Protein AF-A0A9D4WJQ4-F1 (afdb_monomer)

Mean predicted aligned error: 15.62 Å

Radius of gyration: 34.25 Å; Cα contacts (8 Å, |Δi|>4): 740; chains: 1; bounding box: 101×87×103 Å

Nearest PDB structures (foldseek):
  7z8v-assembly1_D  TM=1.790E-01  e=1.200E-03  Homo sapiens
  7z8t-assembly1_D  TM=1.491E-01  e=2.250E-03  Homo sapiens
  7vdv-assembly1_Q  TM=1.472E-01  e=3.636E+00  Homo sapiens

Structure (mmCIF, N/CA/C/O backbone):
data_AF-A0A9D4WJQ4-F1
#
_entry.id   AF-A0A9D4WJQ4-F1
#
loop_
_atom_site.group_PDB
_atom_site.id
_atom_site.type_symbol
_atom_site.label_atom_id
_atom_site.label_alt_id
_atom_site.label_comp_id
_atom_site.label_asym_id
_atom_site.label_entity_id
_atom_site.label_seq_id
_atom_site.pdbx_PDB_ins_code
_atom_site.Cartn_x
_atom_site.Cartn_y
_atom_site.Cartn_z
_atom_site.occupancy
_atom_site.B_iso_or_equiv
_atom_site.auth_seq_id
_atom_site.auth_comp_id
_atom_site.auth_asym_id
_atom_site.auth_atom_id
_atom_site.pdbx_PDB_model_num
ATOM 1 N N . MET A 1 1 ? 5.730 17.703 -19.792 1.00 19.45 1 MET A N 1
ATOM 2 C CA . MET A 1 1 ? 4.533 17.655 -20.658 1.00 19.45 1 MET A CA 1
ATOM 3 C C . MET A 1 1 ? 3.748 16.421 -20.262 1.00 19.45 1 MET A C 1
ATOM 5 O O . MET A 1 1 ? 4.314 15.340 -20.246 1.00 19.45 1 MET A O 1
ATOM 9 N N . VAL A 1 2 ? 2.518 16.637 -19.810 1.00 22.91 2 VAL A N 1
ATOM 10 C CA . VAL A 1 2 ? 1.606 15.671 -19.182 1.00 22.91 2 VAL A CA 1
ATOM 11 C C . VAL A 1 2 ? 0.534 15.335 -20.207 1.00 22.91 2 VAL A C 1
ATOM 13 O O . VAL A 1 2 ? -0.175 16.270 -20.529 1.00 22.91 2 VAL A O 1
ATOM 16 N N . PHE A 1 3 ? 0.415 14.088 -20.679 1.00 21.50 3 PHE A N 1
ATOM 17 C CA . PHE A 1 3 ? -0.779 13.506 -21.338 1.00 21.50 3 PHE A CA 1
ATOM 18 C C . PHE A 1 3 ? -0.607 11.967 -21.310 1.00 21.50 3 PHE A C 1
ATOM 20 O O . PHE A 1 3 ? 0.415 11.479 -21.780 1.00 21.50 3 PHE A O 1
ATOM 27 N N . CYS A 1 4 ? -1.334 11.206 -20.481 1.00 22.08 4 CYS A N 1
ATOM 28 C CA . CYS A 1 4 ? -2.736 10.736 -20.548 1.00 22.08 4 CYS A CA 1
ATOM 29 C C . CYS A 1 4 ? -2.915 9.459 -21.401 1.00 22.08 4 CYS A C 1
ATOM 31 O O . CYS A 1 4 ? -2.492 9.394 -22.549 1.00 22.08 4 CYS A O 1
ATOM 33 N N . TYR A 1 5 ? -3.501 8.454 -20.743 1.00 26.98 5 TYR A N 1
ATOM 34 C CA . TYR A 1 5 ? -3.666 7.035 -21.079 1.00 26.98 5 TYR A CA 1
ATOM 35 C C . TYR A 1 5 ? -5.126 6.716 -21.437 1.00 26.98 5 TYR A C 1
ATOM 37 O O . TYR A 1 5 ? -6.013 7.424 -20.971 1.00 26.98 5 TYR A O 1
ATOM 45 N N . GLU A 1 6 ? -5.347 5.570 -22.091 1.00 23.45 6 GLU A N 1
ATOM 46 C CA . GLU A 1 6 ? -6.577 4.764 -21.991 1.00 23.45 6 GLU A CA 1
ATOM 47 C C . GLU A 1 6 ? -6.239 3.264 -21.845 1.00 23.45 6 GLU A C 1
ATOM 49 O O . GLU A 1 6 ? -5.201 2.792 -22.322 1.00 23.45 6 GLU A O 1
ATOM 54 N N . HIS A 1 7 ? -7.109 2.549 -21.122 1.00 23.52 7 HIS A N 1
ATOM 55 C CA . HIS A 1 7 ? -7.042 1.135 -20.727 1.00 23.52 7 HIS A CA 1
ATOM 56 C C . HIS A 1 7 ? -7.601 0.188 -21.807 1.00 23.52 7 HIS A C 1
ATOM 58 O O . HIS A 1 7 ? -8.565 0.540 -22.470 1.00 23.52 7 HIS A O 1
ATOM 64 N N . ASP A 1 8 ? -7.004 -1.006 -21.959 1.00 23.53 8 ASP A N 1
ATOM 65 C CA . ASP A 1 8 ? -7.655 -2.288 -21.602 1.00 23.53 8 ASP A CA 1
ATOM 66 C C . ASP A 1 8 ? -6.707 -3.495 -21.774 1.00 23.53 8 ASP A C 1
ATOM 68 O O . ASP A 1 8 ? -5.753 -3.449 -22.552 1.00 23.53 8 ASP A O 1
ATOM 72 N N . ASP A 1 9 ? -6.980 -4.561 -21.031 1.00 26.33 9 ASP A N 1
ATOM 73 C CA . ASP A 1 9 ? -6.444 -5.928 -21.123 1.00 26.33 9 ASP A CA 1
ATOM 74 C C . ASP A 1 9 ? -4.977 -6.206 -20.742 1.00 26.33 9 ASP A C 1
ATOM 76 O O . ASP A 1 9 ? -4.039 -6.228 -21.546 1.00 26.33 9 ASP A O 1
ATOM 80 N N . SER A 1 10 ? -4.817 -6.622 -19.480 1.00 31.81 10 SER A N 1
ATOM 81 C CA . SER A 1 10 ? -4.032 -7.821 -19.189 1.00 31.81 10 SER A CA 1
ATOM 82 C C . SER A 1 10 ? -4.730 -9.012 -19.856 1.00 31.81 10 SER A C 1
ATOM 84 O O . SER A 1 10 ? -5.851 -9.333 -19.474 1.00 31.81 10 SER A O 1
ATOM 86 N N . PHE A 1 11 ? -4.038 -9.664 -20.791 1.00 34.00 11 PHE A N 1
ATOM 87 C CA . PHE A 1 11 ? -4.456 -10.848 -21.558 1.00 34.00 11 PHE A CA 1
ATOM 88 C C . PHE A 1 11 ? -5.319 -10.589 -22.808 1.00 34.00 11 PHE A C 1
ATOM 90 O O . PHE A 1 11 ? -6.511 -10.876 -22.807 1.00 34.00 11 PHE A O 1
ATOM 97 N N . ARG A 1 12 ? -4.680 -10.199 -23.927 1.00 23.91 12 ARG A N 1
ATOM 98 C CA . ARG A 1 12 ? -5.061 -10.670 -25.275 1.00 23.91 12 ARG A CA 1
ATOM 99 C C . ARG A 1 12 ? -3.970 -10.452 -26.335 1.00 23.91 12 ARG A C 1
ATOM 101 O O . ARG A 1 12 ? -3.046 -9.676 -26.121 1.00 23.91 12 ARG A O 1
ATOM 108 N N . GLU A 1 13 ? -4.100 -11.231 -27.409 1.00 27.17 13 GLU A N 1
ATOM 109 C CA . GLU A 1 13 ? -3.127 -11.646 -28.433 1.00 27.17 13 GLU A CA 1
ATOM 110 C C . GLU A 1 13 ? -2.456 -10.538 -29.263 1.00 27.17 13 GLU A C 1
ATOM 112 O O . GLU A 1 13 ? -3.012 -9.465 -29.504 1.00 27.17 13 GLU A O 1
ATOM 117 N N . ASP A 1 14 ? -1.252 -10.870 -29.742 1.00 32.06 14 ASP A N 1
ATOM 118 C CA . ASP A 1 14 ? -0.441 -10.104 -30.683 1.00 32.06 14 ASP A CA 1
ATOM 119 C C . ASP A 1 14 ? -1.164 -9.872 -32.024 1.00 32.06 14 ASP A C 1
ATOM 121 O O . ASP A 1 14 ? -1.517 -10.809 -32.743 1.00 32.06 14 ASP A O 1
ATOM 125 N N . PHE A 1 15 ? -1.318 -8.602 -32.405 1.00 23.36 15 PHE A N 1
ATOM 126 C CA . PHE A 1 15 ? -1.687 -8.189 -33.763 1.00 23.36 15 PHE A CA 1
ATOM 127 C C . PHE A 1 15 ? -0.431 -7.880 -34.602 1.00 23.36 15 PHE A C 1
ATOM 129 O O . PHE A 1 15 ? 0.611 -7.524 -34.045 1.00 23.36 15 PHE A O 1
ATOM 136 N N . PRO A 1 16 ? -0.494 -8.026 -35.945 1.00 28.17 16 PRO A N 1
ATOM 137 C CA . PRO A 1 16 ? 0.688 -8.040 -36.799 1.00 28.17 16 PRO A CA 1
ATOM 138 C C . PRO A 1 16 ? 1.427 -6.698 -36.820 1.00 28.17 16 PRO A C 1
ATOM 140 O O . PRO A 1 16 ? 0.831 -5.625 -36.746 1.00 28.17 16 PRO A O 1
ATOM 143 N N . VAL A 1 17 ? 2.748 -6.815 -36.969 1.00 36.75 17 VAL A N 1
ATOM 144 C CA . VAL A 1 17 ? 3.766 -5.759 -37.011 1.00 36.75 17 VAL A CA 1
ATOM 145 C C . VAL A 1 17 ? 3.400 -4.665 -38.022 1.00 36.75 17 VAL A C 1
ATOM 147 O O . VAL A 1 17 ? 3.695 -4.752 -39.209 1.00 36.75 17 VAL A O 1
ATOM 150 N N . SER A 1 18 ? 2.764 -3.613 -37.523 1.00 32.91 18 SER A N 1
ATOM 151 C CA . SER A 1 18 ? 2.614 -2.307 -38.160 1.00 32.91 18 SER A CA 1
ATOM 152 C C . SER A 1 18 ? 3.323 -1.315 -37.244 1.00 32.91 18 SER A C 1
ATOM 154 O O . SER A 1 18 ? 3.163 -1.388 -36.026 1.00 32.91 18 SER A O 1
ATOM 156 N N . THR A 1 19 ? 4.187 -0.457 -37.795 1.00 40.47 19 THR A N 1
ATOM 157 C CA . THR A 1 19 ? 5.081 0.427 -37.026 1.00 40.47 19 THR A CA 1
ATOM 158 C C . THR A 1 19 ? 4.353 1.102 -35.859 1.00 40.47 19 THR A C 1
ATOM 160 O O . THR A 1 19 ? 3.404 1.859 -36.052 1.00 40.47 19 THR A O 1
ATOM 163 N N . PHE A 1 20 ? 4.831 0.799 -34.649 1.00 45.91 20 PHE A N 1
ATOM 164 C CA . PHE A 1 20 ? 4.120 0.820 -33.363 1.00 45.91 20 PHE A CA 1
ATOM 165 C C . PHE A 1 20 ? 3.679 2.190 -32.823 1.00 45.91 20 PHE A C 1
ATOM 167 O O . PHE A 1 20 ? 3.172 2.280 -31.709 1.00 45.91 20 PHE A O 1
ATOM 174 N N . ARG A 1 21 ? 3.829 3.279 -33.577 1.00 53.50 21 ARG A N 1
ATOM 175 C CA . ARG A 1 21 ? 3.321 4.598 -33.182 1.00 53.50 21 ARG A CA 1
ATOM 176 C C . ARG A 1 21 ? 2.727 5.287 -34.402 1.00 53.50 21 ARG A C 1
ATOM 178 O O . ARG A 1 21 ? 3.386 5.298 -35.443 1.00 53.50 21 ARG A O 1
ATOM 185 N N . PRO A 1 22 ? 1.530 5.903 -34.307 1.00 42.94 22 PRO A N 1
ATOM 186 C CA . PRO A 1 22 ? 1.094 6.819 -35.347 1.00 42.94 22 PRO A CA 1
ATOM 187 C C . PRO A 1 22 ? 2.171 7.897 -35.448 1.00 42.94 22 PRO A C 1
ATOM 189 O O . PRO A 1 22 ? 2.398 8.648 -34.498 1.00 42.94 22 PRO A O 1
ATOM 192 N N . ARG A 1 23 ? 2.904 7.918 -36.567 1.00 48.78 23 ARG A N 1
ATOM 193 C CA . ARG A 1 23 ? 3.898 8.958 -36.825 1.00 48.78 23 ARG A CA 1
ATOM 194 C C . ARG A 1 23 ? 3.140 10.278 -36.775 1.00 48.78 23 ARG A C 1
ATOM 196 O O . ARG A 1 23 ? 2.316 10.550 -37.648 1.00 48.78 23 ARG A O 1
ATOM 203 N N . ALA A 1 24 ? 3.361 11.063 -35.721 1.00 43.28 24 ALA A N 1
ATOM 204 C CA . ALA A 1 24 ? 2.753 12.377 -35.606 1.00 43.28 24 ALA A CA 1
ATOM 205 C C . ALA A 1 24 ? 3.088 13.144 -36.889 1.00 43.28 24 ALA A C 1
ATOM 207 O O . ALA A 1 24 ? 4.258 13.203 -37.277 1.00 43.28 24 ALA A O 1
ATOM 208 N N . ARG A 1 25 ? 2.072 13.684 -37.579 1.00 43.50 25 ARG A N 1
ATOM 209 C CA . ARG A 1 25 ? 2.306 14.557 -38.734 1.00 43.50 25 ARG A CA 1
ATOM 210 C C . ARG A 1 25 ? 3.182 15.706 -38.253 1.00 43.50 25 ARG A C 1
ATOM 212 O O . ARG A 1 25 ? 2.733 16.561 -37.494 1.00 43.50 25 ARG A O 1
ATOM 219 N N . GLN A 1 26 ? 4.448 15.684 -38.649 1.00 48.62 26 GLN A N 1
ATOM 220 C CA . GLN A 1 26 ? 5.387 16.731 -38.288 1.00 48.62 26 GLN A CA 1
ATOM 221 C C . GLN A 1 26 ? 4.922 18.027 -38.958 1.00 48.62 26 GLN A C 1
ATOM 223 O O . GLN A 1 26 ? 4.599 18.034 -40.145 1.00 48.62 26 GLN A O 1
ATOM 228 N N . LEU A 1 27 ? 4.885 19.126 -38.196 1.00 42.66 27 LEU A N 1
ATOM 229 C CA . LEU A 1 27 ? 4.572 20.469 -38.713 1.00 42.66 27 LEU A CA 1
ATOM 230 C C . LEU A 1 27 ? 5.532 20.893 -39.842 1.00 42.66 27 LEU A C 1
ATOM 232 O O . LEU A 1 27 ? 5.173 21.715 -40.680 1.00 42.66 27 LEU A O 1
ATOM 236 N N . PHE A 1 28 ? 6.729 20.298 -39.878 1.00 50.28 28 PHE A N 1
ATOM 237 C CA . PHE A 1 28 ? 7.752 20.486 -40.900 1.00 50.28 28 PHE A CA 1
ATOM 238 C C . PHE A 1 28 ? 8.216 19.123 -41.430 1.00 50.28 28 PHE A C 1
ATOM 240 O O . PHE A 1 28 ? 8.442 18.203 -40.649 1.00 50.28 28 PHE A O 1
ATOM 247 N N . GLN A 1 29 ? 8.374 18.989 -42.748 1.00 55.31 29 GLN A N 1
ATOM 248 C CA . GLN A 1 29 ? 8.907 17.774 -43.373 1.00 55.31 29 GLN A CA 1
ATOM 249 C C . GLN A 1 29 ? 10.436 17.756 -43.255 1.00 55.31 29 GLN A C 1
ATOM 251 O O . GLN A 1 29 ? 11.133 18.431 -44.014 1.00 55.31 29 GLN A O 1
ATOM 256 N N . TYR A 1 30 ? 10.964 16.989 -42.303 1.00 63.19 30 TYR A N 1
ATOM 257 C CA . TYR A 1 30 ? 12.395 16.698 -42.239 1.00 63.19 30 TYR A CA 1
ATOM 258 C C . TYR A 1 30 ? 12.755 15.605 -43.258 1.00 63.19 30 TYR A C 1
ATOM 260 O O . TYR A 1 30 ? 12.005 14.646 -43.432 1.00 63.19 30 TYR A O 1
ATOM 268 N N . ARG A 1 31 ? 13.909 15.737 -43.933 1.00 69.19 31 ARG A N 1
ATOM 269 C CA . ARG A 1 31 ? 14.446 14.654 -44.779 1.00 69.19 31 ARG A CA 1
ATOM 270 C C . ARG A 1 31 ? 14.813 13.461 -43.909 1.00 69.19 31 ARG A C 1
ATOM 272 O O . ARG A 1 31 ? 15.454 13.654 -42.874 1.00 69.19 31 ARG A O 1
ATOM 279 N N . CYS A 1 32 ? 14.474 12.257 -44.355 1.00 76.56 32 CYS A N 1
ATOM 280 C CA . CYS A 1 32 ? 14.810 11.036 -43.626 1.00 76.56 32 CYS A CA 1
ATOM 281 C C . CYS A 1 32 ? 16.324 10.795 -43.639 1.00 76.56 32 CYS A C 1
ATOM 283 O O . CYS A 1 32 ? 17.010 11.217 -44.571 1.00 76.56 32 CYS A O 1
ATOM 285 N N . TYR A 1 33 ? 16.863 10.123 -42.620 1.00 80.69 33 TYR A N 1
ATOM 286 C CA . TYR A 1 33 ? 18.301 9.843 -42.536 1.00 80.69 33 TYR A CA 1
ATOM 287 C C . TYR A 1 33 ? 18.796 9.011 -43.724 1.00 80.69 33 TYR A C 1
ATOM 289 O O . TYR A 1 33 ? 19.898 9.271 -44.204 1.00 80.69 33 TYR A O 1
ATOM 297 N N . SER A 1 34 ? 17.961 8.113 -44.261 1.00 73.62 34 SER A N 1
ATOM 298 C CA . SER A 1 34 ? 18.224 7.360 -45.496 1.00 73.62 34 SER A CA 1
ATOM 299 C C . SER A 1 34 ? 18.475 8.239 -46.732 1.00 73.62 34 SER A C 1
ATOM 301 O O . SER A 1 34 ? 19.105 7.798 -47.689 1.00 73.62 34 SER A O 1
ATOM 303 N N . GLU A 1 35 ? 17.992 9.484 -46.730 1.00 77.38 35 GLU A N 1
ATOM 304 C CA . GLU A 1 35 ? 18.101 10.440 -47.843 1.00 77.38 35 GLU A CA 1
ATOM 305 C C . GLU A 1 35 ? 19.195 11.500 -47.613 1.00 77.38 35 GLU A C 1
ATOM 307 O O . GLU A 1 35 ? 19.434 12.365 -48.464 1.00 77.38 35 GLU A O 1
ATOM 312 N N . GLN A 1 36 ? 19.843 11.482 -46.448 1.00 82.50 36 GLN A N 1
ATOM 313 C CA . GLN A 1 36 ? 20.874 12.443 -46.068 1.00 82.50 36 GLN A CA 1
ATOM 314 C C . GLN A 1 36 ? 22.271 11.898 -46.380 1.00 82.50 36 GLN A C 1
ATOM 316 O O . GLN A 1 36 ? 22.536 10.707 -46.247 1.00 82.50 36 GLN A O 1
ATOM 321 N N . GLN A 1 37 ? 23.207 12.781 -46.739 1.00 81.06 37 GLN A N 1
ATOM 322 C CA . GLN A 1 37 ? 24.612 12.381 -46.850 1.00 81.06 37 GLN A CA 1
ATOM 323 C C . GLN A 1 37 ? 25.220 12.137 -45.455 1.00 81.06 37 GLN A C 1
ATOM 325 O O . GLN A 1 37 ? 24.910 12.905 -44.536 1.00 81.06 37 GLN A O 1
ATOM 330 N N . PRO A 1 38 ? 26.092 11.120 -45.293 1.00 83.69 38 PRO A N 1
ATOM 331 C CA . PRO A 1 38 ? 26.802 10.892 -44.041 1.00 83.69 38 PRO A CA 1
ATOM 332 C C . PRO A 1 38 ? 27.684 12.081 -43.665 1.00 83.69 38 PRO A C 1
ATOM 334 O O . PRO A 1 38 ? 28.412 12.618 -44.510 1.00 83.69 38 PRO A O 1
ATOM 337 N N . LEU A 1 39 ? 27.652 12.474 -42.396 1.00 86.69 39 LEU A N 1
ATOM 338 C CA . LEU A 1 39 ? 28.497 13.541 -41.881 1.00 86.69 39 LEU A CA 1
ATOM 339 C C . LEU A 1 39 ? 29.961 13.070 -41.836 1.00 86.69 39 LEU A C 1
ATOM 341 O O . LEU A 1 39 ? 30.264 11.983 -41.349 1.00 86.69 39 LEU A O 1
ATOM 345 N N . ARG A 1 40 ? 30.891 13.892 -42.333 1.00 82.06 40 ARG A N 1
ATOM 346 C CA . ARG A 1 40 ? 32.333 13.613 -42.281 1.00 82.06 40 ARG A CA 1
ATOM 347 C C . ARG A 1 40 ? 33.040 14.724 -41.525 1.00 82.06 40 ARG A C 1
ATOM 349 O O . ARG A 1 40 ? 33.176 15.822 -42.053 1.00 82.06 40 ARG A O 1
ATOM 356 N N . LEU A 1 41 ? 33.484 14.413 -40.313 1.00 82.88 41 LEU A N 1
ATOM 357 C CA . LEU A 1 41 ? 34.318 15.291 -39.496 1.00 82.88 41 LEU A CA 1
ATOM 358 C C . LEU A 1 41 ? 35.740 14.744 -39.431 1.00 82.88 41 LEU A C 1
ATOM 360 O O . LEU A 1 41 ? 35.953 13.529 -39.483 1.00 82.88 41 LEU A O 1
ATOM 364 N N . ASN A 1 42 ? 36.718 15.636 -39.307 1.00 86.25 42 ASN A N 1
ATOM 365 C CA . ASN A 1 42 ? 38.079 15.226 -38.983 1.00 86.25 42 ASN A CA 1
ATOM 366 C C . ASN A 1 42 ? 38.199 14.874 -37.476 1.00 86.25 42 ASN A C 1
ATOM 368 O O . ASN A 1 42 ? 37.337 15.255 -36.681 1.00 86.25 42 ASN A O 1
ATOM 372 N N . PRO A 1 43 ? 39.257 14.160 -37.043 1.00 83.69 43 PRO A N 1
ATOM 373 C CA . PRO A 1 43 ? 39.392 13.755 -35.641 1.00 83.69 43 PRO A CA 1
ATOM 374 C C . PRO A 1 43 ? 39.408 14.919 -34.638 1.00 83.69 43 PRO A C 1
ATOM 376 O O . PRO A 1 43 ? 38.924 14.762 -33.523 1.00 83.69 43 PRO A O 1
ATOM 379 N N . ALA A 1 44 ? 39.933 16.089 -35.018 1.00 81.94 44 ALA A N 1
ATOM 380 C CA . ALA A 1 44 ? 39.962 17.257 -34.138 1.00 81.94 44 ALA A CA 1
ATOM 381 C C . ALA A 1 44 ? 38.557 17.849 -33.938 1.00 81.94 44 ALA A C 1
ATOM 383 O O . ALA A 1 44 ? 38.167 18.126 -32.807 1.00 81.94 44 ALA A O 1
ATOM 384 N N . GLU A 1 45 ? 37.774 17.963 -35.012 1.00 84.31 45 GLU A N 1
ATOM 385 C CA . GLU A 1 45 ? 36.374 18.403 -34.980 1.00 84.31 45 GLU A CA 1
ATOM 386 C C . GLU A 1 45 ? 35.499 17.435 -34.176 1.00 84.31 45 GLU A C 1
ATOM 388 O O . GLU A 1 45 ? 34.659 17.869 -33.391 1.00 84.31 45 GLU A O 1
ATOM 393 N N . LEU A 1 46 ? 35.721 16.123 -34.314 1.00 82.94 46 LEU A N 1
ATOM 394 C CA . LEU A 1 46 ? 35.017 15.115 -33.521 1.00 82.94 46 LEU A CA 1
ATOM 395 C C . LEU A 1 46 ? 35.315 15.270 -32.021 1.00 82.94 46 LEU A C 1
ATOM 397 O O . LEU A 1 46 ? 34.390 15.272 -31.209 1.00 82.94 46 LEU A O 1
ATOM 401 N N . CYS A 1 47 ? 36.587 15.457 -31.655 1.00 82.50 47 CYS A N 1
ATOM 402 C CA . CYS A 1 47 ? 36.979 15.729 -30.272 1.00 82.50 47 CYS A CA 1
ATOM 403 C C . CYS A 1 47 ? 36.348 17.023 -29.736 1.00 82.50 47 CYS A C 1
ATOM 405 O O . CYS A 1 47 ? 35.933 17.062 -28.580 1.00 82.50 47 CYS A O 1
ATOM 407 N N . GLU A 1 48 ? 36.235 18.073 -30.556 1.00 84.25 48 GLU A N 1
ATOM 408 C CA . GLU A 1 48 ? 35.559 19.317 -30.170 1.00 84.25 48 GLU A CA 1
ATOM 409 C C . GLU A 1 48 ? 34.054 19.122 -29.949 1.00 84.25 48 GLU A C 1
ATOM 411 O O . GLU A 1 48 ? 33.514 19.662 -28.981 1.00 84.25 48 GLU A O 1
ATOM 416 N N . VAL A 1 49 ? 33.383 18.324 -30.789 1.00 84.94 49 VAL A N 1
ATOM 417 C CA . VAL A 1 49 ? 31.962 17.974 -30.620 1.00 84.94 49 VAL A CA 1
ATOM 418 C C . VAL A 1 49 ? 31.751 17.194 -29.324 1.00 84.94 49 VAL A C 1
ATOM 420 O O . VAL A 1 49 ? 30.903 17.585 -28.523 1.00 84.94 49 VAL A O 1
ATOM 423 N N . ILE A 1 50 ? 32.542 16.147 -29.072 1.00 84.19 50 ILE A N 1
ATOM 424 C CA . ILE A 1 50 ? 32.441 15.343 -27.842 1.00 84.19 50 ILE A CA 1
ATOM 425 C C . ILE A 1 50 ? 32.716 16.217 -26.611 1.00 84.19 50 ILE A C 1
ATOM 427 O O . ILE A 1 50 ? 31.922 16.235 -25.670 1.00 84.19 50 ILE A O 1
ATOM 431 N N . ALA A 1 51 ? 33.778 17.027 -26.636 1.00 85.00 51 ALA A N 1
ATOM 432 C CA . ALA A 1 51 ? 34.100 17.934 -25.537 1.00 85.00 51 ALA A CA 1
ATOM 433 C C . ALA A 1 51 ? 32.989 18.967 -25.282 1.00 85.00 51 ALA A C 1
ATOM 435 O O . ALA A 1 51 ? 32.702 19.287 -24.127 1.00 85.00 51 ALA A O 1
ATOM 436 N N . ALA A 1 52 ? 32.344 19.481 -26.335 1.00 85.12 52 ALA A N 1
ATOM 437 C CA . ALA A 1 52 ? 31.215 20.399 -26.215 1.00 85.12 52 ALA A CA 1
ATOM 438 C C . ALA A 1 52 ? 29.979 19.709 -25.613 1.00 85.12 52 ALA A C 1
ATOM 440 O O . ALA A 1 52 ? 29.354 20.275 -24.710 1.00 85.12 52 ALA A O 1
ATOM 441 N N . VAL A 1 53 ? 29.667 18.477 -26.036 1.00 83.38 53 VAL A N 1
ATOM 442 C CA . VAL A 1 53 ? 28.572 17.664 -25.475 1.00 83.38 53 VAL A CA 1
ATOM 443 C C . VAL A 1 53 ? 28.820 17.315 -24.009 1.00 83.38 53 VAL A C 1
ATOM 445 O O . VAL A 1 53 ? 27.873 17.306 -23.231 1.00 83.38 53 VAL A O 1
ATOM 448 N N . CYS A 1 54 ? 30.066 17.119 -23.586 1.00 82.00 54 CYS A N 1
ATOM 449 C CA . CYS A 1 54 ? 30.410 16.857 -22.186 1.00 82.00 54 CYS A CA 1
ATOM 450 C C . CYS A 1 54 ? 30.565 18.139 -21.330 1.00 82.00 54 CYS A C 1
ATOM 452 O O . CYS A 1 54 ? 30.901 18.062 -20.145 1.00 82.00 54 CYS A O 1
ATOM 454 N N . SER A 1 55 ? 30.334 19.333 -21.899 1.00 78.81 55 SER A N 1
ATOM 455 C CA . SER A 1 55 ? 30.506 20.630 -21.219 1.00 78.81 55 SER A CA 1
ATOM 456 C C . SER A 1 55 ? 29.207 21.207 -20.619 1.00 78.81 55 SER A C 1
ATOM 458 O O . SER A 1 55 ? 28.095 20.850 -21.009 1.00 78.81 55 SER A O 1
ATOM 460 N N . GLU A 1 56 ? 29.339 22.126 -19.654 1.00 60.25 56 GLU A N 1
ATOM 461 C CA . GLU A 1 56 ? 28.240 22.678 -18.830 1.00 60.25 56 GLU A CA 1
ATOM 462 C C . GLU A 1 56 ? 27.663 24.024 -19.310 1.00 60.25 56 GLU A C 1
ATOM 464 O O . GLU A 1 56 ? 26.917 24.655 -18.567 1.00 60.25 56 GLU A O 1
ATOM 469 N N . ILE A 1 57 ? 27.972 24.518 -20.514 1.00 49.84 57 ILE A N 1
ATOM 470 C CA . ILE A 1 57 ? 27.500 25.857 -20.909 1.00 49.84 57 ILE A CA 1
ATOM 471 C C . ILE A 1 57 ? 26.022 25.809 -21.331 1.00 49.84 57 ILE A C 1
ATOM 473 O O . ILE A 1 57 ? 25.694 25.783 -22.514 1.00 49.84 57 ILE A O 1
ATOM 477 N N . SER A 1 58 ? 25.117 25.864 -20.355 1.00 38.97 58 SER A N 1
ATOM 478 C CA . SER A 1 58 ? 23.768 26.384 -20.558 1.00 38.97 58 SER A CA 1
ATOM 479 C C . SER A 1 58 ? 23.856 27.911 -20.611 1.00 38.97 58 SER A C 1
ATOM 481 O O . SER A 1 58 ? 23.979 28.561 -19.573 1.00 38.97 58 SER A O 1
ATOM 483 N N . THR A 1 59 ? 23.819 28.522 -21.793 1.00 34.03 59 THR A N 1
ATOM 484 C CA . THR A 1 59 ? 23.493 29.954 -21.874 1.00 34.03 59 THR A CA 1
ATOM 485 C C . THR A 1 59 ? 21.979 30.108 -21.726 1.00 34.03 59 THR A C 1
ATOM 487 O O . THR A 1 59 ? 21.260 29.648 -22.614 1.00 34.03 59 THR A O 1
ATOM 490 N N . PRO A 1 60 ? 21.452 30.749 -20.666 1.00 36.19 60 PRO A N 1
ATOM 491 C CA . PRO A 1 60 ? 20.061 31.171 -20.677 1.00 36.19 60 PRO A CA 1
ATOM 492 C C . PRO A 1 60 ? 19.919 32.277 -21.727 1.00 36.19 60 PRO A C 1
ATOM 494 O O . PRO A 1 60 ? 20.657 33.263 -21.719 1.00 36.19 60 PRO A O 1
ATOM 497 N N . ASN A 1 61 ? 19.006 32.090 -22.675 1.00 35.03 61 ASN A N 1
ATOM 498 C CA . ASN A 1 61 ? 18.785 33.055 -23.740 1.00 35.03 61 ASN A CA 1
ATOM 499 C C . ASN A 1 61 ? 18.000 34.283 -23.239 1.00 35.03 61 ASN A C 1
ATOM 501 O O . ASN A 1 61 ? 17.062 34.169 -22.455 1.00 35.03 61 ASN A O 1
ATOM 505 N N . THR A 1 62 ? 18.350 35.432 -23.825 1.00 32.25 62 THR A N 1
ATOM 506 C CA . THR A 1 62 ? 17.584 36.688 -23.966 1.00 32.25 62 THR A CA 1
ATOM 507 C C . THR A 1 62 ? 17.446 37.638 -22.769 1.00 32.25 62 THR A C 1
ATOM 509 O O . THR A 1 62 ? 16.448 37.638 -22.065 1.00 32.25 62 THR A O 1
ATOM 512 N N . ASN A 1 63 ? 18.361 38.613 -22.693 1.00 27.05 63 ASN A N 1
ATOM 513 C CA . ASN A 1 63 ? 17.962 40.014 -22.533 1.00 27.05 63 ASN A CA 1
ATOM 514 C C . ASN A 1 63 ? 18.455 40.797 -23.758 1.00 27.05 63 ASN A C 1
ATOM 516 O O . ASN A 1 63 ? 19.652 40.868 -24.031 1.00 27.05 63 ASN A O 1
ATOM 520 N N . PHE A 1 64 ? 17.508 41.331 -24.530 1.00 38.22 64 PHE A N 1
ATOM 521 C CA . PHE A 1 64 ? 17.762 42.287 -25.605 1.00 38.22 64 PHE A CA 1
ATOM 522 C C . PHE A 1 64 ? 18.321 43.601 -25.028 1.00 38.22 64 PHE A C 1
ATOM 524 O O . PHE A 1 64 ? 17.951 44.000 -23.928 1.00 38.22 64 PHE A O 1
ATOM 531 N N . SER A 1 65 ? 19.128 44.301 -25.835 1.00 29.00 65 SER A N 1
ATOM 532 C CA . SER A 1 65 ? 19.896 45.535 -25.553 1.00 29.00 65 SER A CA 1
ATOM 533 C C . SER A 1 65 ? 21.186 45.282 -24.753 1.00 29.00 65 SER A C 1
ATOM 535 O O . SER A 1 65 ? 21.171 44.849 -23.613 1.00 29.00 65 SER A O 1
ATOM 537 N N . THR A 1 66 ? 22.386 45.482 -25.299 1.00 26.81 66 THR A N 1
ATOM 538 C CA . THR A 1 66 ? 22.898 46.759 -25.813 1.00 26.81 66 THR A CA 1
ATOM 539 C C . THR A 1 66 ? 24.084 46.498 -26.757 1.00 26.81 66 THR A C 1
ATOM 541 O O . THR A 1 66 ? 24.890 45.603 -26.512 1.00 26.81 66 THR A O 1
ATOM 544 N N . MET A 1 67 ? 24.209 47.279 -27.835 1.00 33.03 67 MET A N 1
ATOM 545 C CA . MET A 1 67 ? 25.397 47.298 -28.701 1.00 33.03 67 MET A CA 1
ATOM 546 C C . MET A 1 67 ? 26.673 47.651 -27.920 1.00 33.03 67 MET A C 1
ATOM 548 O O . MET A 1 67 ? 26.655 48.621 -27.168 1.00 33.03 67 MET A O 1
ATOM 552 N N . SER A 1 68 ? 27.796 46.972 -28.200 1.00 26.48 68 SER A N 1
ATOM 553 C CA . SER A 1 68 ? 29.041 47.602 -28.695 1.00 26.48 68 SER A CA 1
ATOM 554 C C . SER A 1 68 ? 30.271 46.676 -28.601 1.00 26.48 68 SER A C 1
ATOM 556 O O . SER A 1 68 ? 30.655 46.235 -27.527 1.00 26.48 68 SER A O 1
ATOM 558 N N . THR A 1 69 ? 30.904 46.489 -29.764 1.00 29.73 69 THR A N 1
ATOM 559 C CA . THR A 1 69 ? 32.347 46.332 -30.049 1.00 29.73 69 THR A CA 1
ATOM 560 C C . THR A 1 69 ? 33.206 45.324 -29.259 1.00 29.73 69 THR A C 1
ATOM 562 O O . THR A 1 69 ? 33.651 45.581 -28.149 1.00 29.73 69 THR A O 1
ATOM 565 N N . ARG A 1 70 ? 33.663 44.267 -29.947 1.00 29.67 70 ARG A N 1
ATOM 566 C CA . ARG A 1 70 ? 35.047 44.131 -30.465 1.00 29.67 70 ARG A CA 1
ATOM 567 C C . ARG A 1 70 ? 35.246 42.747 -31.092 1.00 29.67 70 ARG A C 1
ATOM 569 O O . ARG A 1 70 ? 34.920 41.726 -30.504 1.00 29.67 70 ARG A O 1
ATOM 576 N N . LEU A 1 71 ? 35.805 42.755 -32.300 1.00 34.75 71 LEU A N 1
ATOM 577 C CA . LEU A 1 71 ? 36.346 41.592 -32.995 1.00 34.75 71 LEU A CA 1
ATOM 578 C C . LEU A 1 71 ? 37.465 40.962 -32.153 1.00 34.75 71 LEU A C 1
ATOM 580 O O . LEU A 1 71 ? 38.563 41.511 -32.070 1.00 34.75 71 LEU A O 1
ATOM 584 N N . THR A 1 72 ? 37.196 39.804 -31.563 1.00 27.38 72 THR A N 1
ATOM 585 C CA . THR A 1 72 ? 38.221 38.842 -31.148 1.00 27.38 72 THR A CA 1
ATOM 586 C C . THR A 1 72 ? 37.877 37.504 -31.784 1.00 27.38 72 THR A C 1
ATOM 588 O O . THR A 1 72 ? 36.752 37.028 -31.648 1.00 27.38 72 THR A O 1
ATOM 591 N N . ASN A 1 73 ? 38.839 36.936 -32.512 1.00 30.00 73 ASN A N 1
ATOM 592 C CA . ASN A 1 73 ? 38.767 35.623 -33.145 1.00 30.00 73 ASN A CA 1
ATOM 593 C C . ASN A 1 73 ? 38.495 34.535 -32.095 1.00 30.00 73 ASN A C 1
ATOM 595 O O . ASN A 1 73 ? 39.428 33.957 -31.546 1.00 30.00 73 ASN A O 1
ATOM 599 N N . ASN A 1 74 ? 37.224 34.245 -31.832 1.00 33.62 74 ASN A N 1
ATOM 600 C CA . ASN A 1 74 ? 36.828 32.986 -31.223 1.00 33.62 74 ASN A CA 1
ATOM 601 C C . ASN A 1 74 ? 36.669 31.992 -32.373 1.00 33.62 74 ASN A C 1
ATOM 603 O O . ASN A 1 74 ? 35.726 32.095 -33.156 1.00 33.62 74 ASN A O 1
ATOM 607 N N . SER A 1 75 ? 37.613 31.060 -32.500 1.00 41.19 75 SER A N 1
ATOM 608 C CA . SER A 1 75 ? 37.389 29.831 -33.255 1.00 41.19 75 SER A CA 1
ATOM 609 C C . SER A 1 75 ? 36.074 29.212 -32.772 1.00 41.19 75 SER A C 1
ATOM 611 O O . SER A 1 75 ? 35.843 29.065 -31.568 1.00 41.19 75 SER A O 1
ATOM 613 N N . GLY A 1 76 ? 35.164 28.988 -33.719 1.00 47.31 76 GLY A N 1
ATOM 614 C CA . GLY A 1 76 ? 33.758 28.695 -33.472 1.00 47.31 76 GLY A CA 1
ATOM 615 C C . GLY A 1 76 ? 33.546 27.354 -32.786 1.00 47.31 76 GLY A C 1
ATOM 616 O O . GLY A 1 76 ? 33.351 26.349 -33.456 1.00 47.31 76 GLY A O 1
ATOM 617 N N . LYS A 1 77 ? 33.527 27.347 -31.451 1.00 54.19 77 LYS A N 1
ATOM 618 C CA . LYS A 1 77 ? 33.001 26.210 -30.695 1.00 54.19 77 LYS A CA 1
ATOM 619 C C . LYS A 1 77 ? 31.489 26.124 -30.941 1.00 54.19 77 LYS A C 1
ATOM 621 O O . LYS A 1 77 ? 30.808 27.134 -30.736 1.00 54.19 77 LYS A O 1
ATOM 626 N N . PRO A 1 78 ? 30.955 24.972 -31.384 1.00 58.84 78 PRO A N 1
ATOM 627 C CA . PRO A 1 78 ? 29.517 24.807 -31.554 1.00 58.84 78 PRO A CA 1
ATOM 628 C C . PRO A 1 78 ? 28.812 25.006 -30.209 1.00 58.84 78 PRO A C 1
ATOM 630 O O . PRO A 1 78 ? 29.344 24.638 -29.158 1.00 58.84 78 PRO A O 1
ATOM 633 N N . SER A 1 79 ? 27.612 25.595 -30.228 1.00 74.56 79 SER A N 1
ATOM 634 C CA . SER A 1 79 ? 26.766 25.581 -29.034 1.00 74.56 79 SER A CA 1
ATOM 635 C C . SER A 1 79 ? 26.448 24.132 -28.662 1.00 74.56 79 SER A C 1
ATOM 637 O O . SER A 1 79 ? 26.395 23.252 -29.523 1.00 74.56 79 SER A O 1
ATOM 639 N N . MET A 1 80 ? 26.243 23.881 -27.373 1.00 77.38 80 MET A N 1
ATOM 640 C CA . MET A 1 80 ? 25.977 22.547 -26.832 1.00 77.38 80 MET A CA 1
ATOM 641 C C . MET A 1 80 ? 24.849 21.820 -27.587 1.00 77.38 80 MET A C 1
ATOM 643 O O . MET A 1 80 ? 25.022 20.669 -27.977 1.00 77.38 80 MET A O 1
ATOM 647 N N . ASP A 1 81 ? 23.744 22.510 -27.882 1.00 77.06 81 ASP A N 1
ATOM 648 C CA . ASP A 1 81 ? 22.589 21.937 -28.593 1.00 77.06 81 ASP A CA 1
ATOM 649 C C . ASP A 1 81 ? 22.926 21.520 -30.036 1.00 77.06 81 ASP A C 1
ATOM 651 O O . ASP A 1 81 ? 22.462 20.491 -30.539 1.00 77.06 81 ASP A O 1
ATOM 655 N N . VAL A 1 82 ? 23.784 22.299 -30.704 1.00 82.81 82 VAL A N 1
ATOM 656 C CA . VAL A 1 82 ? 24.287 21.972 -32.044 1.00 82.81 82 VAL A CA 1
ATOM 657 C C . VAL A 1 82 ? 25.221 20.768 -31.967 1.00 82.81 82 VAL A C 1
ATOM 659 O O . VAL A 1 82 ? 25.098 19.857 -32.781 1.00 82.81 82 VAL A O 1
ATOM 662 N N . ALA A 1 83 ? 26.109 20.721 -30.971 1.00 85.81 83 ALA A N 1
ATOM 663 C CA . ALA A 1 83 ? 27.027 19.604 -30.775 1.00 85.81 83 ALA A CA 1
ATOM 664 C C . ALA A 1 83 ? 26.282 18.283 -30.504 1.00 85.81 83 ALA A C 1
ATOM 666 O O . ALA A 1 83 ? 26.626 17.263 -31.095 1.00 85.81 83 ALA A O 1
ATOM 667 N N . VAL A 1 84 ? 25.214 18.306 -29.695 1.00 85.19 84 VAL A N 1
ATOM 668 C CA . VAL A 1 84 ? 24.355 17.131 -29.451 1.00 85.19 84 VAL A CA 1
ATOM 669 C C . VAL A 1 84 ? 23.674 16.668 -30.741 1.00 85.19 84 VAL A C 1
ATOM 671 O O . VAL A 1 84 ? 23.703 15.481 -31.058 1.00 85.19 84 VAL A O 1
ATOM 674 N N . SER A 1 85 ? 23.119 17.592 -31.530 1.00 86.62 85 SER A N 1
ATOM 675 C CA . SER A 1 85 ? 22.467 17.263 -32.808 1.00 86.62 85 SER A CA 1
ATOM 676 C C . SER A 1 85 ? 23.444 16.645 -33.820 1.00 86.62 85 SER A C 1
ATOM 678 O O . SER A 1 85 ? 23.113 15.680 -34.512 1.00 86.62 85 SER A O 1
ATOM 680 N N . VAL A 1 86 ? 24.670 17.178 -33.882 1.00 88.75 86 VAL A N 1
ATOM 681 C CA . VAL A 1 86 ? 25.764 16.645 -34.707 1.00 88.75 86 VAL A CA 1
ATOM 682 C C . VAL A 1 86 ? 26.169 15.247 -34.237 1.00 88.75 86 VAL A C 1
ATOM 684 O O . VAL A 1 86 ? 26.320 14.348 -35.063 1.00 88.75 86 VAL A O 1
ATOM 687 N N . LEU A 1 87 ? 26.290 15.038 -32.925 1.00 90.31 87 LEU A N 1
ATOM 688 C C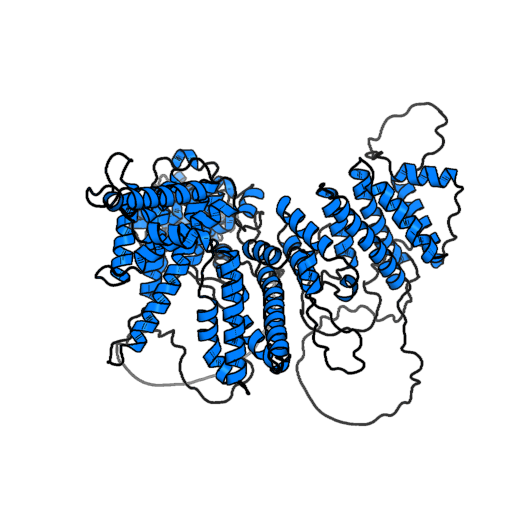A . LEU A 1 87 ? 26.633 13.743 -32.343 1.00 90.31 87 LEU A CA 1
ATOM 689 C C . LEU A 1 87 ? 25.566 12.675 -32.629 1.00 90.31 87 LEU A C 1
ATOM 691 O O . LEU A 1 87 ? 25.914 11.569 -33.035 1.00 90.31 87 LEU A O 1
ATOM 695 N N . ILE A 1 88 ? 24.278 13.011 -32.499 1.00 90.38 88 ILE A N 1
ATOM 696 C CA . ILE A 1 88 ? 23.163 12.118 -32.863 1.00 90.38 88 ILE A CA 1
ATOM 697 C C . ILE A 1 88 ? 23.284 11.680 -34.325 1.00 90.38 88 ILE A C 1
ATOM 699 O O . ILE A 1 88 ? 23.194 10.490 -34.627 1.00 90.38 88 ILE A O 1
ATOM 703 N N . LYS A 1 89 ? 23.529 12.630 -35.240 1.00 90.19 89 LYS A N 1
ATOM 704 C CA . LYS A 1 89 ? 23.706 12.331 -36.668 1.00 90.19 89 LYS A CA 1
ATOM 705 C C . LYS A 1 89 ? 24.885 11.386 -36.905 1.00 90.19 89 LYS A C 1
ATOM 707 O O . LYS A 1 89 ? 24.720 10.417 -37.636 1.00 90.19 89 LYS A O 1
ATOM 712 N N . LEU A 1 90 ? 26.029 11.630 -36.266 1.00 90.75 90 LEU A N 1
ATOM 713 C CA . LEU A 1 90 ? 27.212 10.773 -36.385 1.00 90.75 90 LEU A CA 1
ATOM 714 C C . LEU A 1 90 ? 26.952 9.342 -35.907 1.00 90.75 90 LEU A C 1
ATOM 716 O O . LEU A 1 90 ? 27.365 8.399 -36.575 1.00 90.75 90 LEU A O 1
ATOM 720 N N . ILE A 1 91 ? 26.252 9.175 -34.781 1.00 92.06 91 ILE A N 1
ATOM 721 C CA . ILE A 1 91 ? 25.910 7.849 -34.248 1.00 92.06 91 ILE A CA 1
ATOM 722 C C . ILE A 1 91 ? 24.971 7.109 -35.209 1.00 92.06 91 ILE A C 1
ATOM 724 O O . ILE A 1 91 ? 25.203 5.937 -35.497 1.00 92.06 91 ILE A O 1
ATOM 728 N N . ILE A 1 92 ? 23.954 7.786 -35.754 1.00 89.94 92 ILE A N 1
ATOM 729 C CA . ILE A 1 92 ? 23.031 7.181 -36.729 1.00 89.94 92 ILE A CA 1
ATOM 730 C C . ILE A 1 92 ? 23.764 6.813 -38.025 1.00 89.94 92 ILE A C 1
ATOM 732 O O . ILE A 1 92 ? 23.582 5.709 -38.528 1.00 89.94 92 ILE A O 1
ATOM 736 N N . ASP A 1 93 ? 24.619 7.692 -38.551 1.00 89.88 93 ASP A N 1
ATOM 737 C CA . ASP A 1 93 ? 25.403 7.406 -39.759 1.00 89.88 93 ASP A CA 1
ATOM 738 C C . ASP A 1 93 ? 26.346 6.214 -39.548 1.00 89.88 93 ASP A C 1
ATOM 740 O O . ASP A 1 93 ? 26.492 5.374 -40.434 1.00 89.88 93 ASP A O 1
ATOM 744 N N . MET A 1 94 ? 26.953 6.116 -38.362 1.00 90.12 94 MET A N 1
ATOM 745 C CA . MET A 1 94 ? 27.803 4.993 -37.979 1.00 90.12 94 MET A CA 1
ATOM 746 C C . MET A 1 94 ? 27.002 3.690 -37.878 1.00 90.12 94 MET A C 1
ATOM 748 O O . MET A 1 94 ? 27.455 2.677 -38.398 1.00 90.12 94 MET A O 1
ATOM 752 N N . TYR A 1 95 ? 25.803 3.718 -37.286 1.00 90.88 95 TYR A N 1
ATOM 753 C CA . TYR A 1 95 ? 24.904 2.560 -37.233 1.00 90.88 95 TYR A CA 1
ATOM 754 C C . TYR A 1 95 ? 24.478 2.085 -38.628 1.00 90.88 95 TYR A C 1
ATOM 756 O O . TYR A 1 95 ? 24.527 0.889 -38.909 1.00 90.88 95 TYR A O 1
ATOM 764 N N . VAL A 1 96 ? 24.076 3.016 -39.503 1.00 87.94 96 VAL A N 1
ATOM 765 C CA . VAL A 1 96 ? 23.647 2.709 -40.879 1.00 87.94 96 VAL A CA 1
ATOM 766 C C . VAL A 1 96 ? 24.804 2.147 -41.707 1.00 87.94 96 VAL A C 1
ATOM 768 O O . VAL A 1 96 ? 24.580 1.301 -42.570 1.00 87.94 96 VAL A O 1
ATOM 771 N N . LEU A 1 97 ? 26.034 2.605 -41.453 1.00 87.94 97 LEU A N 1
ATOM 772 C CA . LEU A 1 97 ? 27.232 2.079 -42.102 1.00 87.94 97 LEU A CA 1
ATOM 773 C C . LEU A 1 97 ? 27.580 0.671 -41.599 1.00 87.94 97 LEU A C 1
ATOM 775 O O . LEU A 1 97 ? 27.774 -0.230 -42.412 1.00 87.94 97 LEU A O 1
ATOM 779 N N . ASP A 1 98 ? 27.706 0.506 -40.280 1.00 88.00 98 ASP A N 1
ATOM 780 C CA . ASP A 1 98 ? 28.045 -0.757 -39.623 1.00 88.00 98 ASP A CA 1
ATOM 781 C C . ASP A 1 98 ? 27.641 -0.730 -38.135 1.00 88.00 98 ASP A C 1
ATOM 783 O O . ASP A 1 98 ? 28.313 -0.139 -37.280 1.00 88.00 98 ASP A O 1
ATOM 787 N N . SER A 1 99 ? 26.556 -1.428 -37.804 1.00 88.00 99 SER A N 1
ATOM 788 C CA . SER A 1 99 ? 26.047 -1.522 -36.435 1.00 88.00 99 SER A CA 1
ATOM 789 C C . SER A 1 99 ? 26.987 -2.273 -35.479 1.00 88.00 99 SER A C 1
ATOM 791 O O . SER A 1 99 ? 26.992 -1.984 -34.277 1.00 88.00 99 SER A O 1
ATOM 793 N N . GLN A 1 100 ? 27.825 -3.192 -35.977 1.00 88.75 100 GLN A N 1
ATOM 794 C CA . GLN A 1 100 ? 28.777 -3.941 -35.150 1.00 88.75 100 GLN A CA 1
ATOM 795 C C . GLN A 1 100 ? 29.914 -3.044 -34.660 1.00 88.75 100 GLN A C 1
ATOM 797 O O . GLN A 1 100 ? 30.337 -3.170 -33.513 1.00 88.75 100 GLN A O 1
ATOM 802 N N . ILE A 1 101 ? 30.372 -2.108 -35.496 1.00 89.44 101 ILE A N 1
ATOM 803 C CA . ILE A 1 101 ? 31.376 -1.104 -35.114 1.00 89.44 101 ILE A CA 1
ATOM 804 C C . ILE A 1 101 ? 30.740 0.015 -34.282 1.00 89.44 101 ILE A C 1
ATOM 806 O O . ILE A 1 101 ? 31.356 0.505 -33.334 1.00 89.44 101 ILE A O 1
ATOM 810 N N . ALA A 1 102 ? 29.500 0.399 -34.599 1.00 92.00 102 ALA A N 1
ATOM 811 C CA . ALA A 1 102 ? 28.802 1.465 -33.890 1.00 92.00 102 ALA A CA 1
ATOM 812 C C . ALA A 1 102 ? 28.623 1.163 -32.395 1.00 92.00 102 ALA A C 1
ATOM 814 O O . ALA A 1 102 ? 28.838 2.034 -31.555 1.00 92.00 102 ALA A O 1
ATOM 815 N N . THR A 1 103 ? 28.271 -0.083 -32.067 1.00 92.88 103 THR A N 1
ATOM 816 C CA . THR A 1 103 ? 27.940 -0.520 -30.700 1.00 92.88 103 THR A CA 1
ATOM 817 C C . THR A 1 103 ? 29.053 -0.236 -29.676 1.00 92.88 103 THR A C 1
ATOM 819 O O . THR A 1 103 ? 28.798 0.522 -28.737 1.00 92.88 103 THR A O 1
ATOM 822 N N . PRO A 1 104 ? 30.285 -0.775 -29.817 1.00 93.75 104 PRO A N 1
ATOM 823 C CA . PRO A 1 104 ? 31.345 -0.562 -28.830 1.00 93.75 104 PRO A CA 1
ATOM 824 C C . PRO A 1 104 ? 31.776 0.907 -28.727 1.00 93.75 104 PRO A C 1
ATOM 826 O O . PRO A 1 104 ? 32.126 1.364 -27.642 1.00 93.75 104 PRO A O 1
ATOM 829 N N . LEU A 1 105 ? 31.720 1.669 -29.825 1.00 91.62 105 LEU A N 1
ATOM 830 C CA . LEU A 1 105 ? 32.084 3.088 -29.821 1.00 91.62 105 LEU A CA 1
ATOM 831 C C . LEU A 1 105 ? 31.033 3.947 -29.110 1.00 91.62 105 LEU A C 1
ATOM 833 O O . LEU A 1 105 ? 31.387 4.833 -28.334 1.00 91.62 105 LEU A O 1
ATOM 837 N N . THR A 1 106 ? 29.744 3.674 -29.333 1.00 94.25 106 THR A N 1
ATOM 838 C CA . THR A 1 106 ? 28.662 4.353 -28.609 1.00 94.25 106 THR A CA 1
ATOM 839 C C . THR A 1 106 ? 28.677 3.997 -27.123 1.00 94.25 106 THR A C 1
ATOM 841 O O . THR A 1 106 ? 28.541 4.896 -26.297 1.00 94.25 106 THR A O 1
ATOM 844 N N . LEU A 1 107 ? 28.908 2.729 -26.763 1.00 94.38 107 LEU A N 1
ATOM 845 C CA . LEU A 1 107 ? 29.048 2.320 -25.361 1.00 94.38 107 LEU A CA 1
ATOM 846 C C . LEU A 1 107 ? 30.231 3.010 -24.676 1.00 94.38 107 LEU A C 1
ATOM 848 O O . LEU A 1 107 ? 30.044 3.583 -23.609 1.00 94.38 107 LEU A O 1
ATOM 852 N N . SER A 1 108 ? 31.409 3.039 -25.310 1.00 93.50 108 SER A N 1
ATOM 853 C CA . SER A 1 108 ? 32.596 3.704 -24.753 1.00 93.50 108 SER A CA 1
ATOM 854 C C . SER A 1 108 ? 32.372 5.201 -24.518 1.00 93.50 108 SER A C 1
ATOM 856 O O . SER A 1 108 ? 32.801 5.728 -23.494 1.00 93.50 108 SER A O 1
ATOM 858 N N . LEU A 1 109 ? 31.674 5.884 -25.432 1.00 93.94 109 LEU A N 1
ATOM 859 C CA . LEU A 1 109 ? 31.310 7.292 -25.266 1.00 93.94 109 LEU A CA 1
ATOM 860 C C . LEU A 1 109 ? 30.380 7.498 -24.061 1.00 93.94 109 LEU A C 1
ATOM 862 O O . LEU A 1 109 ? 30.596 8.398 -23.250 1.00 93.94 109 LEU A O 1
ATOM 866 N N . LEU A 1 110 ? 29.338 6.674 -23.942 1.00 95.19 110 LEU A N 1
ATOM 867 C CA . LEU A 1 110 ? 28.368 6.768 -22.849 1.00 95.19 110 LEU A CA 1
ATOM 868 C C . LEU A 1 110 ? 29.006 6.409 -21.496 1.00 95.19 110 LEU A C 1
ATOM 870 O O . LEU A 1 110 ? 28.732 7.076 -20.501 1.00 95.19 110 LEU A O 1
ATOM 874 N N . GLU A 1 111 ? 29.897 5.417 -21.461 1.00 94.12 111 GLU A N 1
ATOM 875 C CA . GLU A 1 111 ? 30.685 5.049 -20.280 1.00 94.12 111 GLU A CA 1
ATOM 876 C C . GLU A 1 111 ? 31.588 6.204 -19.817 1.00 94.12 111 GLU A C 1
ATOM 878 O O . GLU A 1 111 ? 31.640 6.507 -18.622 1.00 94.12 111 GLU A O 1
ATOM 883 N N . GLU A 1 112 ? 32.247 6.908 -20.743 1.00 91.62 112 GLU A N 1
ATOM 884 C CA . GLU A 1 112 ? 33.056 8.089 -20.420 1.00 91.62 112 GLU A CA 1
ATOM 885 C C . GLU A 1 112 ? 32.189 9.219 -19.839 1.00 91.62 112 GLU A C 1
ATOM 887 O O . GLU A 1 112 ? 32.545 9.829 -18.824 1.00 91.62 112 GLU A O 1
ATOM 892 N N . MET A 1 113 ? 31.010 9.460 -20.425 1.00 93.25 113 MET A N 1
ATOM 893 C CA . MET A 1 113 ? 30.051 10.440 -19.904 1.00 93.25 113 MET A CA 1
ATOM 894 C C . MET A 1 113 ? 29.581 10.081 -18.490 1.00 93.25 113 MET A C 1
ATOM 896 O O . MET A 1 113 ? 29.520 10.964 -17.630 1.00 93.25 113 MET A O 1
ATOM 900 N N . LEU A 1 114 ? 29.295 8.801 -18.226 1.00 92.81 114 LEU A N 1
ATOM 901 C CA . LEU A 1 114 ? 28.887 8.299 -16.911 1.00 92.81 114 LEU A CA 1
ATOM 902 C C . LEU A 1 114 ? 30.027 8.255 -15.888 1.00 92.81 114 LEU A C 1
ATOM 904 O O . LEU A 1 114 ? 29.776 8.377 -14.695 1.00 92.81 114 LEU A O 1
ATOM 908 N N . SER A 1 115 ? 31.278 8.156 -16.329 1.00 90.38 115 SER A N 1
ATOM 909 C CA . SER A 1 115 ? 32.454 8.230 -15.451 1.00 90.38 115 SER A CA 1
ATOM 910 C C . SER A 1 115 ? 32.789 9.664 -15.021 1.00 90.38 115 SER A C 1
ATOM 912 O O . SER A 1 115 ? 33.657 9.892 -14.174 1.00 90.38 115 SER A O 1
ATOM 914 N N . SER A 1 116 ? 32.106 10.661 -15.591 1.00 89.88 116 SER A N 1
ATOM 915 C CA . SER A 1 116 ? 32.298 12.066 -15.244 1.00 89.88 116 SER A CA 1
ATOM 916 C C . SER A 1 116 ? 31.898 12.352 -13.795 1.00 89.88 116 SER A C 1
ATOM 918 O O . SER A 1 116 ? 30.828 11.956 -13.335 1.00 89.88 116 SER A O 1
ATOM 920 N N . SER A 1 117 ? 32.685 13.167 -13.086 1.00 87.50 117 SER A N 1
ATOM 921 C CA . SER A 1 117 ? 32.299 13.688 -11.765 1.00 87.50 117 SER A CA 1
ATOM 922 C C . SER A 1 117 ? 31.064 14.599 -11.816 1.00 87.50 117 SER A C 1
ATOM 924 O O . SER A 1 117 ? 30.420 14.822 -10.791 1.00 87.50 117 SER A O 1
ATOM 926 N N . LYS A 1 118 ? 30.694 15.092 -13.004 1.00 88.62 118 LYS A N 1
ATOM 927 C CA . LYS A 1 118 ? 29.606 16.050 -13.212 1.00 88.62 118 LYS A CA 1
ATOM 928 C C . LYS A 1 118 ? 28.267 15.359 -13.464 1.00 88.62 118 LYS A C 1
ATOM 930 O O . LYS A 1 118 ? 28.066 14.758 -14.518 1.00 88.62 118 LYS A O 1
ATOM 935 N N . THR A 1 119 ? 27.306 15.552 -12.562 1.00 90.19 119 THR A N 1
ATOM 936 C CA . THR A 1 119 ? 25.954 14.968 -12.654 1.00 90.19 119 THR A CA 1
ATOM 937 C C . THR A 1 119 ? 25.222 15.342 -13.948 1.00 90.19 119 THR A C 1
ATOM 939 O O . THR A 1 119 ? 24.576 14.491 -14.550 1.00 90.19 119 THR A O 1
ATOM 942 N N . ALA A 1 120 ? 25.365 16.582 -14.432 1.00 87.94 120 ALA A N 1
ATOM 943 C CA . ALA A 1 120 ? 24.730 17.027 -15.676 1.00 87.94 120 ALA A CA 1
ATOM 944 C C . ALA A 1 120 ? 25.254 16.286 -16.920 1.00 87.94 120 ALA A C 1
ATOM 946 O O . ALA A 1 120 ? 24.487 16.025 -17.842 1.00 87.94 120 ALA A O 1
ATOM 947 N N . CYS A 1 121 ? 26.544 15.928 -16.941 1.00 89.69 121 CYS A N 1
ATOM 948 C CA . CYS A 1 121 ? 27.126 15.125 -18.018 1.00 89.69 121 CYS A CA 1
ATOM 949 C C . CYS A 1 121 ? 26.582 13.689 -17.974 1.00 89.69 121 CYS A C 1
ATOM 951 O O . CYS A 1 121 ? 26.129 13.173 -18.994 1.00 89.69 121 CYS A O 1
ATOM 953 N N . ARG A 1 122 ? 26.531 13.088 -16.774 1.00 93.25 122 ARG A N 1
ATOM 954 C CA . ARG A 1 122 ? 25.985 11.736 -16.575 1.00 93.25 122 ARG A CA 1
ATOM 955 C C . ARG A 1 122 ? 24.507 11.642 -16.975 1.00 93.25 122 ARG A C 1
ATOM 957 O O . ARG A 1 122 ? 24.126 10.721 -17.686 1.00 93.25 122 ARG A O 1
ATOM 964 N N . ALA A 1 123 ? 23.681 12.617 -16.587 1.00 90.94 123 ALA A N 1
ATOM 965 C CA . ALA A 1 123 ? 22.270 12.670 -16.982 1.00 90.94 123 ALA A CA 1
ATOM 966 C C . ALA A 1 123 ? 22.096 12.811 -18.507 1.00 90.94 123 ALA A C 1
ATOM 968 O O . ALA A 1 123 ? 21.266 12.129 -19.104 1.00 90.94 123 ALA A O 1
ATOM 969 N N . ARG A 1 124 ? 22.943 13.618 -19.159 1.00 90.88 124 ARG A N 1
ATOM 970 C CA . ARG A 1 124 ? 22.903 13.848 -20.612 1.00 90.88 124 ARG A CA 1
ATOM 971 C C . ARG A 1 124 ? 23.198 12.601 -21.444 1.00 90.88 124 ARG A C 1
ATOM 973 O O . ARG A 1 124 ? 22.754 12.526 -22.587 1.00 90.88 124 ARG A O 1
ATOM 980 N N . ALA A 1 125 ? 23.911 11.618 -20.891 1.00 94.44 125 ALA A N 1
ATOM 981 C CA . ALA A 1 125 ? 24.087 10.323 -21.547 1.00 94.44 125 ALA A CA 1
ATOM 982 C C . ALA A 1 125 ? 22.720 9.680 -21.863 1.00 94.44 125 ALA A C 1
ATOM 984 O O . ALA A 1 125 ? 22.508 9.163 -22.958 1.00 94.44 125 ALA A O 1
ATOM 985 N N . PHE A 1 126 ? 21.757 9.803 -20.946 1.00 95.31 126 PHE A N 1
ATOM 986 C CA . PHE A 1 126 ? 20.390 9.316 -21.134 1.00 95.31 126 PHE A CA 1
ATOM 987 C C . PHE A 1 126 ? 19.583 10.196 -22.092 1.00 95.31 126 PHE A C 1
ATOM 989 O O . PHE A 1 126 ? 18.877 9.663 -22.946 1.00 95.31 126 PHE A O 1
ATOM 996 N N . ASP A 1 127 ? 19.746 11.520 -22.043 1.00 90.88 127 ASP A N 1
ATOM 997 C CA . ASP A 1 127 ? 19.127 12.413 -23.034 1.00 90.88 127 ASP A CA 1
ATOM 998 C C . ASP A 1 127 ? 19.571 12.062 -24.463 1.00 90.88 127 ASP A C 1
ATOM 1000 O O . ASP A 1 127 ? 18.763 12.075 -25.392 1.00 90.88 127 ASP A O 1
ATOM 1004 N N . LEU A 1 128 ? 20.848 11.713 -24.654 1.00 93.50 128 LEU A N 1
ATOM 1005 C CA . LEU A 1 128 ? 21.376 11.273 -25.944 1.00 93.50 128 LEU A CA 1
ATOM 1006 C C . LEU A 1 128 ? 20.699 9.976 -26.413 1.00 93.50 128 LEU A C 1
ATOM 1008 O O . LEU A 1 128 ? 20.245 9.914 -27.554 1.00 93.50 128 LEU A O 1
ATOM 1012 N N . ILE A 1 129 ? 20.574 8.974 -25.536 1.00 94.62 129 ILE A N 1
ATOM 1013 C CA . ILE A 1 129 ? 19.884 7.705 -25.832 1.00 94.62 129 ILE A CA 1
ATOM 1014 C C . ILE A 1 129 ? 18.414 7.947 -26.201 1.00 94.62 129 ILE A C 1
ATOM 1016 O O . ILE A 1 129 ? 17.921 7.414 -27.197 1.00 94.62 129 ILE A O 1
ATOM 1020 N N . LEU A 1 130 ? 17.707 8.773 -25.426 1.00 91.50 130 LEU A N 1
ATOM 1021 C CA . LEU A 1 130 ? 16.305 9.092 -25.683 1.00 91.50 130 LEU A CA 1
ATOM 1022 C C . LEU A 1 130 ? 16.132 9.799 -27.030 1.00 91.50 130 LEU A C 1
ATOM 1024 O O . LEU A 1 130 ? 15.247 9.446 -27.810 1.00 91.50 130 LEU A O 1
ATOM 1028 N N . ASN A 1 131 ? 17.003 10.765 -27.328 1.00 90.50 131 ASN A N 1
ATOM 1029 C CA . ASN A 1 131 ? 16.993 11.459 -28.608 1.00 90.50 131 ASN A CA 1
ATOM 1030 C C . ASN A 1 131 ? 17.286 10.502 -29.770 1.00 90.50 131 ASN A C 1
ATOM 1032 O O . ASN A 1 131 ? 16.600 10.578 -30.784 1.00 90.50 131 ASN A O 1
ATOM 1036 N N . LEU A 1 132 ? 18.218 9.552 -29.632 1.00 91.81 132 LEU A N 1
ATOM 1037 C CA . LEU A 1 132 ? 18.428 8.514 -30.651 1.00 91.81 132 LEU A CA 1
ATOM 1038 C C . LEU A 1 132 ? 17.137 7.729 -30.929 1.00 91.81 132 LEU A C 1
ATOM 1040 O O . LEU A 1 132 ? 16.811 7.503 -32.091 1.00 91.81 132 LEU A O 1
ATOM 1044 N N . GLY A 1 133 ? 16.363 7.393 -29.891 1.00 88.12 133 GLY A N 1
ATOM 1045 C CA . GLY A 1 133 ? 15.054 6.747 -30.039 1.00 88.12 133 GLY A CA 1
ATOM 1046 C C . GLY A 1 133 ? 14.046 7.602 -30.810 1.00 88.12 133 GLY A C 1
ATOM 1047 O O . GLY A 1 133 ? 13.410 7.127 -31.746 1.00 88.12 133 GLY A O 1
ATOM 1048 N N . VAL A 1 134 ? 13.949 8.895 -30.489 1.00 86.00 134 VAL A N 1
ATOM 1049 C CA . VAL A 1 134 ? 13.070 9.831 -31.217 1.00 86.00 134 VAL A CA 1
ATOM 1050 C C . VAL A 1 134 ? 13.494 9.968 -32.683 1.00 86.00 134 VAL A C 1
ATOM 1052 O O . VAL A 1 134 ? 12.651 9.952 -33.582 1.00 86.00 134 VAL A O 1
ATOM 1055 N N . HIS A 1 135 ? 14.799 10.072 -32.934 1.00 85.94 135 HIS A N 1
ATOM 1056 C CA . HIS A 1 135 ? 15.367 10.195 -34.273 1.00 85.94 135 HIS A CA 1
ATOM 1057 C C . HIS A 1 135 ? 15.313 8.885 -35.074 1.00 85.94 135 HIS A C 1
ATOM 1059 O O . HIS A 1 135 ? 15.334 8.942 -36.303 1.00 85.94 135 HIS A O 1
ATOM 1065 N N . ALA A 1 136 ? 15.149 7.724 -34.431 1.00 84.50 136 ALA A N 1
ATOM 1066 C CA . ALA A 1 136 ? 14.936 6.456 -35.126 1.00 84.50 136 ALA A CA 1
ATOM 1067 C C . ALA A 1 136 ? 13.686 6.495 -36.021 1.00 84.50 136 ALA A C 1
ATOM 1069 O O . ALA A 1 136 ? 13.683 5.938 -37.117 1.00 84.50 136 ALA A O 1
ATOM 1070 N N . HIS A 1 137 ? 12.648 7.244 -35.635 1.00 81.56 137 HIS A N 1
ATOM 1071 C CA . HIS A 1 137 ? 11.448 7.429 -36.458 1.00 81.56 137 HIS A CA 1
ATOM 1072 C C . HIS A 1 137 ? 11.670 8.275 -37.726 1.00 81.56 137 HIS A C 1
ATOM 1074 O O . HIS A 1 137 ? 10.790 8.327 -38.587 1.00 81.56 137 HIS A O 1
ATOM 1080 N N . LEU A 1 138 ? 12.826 8.931 -37.850 1.00 83.25 138 LEU A N 1
ATOM 1081 C CA . LEU A 1 138 ? 13.253 9.671 -39.038 1.00 83.25 138 LEU A CA 1
ATOM 1082 C C . LEU A 1 138 ? 14.155 8.829 -39.956 1.00 83.25 138 LEU A C 1
ATOM 1084 O O . LEU A 1 138 ? 14.700 9.368 -40.918 1.00 83.25 138 LEU A O 1
ATOM 1088 N N . LEU A 1 139 ? 14.367 7.540 -39.658 1.00 81.06 139 LEU A N 1
ATOM 1089 C CA . LEU A 1 139 ? 15.293 6.697 -40.416 1.00 81.06 139 LEU A CA 1
ATOM 1090 C C . LEU A 1 139 ? 14.840 6.503 -41.870 1.00 81.06 139 LEU A C 1
ATOM 1092 O O . LEU A 1 139 ? 15.642 6.697 -42.781 1.00 81.06 139 LEU A O 1
ATOM 1096 N N . GLU A 1 140 ? 13.554 6.200 -42.075 1.00 76.25 140 GLU A N 1
ATOM 1097 C CA . GLU A 1 140 ? 12.954 5.895 -43.381 1.00 76.25 140 GLU A CA 1
ATOM 1098 C C . GLU A 1 140 ? 11.665 6.703 -43.641 1.00 76.25 140 GLU A C 1
ATOM 1100 O O . GLU A 1 140 ? 10.910 6.999 -42.698 1.00 76.25 140 GLU A O 1
ATOM 1105 N N . PRO A 1 141 ? 11.356 7.025 -44.915 1.00 64.56 141 PRO A N 1
ATOM 1106 C CA . PRO A 1 141 ? 10.140 7.747 -45.286 1.00 64.56 141 PRO A CA 1
ATOM 1107 C C . PRO A 1 141 ? 8.869 6.996 -44.873 1.00 64.56 141 PRO A C 1
ATOM 1109 O O . PRO A 1 141 ? 8.866 5.782 -44.665 1.00 64.56 141 PRO A O 1
ATOM 1112 N N . LEU A 1 142 ? 7.768 7.734 -44.704 1.00 60.09 142 LEU A N 1
ATOM 1113 C CA . LEU A 1 142 ? 6.453 7.123 -44.511 1.00 60.09 142 LEU A CA 1
ATOM 1114 C C . LEU A 1 142 ? 6.084 6.400 -45.801 1.00 60.09 142 LEU A C 1
ATOM 1116 O O . LEU A 1 142 ? 5.827 7.055 -46.810 1.00 60.09 142 LEU A O 1
ATOM 1120 N N . ILE A 1 143 ? 6.040 5.069 -45.767 1.00 54.25 143 ILE A N 1
ATOM 1121 C CA . ILE A 1 143 ? 5.348 4.314 -46.807 1.00 54.25 143 ILE A CA 1
ATOM 1122 C C . ILE A 1 143 ? 3.869 4.666 -46.640 1.00 54.25 143 ILE A C 1
ATOM 1124 O O . ILE A 1 143 ? 3.248 4.328 -45.633 1.00 54.25 143 ILE A O 1
ATOM 1128 N N . ALA A 1 144 ? 3.346 5.455 -47.574 1.00 40.91 144 ALA A N 1
ATOM 1129 C CA . ALA A 1 144 ? 1.930 5.763 -47.661 1.00 40.91 144 ALA A CA 1
ATOM 1130 C C . ALA A 1 144 ? 1.205 4.533 -48.219 1.00 40.91 144 ALA A C 1
ATOM 1132 O O . ALA A 1 144 ? 0.855 4.517 -49.395 1.00 40.91 144 ALA A O 1
ATOM 1133 N N . ASP A 1 145 ? 1.026 3.505 -47.392 1.00 33.88 145 ASP A N 1
ATOM 1134 C CA . ASP A 1 145 ? 0.072 2.444 -47.699 1.00 33.88 145 ASP A CA 1
ATOM 1135 C C . ASP A 1 145 ? -1.308 2.872 -47.190 1.00 33.88 145 ASP A C 1
ATOM 1137 O O . ASP A 1 145 ? -1.508 3.158 -46.011 1.00 33.88 145 ASP A O 1
ATOM 1141 N N . ASP A 1 146 ? -2.206 2.981 -48.166 1.00 31.06 146 ASP A N 1
ATOM 1142 C CA . ASP A 1 146 ? -3.632 3.273 -48.127 1.00 31.06 146 ASP A CA 1
ATOM 1143 C C . ASP A 1 146 ? -4.083 4.550 -47.403 1.00 31.06 146 ASP A C 1
ATOM 1145 O O . ASP A 1 146 ? -4.234 4.660 -46.188 1.00 31.06 146 ASP A O 1
ATOM 1149 N N . THR A 1 147 ? -4.448 5.527 -48.233 1.00 32.91 147 THR A N 1
ATOM 1150 C CA . THR A 1 147 ? -5.463 6.533 -47.935 1.00 32.91 147 THR A CA 1
ATOM 1151 C C . THR A 1 147 ? -6.792 5.857 -47.564 1.00 32.91 147 THR A C 1
ATOM 1153 O O . THR A 1 147 ? -7.715 5.828 -48.375 1.00 32.91 147 THR A O 1
ATOM 1156 N N . SER A 1 148 ? -6.932 5.336 -46.347 1.00 29.38 148 SER A N 1
ATOM 1157 C CA . SER A 1 148 ? -8.235 5.320 -45.690 1.00 29.38 148 SER A CA 1
ATOM 1158 C C . SER A 1 148 ? -8.404 6.686 -45.039 1.00 29.38 148 SER A C 1
ATOM 1160 O O . SER A 1 148 ? -7.682 7.052 -44.109 1.00 29.38 148 SER A O 1
ATOM 1162 N N . THR A 1 149 ? -9.312 7.477 -45.599 1.00 27.36 149 THR A N 1
ATOM 1163 C CA . THR A 1 149 ? -9.936 8.626 -44.946 1.00 27.36 149 THR A CA 1
ATOM 1164 C C . THR A 1 149 ? -10.123 8.343 -43.459 1.00 27.36 149 THR A C 1
ATOM 1166 O O . THR A 1 149 ? -10.822 7.406 -43.088 1.00 27.36 149 THR A O 1
ATOM 1169 N N . ILE A 1 150 ? -9.476 9.148 -42.616 1.00 36.09 150 ILE A N 1
ATOM 1170 C CA . ILE A 1 150 ? -9.835 9.272 -41.206 1.00 36.09 150 ILE A CA 1
ATOM 1171 C C . ILE A 1 150 ? -11.193 9.977 -41.208 1.00 36.09 150 ILE A C 1
ATOM 1173 O O . ILE A 1 150 ? -11.263 11.203 -41.186 1.00 36.09 150 ILE A O 1
ATOM 1177 N N . GLU A 1 151 ? -12.260 9.200 -41.349 1.00 27.36 151 GLU A N 1
ATOM 1178 C CA . GLU A 1 151 ? -13.517 9.537 -40.702 1.00 27.36 151 GLU A CA 1
ATOM 1179 C C . GLU A 1 151 ? -13.419 8.983 -39.280 1.00 27.36 151 GLU A C 1
ATOM 1181 O O . GLU A 1 151 ? -13.039 7.832 -39.062 1.00 27.36 151 GLU A O 1
ATOM 1186 N N . GLU A 1 152 ? -13.667 9.852 -38.305 1.00 33.12 152 GLU A N 1
ATOM 1187 C CA . GLU A 1 152 ? -13.849 9.495 -36.903 1.00 33.12 152 GLU A CA 1
ATOM 1188 C C . GLU A 1 152 ? -15.107 8.621 -36.777 1.00 33.12 152 GLU A C 1
ATOM 1190 O O . GLU A 1 152 ? -16.180 9.099 -36.415 1.00 33.12 152 GLU A O 1
ATOM 1195 N N . GLU A 1 153 ? -15.009 7.332 -37.098 1.00 23.33 153 GLU A N 1
ATOM 1196 C CA . GLU A 1 153 ? -16.054 6.375 -36.747 1.00 23.33 153 GLU A CA 1
ATOM 1197 C C . GLU A 1 153 ? -15.881 5.967 -35.283 1.00 23.33 153 GLU A C 1
ATOM 1199 O O . GLU A 1 153 ? -15.099 5.085 -34.917 1.00 23.33 153 GLU A O 1
ATOM 1204 N N . TYR A 1 154 ? -16.654 6.644 -34.430 1.00 24.02 154 TYR A N 1
ATOM 1205 C CA . TYR A 1 154 ? -17.125 6.094 -33.166 1.00 24.02 154 TYR A CA 1
ATOM 1206 C C . TYR A 1 154 ? -17.567 4.646 -33.400 1.00 24.02 154 TYR A C 1
ATOM 1208 O O . TYR A 1 154 ? -18.555 4.393 -34.087 1.00 24.02 154 TYR A O 1
ATOM 1216 N N . SER A 1 155 ? -16.843 3.693 -32.819 1.00 24.09 155 SER A N 1
ATOM 1217 C CA . SER A 1 155 ? -17.271 2.299 -32.796 1.00 24.09 155 SER A CA 1
ATOM 1218 C C . SER A 1 155 ? -18.491 2.187 -31.882 1.00 24.09 155 SER A C 1
ATOM 1220 O O . SER A 1 155 ? -18.372 2.070 -30.665 1.00 24.09 155 SER A O 1
ATOM 1222 N N . GLN A 1 156 ? -19.678 2.291 -32.476 1.00 25.08 156 GLN A N 1
ATOM 1223 C CA . GLN A 1 156 ? -20.923 1.864 -31.858 1.00 25.08 156 GLN A CA 1
ATOM 1224 C C . GLN A 1 156 ? -20.910 0.338 -31.757 1.00 25.08 156 GLN A C 1
ATOM 1226 O O . GLN A 1 156 ? -20.805 -0.370 -32.759 1.00 25.08 156 GLN A O 1
ATOM 1231 N N . GLU A 1 157 ? -21.028 -0.157 -30.528 1.00 23.77 157 GLU A N 1
ATOM 1232 C CA . GLU A 1 157 ? -21.356 -1.546 -30.239 1.00 23.77 157 GLU A CA 1
ATOM 1233 C C . GLU A 1 157 ? -22.602 -1.973 -31.029 1.00 23.77 157 GLU A C 1
ATOM 1235 O O . GLU A 1 157 ? -23.666 -1.359 -30.930 1.00 23.77 157 GLU A O 1
ATOM 1240 N N . SER A 1 158 ? -22.497 -3.072 -31.772 1.00 22.91 158 SER A N 1
ATOM 1241 C CA . SER A 1 158 ? -23.664 -3.886 -32.101 1.00 22.91 158 SER A CA 1
ATOM 1242 C C . SER A 1 158 ? -23.317 -5.365 -31.960 1.00 22.91 158 SER A C 1
ATOM 1244 O O . SER A 1 158 ? -22.325 -5.868 -32.483 1.00 22.91 158 SER A O 1
ATOM 1246 N N . LEU A 1 159 ? -24.133 -6.023 -31.146 1.00 23.31 159 LEU A N 1
ATOM 1247 C CA . LEU A 1 159 ? -24.059 -7.409 -30.716 1.00 23.31 159 LEU A CA 1
ATOM 1248 C C . LEU A 1 159 ? -25.076 -8.232 -31.534 1.00 23.31 159 LEU A C 1
ATOM 1250 O O . LEU A 1 159 ? -26.205 -7.775 -31.712 1.00 23.31 159 LEU A O 1
ATOM 1254 N N . PHE A 1 160 ? -24.674 -9.455 -31.915 1.00 24.59 160 PHE A N 1
ATOM 1255 C CA . PHE A 1 160 ? -25.427 -10.544 -32.585 1.00 24.59 160 PHE A CA 1
ATOM 1256 C C . PHE A 1 160 ? -25.693 -10.353 -34.101 1.00 24.59 160 PHE A C 1
ATOM 1258 O O . PHE A 1 160 ? -25.983 -9.257 -34.553 1.00 24.59 160 PHE A O 1
ATOM 1265 N N . ASP A 1 161 ? -25.542 -11.343 -34.993 1.00 23.75 161 ASP A N 1
ATOM 1266 C CA . ASP A 1 161 ? -25.942 -12.753 -34.910 1.00 23.75 161 ASP A CA 1
ATOM 1267 C C . ASP A 1 161 ? -25.120 -13.696 -35.828 1.00 23.75 161 ASP A C 1
ATOM 1269 O O . ASP A 1 161 ? -24.487 -13.296 -36.806 1.00 23.75 161 ASP A O 1
ATOM 1273 N N . ILE A 1 162 ? -25.196 -14.990 -35.508 1.00 27.50 162 ILE A N 1
ATOM 1274 C CA . ILE A 1 162 ? -24.733 -16.157 -36.280 1.00 27.50 162 ILE A CA 1
ATOM 1275 C C . ILE A 1 162 ? -25.564 -16.312 -37.576 1.00 27.50 162 ILE A C 1
ATOM 1277 O O . ILE A 1 162 ? -26.766 -16.084 -37.528 1.00 27.50 162 ILE A O 1
ATOM 1281 N N . GLN A 1 163 ? -24.960 -16.757 -38.701 1.00 25.73 163 GLN A N 1
ATOM 1282 C CA . GLN A 1 163 ? -25.341 -17.972 -39.475 1.00 25.73 163 GLN A CA 1
ATOM 1283 C C . GLN A 1 163 ? -24.823 -17.989 -40.949 1.00 25.73 163 GLN A C 1
ATOM 1285 O O . GLN A 1 163 ? -25.241 -17.203 -41.785 1.00 25.73 163 GLN A O 1
ATOM 1290 N N . LEU A 1 164 ? -24.001 -19.010 -41.251 1.00 24.53 164 LEU A N 1
ATOM 1291 C CA . LEU A 1 164 ? -23.926 -19.864 -42.463 1.00 24.53 164 LEU A CA 1
ATOM 1292 C C . LEU A 1 164 ? -23.703 -19.327 -43.910 1.00 24.53 164 LEU A C 1
ATOM 1294 O O . LEU A 1 164 ? -24.531 -18.650 -44.501 1.00 24.53 164 LEU A O 1
ATOM 1298 N N . MET A 1 165 ? -22.711 -19.998 -44.530 1.00 24.27 165 MET A N 1
ATOM 1299 C CA . MET A 1 165 ? -22.640 -20.561 -45.900 1.00 24.27 165 MET A CA 1
ATOM 1300 C C . MET A 1 165 ? -21.989 -19.767 -47.054 1.00 24.27 165 MET A C 1
ATOM 1302 O O . MET A 1 165 ? -22.474 -18.740 -47.504 1.00 24.27 165 MET A O 1
ATOM 1306 N N . ALA A 1 166 ? -21.000 -20.464 -47.641 1.00 24.02 166 ALA A N 1
ATOM 1307 C CA . ALA A 1 166 ? -20.749 -20.690 -49.075 1.00 24.02 166 ALA A CA 1
ATOM 1308 C C . ALA A 1 166 ? -19.495 -20.049 -49.712 1.00 24.02 166 ALA A C 1
ATOM 1310 O O . ALA A 1 166 ? -19.445 -18.874 -50.040 1.00 24.02 166 ALA A O 1
ATOM 1311 N N . GLN A 1 167 ? -18.517 -20.937 -49.940 1.00 24.67 167 GLN A N 1
ATOM 1312 C CA . GLN A 1 167 ? -17.623 -21.081 -51.100 1.00 24.67 167 GLN A CA 1
ATOM 1313 C C . GLN A 1 167 ? -17.227 -19.846 -51.930 1.00 24.67 167 GLN A C 1
ATOM 1315 O O . GLN A 1 167 ? -18.035 -19.233 -52.618 1.00 24.67 167 GLN A O 1
ATOM 1320 N N . GLY A 1 168 ? -15.911 -19.665 -52.071 1.00 24.12 168 GLY A N 1
ATOM 1321 C CA . GLY A 1 168 ? -15.328 -18.866 -53.146 1.00 24.12 168 GLY A CA 1
ATOM 1322 C C . GLY A 1 168 ? -13.809 -18.968 -53.192 1.00 24.12 168 GLY A C 1
ATOM 1323 O O . GLY A 1 168 ? -13.104 -18.132 -52.645 1.00 24.12 168 GLY A O 1
ATOM 1324 N N . SER A 1 169 ? -13.295 -20.004 -53.853 1.00 28.55 169 SER A N 1
ATOM 1325 C CA . SER A 1 169 ? -11.871 -20.204 -54.120 1.00 28.55 169 SER A CA 1
ATOM 1326 C C . SER A 1 169 ? -11.250 -19.022 -54.877 1.00 28.55 169 SER A C 1
ATOM 1328 O O . SER A 1 169 ? -11.581 -18.809 -56.045 1.00 28.55 169 SER A O 1
ATOM 1330 N N . LYS A 1 170 ? -10.266 -18.336 -54.289 1.00 26.84 170 LYS A N 1
ATOM 1331 C CA . LYS A 1 170 ? -9.242 -17.609 -55.053 1.00 26.84 170 LYS A CA 1
ATOM 1332 C C . LYS A 1 170 ? -7.859 -17.857 -54.465 1.00 26.84 170 LYS A C 1
ATOM 1334 O O . LYS A 1 170 ? -7.469 -17.333 -53.432 1.00 26.84 170 LYS A O 1
ATOM 1339 N N . LYS A 1 171 ? -7.143 -18.710 -55.191 1.00 30.78 171 LYS A N 1
ATOM 1340 C CA . LYS A 1 171 ? -5.711 -18.979 -55.114 1.00 30.78 171 LYS A CA 1
ATOM 1341 C C . LYS A 1 171 ? -4.971 -17.650 -55.331 1.00 30.78 171 LYS A C 1
ATOM 1343 O O . LYS A 1 171 ? -4.999 -17.117 -56.436 1.00 30.78 171 LYS A O 1
ATOM 1348 N N . GLY A 1 172 ? -4.358 -17.117 -54.281 1.00 25.12 172 GLY A N 1
ATOM 1349 C CA . GLY A 1 172 ? -3.478 -15.953 -54.326 1.00 25.12 172 GLY A CA 1
ATOM 1350 C C . GLY A 1 172 ? -2.208 -16.279 -53.551 1.00 25.12 172 GLY A C 1
ATOM 1351 O O . GLY A 1 172 ? -2.252 -16.434 -52.340 1.00 25.12 172 GLY A O 1
ATOM 1352 N N . ASN A 1 173 ? -1.128 -16.494 -54.296 1.00 22.38 173 ASN A N 1
ATOM 1353 C CA . ASN A 1 173 ? 0.245 -16.794 -53.891 1.00 22.38 173 ASN A CA 1
ATOM 1354 C C . ASN A 1 173 ? 0.620 -16.438 -52.436 1.00 22.38 173 ASN A C 1
ATOM 1356 O O . ASN A 1 173 ? 0.932 -15.293 -52.124 1.00 22.38 173 ASN A O 1
ATOM 1360 N N . PHE A 1 174 ? 0.696 -17.462 -51.581 1.00 25.53 174 PHE A N 1
ATOM 1361 C CA . PHE A 1 174 ? 1.473 -17.422 -50.344 1.00 25.53 174 PHE A CA 1
ATOM 1362 C C . PHE A 1 174 ? 2.957 -17.490 -50.713 1.00 25.53 174 PHE A C 1
ATOM 1364 O O . PHE A 1 174 ? 3.510 -18.563 -50.937 1.00 25.53 174 PHE A O 1
ATOM 1371 N N . SER A 1 175 ? 3.585 -16.327 -50.827 1.00 23.94 175 SER A N 1
ATOM 1372 C CA . SER A 1 175 ? 5.029 -16.176 -50.966 1.00 23.94 175 SER A CA 1
ATOM 1373 C C . SER A 1 175 ? 5.475 -15.138 -49.940 1.00 23.94 175 SER A C 1
ATOM 1375 O O . SER A 1 175 ? 5.014 -14.005 -49.993 1.00 23.94 175 SER A O 1
ATOM 1377 N N . SER A 1 176 ? 6.336 -15.579 -49.015 1.00 26.91 176 SER A N 1
ATOM 1378 C CA . SER A 1 176 ? 7.092 -14.817 -48.004 1.00 26.91 176 SER A CA 1
ATOM 1379 C C . SER A 1 176 ? 6.299 -13.998 -46.968 1.00 26.91 176 SER A C 1
ATOM 1381 O O . SER A 1 176 ? 6.224 -12.777 -47.050 1.00 26.91 176 SER A O 1
ATOM 1383 N N . LYS A 1 177 ? 5.794 -14.669 -45.923 1.00 26.61 177 LYS A N 1
ATOM 1384 C CA . LYS A 1 177 ? 5.562 -14.074 -44.589 1.00 26.61 177 LYS A CA 1
ATOM 1385 C C . LYS A 1 177 ? 6.636 -14.582 -43.616 1.00 26.61 177 LYS A C 1
ATOM 1387 O O . LYS A 1 177 ? 6.325 -15.294 -42.668 1.00 26.61 177 LYS A O 1
ATOM 1392 N N . LEU A 1 178 ? 7.899 -14.292 -43.909 1.00 29.02 178 LEU A N 1
ATOM 1393 C CA . LEU A 1 178 ? 9.008 -14.525 -42.987 1.00 29.02 178 LEU A CA 1
ATOM 1394 C C . LEU A 1 178 ? 9.800 -13.215 -42.907 1.00 29.02 178 LEU A C 1
ATOM 1396 O O . LEU A 1 178 ? 10.236 -12.716 -43.939 1.00 29.02 178 LEU A O 1
ATOM 1400 N N . ASP A 1 179 ? 9.877 -12.665 -41.697 1.00 35.25 179 ASP A N 1
ATOM 1401 C CA . ASP A 1 179 ? 10.786 -11.607 -41.239 1.00 35.25 179 ASP A CA 1
ATOM 1402 C C . ASP A 1 179 ? 10.841 -10.293 -42.031 1.00 35.25 179 ASP A C 1
ATOM 1404 O O . ASP A 1 179 ? 11.798 -10.022 -42.748 1.00 35.25 179 ASP A O 1
ATOM 1408 N N . ASN A 1 180 ? 9.879 -9.397 -41.791 1.00 32.75 180 ASN A N 1
ATOM 1409 C CA . ASN A 1 180 ? 10.062 -7.966 -42.061 1.00 32.75 180 ASN A CA 1
ATOM 1410 C C . ASN A 1 180 ? 9.942 -7.176 -40.749 1.00 32.75 180 ASN A C 1
ATOM 1412 O O . ASN A 1 180 ? 8.912 -6.564 -40.466 1.00 32.75 180 ASN A O 1
ATOM 1416 N N . PHE A 1 181 ? 11.001 -7.181 -39.936 1.00 49.66 181 PHE A N 1
ATOM 1417 C CA . PHE A 1 181 ? 11.185 -6.130 -38.933 1.00 49.66 181 PHE A CA 1
ATOM 1418 C C . PHE A 1 181 ? 11.480 -4.823 -39.675 1.00 49.66 181 PHE A C 1
ATOM 1420 O O . PHE A 1 181 ? 12.398 -4.767 -40.494 1.00 49.66 181 PHE A O 1
ATOM 1427 N N . SER A 1 182 ? 10.694 -3.772 -39.427 1.00 72.69 182 SER A N 1
ATOM 1428 C CA . SER A 1 182 ? 10.983 -2.453 -40.007 1.00 72.69 182 SER A CA 1
ATOM 1429 C C . SER A 1 182 ? 12.371 -1.975 -39.559 1.00 72.69 182 SER A C 1
ATOM 1431 O O . SER A 1 182 ? 12.763 -2.236 -38.422 1.00 72.69 182 SER A O 1
ATOM 1433 N N . ALA A 1 183 ? 13.110 -1.246 -40.404 1.00 78.50 183 ALA A N 1
ATOM 1434 C CA . ALA A 1 183 ? 14.441 -0.736 -40.050 1.00 78.50 183 ALA A CA 1
ATOM 1435 C C . ALA A 1 183 ? 14.440 0.096 -38.752 1.00 78.50 183 ALA A C 1
ATOM 1437 O O . ALA A 1 183 ? 15.422 0.115 -38.012 1.00 78.50 183 ALA A O 1
ATOM 1438 N N . ILE A 1 184 ? 13.304 0.728 -38.444 1.00 82.75 184 ILE A N 1
ATOM 1439 C CA . ILE A 1 184 ? 13.050 1.443 -37.190 1.00 82.75 184 ILE A CA 1
ATOM 1440 C C . ILE A 1 184 ? 13.097 0.492 -35.986 1.00 82.75 184 ILE A C 1
ATOM 1442 O O . ILE A 1 184 ? 13.755 0.808 -35.003 1.00 82.75 184 ILE A O 1
ATOM 1446 N N . ASP A 1 185 ? 12.450 -0.674 -36.056 1.00 83.12 185 ASP A N 1
ATOM 1447 C CA . ASP A 1 185 ? 12.428 -1.644 -34.948 1.00 83.12 185 ASP A CA 1
ATOM 1448 C C . ASP A 1 185 ? 13.815 -2.265 -34.717 1.00 83.12 185 ASP A C 1
ATOM 1450 O O . ASP A 1 185 ? 14.217 -2.489 -33.576 1.00 83.12 185 ASP A O 1
ATOM 1454 N N . ASN A 1 186 ? 14.599 -2.449 -35.786 1.00 87.69 186 ASN A N 1
ATOM 1455 C CA . ASN A 1 186 ? 15.996 -2.879 -35.686 1.00 87.69 186 ASN A CA 1
ATOM 1456 C C . ASN A 1 186 ? 16.875 -1.825 -34.996 1.00 87.69 186 ASN A C 1
ATOM 1458 O O . ASN A 1 186 ? 17.701 -2.172 -34.149 1.00 87.69 186 ASN A O 1
ATOM 1462 N N . LEU A 1 187 ? 16.697 -0.541 -35.330 1.00 89.44 187 LEU A N 1
ATOM 1463 C CA . LEU A 1 187 ? 17.429 0.550 -34.689 1.00 89.44 187 LEU A CA 1
ATOM 1464 C C . LEU A 1 187 ? 16.990 0.739 -33.231 1.00 89.44 187 LEU A C 1
ATOM 1466 O O . LEU A 1 187 ? 17.839 0.856 -32.353 1.00 89.44 187 LEU A O 1
ATOM 1470 N N . GLU A 1 188 ? 15.690 0.709 -32.938 1.00 90.44 188 GLU A N 1
ATOM 1471 C CA . GLU A 1 188 ? 15.186 0.775 -31.562 1.00 90.44 188 GLU A CA 1
ATOM 1472 C C . GLU A 1 188 ? 15.687 -0.398 -30.713 1.00 90.44 188 GLU A C 1
ATOM 1474 O O . GLU A 1 188 ? 16.105 -0.184 -29.577 1.00 90.44 188 GLU A O 1
ATOM 1479 N N . SER A 1 189 ? 15.705 -1.618 -31.260 1.00 90.94 189 SER A N 1
ATOM 1480 C CA . SER A 1 189 ? 16.245 -2.799 -30.572 1.00 90.94 189 SER A CA 1
ATOM 1481 C C . SER A 1 189 ? 17.748 -2.666 -30.311 1.00 90.94 189 SER A C 1
ATOM 1483 O O . SER A 1 189 ? 18.231 -3.034 -29.241 1.00 90.94 189 SER A O 1
ATOM 1485 N N . TRP A 1 190 ? 18.492 -2.083 -31.255 1.00 94.06 190 TRP A N 1
ATOM 1486 C CA . TRP A 1 190 ? 19.910 -1.775 -31.078 1.00 94.06 190 TRP A CA 1
ATOM 1487 C C . TRP A 1 190 ? 20.151 -0.737 -29.970 1.00 94.06 190 TRP A C 1
ATOM 1489 O O . TRP A 1 190 ? 20.970 -0.973 -29.081 1.00 94.06 190 TRP A O 1
ATOM 1499 N N . ILE A 1 191 ? 19.395 0.369 -29.964 1.00 95.00 191 ILE A N 1
ATOM 1500 C CA . ILE A 1 191 ? 19.470 1.398 -28.912 1.00 95.00 191 ILE A CA 1
ATOM 1501 C C . ILE A 1 191 ? 19.093 0.804 -27.550 1.00 95.00 191 ILE A C 1
ATOM 1503 O O . ILE A 1 191 ? 19.724 1.110 -26.540 1.00 95.00 191 ILE A O 1
ATOM 1507 N N . LEU A 1 192 ? 18.079 -0.060 -27.513 1.00 94.62 192 LEU A N 1
ATOM 1508 C CA . LEU A 1 192 ? 17.613 -0.693 -26.286 1.00 94.62 192 LEU A CA 1
ATOM 1509 C C . LEU A 1 192 ? 18.672 -1.617 -25.668 1.00 94.62 192 LEU A C 1
ATOM 1511 O O . LEU A 1 192 ? 18.871 -1.576 -24.456 1.00 94.62 192 LEU A O 1
ATOM 1515 N N . ASN A 1 193 ? 19.401 -2.382 -26.484 1.00 94.81 193 ASN A N 1
ATOM 1516 C CA . ASN A 1 193 ? 20.520 -3.194 -26.001 1.00 94.81 193 ASN A CA 1
ATOM 1517 C C . ASN A 1 193 ? 21.641 -2.323 -25.413 1.00 94.81 193 ASN A C 1
ATOM 1519 O O . ASN A 1 193 ? 22.160 -2.638 -24.345 1.00 94.81 193 ASN A O 1
ATOM 1523 N N . ILE A 1 194 ? 21.964 -1.189 -26.049 1.00 95.69 194 ILE A N 1
ATOM 1524 C CA . ILE A 1 194 ? 22.905 -0.206 -25.484 1.00 95.69 194 ILE A CA 1
ATOM 1525 C C . ILE A 1 194 ? 22.393 0.310 -24.137 1.00 95.69 194 ILE A C 1
ATOM 1527 O O . ILE A 1 194 ? 23.143 0.352 -23.165 1.00 95.69 194 ILE A O 1
ATOM 1531 N N . LEU A 1 195 ? 21.110 0.670 -24.053 1.00 96.94 195 LEU A N 1
ATOM 1532 C CA . LEU A 1 195 ? 20.506 1.134 -22.809 1.00 96.94 195 LEU A CA 1
ATOM 1533 C C . LEU A 1 195 ? 20.622 0.083 -21.694 1.00 96.94 195 LEU A C 1
ATOM 1535 O O . LEU A 1 195 ? 20.895 0.455 -20.559 1.00 96.94 195 LEU A O 1
ATOM 1539 N N . TYR A 1 196 ? 20.456 -1.209 -21.984 1.00 97.31 196 TYR A N 1
ATOM 1540 C CA . TYR A 1 196 ? 20.585 -2.274 -20.982 1.00 97.31 196 TYR A CA 1
ATOM 1541 C C . TYR A 1 196 ? 21.984 -2.388 -20.390 1.00 97.31 196 TYR A C 1
ATOM 1543 O O . TYR A 1 196 ? 22.106 -2.442 -19.165 1.00 97.31 196 TYR A O 1
ATOM 1551 N N . GLU A 1 197 ? 23.023 -2.325 -21.219 1.00 96.50 197 GLU A N 1
ATOM 1552 C CA . GLU A 1 197 ? 24.411 -2.314 -20.743 1.00 96.50 197 GLU A CA 1
ATOM 1553 C C . GLU A 1 197 ? 24.696 -1.084 -19.871 1.00 96.50 197 GLU A C 1
ATOM 1555 O O . GLU A 1 197 ? 25.254 -1.190 -18.779 1.00 96.50 197 GLU A O 1
ATOM 1560 N N . ILE A 1 198 ? 24.228 0.091 -20.299 1.00 97.25 198 ILE A N 1
ATOM 1561 C CA . ILE A 1 198 ? 24.409 1.350 -19.567 1.00 97.25 198 ILE A CA 1
ATOM 1562 C C . ILE A 1 198 ? 23.645 1.360 -18.233 1.00 97.25 198 ILE A C 1
ATOM 1564 O O . ILE A 1 198 ? 24.158 1.837 -17.220 1.00 97.25 198 ILE A O 1
ATOM 1568 N N . LEU A 1 199 ? 22.433 0.806 -18.194 1.00 97.81 199 LEU A N 1
ATOM 1569 C CA . LEU A 1 199 ? 21.665 0.654 -16.958 1.00 97.81 199 LEU A CA 1
ATOM 1570 C C . LEU A 1 199 ? 22.329 -0.332 -15.992 1.00 97.81 199 LEU A C 1
ATOM 1572 O O . LEU A 1 199 ? 22.348 -0.089 -14.784 1.00 97.81 199 LEU A O 1
ATOM 1576 N N . LEU A 1 200 ? 22.878 -1.433 -16.507 1.00 96.94 200 LEU A N 1
ATOM 1577 C CA . LEU A 1 200 ? 23.618 -2.394 -15.698 1.00 96.94 200 LEU A CA 1
ATOM 1578 C C . LEU A 1 200 ? 24.899 -1.768 -15.132 1.00 96.94 200 LEU A C 1
ATOM 1580 O O . LEU A 1 200 ? 25.207 -1.981 -13.958 1.00 96.94 200 LEU A O 1
ATOM 1584 N N . LEU A 1 201 ? 25.595 -0.938 -15.913 1.00 96.88 201 LEU A N 1
ATOM 1585 C CA . LEU A 1 201 ? 26.748 -0.175 -15.441 1.00 96.88 201 LEU A CA 1
ATOM 1586 C C . LEU A 1 201 ? 26.383 0.718 -14.246 1.00 96.88 201 LEU A C 1
ATOM 1588 O O . LEU A 1 201 ? 27.116 0.711 -13.260 1.00 96.88 201 LEU A O 1
ATOM 1592 N N . LEU A 1 202 ? 25.231 1.410 -14.264 1.00 97.44 202 LEU A N 1
ATOM 1593 C CA . LEU A 1 202 ? 24.772 2.209 -13.112 1.00 97.44 202 LEU A CA 1
ATOM 1594 C C . LEU A 1 202 ? 24.653 1.381 -11.824 1.00 97.44 202 LEU A C 1
ATOM 1596 O O . LEU A 1 202 ? 24.989 1.864 -10.740 1.00 97.44 202 LEU A O 1
ATOM 1600 N N . VAL A 1 203 ? 24.175 0.137 -11.937 1.00 96.69 203 VAL A N 1
ATOM 1601 C CA . VAL A 1 203 ? 24.096 -0.794 -10.802 1.00 96.69 203 VAL A CA 1
ATOM 1602 C C . VAL A 1 203 ? 25.498 -1.168 -10.319 1.00 96.69 203 VAL A C 1
ATOM 1604 O O . VAL A 1 203 ? 25.739 -1.189 -9.115 1.00 96.69 203 VAL A O 1
ATOM 1607 N N . GLN A 1 204 ? 26.424 -1.447 -11.239 1.00 95.50 204 GLN A N 1
ATOM 1608 C CA . GLN A 1 204 ? 27.792 -1.874 -10.925 1.00 95.50 204 GLN A CA 1
ATOM 1609 C C . GLN A 1 204 ? 28.636 -0.769 -10.274 1.00 95.50 204 GLN A C 1
ATOM 1611 O O . GLN A 1 204 ? 29.419 -1.065 -9.374 1.00 95.50 204 GLN A O 1
ATOM 1616 N N . ILE A 1 205 ? 28.466 0.489 -10.693 1.00 94.81 205 ILE A N 1
ATOM 1617 C CA . ILE A 1 205 ? 29.160 1.647 -10.098 1.00 94.81 205 ILE A CA 1
ATOM 1618 C C . ILE A 1 205 ? 28.466 2.183 -8.835 1.00 94.81 205 ILE A C 1
ATOM 1620 O O . ILE A 1 205 ? 28.918 3.176 -8.267 1.00 94.81 205 ILE A O 1
ATOM 1624 N N . GLU A 1 206 ? 27.373 1.546 -8.404 1.00 94.56 206 GLU A N 1
ATOM 1625 C CA . GLU A 1 206 ? 26.550 1.956 -7.262 1.00 94.56 206 GLU A CA 1
ATOM 1626 C C . GLU A 1 206 ? 26.102 3.429 -7.334 1.00 94.56 206 GLU A C 1
ATOM 1628 O O . GLU A 1 206 ? 26.212 4.172 -6.354 1.00 94.56 206 GLU A O 1
ATOM 1633 N N . GLU A 1 207 ? 25.600 3.867 -8.497 1.00 95.38 207 GLU A N 1
ATOM 1634 C CA . GLU A 1 207 ? 25.190 5.260 -8.718 1.00 95.38 207 GLU A CA 1
ATOM 1635 C C . GLU A 1 207 ? 24.158 5.719 -7.669 1.00 95.38 207 GLU A C 1
ATOM 1637 O O . GLU A 1 207 ? 23.165 5.036 -7.393 1.00 95.38 207 GLU A O 1
ATOM 1642 N N . LYS A 1 208 ? 24.386 6.899 -7.078 1.00 92.50 208 LYS A N 1
ATOM 1643 C CA . LYS A 1 208 ? 23.625 7.400 -5.917 1.00 92.50 208 LYS A CA 1
ATOM 1644 C C . LYS A 1 208 ? 22.714 8.571 -6.250 1.00 92.50 208 LYS A C 1
ATOM 1646 O O . LYS A 1 208 ? 21.787 8.829 -5.479 1.00 92.50 208 LYS A O 1
ATOM 1651 N N . GLU A 1 209 ? 22.979 9.278 -7.345 1.00 93.81 209 GLU A N 1
ATOM 1652 C CA . GLU A 1 209 ? 22.232 10.478 -7.715 1.00 93.81 209 GLU A CA 1
ATOM 1653 C C . GLU A 1 209 ? 20.838 10.137 -8.254 1.00 93.81 209 GLU A C 1
ATOM 1655 O O . GLU A 1 209 ? 20.677 9.391 -9.222 1.00 93.81 209 GLU A O 1
ATOM 1660 N N . GLU A 1 210 ? 19.808 10.737 -7.655 1.00 93.19 210 GLU A N 1
ATOM 1661 C CA . GLU A 1 210 ? 18.409 10.525 -8.041 1.00 93.19 210 GLU A CA 1
ATOM 1662 C C . GLU A 1 210 ? 18.127 10.957 -9.484 1.00 93.19 210 GLU A C 1
ATOM 1664 O O . GLU A 1 210 ? 17.442 10.250 -10.221 1.00 93.19 210 GLU A O 1
ATOM 1669 N N . SER A 1 211 ? 18.660 12.110 -9.894 1.00 91.44 211 SER A N 1
ATOM 1670 C CA . SER A 1 211 ? 18.413 12.697 -11.217 1.00 91.44 211 SER A CA 1
ATOM 1671 C C . SER A 1 211 ? 18.885 11.794 -12.359 1.00 91.44 211 SER A C 1
ATOM 1673 O O . SER A 1 211 ? 18.253 11.744 -13.417 1.00 91.44 211 SER A O 1
ATOM 1675 N N . ILE A 1 212 ? 19.953 11.028 -12.130 1.00 95.25 212 ILE A N 1
ATOM 1676 C CA . ILE A 1 212 ? 20.490 10.067 -13.093 1.00 95.25 212 ILE A CA 1
ATOM 1677 C C . ILE A 1 212 ? 19.544 8.876 -13.209 1.00 95.25 212 ILE A C 1
ATOM 1679 O O . ILE A 1 212 ? 19.117 8.547 -14.313 1.00 95.25 212 ILE A O 1
ATOM 1683 N N . TRP A 1 213 ? 19.126 8.293 -12.082 1.00 96.50 213 TRP A N 1
ATOM 1684 C CA . TRP A 1 213 ? 18.140 7.210 -12.072 1.00 96.50 213 TRP A CA 1
ATOM 1685 C C . TRP A 1 213 ? 16.784 7.627 -12.657 1.00 96.50 213 TRP A C 1
ATOM 1687 O O . TRP A 1 213 ? 16.138 6.824 -13.326 1.00 96.50 213 TRP A O 1
ATOM 1697 N N . ALA A 1 214 ? 16.353 8.873 -12.455 1.00 92.69 214 ALA A N 1
ATOM 1698 C CA . ALA A 1 214 ? 15.129 9.405 -13.055 1.00 92.69 214 ALA A CA 1
ATOM 1699 C C . ALA A 1 214 ? 15.243 9.533 -14.588 1.00 92.69 214 ALA A C 1
ATOM 1701 O O . ALA A 1 214 ? 14.310 9.184 -15.319 1.00 92.69 214 ALA A O 1
ATOM 1702 N N . SER A 1 215 ? 16.401 9.978 -15.086 1.00 92.38 215 SER A N 1
ATOM 1703 C CA . SER A 1 215 ? 16.692 10.069 -16.527 1.00 92.38 215 SER A CA 1
ATOM 1704 C C . SER A 1 215 ? 16.778 8.676 -17.165 1.00 92.38 215 SER A C 1
ATOM 1706 O O . SER A 1 215 ? 16.166 8.411 -18.203 1.00 92.38 215 SER A O 1
ATOM 1708 N N . ALA A 1 216 ? 17.452 7.752 -16.480 1.00 95.94 216 ALA A N 1
ATOM 1709 C CA . ALA A 1 216 ? 17.556 6.343 -16.833 1.00 95.94 216 ALA A CA 1
ATOM 1710 C C . ALA A 1 216 ? 16.183 5.656 -16.908 1.00 95.94 216 ALA A C 1
ATOM 1712 O O . ALA A 1 216 ? 15.869 4.993 -17.898 1.00 95.94 216 ALA A O 1
ATOM 1713 N N . LEU A 1 217 ? 15.328 5.870 -15.901 1.00 95.31 217 LEU A N 1
ATOM 1714 C CA . LEU A 1 217 ? 13.960 5.359 -15.889 1.00 95.31 217 LEU A CA 1
ATOM 1715 C C . LEU A 1 217 ? 13.142 5.905 -17.062 1.00 95.31 217 LEU A C 1
ATOM 1717 O O . LEU A 1 217 ? 12.401 5.155 -17.691 1.00 95.31 217 LEU A O 1
ATOM 1721 N N . SER A 1 218 ? 13.270 7.198 -17.362 1.00 90.88 218 SER A N 1
ATOM 1722 C CA . SER A 1 218 ? 12.536 7.831 -18.462 1.00 90.88 218 SER A CA 1
ATOM 1723 C C . SER A 1 218 ? 12.882 7.188 -19.807 1.00 90.88 218 SER A C 1
ATOM 1725 O O . SER A 1 218 ? 11.981 6.865 -20.583 1.00 90.88 218 SER A O 1
ATOM 1727 N N . CYS A 1 219 ? 14.170 6.916 -20.045 1.00 93.81 219 CYS A N 1
ATOM 1728 C CA . CYS A 1 219 ? 14.624 6.171 -21.220 1.00 93.81 219 CYS A CA 1
ATOM 1729 C C . CYS A 1 219 ? 14.063 4.752 -21.236 1.00 93.81 219 CYS A C 1
ATOM 1731 O O . CYS A 1 219 ? 13.495 4.323 -22.237 1.00 93.81 219 CYS A O 1
ATOM 1733 N N . LEU A 1 220 ? 14.175 4.033 -20.116 1.00 95.06 220 LEU A N 1
ATOM 1734 C CA . LEU A 1 220 ? 13.684 2.663 -20.022 1.00 95.06 220 LEU A CA 1
ATOM 1735 C C . LEU A 1 220 ? 12.192 2.592 -20.360 1.00 95.06 220 LEU A C 1
ATOM 1737 O O . LEU A 1 220 ? 11.804 1.832 -21.244 1.00 95.06 220 LEU A O 1
ATOM 1741 N N . LEU A 1 221 ? 11.365 3.421 -19.716 1.00 91.50 221 LEU A N 1
ATOM 1742 C CA . LEU A 1 221 ? 9.923 3.449 -19.954 1.00 91.50 221 LEU A CA 1
ATOM 1743 C C . LEU A 1 221 ? 9.583 3.836 -21.395 1.00 91.50 221 LEU A C 1
ATOM 1745 O O . LEU A 1 221 ? 8.640 3.274 -21.946 1.00 91.50 221 LEU A O 1
ATOM 1749 N N . TYR A 1 222 ? 10.348 4.734 -22.020 1.00 89.62 222 TYR A N 1
ATOM 1750 C CA . TYR A 1 222 ? 10.145 5.109 -23.420 1.00 89.62 222 TYR A CA 1
ATOM 1751 C C . TYR A 1 222 ? 10.271 3.916 -24.378 1.00 89.62 222 TYR A C 1
ATOM 1753 O O . TYR A 1 222 ? 9.475 3.813 -25.315 1.00 89.62 222 TYR A O 1
ATOM 1761 N N . PHE A 1 223 ? 11.248 3.031 -24.150 1.00 90.56 223 PHE A N 1
ATOM 1762 C CA . PHE A 1 223 ? 11.505 1.892 -25.033 1.00 90.56 223 PHE A CA 1
ATOM 1763 C C . PHE A 1 223 ? 10.699 0.643 -24.681 1.00 90.56 223 PHE A C 1
ATOM 1765 O O . PHE A 1 223 ? 10.345 -0.108 -25.590 1.00 90.56 223 PHE A O 1
ATOM 1772 N N . VAL A 1 224 ? 10.414 0.398 -23.397 1.00 92.19 224 VAL A N 1
ATOM 1773 C CA . VAL A 1 224 ? 9.741 -0.838 -22.948 1.00 92.19 224 VAL A CA 1
ATOM 1774 C C . VAL A 1 224 ? 8.236 -0.681 -22.751 1.00 92.19 224 VAL A C 1
ATOM 1776 O O . VAL A 1 224 ? 7.557 -1.678 -22.509 1.00 92.19 224 VAL A O 1
ATOM 1779 N N . CYS A 1 225 ? 7.699 0.539 -22.841 1.00 88.06 225 CYS A N 1
ATOM 1780 C CA . CYS A 1 225 ? 6.261 0.781 -22.786 1.00 88.06 225 CYS A CA 1
ATOM 1781 C C . CYS A 1 225 ? 5.723 1.393 -24.086 1.00 88.06 225 CYS A C 1
ATOM 1783 O O . CYS A 1 225 ? 6.346 2.264 -24.690 1.00 88.06 225 CYS A O 1
ATOM 1785 N N . ASP A 1 226 ? 4.509 0.999 -24.472 1.00 81.44 226 ASP A N 1
ATOM 1786 C CA . ASP A 1 226 ? 3.752 1.641 -25.550 1.00 81.44 226 ASP A CA 1
ATOM 1787 C C . ASP A 1 226 ? 2.316 1.921 -25.130 1.00 81.44 226 ASP A C 1
ATOM 1789 O O . ASP A 1 226 ? 1.659 1.065 -24.543 1.00 81.44 226 ASP A O 1
ATOM 1793 N N . ARG A 1 227 ? 1.870 3.166 -25.345 1.00 76.44 227 ARG A N 1
ATOM 1794 C CA . ARG A 1 227 ? 0.645 3.730 -24.738 1.00 76.44 227 ARG A CA 1
ATOM 1795 C C . ARG A 1 227 ? 0.556 3.400 -23.240 1.00 76.44 227 ARG A C 1
ATOM 1797 O O . ARG A 1 227 ? -0.503 3.152 -22.677 1.00 76.44 227 ARG A O 1
ATOM 1804 N N . GLY A 1 228 ? 1.743 3.320 -22.636 1.00 71.38 228 GLY A N 1
ATOM 1805 C CA . GLY A 1 228 ? 2.005 2.893 -21.278 1.00 71.38 228 GLY A CA 1
ATOM 1806 C C . GLY A 1 228 ? 1.615 1.458 -20.903 1.00 71.38 228 GLY A C 1
ATOM 1807 O O . GLY A 1 228 ? 1.609 1.141 -19.718 1.00 71.38 228 GLY A O 1
ATOM 1808 N N . LYS A 1 229 ? 1.376 0.550 -21.850 1.00 80.81 229 LYS A N 1
ATOM 1809 C CA . LYS A 1 229 ? 1.409 -0.907 -21.631 1.00 80.81 229 LYS A CA 1
ATOM 1810 C C . LYS A 1 229 ? 2.851 -1.417 -21.688 1.00 80.81 229 LYS A C 1
ATOM 1812 O O . LYS A 1 229 ? 3.640 -0.921 -22.483 1.00 80.81 229 LYS A O 1
ATOM 1817 N N . ILE A 1 230 ? 3.206 -2.388 -20.843 1.00 88.81 230 ILE A N 1
ATOM 1818 C CA . ILE A 1 230 ? 4.560 -2.974 -20.808 1.00 88.81 230 ILE A CA 1
ATOM 1819 C C . ILE A 1 230 ? 4.705 -3.976 -21.956 1.00 88.81 230 ILE A C 1
ATOM 1821 O O . ILE A 1 230 ? 3.920 -4.917 -22.057 1.00 88.81 230 ILE A O 1
ATOM 1825 N N . GLN A 1 231 ? 5.741 -3.823 -22.775 1.00 87.94 231 GLN A N 1
ATOM 1826 C CA . GLN A 1 231 ? 6.078 -4.767 -23.836 1.00 87.94 231 GLN A CA 1
ATOM 1827 C C . GLN A 1 231 ? 7.026 -5.853 -23.313 1.00 87.94 231 GLN A C 1
ATOM 1829 O O . GLN A 1 231 ? 8.240 -5.659 -23.260 1.00 87.94 231 GLN A O 1
ATOM 1834 N N . ARG A 1 232 ? 6.485 -7.028 -22.963 1.00 86.06 232 ARG A N 1
ATOM 1835 C CA . ARG A 1 232 ? 7.267 -8.149 -22.398 1.00 86.06 232 ARG A CA 1
ATOM 1836 C C . ARG A 1 232 ? 8.454 -8.560 -23.265 1.00 86.06 232 ARG A C 1
ATOM 1838 O O . ARG A 1 232 ? 9.543 -8.749 -22.738 1.00 86.06 232 ARG A O 1
ATOM 1845 N N . LYS A 1 233 ? 8.261 -8.629 -24.588 1.00 85.94 233 LYS A N 1
ATOM 1846 C CA . LYS A 1 233 ? 9.314 -8.995 -25.550 1.00 85.94 233 LYS A CA 1
ATOM 1847 C C . LYS A 1 233 ? 10.568 -8.128 -25.425 1.00 85.94 233 LYS A C 1
ATOM 1849 O O . LYS A 1 233 ? 11.673 -8.628 -25.588 1.00 85.94 233 LYS A O 1
ATOM 1854 N N . ARG A 1 234 ? 10.397 -6.846 -25.085 1.00 89.38 234 ARG A N 1
ATOM 1855 C CA . ARG A 1 234 ? 11.508 -5.905 -24.949 1.00 89.38 234 ARG A CA 1
ATOM 1856 C C . ARG A 1 234 ? 12.297 -6.153 -23.664 1.00 89.38 234 ARG A C 1
ATOM 1858 O O . ARG A 1 234 ? 13.498 -5.983 -23.684 1.00 89.38 234 ARG A O 1
ATOM 1865 N N . LEU A 1 235 ? 11.685 -6.687 -22.604 1.00 91.62 235 LEU A N 1
ATOM 1866 C CA . LEU A 1 235 ? 12.348 -6.936 -21.315 1.00 91.62 235 LEU A CA 1
ATOM 1867 C C . LEU A 1 235 ? 13.326 -8.127 -21.294 1.00 91.62 235 LEU A C 1
ATOM 1869 O O . LEU A 1 235 ? 14.058 -8.257 -20.318 1.00 91.62 235 LEU A O 1
ATOM 1873 N N . LYS A 1 236 ? 13.351 -8.991 -22.321 1.00 86.00 236 LYS A N 1
ATOM 1874 C CA . LYS A 1 236 ? 14.061 -10.291 -22.297 1.00 86.00 236 LYS A CA 1
ATOM 1875 C C . LYS A 1 236 ? 15.557 -10.197 -21.950 1.00 86.00 236 LYS A C 1
ATOM 1877 O O . LYS A 1 236 ? 16.081 -11.107 -21.319 1.00 86.00 236 LYS A O 1
ATOM 1882 N N . VAL A 1 237 ? 16.231 -9.119 -22.357 1.00 89.88 237 VAL A N 1
ATOM 1883 C CA . VAL A 1 237 ? 17.687 -8.929 -22.173 1.00 89.88 237 VAL A CA 1
ATOM 1884 C C . VAL A 1 237 ? 18.020 -8.098 -20.924 1.00 89.88 237 VAL A C 1
ATOM 1886 O O . VAL A 1 237 ? 19.155 -8.108 -20.456 1.00 89.88 237 VAL A O 1
ATOM 1889 N N . LEU A 1 238 ? 17.045 -7.389 -20.351 1.00 94.75 238 LEU A N 1
ATOM 1890 C CA . LEU A 1 238 ? 17.280 -6.510 -19.209 1.00 94.75 238 LEU A CA 1
ATOM 1891 C C . LEU A 1 238 ? 17.677 -7.318 -17.962 1.00 94.75 238 LEU A C 1
ATOM 1893 O O . LEU A 1 238 ? 16.977 -8.246 -17.564 1.00 94.75 238 LEU A O 1
ATOM 1897 N N . ASP A 1 239 ? 18.758 -6.920 -17.289 1.00 95.81 239 ASP A N 1
ATOM 1898 C CA . ASP A 1 239 ? 19.140 -7.508 -16.001 1.00 95.81 239 ASP A CA 1
ATOM 1899 C C . ASP A 1 239 ? 18.176 -7.046 -14.894 1.00 95.81 239 ASP A C 1
ATOM 1901 O O . ASP A 1 239 ? 17.987 -5.849 -14.653 1.00 95.81 239 ASP A O 1
ATOM 1905 N N . ILE A 1 240 ? 17.574 -7.998 -14.177 1.00 96.38 240 ILE A N 1
ATOM 1906 C CA . ILE A 1 240 ? 16.572 -7.726 -13.136 1.00 96.38 240 ILE A CA 1
ATOM 1907 C C . ILE A 1 240 ? 17.100 -6.852 -11.988 1.00 96.38 240 ILE A C 1
ATOM 1909 O O . ILE A 1 240 ? 16.328 -6.145 -11.329 1.00 96.38 240 ILE A O 1
ATOM 1913 N N . ARG A 1 241 ? 18.420 -6.834 -11.756 1.00 97.06 241 ARG A N 1
ATOM 1914 C CA . ARG A 1 241 ? 19.049 -5.999 -10.722 1.00 97.06 241 ARG A CA 1
ATOM 1915 C C . ARG A 1 241 ? 18.885 -4.510 -11.008 1.00 97.06 241 ARG A C 1
ATOM 1917 O O . ARG A 1 241 ? 18.825 -3.730 -10.059 1.00 97.06 241 ARG A O 1
ATOM 1924 N N . VAL A 1 242 ? 18.732 -4.120 -12.275 1.00 97.81 242 VAL A N 1
ATOM 1925 C CA . VAL A 1 242 ? 18.401 -2.742 -12.664 1.00 97.81 242 VAL A CA 1
ATOM 1926 C C . VAL A 1 242 ? 17.043 -2.341 -12.095 1.00 97.81 242 VAL A C 1
ATOM 1928 O O . VAL A 1 242 ? 16.912 -1.288 -11.472 1.00 97.81 242 VAL A O 1
ATOM 1931 N N . ILE A 1 243 ? 16.030 -3.199 -12.246 1.00 97.62 243 ILE A N 1
ATOM 1932 C CA . ILE A 1 243 ? 14.687 -2.925 -11.722 1.00 97.62 243 ILE A CA 1
ATOM 1933 C C . ILE A 1 243 ? 14.691 -2.916 -10.195 1.00 97.62 243 ILE A C 1
ATOM 1935 O O . ILE A 1 243 ? 14.092 -2.027 -9.593 1.00 97.62 243 ILE A O 1
ATOM 1939 N N . LYS A 1 244 ? 15.427 -3.833 -9.555 1.00 96.69 244 LYS A N 1
ATOM 1940 C CA . LYS A 1 244 ? 15.647 -3.792 -8.102 1.00 96.69 244 LYS A CA 1
ATOM 1941 C C . LYS A 1 244 ? 16.218 -2.441 -7.652 1.00 96.69 244 LYS A C 1
ATOM 1943 O O . LYS A 1 244 ? 15.696 -1.860 -6.701 1.00 96.69 244 LYS A O 1
ATOM 1948 N N . ALA A 1 245 ? 17.261 -1.941 -8.317 1.00 96.88 245 ALA A N 1
ATOM 1949 C CA . ALA A 1 245 ? 17.874 -0.656 -7.985 1.00 96.88 245 ALA A CA 1
ATOM 1950 C C . ALA A 1 245 ? 16.887 0.508 -8.176 1.00 96.88 245 ALA A C 1
ATOM 1952 O O . ALA A 1 245 ? 16.738 1.336 -7.280 1.00 96.88 245 ALA A O 1
ATOM 1953 N N . LEU A 1 246 ? 16.129 0.524 -9.278 1.00 97.12 246 LEU A N 1
ATOM 1954 C CA . LEU A 1 246 ? 15.081 1.521 -9.527 1.00 97.12 246 LEU A CA 1
ATOM 1955 C C . LEU A 1 246 ? 13.979 1.503 -8.458 1.00 97.12 246 LEU A C 1
ATOM 1957 O O . LEU A 1 246 ? 13.568 2.563 -7.990 1.00 97.12 246 LEU A O 1
ATOM 1961 N N . ILE A 1 247 ? 13.527 0.323 -8.024 1.00 95.38 247 ILE A N 1
ATOM 1962 C CA . ILE A 1 247 ? 12.547 0.171 -6.936 1.00 95.38 247 ILE A CA 1
ATOM 1963 C C . ILE A 1 247 ? 13.105 0.772 -5.641 1.00 95.38 247 ILE A C 1
ATOM 1965 O O . ILE A 1 247 ? 12.439 1.592 -5.005 1.00 95.38 247 ILE A O 1
ATOM 1969 N N . GLN A 1 248 ? 14.347 0.445 -5.278 1.00 93.44 248 GLN A N 1
ATOM 1970 C CA . GLN A 1 248 ? 14.990 0.970 -4.070 1.00 93.44 248 GLN A CA 1
ATOM 1971 C C . GLN A 1 248 ? 15.190 2.491 -4.125 1.00 93.44 248 GLN A C 1
ATOM 1973 O O . GLN A 1 248 ? 14.897 3.182 -3.146 1.00 93.44 248 GLN A O 1
ATOM 1978 N N . THR A 1 249 ? 15.626 3.025 -5.267 1.00 91.88 249 THR A N 1
ATOM 1979 C CA . THR A 1 249 ? 15.776 4.469 -5.494 1.00 91.88 249 THR A CA 1
ATOM 1980 C C . THR A 1 249 ? 14.429 5.183 -5.429 1.00 91.88 249 THR A C 1
ATOM 1982 O O . THR A 1 249 ? 14.313 6.200 -4.747 1.00 91.88 249 THR A O 1
ATOM 1985 N N . SER A 1 250 ? 13.392 4.616 -6.054 1.00 89.44 250 SER A N 1
ATOM 1986 C CA . SER A 1 250 ? 12.037 5.176 -6.029 1.00 89.44 250 SER A CA 1
ATOM 1987 C C . SER A 1 250 ? 11.498 5.306 -4.603 1.00 89.44 250 SER A C 1
ATOM 1989 O O . SER A 1 250 ? 10.913 6.327 -4.253 1.00 89.44 250 SER A O 1
ATOM 1991 N N . ARG A 1 251 ? 11.772 4.316 -3.742 1.00 84.44 251 ARG A N 1
ATOM 1992 C CA . ARG A 1 251 ? 11.402 4.341 -2.321 1.00 84.44 251 ARG A CA 1
ATOM 1993 C C . ARG A 1 251 ? 12.205 5.367 -1.538 1.00 84.44 251 ARG A C 1
ATOM 1995 O O . ARG A 1 251 ? 11.628 6.148 -0.788 1.00 84.44 251 ARG A O 1
ATOM 2002 N N . LYS A 1 252 ? 13.530 5.367 -1.706 1.00 85.31 252 LYS A N 1
ATOM 2003 C CA . LYS A 1 252 ? 14.438 6.269 -0.985 1.00 85.31 252 LYS A CA 1
ATOM 2004 C C . LYS A 1 252 ? 14.090 7.740 -1.225 1.00 85.31 252 LYS A C 1
ATOM 2006 O O . LYS A 1 252 ? 14.162 8.528 -0.289 1.00 85.31 252 LYS A O 1
ATOM 2011 N N . ASN A 1 253 ? 13.686 8.076 -2.448 1.00 82.00 253 ASN A N 1
ATOM 2012 C CA . ASN A 1 253 ? 13.378 9.446 -2.856 1.00 82.00 253 ASN A CA 1
ATOM 2013 C C . ASN A 1 253 ? 11.871 9.736 -2.940 1.00 82.00 253 ASN A C 1
ATOM 2015 O O . ASN A 1 253 ? 11.477 10.781 -3.444 1.00 82.00 253 ASN A O 1
ATOM 2019 N N . SER A 1 254 ? 11.018 8.837 -2.434 1.00 78.69 254 SER A N 1
ATOM 2020 C CA . SER A 1 254 ? 9.562 9.041 -2.380 1.00 78.69 254 SER A CA 1
ATOM 2021 C C . SER A 1 254 ? 8.940 9.402 -3.737 1.00 78.69 254 SER A C 1
ATOM 2023 O O . SER A 1 254 ? 8.115 10.310 -3.843 1.00 78.69 254 SER A O 1
ATOM 2025 N N . TRP A 1 255 ? 9.342 8.691 -4.793 1.00 83.12 255 TRP A N 1
ATOM 2026 C CA . TRP A 1 255 ? 8.743 8.847 -6.117 1.00 83.12 255 TRP A CA 1
ATOM 2027 C C . TRP A 1 255 ? 7.248 8.516 -6.091 1.00 83.12 255 TRP A C 1
ATOM 2029 O O . TRP A 1 255 ? 6.756 7.804 -5.215 1.00 83.12 255 TRP A O 1
ATOM 2039 N N . ALA A 1 256 ? 6.520 9.026 -7.086 1.00 77.56 256 ALA A N 1
ATOM 2040 C CA . ALA A 1 256 ? 5.081 8.819 -7.188 1.00 77.56 256 ALA A CA 1
ATOM 2041 C C . ALA A 1 256 ? 4.717 7.323 -7.188 1.00 77.56 256 ALA A C 1
ATOM 2043 O O . ALA A 1 256 ? 5.344 6.525 -7.886 1.00 77.56 256 ALA A O 1
ATOM 2044 N N . GLU A 1 257 ? 3.648 6.960 -6.474 1.00 74.69 257 GLU A N 1
ATOM 2045 C CA . GLU A 1 257 ? 3.170 5.573 -6.357 1.00 74.69 257 GLU A CA 1
ATOM 2046 C C . GLU A 1 257 ? 2.958 4.918 -7.726 1.00 74.69 257 GLU A C 1
ATOM 2048 O O . GLU A 1 257 ? 3.360 3.781 -7.922 1.00 74.69 257 GLU A O 1
ATOM 2053 N N . LEU A 1 258 ? 2.436 5.658 -8.712 1.00 80.75 258 LEU A N 1
ATOM 2054 C CA . LEU A 1 258 ? 2.254 5.159 -10.080 1.00 80.75 258 LEU A CA 1
ATOM 2055 C C . LEU A 1 258 ? 3.565 4.650 -10.704 1.00 80.75 258 LEU A C 1
ATOM 2057 O O . LEU A 1 258 ? 3.574 3.642 -11.409 1.00 80.75 258 LEU A O 1
ATOM 2061 N N . VAL A 1 259 ? 4.676 5.342 -10.442 1.00 85.69 259 VAL A N 1
ATOM 2062 C CA . VAL A 1 259 ? 5.998 4.925 -10.916 1.00 85.69 259 VAL A CA 1
ATOM 2063 C C . VAL A 1 259 ? 6.411 3.632 -10.220 1.00 85.69 259 VAL A C 1
ATOM 2065 O O . VAL A 1 259 ? 6.864 2.701 -10.884 1.00 85.69 259 VAL A O 1
ATOM 2068 N N . HIS A 1 260 ? 6.198 3.542 -8.906 1.00 87.94 260 HIS A N 1
ATOM 2069 C CA . HIS A 1 260 ? 6.492 2.333 -8.140 1.00 87.94 260 HIS A CA 1
ATOM 2070 C C . HIS A 1 260 ? 5.648 1.137 -8.613 1.00 87.94 260 HIS A C 1
ATOM 2072 O O . HIS A 1 260 ? 6.206 0.085 -8.925 1.00 87.94 260 HIS A O 1
ATOM 2078 N N . CYS A 1 261 ? 4.342 1.331 -8.820 1.00 87.88 261 CYS A N 1
ATOM 2079 C CA . CYS A 1 261 ? 3.436 0.331 -9.384 1.00 87.88 261 CYS A CA 1
ATOM 2080 C C . CYS A 1 261 ? 3.947 -0.187 -10.728 1.00 87.88 261 CYS A C 1
ATOM 2082 O O . CYS A 1 261 ? 3.949 -1.395 -10.988 1.00 87.88 261 CYS A O 1
ATOM 2084 N N . LYS A 1 262 ? 4.434 0.724 -11.580 1.00 89.38 262 LYS A N 1
ATOM 2085 C CA . LYS A 1 262 ? 4.980 0.363 -12.885 1.00 89.38 262 LYS A CA 1
ATOM 2086 C C . LYS A 1 262 ? 6.252 -0.464 -12.767 1.00 89.38 262 LYS A C 1
ATOM 2088 O O . LYS A 1 262 ? 6.378 -1.465 -13.465 1.00 89.38 262 LYS A O 1
ATOM 2093 N N . LEU A 1 263 ? 7.157 -0.087 -11.869 1.00 95.06 263 LEU A N 1
ATOM 2094 C CA . LEU A 1 263 ? 8.389 -0.829 -11.605 1.00 95.06 263 LEU A CA 1
ATOM 2095 C C . LEU A 1 263 ? 8.107 -2.234 -11.063 1.00 95.06 263 LEU A C 1
ATOM 2097 O O . LEU A 1 263 ? 8.698 -3.194 -11.549 1.00 95.06 263 LEU A O 1
ATOM 2101 N N . ILE A 1 264 ? 7.167 -2.376 -10.124 1.00 95.31 264 ILE A N 1
ATOM 2102 C CA . ILE A 1 264 ? 6.729 -3.679 -9.601 1.00 95.31 264 ILE A CA 1
ATOM 2103 C C . ILE A 1 264 ? 6.074 -4.523 -10.700 1.00 95.31 264 ILE A C 1
ATOM 2105 O O . ILE A 1 264 ? 6.285 -5.732 -10.770 1.00 95.31 264 ILE A O 1
ATOM 2109 N N . SER A 1 265 ? 5.321 -3.894 -11.602 1.00 93.50 265 SER A N 1
ATOM 2110 C CA . SER A 1 265 ? 4.755 -4.579 -12.765 1.00 93.50 265 SER A CA 1
ATOM 2111 C C . SER A 1 265 ? 5.850 -5.068 -13.712 1.00 93.50 265 SER A C 1
ATOM 2113 O O . SER A 1 265 ? 5.812 -6.220 -14.135 1.00 93.50 265 SER A O 1
ATOM 2115 N N . ILE A 1 266 ? 6.854 -4.241 -14.028 1.00 95.25 266 ILE A N 1
ATOM 2116 C CA . ILE A 1 266 ? 8.004 -4.656 -14.849 1.00 95.25 266 ILE A CA 1
ATOM 2117 C C . ILE A 1 266 ? 8.745 -5.811 -14.166 1.00 95.25 266 ILE A C 1
ATOM 2119 O O . ILE A 1 266 ? 8.976 -6.830 -14.811 1.00 95.25 266 ILE A O 1
ATOM 2123 N N . LEU A 1 267 ? 9.023 -5.698 -12.861 1.00 96.38 267 LEU A N 1
ATOM 2124 C CA . LEU A 1 267 ? 9.635 -6.756 -12.056 1.00 96.38 267 LEU A CA 1
ATOM 2125 C C . LEU A 1 267 ? 8.869 -8.075 -12.201 1.00 96.38 267 LEU A C 1
ATOM 2127 O O . LEU A 1 267 ? 9.470 -9.092 -12.523 1.00 96.38 267 LEU A O 1
ATOM 2131 N N . ALA A 1 268 ? 7.546 -8.054 -12.017 1.00 95.06 268 ALA A N 1
ATOM 2132 C CA . ALA A 1 268 ? 6.712 -9.243 -12.150 1.00 95.06 268 ALA A CA 1
ATOM 2133 C C . ALA A 1 268 ? 6.785 -9.850 -13.552 1.00 95.06 268 ALA A C 1
ATOM 2135 O O . ALA A 1 268 ? 6.925 -11.059 -13.674 1.00 95.06 268 ALA A O 1
ATOM 2136 N N . ASN A 1 269 ? 6.763 -9.032 -14.608 1.00 92.62 269 ASN A N 1
ATOM 2137 C CA . ASN A 1 269 ? 6.894 -9.530 -15.979 1.00 92.62 269 ASN A CA 1
ATOM 2138 C C . ASN A 1 269 ? 8.251 -10.210 -16.231 1.00 92.62 269 ASN A C 1
ATOM 2140 O O . ASN A 1 269 ? 8.297 -11.188 -16.966 1.00 92.62 269 ASN A O 1
ATOM 2144 N N . MET A 1 270 ? 9.332 -9.747 -15.599 1.00 94.31 270 MET A N 1
ATOM 2145 C CA . MET A 1 270 ? 10.666 -10.348 -15.744 1.00 94.31 270 MET A CA 1
ATOM 2146 C C . MET A 1 270 ? 10.808 -11.726 -15.075 1.00 94.31 270 MET A C 1
ATOM 2148 O O . MET A 1 270 ? 11.778 -12.430 -15.343 1.00 94.31 270 MET A O 1
ATOM 2152 N N . PHE A 1 271 ? 9.850 -12.139 -14.237 1.00 94.00 271 PHE A N 1
ATOM 2153 C CA . PHE A 1 271 ? 9.815 -13.480 -13.642 1.00 94.00 271 PHE A CA 1
ATOM 2154 C C . PHE A 1 271 ? 9.152 -14.541 -14.529 1.00 94.00 271 PHE A C 1
ATOM 2156 O O . PHE A 1 271 ? 9.183 -15.720 -14.171 1.00 94.00 271 PHE A O 1
ATOM 2163 N N . TYR A 1 272 ? 8.565 -14.151 -15.665 1.00 90.88 272 TYR A N 1
ATOM 2164 C CA . TYR A 1 272 ? 7.840 -15.063 -16.544 1.00 90.88 272 TYR A CA 1
ATOM 2165 C C . TYR A 1 272 ? 8.338 -14.973 -17.983 1.00 90.88 272 TYR A C 1
ATOM 2167 O O . TYR A 1 272 ? 8.303 -13.916 -18.610 1.00 90.88 272 TYR A O 1
ATOM 2175 N N . GLU A 1 273 ? 8.737 -16.115 -18.528 1.00 85.69 273 GLU A N 1
ATOM 2176 C CA . GLU A 1 273 ? 9.081 -16.272 -19.937 1.00 85.69 273 GLU A CA 1
ATOM 2177 C C . GLU A 1 273 ? 7.872 -16.812 -20.709 1.00 85.69 273 GLU A C 1
ATOM 2179 O O . GLU A 1 273 ? 7.229 -17.765 -20.275 1.00 85.69 273 GLU A O 1
ATOM 2184 N N . VAL A 1 274 ? 7.550 -16.206 -21.851 1.00 75.94 274 VAL A N 1
ATOM 2185 C CA . VAL A 1 274 ? 6.519 -16.692 -22.783 1.00 75.94 274 VAL A CA 1
ATOM 2186 C C . VAL A 1 274 ? 7.232 -17.098 -24.070 1.00 75.94 274 VAL A C 1
ATOM 2188 O O . VAL A 1 274 ? 8.094 -16.353 -24.543 1.00 75.94 274 VAL A O 1
ATOM 2191 N N . SER A 1 275 ? 6.914 -18.279 -24.606 1.00 64.38 275 SER A N 1
ATOM 2192 C CA . SER A 1 275 ? 7.477 -18.727 -25.882 1.00 64.38 275 SER A CA 1
ATOM 2193 C C . SER A 1 275 ? 6.854 -17.918 -27.019 1.00 64.38 275 SER A C 1
ATOM 2195 O O . SER A 1 275 ? 5.633 -17.890 -27.148 1.00 64.38 275 SER A O 1
ATOM 2197 N N . ASP A 1 276 ? 7.680 -17.281 -27.850 1.00 56.31 276 ASP A N 1
ATOM 2198 C CA . ASP A 1 276 ? 7.205 -16.556 -29.043 1.00 56.31 276 ASP A CA 1
ATOM 2199 C C . ASP A 1 276 ? 6.835 -17.530 -30.189 1.00 56.31 276 ASP A C 1
ATOM 2201 O O . ASP A 1 276 ? 6.244 -17.130 -31.191 1.00 56.31 276 ASP A O 1
ATOM 2205 N N . GLU A 1 277 ? 7.170 -18.820 -30.063 1.00 48.88 277 GLU A N 1
ATOM 2206 C CA . GLU A 1 277 ? 6.955 -19.840 -31.095 1.00 48.88 277 GLU A CA 1
ATOM 2207 C C . GLU A 1 277 ? 5.613 -20.561 -30.909 1.00 48.88 277 GLU A C 1
ATOM 2209 O O . GLU A 1 277 ? 5.549 -21.688 -30.419 1.00 48.88 277 GLU A O 1
ATOM 2214 N N . ALA A 1 278 ? 4.522 -19.925 -31.330 1.00 39.75 278 ALA A N 1
ATOM 2215 C CA . ALA A 1 278 ? 3.234 -20.591 -31.496 1.00 39.75 278 ALA A CA 1
ATOM 2216 C C . ALA A 1 278 ? 2.845 -20.583 -32.985 1.00 39.75 278 ALA A C 1
ATOM 2218 O O . ALA A 1 278 ? 2.197 -19.668 -33.485 1.00 39.75 278 ALA A O 1
ATOM 2219 N N . ILE A 1 279 ? 3.266 -21.624 -33.715 1.00 46.34 279 ILE A N 1
ATOM 2220 C CA . ILE A 1 279 ? 2.779 -21.923 -35.080 1.00 46.34 279 ILE A CA 1
ATOM 2221 C C . ILE A 1 279 ? 1.308 -22.411 -35.035 1.00 46.34 279 ILE A C 1
ATOM 2223 O O . ILE A 1 279 ? 0.626 -22.444 -36.058 1.00 46.34 279 ILE A O 1
ATOM 2227 N N . GLU A 1 280 ? 0.782 -22.717 -33.844 1.00 42.50 280 GLU A N 1
ATOM 2228 C CA . GLU A 1 280 ? -0.615 -23.085 -33.590 1.00 42.50 280 GLU A CA 1
ATOM 2229 C C . GLU A 1 280 ? -1.260 -22.160 -32.538 1.00 42.50 280 GLU A C 1
ATOM 2231 O O . GLU A 1 280 ? -0.559 -21.677 -31.653 1.00 42.50 280 GLU A O 1
ATOM 2236 N N . PRO A 1 281 ? -2.588 -21.929 -32.576 1.00 44.97 281 PRO A N 1
ATOM 2237 C CA . PRO A 1 281 ? -3.301 -20.946 -31.746 1.00 44.97 281 PRO A CA 1
ATOM 2238 C C . PRO A 1 281 ? -3.486 -21.385 -30.277 1.00 44.97 281 PRO A C 1
ATOM 2240 O O . PRO A 1 281 ? -4.483 -21.046 -29.641 1.00 44.97 281 PRO A O 1
ATOM 2243 N N . VAL A 1 282 ? -2.566 -22.183 -29.731 1.00 47.34 282 VAL A N 1
ATOM 2244 C CA . VAL A 1 282 ? -2.599 -22.595 -28.325 1.00 47.34 282 VAL A CA 1
ATOM 2245 C C . VAL A 1 282 ? -1.671 -21.664 -27.543 1.00 47.34 282 VAL A C 1
ATOM 2247 O O . VAL A 1 282 ? -0.462 -21.698 -27.772 1.00 47.34 282 VAL A O 1
ATOM 2250 N N . PRO A 1 283 ? -2.192 -20.827 -26.626 1.00 49.75 283 PRO A N 1
ATOM 2251 C CA . PRO A 1 283 ? -1.352 -19.942 -25.830 1.00 49.75 283 PRO A CA 1
ATOM 2252 C C . PRO A 1 283 ? -0.361 -20.772 -25.005 1.00 49.75 283 PRO A C 1
ATOM 2254 O O . PRO A 1 283 ? -0.764 -21.555 -24.142 1.00 49.75 283 PRO A O 1
ATOM 2257 N N . SER A 1 284 ? 0.938 -20.611 -25.278 1.00 56.94 284 SER A N 1
ATOM 2258 C CA . SER A 1 284 ? 2.003 -21.263 -24.514 1.00 56.94 284 SER A CA 1
ATOM 2259 C C . SER A 1 284 ? 1.972 -20.777 -23.069 1.00 56.94 284 SER A C 1
ATOM 2261 O O . SER A 1 284 ? 1.886 -19.568 -22.823 1.00 56.94 284 SER A O 1
ATOM 2263 N N . THR A 1 285 ? 2.049 -21.692 -22.108 1.00 67.00 285 THR A N 1
ATOM 2264 C CA . THR A 1 285 ? 1.985 -21.325 -20.696 1.00 67.00 285 THR A CA 1
ATOM 2265 C C . THR A 1 285 ? 3.283 -20.649 -20.244 1.00 67.00 285 THR A C 1
ATOM 2267 O O . THR A 1 285 ? 4.376 -21.069 -20.632 1.00 67.00 285 THR A O 1
ATOM 2270 N N . PRO A 1 286 ? 3.189 -19.546 -19.476 1.00 78.38 286 PRO A N 1
ATOM 2271 C CA . PRO A 1 286 ? 4.359 -18.786 -19.063 1.00 78.38 286 PRO A CA 1
ATOM 2272 C C . PRO A 1 286 ? 5.219 -19.597 -18.089 1.00 78.38 286 PRO A C 1
ATOM 2274 O O . PRO A 1 286 ? 4.731 -20.080 -17.067 1.00 78.38 286 PRO A O 1
ATOM 2277 N N . LYS A 1 287 ? 6.519 -19.692 -18.365 1.00 85.50 287 LYS A N 1
ATOM 2278 C CA . LYS A 1 287 ? 7.486 -20.397 -17.522 1.00 85.50 287 LYS A CA 1
ATOM 2279 C C . LYS A 1 287 ? 8.031 -19.474 -16.434 1.00 85.50 287 LYS A C 1
ATOM 2281 O O . LYS A 1 287 ? 8.531 -18.390 -16.727 1.00 85.50 287 LYS A O 1
ATOM 2286 N N . PHE A 1 288 ? 7.974 -19.917 -15.179 1.00 91.38 288 PHE A N 1
ATOM 2287 C CA . PHE A 1 288 ? 8.516 -19.174 -14.039 1.00 91.38 288 PHE A CA 1
ATOM 2288 C C . PHE A 1 288 ? 10.051 -19.276 -13.963 1.00 91.38 288 PHE A C 1
ATOM 2290 O O . PHE A 1 288 ? 10.613 -20.374 -13.946 1.00 91.38 288 PHE A O 1
ATOM 2297 N N . LEU A 1 289 ? 10.733 -18.131 -13.882 1.00 91.94 289 LEU A N 1
ATOM 2298 C CA . LEU A 1 289 ? 12.194 -18.022 -13.888 1.00 91.94 289 LEU A CA 1
ATOM 2299 C C . LEU A 1 289 ? 12.763 -17.892 -12.466 1.00 91.94 289 LEU A C 1
ATOM 2301 O O . LEU A 1 289 ? 13.044 -16.792 -11.993 1.00 91.94 289 LEU A O 1
ATOM 2305 N N . VAL A 1 290 ? 12.988 -19.021 -11.786 1.00 91.50 290 VAL A N 1
ATOM 2306 C CA . VAL A 1 290 ? 13.495 -19.023 -10.396 1.00 91.50 290 VAL A CA 1
ATOM 2307 C C . VAL A 1 290 ? 14.870 -18.358 -10.243 1.00 91.50 290 VAL A C 1
ATOM 2309 O O . VAL A 1 290 ? 15.100 -17.667 -9.258 1.00 91.50 290 VAL A O 1
ATOM 2312 N N . ASN A 1 291 ? 15.750 -18.467 -11.246 1.00 91.38 291 ASN A N 1
ATOM 2313 C CA . ASN A 1 291 ? 17.110 -17.905 -11.206 1.00 91.38 291 ASN A CA 1
ATOM 2314 C C . ASN A 1 291 ? 17.127 -16.375 -11.029 1.00 91.38 291 ASN A C 1
ATOM 2316 O O . ASN A 1 291 ? 18.080 -15.819 -10.486 1.00 91.38 291 ASN A O 1
ATOM 2320 N N . GLN A 1 292 ? 16.064 -15.688 -11.462 1.00 93.56 292 GLN A N 1
ATOM 2321 C CA . GLN A 1 292 ? 15.915 -14.240 -11.293 1.00 93.56 292 GLN A CA 1
ATOM 2322 C C . GLN A 1 292 ? 15.789 -13.839 -9.813 1.00 93.56 292 GLN A C 1
ATOM 2324 O O . GLN A 1 292 ? 16.147 -12.726 -9.423 1.00 93.56 292 GLN A O 1
ATOM 2329 N N . LEU A 1 293 ? 15.304 -14.750 -8.965 1.00 93.19 293 LEU A N 1
ATOM 2330 C CA . LEU A 1 293 ? 15.061 -14.496 -7.550 1.00 93.19 293 LEU A CA 1
ATOM 2331 C C . LEU A 1 293 ? 16.367 -14.317 -6.766 1.00 93.19 293 LEU A C 1
ATOM 2333 O O . LEU A 1 293 ? 16.480 -13.399 -5.950 1.00 93.19 293 LEU A O 1
ATOM 2337 N N . ASP A 1 294 ? 17.373 -15.144 -7.048 1.00 90.50 294 ASP A N 1
ATOM 2338 C CA . ASP A 1 294 ? 18.679 -15.067 -6.385 1.00 90.50 294 ASP A CA 1
ATOM 2339 C C . ASP A 1 294 ? 19.391 -13.751 -6.720 1.00 90.50 294 ASP A C 1
ATOM 2341 O O . ASP A 1 294 ? 19.972 -13.106 -5.843 1.00 90.50 294 ASP A O 1
ATOM 2345 N N . MET A 1 295 ? 19.255 -13.278 -7.963 1.00 93.19 295 MET A N 1
ATOM 2346 C CA . MET A 1 295 ? 19.851 -12.020 -8.423 1.00 93.19 295 MET A CA 1
ATOM 2347 C C . MET A 1 295 ? 19.322 -10.795 -7.667 1.00 93.19 295 MET A C 1
ATOM 2349 O O . MET A 1 295 ? 20.062 -9.830 -7.453 1.00 93.19 295 MET A O 1
ATOM 2353 N N . ILE A 1 296 ? 18.061 -10.819 -7.220 1.00 94.31 296 ILE A N 1
ATOM 2354 C CA . ILE A 1 296 ? 17.462 -9.705 -6.473 1.00 94.31 296 ILE A CA 1
ATOM 2355 C C . ILE A 1 296 ? 17.614 -9.818 -4.950 1.00 94.31 296 ILE A C 1
ATOM 2357 O O . ILE A 1 296 ? 17.249 -8.884 -4.233 1.00 94.31 296 ILE A O 1
ATOM 2361 N N . GLY A 1 297 ? 18.260 -10.867 -4.437 1.00 88.56 297 GLY A N 1
ATOM 2362 C CA . GLY A 1 297 ? 18.456 -11.083 -2.998 1.00 88.56 297 GLY A CA 1
ATOM 2363 C C . GLY A 1 297 ? 17.415 -12.002 -2.356 1.00 88.56 297 GLY A C 1
ATOM 2364 O O . GLY A 1 297 ? 17.185 -11.913 -1.150 1.00 88.56 297 GLY A O 1
ATOM 2365 N N . GLY A 1 298 ? 16.788 -12.872 -3.149 1.00 92.69 298 GLY A N 1
ATOM 2366 C CA . GLY A 1 298 ? 15.888 -13.913 -2.672 1.00 92.69 298 GLY A CA 1
ATOM 2367 C C . GLY A 1 298 ? 14.465 -13.434 -2.377 1.00 92.69 298 GLY A C 1
ATOM 2368 O O . GLY A 1 298 ? 14.103 -12.270 -2.566 1.00 92.69 298 GLY A O 1
ATOM 2369 N N . VAL A 1 299 ? 13.657 -14.348 -1.832 1.00 93.12 299 VAL A N 1
ATOM 2370 C CA . VAL A 1 299 ? 12.270 -14.083 -1.396 1.00 93.12 299 VAL A CA 1
ATOM 2371 C C . VAL A 1 299 ? 12.197 -12.932 -0.383 1.00 93.12 299 VAL A C 1
ATOM 2373 O O . VAL A 1 299 ? 11.233 -12.173 -0.364 1.00 93.12 299 VAL A O 1
ATOM 2376 N N . GLN A 1 300 ? 13.243 -12.755 0.426 1.00 90.94 300 GLN A N 1
ATOM 2377 C CA . GLN A 1 300 ? 13.348 -11.700 1.437 1.00 90.94 300 GLN A CA 1
ATOM 2378 C C . GLN A 1 300 ? 13.134 -10.298 0.847 1.00 90.94 300 GLN A C 1
ATOM 2380 O O . GLN A 1 300 ? 12.457 -9.461 1.446 1.00 90.94 300 GLN A O 1
ATOM 2385 N N . PHE A 1 301 ? 13.658 -10.047 -0.359 1.00 93.69 301 PHE A N 1
ATOM 2386 C CA . PHE A 1 301 ? 13.420 -8.791 -1.067 1.00 93.69 301 PHE A CA 1
ATOM 2387 C C . PHE A 1 301 ? 11.940 -8.622 -1.441 1.00 93.69 301 PHE A C 1
ATOM 2389 O O . PHE A 1 301 ? 11.369 -7.557 -1.208 1.00 93.69 301 PHE A O 1
ATOM 2396 N N . LEU A 1 302 ? 11.304 -9.678 -1.961 1.00 95.31 302 LEU A N 1
ATOM 2397 C CA . LEU A 1 302 ? 9.892 -9.650 -2.349 1.00 95.31 302 LEU A CA 1
ATOM 2398 C C . LEU A 1 302 ? 8.977 -9.416 -1.148 1.00 95.31 302 LEU A C 1
ATOM 2400 O O . LEU A 1 302 ? 8.089 -8.575 -1.237 1.00 95.31 302 LEU A O 1
ATOM 2404 N N . PHE A 1 303 ? 9.202 -10.094 -0.019 1.00 94.44 303 PHE A N 1
ATOM 2405 C CA . PHE A 1 303 ? 8.404 -9.872 1.189 1.00 94.44 303 PHE A CA 1
ATOM 2406 C C . PHE A 1 303 ? 8.582 -8.468 1.759 1.00 94.44 303 PHE A C 1
ATOM 2408 O O . PHE A 1 303 ? 7.605 -7.857 2.194 1.00 94.44 303 PHE A O 1
ATOM 2415 N N . ARG A 1 304 ? 9.800 -7.918 1.704 1.00 91.31 304 ARG A N 1
ATOM 2416 C CA . ARG A 1 304 ? 10.047 -6.537 2.118 1.00 91.31 304 ARG A CA 1
ATOM 2417 C C . ARG A 1 304 ? 9.257 -5.546 1.270 1.00 91.31 304 ARG A C 1
ATOM 2419 O O . ARG A 1 304 ? 8.601 -4.682 1.840 1.00 91.31 304 ARG A O 1
ATOM 2426 N N . GLU A 1 305 ? 9.287 -5.665 -0.056 1.00 92.56 305 GLU A N 1
ATOM 2427 C CA . GLU A 1 305 ? 8.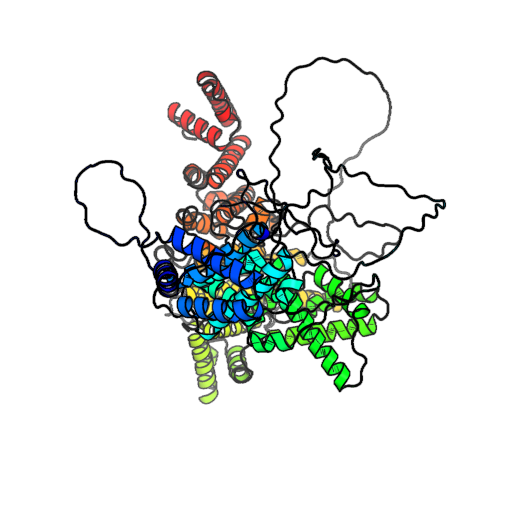476 -4.788 -0.910 1.00 92.56 305 GLU A CA 1
ATOM 2428 C C . GLU A 1 305 ? 6.981 -5.052 -0.711 1.00 92.56 305 GLU A C 1
ATOM 2430 O O . GLU A 1 305 ? 6.199 -4.111 -0.594 1.00 92.56 305 GLU A O 1
ATOM 2435 N N . TYR A 1 306 ? 6.578 -6.312 -0.552 1.00 94.06 306 TYR A N 1
ATOM 2436 C CA . TYR A 1 306 ? 5.186 -6.680 -0.326 1.00 94.06 306 TYR A CA 1
ATOM 2437 C C . TYR A 1 306 ? 4.632 -6.086 0.972 1.00 94.06 306 TYR A C 1
ATOM 2439 O O . TYR A 1 306 ? 3.504 -5.618 0.972 1.00 94.06 306 TYR A O 1
ATOM 2447 N N . ALA A 1 307 ? 5.422 -5.972 2.043 1.00 89.75 307 ALA A N 1
ATOM 2448 C CA . ALA A 1 307 ? 5.013 -5.281 3.270 1.00 89.75 307 ALA A CA 1
ATOM 2449 C C . ALA A 1 307 ? 4.807 -3.761 3.090 1.00 89.75 307 ALA A C 1
ATOM 2451 O O . ALA A 1 307 ? 4.113 -3.128 3.890 1.00 89.75 307 ALA A O 1
ATOM 2452 N N . LEU A 1 308 ? 5.425 -3.164 2.064 1.00 85.69 308 LEU A N 1
ATOM 2453 C CA . LEU A 1 308 ? 5.532 -1.714 1.881 1.00 85.69 308 LEU A CA 1
ATOM 2454 C C . LEU A 1 308 ? 4.641 -1.157 0.758 1.00 85.69 308 LEU A C 1
ATOM 2456 O O . LEU A 1 308 ? 4.541 0.065 0.610 1.00 85.69 308 LEU A O 1
ATOM 2460 N N . VAL A 1 309 ? 4.041 -2.004 -0.080 1.00 86.12 309 VAL A N 1
ATOM 2461 C CA . VAL A 1 309 ? 3.182 -1.569 -1.197 1.00 86.12 309 VAL A CA 1
ATOM 2462 C C . VAL A 1 309 ? 1.805 -1.101 -0.731 1.00 86.12 309 VAL A C 1
ATOM 2464 O O . VAL A 1 309 ? 1.245 -1.601 0.252 1.00 86.12 309 VAL A O 1
ATOM 2467 N N . ASN A 1 310 ? 1.249 -0.144 -1.473 1.00 74.81 310 ASN A N 1
ATOM 2468 C CA . ASN A 1 310 ? -0.004 0.527 -1.127 1.00 74.81 310 ASN A CA 1
ATOM 2469 C C . ASN A 1 310 ? -1.122 0.209 -2.123 1.00 74.81 310 ASN A C 1
ATOM 2471 O O . ASN A 1 310 ? -2.283 0.113 -1.712 1.00 74.81 310 ASN A O 1
ATOM 2475 N N . SER A 1 311 ? -0.789 -0.042 -3.390 1.00 80.94 311 SER A N 1
ATOM 2476 C CA . SER A 1 311 ? -1.784 -0.343 -4.412 1.00 80.94 311 SER A CA 1
ATOM 2477 C C . SER A 1 311 ? -2.171 -1.824 -4.437 1.00 80.94 311 SER A C 1
ATOM 2479 O O . SER A 1 311 ? -1.397 -2.728 -4.110 1.00 80.94 311 SER A O 1
ATOM 2481 N N . LYS A 1 312 ? -3.398 -2.087 -4.892 1.00 83.06 312 LYS A N 1
ATOM 2482 C CA . LYS A 1 312 ? -3.908 -3.446 -5.116 1.00 83.06 312 LYS A CA 1
ATOM 2483 C C . LYS A 1 312 ? -3.163 -4.159 -6.250 1.00 83.06 312 LYS A C 1
ATOM 2485 O O . LYS A 1 312 ? -2.968 -5.369 -6.190 1.00 83.06 312 LYS A O 1
ATOM 2490 N N . GLU A 1 313 ? -2.744 -3.418 -7.272 1.00 85.44 313 GLU A N 1
ATOM 2491 C CA . GLU A 1 313 ? -2.003 -3.955 -8.417 1.00 85.44 313 GLU A CA 1
ATOM 2492 C C . GLU A 1 313 ? -0.622 -4.467 -7.997 1.00 85.44 313 GLU A C 1
ATOM 2494 O O . GLU A 1 313 ? -0.276 -5.610 -8.290 1.00 85.44 313 GLU A O 1
ATOM 2499 N N . GLU A 1 314 ? 0.128 -3.681 -7.221 1.00 89.69 314 GLU A N 1
ATOM 2500 C CA . GLU A 1 314 ? 1.423 -4.105 -6.678 1.00 89.69 314 GLU A CA 1
ATOM 2501 C C . GLU A 1 314 ? 1.296 -5.368 -5.828 1.00 89.69 314 GLU A C 1
ATOM 2503 O O . GLU A 1 314 ? 2.088 -6.298 -5.982 1.00 89.69 314 GLU A O 1
ATOM 2508 N N . ARG A 1 315 ? 0.273 -5.430 -4.964 1.00 92.31 315 ARG A N 1
ATOM 2509 C CA . ARG A 1 315 ? 0.013 -6.611 -4.131 1.00 92.31 315 ARG A CA 1
ATOM 2510 C C . ARG A 1 315 ? -0.266 -7.846 -4.975 1.00 92.31 315 ARG A C 1
ATOM 2512 O O . ARG A 1 315 ? 0.287 -8.900 -4.685 1.00 92.31 315 ARG A O 1
ATOM 2519 N N . LYS A 1 316 ? -1.085 -7.727 -6.025 1.00 92.50 316 LYS A N 1
ATOM 2520 C CA . LYS A 1 316 ? -1.376 -8.831 -6.953 1.00 92.50 316 LYS A CA 1
ATOM 2521 C C . LYS A 1 316 ? -0.130 -9.285 -7.710 1.00 92.50 316 LYS A C 1
ATOM 2523 O O . LYS A 1 316 ? 0.103 -10.488 -7.814 1.00 92.50 316 LYS A O 1
ATOM 2528 N N . ASN A 1 317 ? 0.675 -8.346 -8.201 1.00 93.94 317 ASN A N 1
ATOM 2529 C CA . ASN A 1 317 ? 1.901 -8.643 -8.937 1.00 93.94 317 ASN A CA 1
ATOM 2530 C C . ASN A 1 317 ? 2.921 -9.370 -8.052 1.00 93.94 317 ASN A C 1
ATOM 2532 O O . ASN A 1 317 ? 3.396 -10.441 -8.424 1.00 93.94 317 ASN A O 1
ATOM 2536 N N . LEU A 1 318 ? 3.194 -8.857 -6.848 1.00 96.38 318 LEU A N 1
ATOM 2537 C CA . LEU A 1 318 ? 4.108 -9.499 -5.897 1.00 96.38 318 LEU A CA 1
ATOM 2538 C C . LEU A 1 318 ? 3.579 -10.850 -5.403 1.00 96.38 318 LEU A C 1
ATOM 2540 O O . LEU A 1 318 ? 4.334 -11.820 -5.359 1.00 96.38 318 LEU A O 1
ATOM 2544 N N . TYR A 1 319 ? 2.281 -10.944 -5.099 1.00 96.19 319 TYR A N 1
ATOM 2545 C CA . TYR A 1 319 ? 1.639 -12.210 -4.744 1.00 96.19 319 TYR A CA 1
ATOM 2546 C C . TYR A 1 319 ? 1.784 -13.253 -5.855 1.00 96.19 319 TYR A C 1
ATOM 2548 O O . TYR A 1 319 ? 2.071 -14.407 -5.561 1.00 96.19 319 TYR A O 1
ATOM 2556 N N . SER A 1 320 ? 1.634 -12.859 -7.123 1.00 94.31 320 SER A N 1
ATOM 2557 C CA . SER A 1 320 ? 1.759 -13.781 -8.258 1.00 94.31 320 SER A CA 1
ATOM 2558 C C . SER A 1 320 ? 3.164 -14.379 -8.346 1.00 94.31 320 SER A C 1
ATOM 2560 O O . SER A 1 320 ? 3.293 -15.591 -8.512 1.00 94.31 320 SER A O 1
ATOM 2562 N N . ILE A 1 321 ? 4.208 -13.561 -8.145 1.00 96.19 321 ILE A N 1
ATOM 2563 C CA . ILE A 1 321 ? 5.602 -14.033 -8.101 1.00 96.19 321 ILE A CA 1
ATOM 2564 C C . ILE A 1 321 ? 5.792 -15.020 -6.941 1.00 96.19 321 ILE A C 1
ATOM 2566 O O . ILE A 1 321 ? 6.340 -16.103 -7.137 1.00 96.19 321 ILE A O 1
ATOM 2570 N N . LEU A 1 322 ? 5.313 -14.672 -5.740 1.00 96.50 322 LEU A N 1
ATOM 2571 C CA . LEU A 1 322 ? 5.413 -15.537 -4.559 1.00 96.50 322 LEU A CA 1
ATOM 2572 C C . LEU A 1 322 ? 4.646 -16.854 -4.747 1.00 96.50 322 LEU A C 1
ATOM 2574 O O . LEU A 1 322 ? 5.150 -17.914 -4.391 1.00 96.50 322 LEU A O 1
ATOM 2578 N N . PHE A 1 323 ? 3.458 -16.807 -5.350 1.00 95.69 323 PHE A N 1
ATOM 2579 C CA . PHE A 1 323 ? 2.657 -17.987 -5.672 1.00 95.69 323 PHE A CA 1
ATOM 2580 C C . PHE A 1 323 ? 3.362 -18.882 -6.696 1.00 95.69 323 PHE A C 1
ATOM 2582 O O . PHE A 1 323 ? 3.445 -20.091 -6.488 1.00 95.69 323 PHE A O 1
ATOM 2589 N N . GLY A 1 324 ? 3.939 -18.296 -7.750 1.00 94.19 324 GLY A N 1
ATOM 2590 C CA . GLY A 1 324 ? 4.761 -19.019 -8.723 1.00 94.19 324 GLY A CA 1
ATOM 2591 C C . GLY A 1 324 ? 5.974 -19.695 -8.079 1.00 94.19 324 GLY A C 1
ATOM 2592 O O . GLY A 1 324 ? 6.262 -20.854 -8.373 1.00 94.19 324 GLY A O 1
ATOM 2593 N N . TYR A 1 325 ? 6.631 -19.016 -7.138 1.00 95.69 325 TYR A N 1
ATOM 2594 C CA . TYR A 1 325 ? 7.739 -19.582 -6.371 1.00 95.69 325 TYR A CA 1
ATOM 2595 C C . TYR A 1 325 ? 7.306 -20.749 -5.469 1.00 95.69 325 TYR A C 1
ATOM 2597 O O . TYR A 1 325 ? 7.951 -21.796 -5.471 1.00 95.69 325 TYR A O 1
ATOM 2605 N N . VAL A 1 326 ? 6.192 -20.613 -4.741 1.00 95.69 326 VAL A N 1
ATOM 2606 C CA . VAL A 1 326 ? 5.639 -21.696 -3.906 1.00 95.69 326 VAL A CA 1
ATOM 2607 C C . VAL A 1 326 ? 5.287 -22.919 -4.757 1.00 95.69 326 VAL A C 1
ATOM 2609 O O . VAL A 1 326 ? 5.637 -24.043 -4.397 1.00 95.69 326 VAL A O 1
ATOM 2612 N N . LEU A 1 327 ? 4.649 -22.716 -5.913 1.00 94.88 327 LEU A N 1
ATOM 2613 C CA . LEU A 1 327 ? 4.336 -23.800 -6.846 1.00 94.88 327 LEU A CA 1
ATOM 2614 C C . LEU A 1 327 ? 5.594 -24.481 -7.388 1.00 94.88 327 LEU A C 1
ATOM 2616 O O . LEU A 1 327 ? 5.632 -25.710 -7.444 1.00 94.88 327 LEU A O 1
ATOM 2620 N N . HIS A 1 328 ? 6.631 -23.709 -7.729 1.00 93.38 328 HIS A N 1
ATOM 2621 C CA . HIS A 1 328 ? 7.923 -24.253 -8.143 1.00 93.38 328 HIS A CA 1
ATOM 2622 C C . HIS A 1 328 ? 8.483 -25.195 -7.071 1.00 93.38 328 HIS A C 1
ATOM 2624 O O . HIS A 1 328 ? 8.793 -26.344 -7.372 1.00 93.38 328 HIS A O 1
ATOM 2630 N N . GLN A 1 329 ? 8.555 -24.748 -5.812 1.00 94.44 329 GLN A N 1
ATOM 2631 C CA . GLN A 1 329 ? 9.081 -25.564 -4.712 1.00 94.44 329 GLN A CA 1
ATOM 2632 C C . GLN A 1 329 ? 8.270 -26.847 -4.481 1.00 94.44 329 GLN A C 1
ATOM 2634 O O . GLN A 1 329 ? 8.830 -27.904 -4.176 1.00 94.44 329 GLN A O 1
ATOM 2639 N N . ILE A 1 330 ? 6.943 -26.769 -4.610 1.00 94.62 330 ILE A N 1
ATOM 2640 C CA . ILE A 1 330 ? 6.067 -27.939 -4.491 1.00 94.62 330 ILE A CA 1
ATOM 2641 C C . ILE A 1 330 ? 6.348 -28.925 -5.628 1.00 94.62 330 ILE A C 1
ATOM 2643 O O . ILE A 1 330 ? 6.529 -30.112 -5.358 1.00 94.62 330 ILE A O 1
ATOM 2647 N N . ASN A 1 331 ? 6.441 -28.451 -6.873 1.00 93.81 331 ASN A N 1
ATOM 2648 C CA . ASN A 1 331 ? 6.727 -29.304 -8.025 1.00 93.81 331 ASN A CA 1
ATOM 2649 C C . ASN A 1 331 ? 8.133 -29.921 -7.954 1.00 93.81 331 ASN A C 1
ATOM 2651 O O . ASN A 1 331 ? 8.261 -31.121 -8.181 1.00 93.81 331 ASN A O 1
ATOM 2655 N N . GLU A 1 332 ? 9.164 -29.185 -7.524 1.00 93.06 332 GLU A N 1
ATOM 2656 C CA . GLU A 1 332 ? 10.494 -29.766 -7.267 1.00 93.06 332 GLU A CA 1
ATOM 2657 C C . GLU A 1 332 ? 10.437 -30.893 -6.228 1.00 93.06 332 GLU A C 1
ATOM 2659 O O . GLU A 1 332 ? 11.050 -31.951 -6.400 1.00 93.06 332 GLU A O 1
ATOM 2664 N N . ARG A 1 333 ? 9.647 -30.714 -5.161 1.00 93.25 333 ARG A N 1
ATOM 2665 C CA . ARG A 1 333 ? 9.427 -31.763 -4.160 1.00 93.25 333 ARG A CA 1
ATOM 2666 C C . ARG A 1 333 ? 8.676 -32.961 -4.745 1.00 93.25 333 ARG A C 1
ATOM 2668 O O . ARG A 1 333 ? 9.004 -34.098 -4.396 1.00 93.25 333 ARG A O 1
ATOM 2675 N N . CYS A 1 334 ? 7.699 -32.745 -5.624 1.00 91.75 334 CYS A N 1
ATOM 2676 C CA . CYS A 1 334 ? 7.012 -33.819 -6.345 1.00 91.75 334 CYS A CA 1
ATOM 2677 C C . CYS A 1 334 ? 7.995 -34.623 -7.205 1.00 91.75 334 CYS A C 1
ATOM 2679 O O . CYS A 1 334 ? 8.052 -35.845 -7.067 1.00 91.75 334 CYS A O 1
ATOM 2681 N N . VAL A 1 335 ? 8.856 -33.952 -7.977 1.00 91.75 335 VAL A N 1
ATOM 2682 C CA . VAL A 1 335 ? 9.912 -34.597 -8.776 1.00 91.75 335 VAL A CA 1
ATOM 2683 C C . VAL A 1 335 ? 10.845 -35.421 -7.891 1.00 91.75 335 VAL A C 1
ATOM 2685 O O . VAL A 1 335 ? 11.074 -36.604 -8.157 1.00 91.75 335 VAL A O 1
ATOM 2688 N N . ALA A 1 336 ? 11.324 -34.842 -6.787 1.00 92.00 336 ALA A N 1
ATOM 2689 C CA . ALA A 1 336 ? 12.203 -35.530 -5.842 1.00 92.00 336 ALA A CA 1
ATOM 2690 C C . ALA A 1 336 ? 11.542 -36.767 -5.201 1.00 92.00 336 ALA A C 1
ATOM 2692 O O . ALA A 1 336 ? 12.206 -37.775 -4.951 1.00 92.00 336 ALA A O 1
ATOM 2693 N N . THR A 1 337 ? 10.228 -36.716 -4.965 1.00 91.12 337 THR A N 1
ATOM 2694 C CA . THR A 1 337 ? 9.437 -37.818 -4.387 1.00 91.12 337 THR A CA 1
ATOM 2695 C C . THR A 1 337 ? 8.847 -38.773 -5.432 1.00 91.12 337 THR A C 1
ATOM 2697 O O . THR A 1 337 ? 8.188 -39.741 -5.054 1.00 91.12 337 THR A O 1
ATOM 2700 N N . ARG A 1 338 ? 9.130 -38.565 -6.729 1.00 88.00 338 ARG A N 1
ATOM 2701 C CA . ARG A 1 338 ? 8.579 -39.324 -7.872 1.00 88.00 338 ARG A CA 1
ATOM 2702 C C . ARG A 1 338 ? 7.048 -39.275 -7.971 1.00 88.00 338 ARG A C 1
ATOM 2704 O O . ARG A 1 338 ? 6.426 -40.215 -8.463 1.00 88.00 338 ARG A O 1
ATOM 2711 N N . VAL A 1 339 ? 6.447 -38.189 -7.498 1.00 88.88 339 VAL A N 1
ATOM 2712 C CA . VAL A 1 339 ? 5.027 -37.867 -7.680 1.00 88.88 339 VAL A CA 1
ATOM 2713 C C . VAL A 1 339 ? 4.887 -36.978 -8.916 1.00 88.88 339 VAL A C 1
ATOM 2715 O O . VAL A 1 339 ? 5.750 -36.146 -9.178 1.00 88.88 339 VAL A O 1
ATOM 2718 N N . ASN A 1 340 ? 3.796 -37.135 -9.670 1.00 87.56 340 ASN A N 1
ATOM 2719 C CA . ASN A 1 340 ? 3.520 -36.278 -10.825 1.00 87.56 340 ASN A CA 1
ATOM 2720 C C . ASN A 1 340 ? 3.392 -34.811 -10.398 1.00 87.56 340 ASN A C 1
ATOM 2722 O O . ASN A 1 340 ? 2.594 -34.499 -9.505 1.00 87.56 340 ASN A O 1
ATOM 2726 N N . GLU A 1 341 ? 4.124 -33.942 -11.089 1.00 90.44 341 GLU A N 1
ATOM 2727 C CA . GLU A 1 341 ? 4.013 -32.487 -10.986 1.00 90.44 341 GLU A CA 1
ATOM 2728 C C . GLU A 1 341 ? 2.576 -32.012 -11.228 1.00 90.44 341 GLU A C 1
ATOM 2730 O O . GLU A 1 341 ? 1.782 -32.679 -11.900 1.00 90.44 341 GLU A O 1
ATOM 2735 N N . TYR A 1 342 ? 2.241 -30.855 -10.667 1.00 89.56 342 TYR A N 1
ATOM 2736 C CA . TYR A 1 342 ? 0.980 -30.184 -10.943 1.00 89.56 342 TYR A CA 1
ATOM 2737 C C . TYR A 1 342 ? 1.107 -29.378 -12.232 1.00 89.56 342 TYR A C 1
ATOM 2739 O O . TYR A 1 342 ? 1.967 -28.501 -12.336 1.00 89.56 342 TYR A O 1
ATOM 2747 N N . GLY A 1 343 ? 0.252 -29.694 -13.205 1.00 85.88 343 GLY A N 1
ATOM 2748 C CA . GLY A 1 343 ? 0.181 -28.988 -14.484 1.00 85.88 343 GLY A CA 1
ATOM 2749 C C . GLY A 1 343 ? -0.710 -27.744 -14.433 1.00 85.88 343 GLY A C 1
ATOM 2750 O O . GLY A 1 343 ? -1.456 -27.522 -13.475 1.00 85.88 343 GLY A O 1
ATOM 2751 N N . ASP A 1 344 ? -0.684 -26.954 -15.506 1.00 84.19 344 ASP A N 1
ATOM 2752 C CA . ASP A 1 344 ? -1.435 -25.694 -15.606 1.00 84.19 344 ASP A CA 1
ATOM 2753 C C . ASP A 1 344 ? -2.957 -25.872 -15.483 1.00 84.19 344 ASP A C 1
ATOM 2755 O O . ASP A 1 344 ? -3.638 -25.008 -14.925 1.00 84.19 344 ASP A O 1
ATOM 2759 N N . ASP A 1 345 ? -3.491 -27.008 -15.939 1.00 85.06 345 ASP A N 1
ATOM 2760 C CA . ASP A 1 345 ? -4.916 -27.342 -15.824 1.00 85.06 345 ASP A CA 1
ATOM 2761 C C . ASP A 1 345 ? -5.362 -27.536 -14.365 1.00 85.06 345 ASP A C 1
ATOM 2763 O O . ASP A 1 345 ? -6.513 -27.259 -14.029 1.00 85.06 345 ASP A O 1
ATOM 2767 N N . GLU A 1 346 ? -4.457 -27.973 -13.4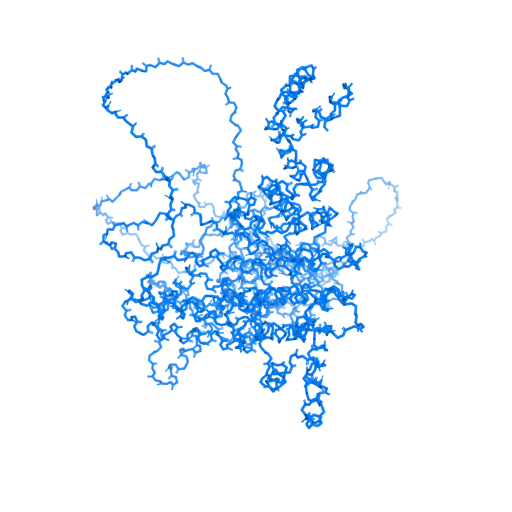83 1.00 86.69 346 GLU A N 1
ATOM 2768 C CA . GLU A 1 346 ? -4.722 -28.134 -12.047 1.00 86.69 346 GLU A CA 1
ATOM 2769 C C . GLU A 1 346 ? -4.487 -26.821 -11.286 1.00 86.69 346 GLU A C 1
ATOM 2771 O O . GLU A 1 346 ? -5.235 -26.471 -10.370 1.00 86.69 346 GLU A O 1
ATOM 2776 N N . ILE A 1 347 ? -3.464 -26.063 -11.689 1.00 89.31 347 ILE A N 1
ATOM 2777 C CA . ILE A 1 347 ? -3.085 -24.798 -11.053 1.00 89.31 347 ILE A CA 1
ATOM 2778 C C . ILE A 1 347 ? -4.116 -23.700 -11.342 1.00 89.31 347 ILE A C 1
ATOM 2780 O O . ILE A 1 347 ? -4.433 -22.906 -10.453 1.00 89.31 347 ILE A O 1
ATOM 2784 N N . ARG A 1 348 ? -4.667 -23.643 -12.561 1.00 89.38 348 ARG A N 1
ATOM 2785 C CA . ARG A 1 348 ? -5.573 -22.566 -12.991 1.00 89.38 348 ARG A CA 1
ATOM 2786 C C . ARG A 1 348 ? -6.842 -22.460 -12.129 1.00 89.38 348 ARG A C 1
ATOM 2788 O O . ARG A 1 348 ? -7.080 -21.360 -11.628 1.00 89.38 348 ARG A O 1
ATOM 2795 N N . PRO A 1 349 ? -7.618 -23.535 -11.870 1.00 89.19 349 PRO A N 1
ATOM 2796 C CA . PRO A 1 349 ? -8.763 -23.483 -10.957 1.00 89.19 349 PRO A CA 1
ATOM 2797 C C . PRO A 1 349 ? -8.412 -22.937 -9.571 1.00 89.19 349 PRO A C 1
ATOM 2799 O O . PRO A 1 349 ? -9.130 -22.096 -9.026 1.00 89.19 349 PRO A O 1
ATOM 2802 N N . LEU A 1 350 ? -7.282 -23.383 -9.016 1.00 91.00 350 LEU A N 1
ATOM 2803 C CA . LEU A 1 350 ? -6.812 -22.955 -7.704 1.00 91.00 350 LEU A CA 1
ATOM 2804 C C . LEU A 1 350 ? -6.447 -21.464 -7.701 1.00 91.00 350 LEU A C 1
ATOM 2806 O O . LEU A 1 350 ? -6.891 -20.724 -6.822 1.00 91.00 350 LEU A O 1
ATOM 2810 N N . ALA A 1 351 ? -5.689 -21.011 -8.701 1.00 91.12 351 ALA A N 1
ATOM 2811 C CA . ALA A 1 351 ? -5.299 -19.614 -8.854 1.00 91.12 351 ALA A CA 1
ATOM 2812 C C . ALA A 1 351 ? -6.519 -18.694 -9.022 1.00 91.12 351 ALA A C 1
ATOM 2814 O O . ALA A 1 351 ? -6.581 -17.631 -8.403 1.00 91.12 351 ALA A O 1
ATOM 2815 N N . THR A 1 352 ? -7.523 -19.111 -9.803 1.00 90.50 352 THR A N 1
ATOM 2816 C CA . THR A 1 352 ? -8.772 -18.356 -9.982 1.00 90.50 352 THR A CA 1
ATOM 2817 C C . THR A 1 352 ? -9.544 -18.220 -8.670 1.00 90.50 352 THR A C 1
ATOM 2819 O O . THR A 1 352 ? -9.965 -17.115 -8.327 1.00 90.50 352 THR A O 1
ATOM 2822 N N . LEU A 1 353 ? -9.695 -19.304 -7.903 1.00 91.12 353 LEU A N 1
ATOM 2823 C CA . LEU A 1 353 ? -10.375 -19.262 -6.604 1.00 91.12 353 LEU A CA 1
ATOM 2824 C C . LEU A 1 353 ? -9.616 -18.388 -5.594 1.00 91.12 353 LEU A C 1
ATOM 2826 O O . LEU A 1 353 ? -10.224 -17.564 -4.910 1.00 91.12 353 LEU A O 1
ATOM 2830 N N . LEU A 1 354 ? -8.284 -18.491 -5.544 1.00 91.44 354 LEU A N 1
ATOM 2831 C CA . LEU A 1 354 ? -7.447 -17.640 -4.692 1.00 91.44 354 LEU A CA 1
ATOM 2832 C C . LEU A 1 354 ? -7.588 -16.156 -5.056 1.00 91.44 354 LEU A C 1
ATOM 2834 O O . LEU A 1 354 ? -7.758 -15.317 -4.165 1.00 91.44 354 LEU A O 1
ATOM 2838 N N . ALA A 1 355 ? -7.607 -15.828 -6.349 1.00 89.44 355 ALA A N 1
ATOM 2839 C CA . ALA A 1 355 ? -7.840 -14.468 -6.822 1.00 89.44 355 ALA A CA 1
ATOM 2840 C C . ALA A 1 355 ? -9.232 -13.944 -6.421 1.00 89.44 355 ALA A C 1
ATOM 2842 O O . ALA A 1 355 ? -9.334 -12.822 -5.927 1.00 89.44 355 ALA A O 1
ATOM 2843 N N . GLN A 1 356 ? -10.286 -14.760 -6.554 1.00 87.38 356 GLN A N 1
ATOM 2844 C CA . GLN A 1 356 ? -11.653 -14.408 -6.138 1.00 87.38 356 GLN A CA 1
ATOM 2845 C C . GLN A 1 356 ? -11.765 -14.167 -4.626 1.00 87.38 356 GLN A C 1
ATOM 2847 O O . GLN A 1 356 ? -12.503 -13.286 -4.191 1.00 87.38 356 GLN A O 1
ATOM 2852 N N . THR A 1 357 ? -10.996 -14.902 -3.819 1.00 86.38 357 THR A N 1
ATOM 2853 C CA . THR A 1 357 ? -10.927 -14.700 -2.360 1.00 86.38 357 THR A CA 1
ATOM 2854 C C . THR A 1 357 ? -10.009 -13.553 -1.920 1.00 86.38 357 THR A C 1
ATOM 2856 O O . THR A 1 357 ? -9.814 -13.363 -0.722 1.00 86.38 357 THR A O 1
ATOM 2859 N N . ASN A 1 358 ? -9.450 -12.772 -2.854 1.00 87.44 358 ASN A N 1
ATOM 2860 C CA . ASN A 1 358 ? -8.460 -11.725 -2.579 1.00 87.44 358 ASN A CA 1
ATOM 2861 C C . ASN A 1 358 ? -7.259 -12.233 -1.755 1.00 87.44 358 ASN A C 1
ATOM 2863 O O . ASN A 1 358 ? -6.778 -11.541 -0.855 1.00 87.44 358 ASN A O 1
ATOM 2867 N N . ALA A 1 359 ? -6.739 -13.425 -2.076 1.00 92.00 359 ALA A N 1
ATOM 2868 C CA . ALA A 1 359 ? -5.587 -14.007 -1.379 1.00 92.00 359 ALA A CA 1
ATOM 2869 C C . ALA A 1 359 ? -4.373 -13.055 -1.341 1.00 92.00 359 ALA A C 1
ATOM 2871 O O . ALA A 1 359 ? -3.681 -12.980 -0.329 1.00 92.00 359 ALA A O 1
ATOM 2872 N N . ALA A 1 360 ? -4.170 -12.259 -2.398 1.00 93.00 360 ALA A N 1
ATOM 2873 C CA . ALA A 1 360 ? -3.125 -11.238 -2.463 1.00 93.00 360 ALA A CA 1
ATOM 2874 C C . ALA A 1 360 ? -3.276 -10.114 -1.418 1.00 93.00 360 ALA A C 1
ATOM 2876 O O . ALA A 1 360 ? -2.276 -9.565 -0.972 1.00 93.00 360 ALA A O 1
ATOM 2877 N N . ASP A 1 361 ? -4.489 -9.742 -1.009 1.00 90.06 361 ASP A N 1
ATOM 2878 C CA . ASP A 1 361 ? -4.674 -8.778 0.084 1.00 90.06 361 ASP A CA 1
ATOM 2879 C C . ASP A 1 361 ? -4.597 -9.477 1.450 1.00 90.06 361 ASP A C 1
ATOM 2881 O O . ASP A 1 361 ? -4.072 -8.913 2.409 1.00 90.06 361 ASP A O 1
ATOM 2885 N N . ALA A 1 362 ? -5.065 -10.725 1.541 1.00 91.12 362 ALA A N 1
ATOM 2886 C CA . ALA A 1 362 ? -5.000 -11.508 2.770 1.00 91.12 362 ALA A CA 1
ATOM 2887 C C . ALA A 1 362 ? -3.543 -11.776 3.190 1.00 91.12 362 ALA A C 1
ATOM 2889 O O . ALA A 1 362 ? -3.146 -11.414 4.296 1.00 91.12 362 ALA A O 1
ATOM 2890 N N . PHE A 1 363 ? -2.710 -12.328 2.304 1.00 93.94 363 PHE A N 1
ATOM 2891 C CA . PHE A 1 363 ? -1.297 -12.576 2.609 1.00 93.94 363 PHE A CA 1
ATOM 2892 C C . PHE A 1 363 ? -0.485 -11.289 2.785 1.00 93.94 363 PHE A C 1
ATOM 2894 O O . PHE A 1 363 ? 0.447 -11.274 3.584 1.00 93.94 363 PHE A O 1
ATOM 2901 N N . TYR A 1 364 ? -0.874 -10.188 2.136 1.00 93.19 364 TYR A N 1
ATOM 2902 C CA . TYR A 1 364 ? -0.285 -8.872 2.397 1.00 93.19 364 TYR A CA 1
ATOM 2903 C C . TYR A 1 364 ? -0.436 -8.479 3.872 1.00 93.19 364 TYR A C 1
ATOM 2905 O O . TYR A 1 364 ? 0.529 -8.038 4.493 1.00 93.19 364 TYR A O 1
ATOM 2913 N N . ILE A 1 365 ? -1.618 -8.691 4.463 1.00 89.25 365 ILE A N 1
ATOM 2914 C CA . ILE A 1 365 ? -1.850 -8.436 5.893 1.00 89.25 365 ILE A CA 1
ATOM 2915 C C . ILE A 1 365 ? -0.967 -9.348 6.753 1.00 89.25 365 ILE A C 1
ATOM 2917 O O . ILE A 1 365 ? -0.374 -8.871 7.722 1.00 89.25 365 ILE A O 1
ATOM 2921 N N . SER A 1 366 ? -0.852 -10.631 6.388 1.00 91.25 366 SER A N 1
ATOM 2922 C CA . SER A 1 366 ? 0.013 -11.595 7.084 1.00 91.25 366 SER A CA 1
ATOM 2923 C C . SER A 1 366 ? 1.461 -11.111 7.132 1.00 91.25 366 SER A C 1
ATOM 2925 O O . SER A 1 366 ? 2.038 -11.018 8.208 1.00 91.25 366 SER A O 1
ATOM 2927 N N . VAL A 1 367 ? 2.010 -10.698 5.988 1.00 92.62 367 VAL A N 1
ATOM 2928 C CA . VAL A 1 367 ? 3.396 -10.230 5.857 1.00 92.62 367 VAL A CA 1
ATOM 2929 C C . VAL A 1 367 ? 3.610 -8.884 6.548 1.00 92.62 367 VAL A C 1
ATOM 2931 O O . VAL A 1 367 ? 4.593 -8.703 7.260 1.00 92.62 367 VAL A O 1
ATOM 2934 N N . LYS A 1 368 ? 2.684 -7.934 6.377 1.00 89.44 368 LYS A N 1
ATOM 2935 C CA . LYS A 1 368 ? 2.795 -6.586 6.948 1.00 89.44 368 LYS A CA 1
ATOM 2936 C C . LYS A 1 368 ? 2.724 -6.588 8.471 1.00 89.44 368 LYS A C 1
ATOM 2938 O O . LYS A 1 368 ? 3.467 -5.853 9.116 1.00 89.44 368 LYS A O 1
ATOM 2943 N N . LEU A 1 369 ? 1.798 -7.362 9.036 1.00 88.69 369 LEU A N 1
ATOM 2944 C CA . LEU A 1 369 ? 1.534 -7.369 10.473 1.00 88.69 369 LEU A CA 1
ATOM 2945 C C . LEU A 1 369 ? 2.170 -8.556 11.194 1.00 88.69 369 LEU A C 1
ATOM 2947 O O . LEU A 1 369 ? 2.143 -8.555 12.419 1.00 88.69 369 LEU A O 1
ATOM 2951 N N . GLY A 1 370 ? 2.715 -9.543 10.476 1.00 87.62 370 GLY A N 1
ATOM 2952 C CA . GLY A 1 370 ? 3.250 -10.801 11.009 1.00 87.62 370 GLY A CA 1
ATOM 2953 C C . GLY A 1 370 ? 2.184 -11.754 11.551 1.00 87.62 370 GLY A C 1
ATOM 2954 O O . GLY A 1 370 ? 2.422 -12.422 12.554 1.00 87.62 370 GLY A O 1
ATOM 2955 N N . VAL A 1 371 ? 0.966 -11.723 11.008 1.00 87.19 371 VAL A N 1
ATOM 2956 C CA . VAL A 1 371 ? -0.167 -12.485 11.557 1.00 87.19 371 VAL A CA 1
ATOM 2957 C C . VAL A 1 371 ? -0.258 -13.853 10.888 1.00 87.19 371 VAL A C 1
ATOM 2959 O O . VAL A 1 371 ? -0.470 -13.937 9.680 1.00 87.19 371 VAL A O 1
ATOM 2962 N N . GLU A 1 372 ? -0.172 -14.915 11.685 1.00 84.44 372 GLU A N 1
ATOM 2963 C CA . GLU A 1 372 ? -0.282 -16.304 11.226 1.00 84.44 372 GLU A CA 1
ATOM 2964 C C . GLU A 1 372 ? -1.744 -16.788 11.118 1.00 84.44 372 GLU A C 1
ATOM 2966 O O . GLU A 1 372 ? -2.660 -16.242 11.751 1.00 84.44 372 GLU A O 1
ATOM 2971 N N . GLY A 1 373 ? -1.954 -17.856 10.337 1.00 81.00 373 GLY A N 1
ATOM 2972 C CA . GLY A 1 373 ? -3.234 -18.571 10.209 1.00 81.00 373 GLY A CA 1
ATOM 2973 C C . GLY A 1 373 ? -4.111 -18.149 9.024 1.00 81.00 373 GLY A C 1
ATOM 2974 O O . GLY A 1 373 ? -5.217 -18.672 8.855 1.00 81.00 373 GLY A O 1
ATOM 2975 N N . ILE A 1 374 ? -3.627 -17.230 8.183 1.00 87.56 374 ILE A N 1
ATOM 2976 C CA . ILE A 1 374 ? -4.344 -16.774 6.985 1.00 87.56 374 ILE A CA 1
ATOM 2977 C C . ILE A 1 374 ? -4.458 -17.892 5.945 1.00 87.56 374 ILE A C 1
ATOM 2979 O O . ILE A 1 374 ? -5.542 -18.057 5.378 1.00 87.56 374 ILE A O 1
ATOM 2983 N N . GLY A 1 375 ? -3.419 -18.717 5.760 1.00 88.56 375 GLY A N 1
ATOM 2984 C CA . GLY A 1 375 ? -3.495 -19.884 4.881 1.00 88.56 375 GLY A CA 1
ATOM 2985 C C . GLY A 1 375 ? -4.629 -20.835 5.279 1.00 88.56 375 GLY A C 1
ATOM 2986 O O . GLY A 1 375 ? -5.455 -21.232 4.454 1.00 88.56 375 GLY A O 1
ATOM 2987 N N . GLY A 1 376 ? -4.771 -21.109 6.578 1.00 87.38 376 GLY A N 1
ATOM 2988 C CA . GLY A 1 376 ? -5.865 -21.923 7.115 1.00 87.38 376 GLY A CA 1
ATOM 2989 C C . GLY A 1 376 ? -7.267 -21.321 6.921 1.00 87.38 376 GLY A C 1
ATOM 2990 O O . GLY A 1 376 ? -8.239 -22.065 6.759 1.00 87.38 376 GLY A O 1
ATOM 2991 N N . LEU A 1 377 ? -7.414 -19.992 6.941 1.00 86.19 377 LEU A N 1
ATOM 2992 C CA . LEU A 1 377 ? -8.688 -19.311 6.657 1.00 86.19 377 LEU A CA 1
ATOM 2993 C C . LEU A 1 377 ? -9.051 -19.388 5.169 1.00 86.19 377 LEU A C 1
ATOM 2995 O O . LEU A 1 377 ? -10.179 -19.750 4.828 1.00 86.19 377 LEU A O 1
ATOM 2999 N N . LEU A 1 378 ? -8.087 -19.111 4.288 1.00 90.12 378 LEU A N 1
ATOM 3000 C CA . LEU A 1 378 ? -8.272 -19.204 2.840 1.00 90.12 378 LEU A CA 1
ATOM 3001 C C . LEU A 1 378 ? -8.601 -20.636 2.417 1.00 90.12 378 LEU A C 1
ATOM 3003 O O . LEU A 1 378 ? -9.558 -20.846 1.672 1.00 90.12 378 LEU A O 1
ATOM 3007 N N . ARG A 1 379 ? -7.901 -21.633 2.975 1.00 91.00 379 ARG A N 1
ATOM 3008 C CA . ARG A 1 379 ? -8.203 -23.050 2.743 1.00 91.00 379 ARG A CA 1
ATOM 3009 C C . ARG A 1 379 ? -9.661 -23.378 3.046 1.00 91.00 379 ARG A C 1
ATOM 3011 O O . ARG A 1 379 ? -10.330 -23.999 2.228 1.00 91.00 379 ARG A O 1
ATOM 3018 N N . ARG A 1 380 ? -10.166 -22.939 4.204 1.00 87.12 380 ARG A N 1
ATOM 3019 C CA . ARG A 1 380 ? -11.561 -23.163 4.620 1.00 87.12 380 ARG A CA 1
ATOM 3020 C C . ARG A 1 380 ? -12.561 -22.500 3.672 1.00 87.12 380 ARG A C 1
ATOM 3022 O O . ARG A 1 380 ? -13.571 -23.114 3.344 1.00 87.12 380 ARG A O 1
ATOM 3029 N N . SER A 1 381 ? -12.263 -21.282 3.222 1.00 86.44 381 SER A N 1
ATOM 3030 C CA . SER A 1 381 ? -13.098 -20.541 2.268 1.00 86.44 381 SER A CA 1
ATOM 3031 C C . SER A 1 381 ? -13.170 -21.231 0.898 1.00 86.44 381 SER A C 1
ATOM 3033 O O . SER A 1 381 ? -14.230 -21.294 0.277 1.00 86.44 381 SER A O 1
ATOM 3035 N N . ILE A 1 382 ? -12.052 -21.807 0.445 1.00 90.44 382 ILE A N 1
ATOM 3036 C CA . ILE A 1 382 ? -11.902 -22.361 -0.908 1.00 90.44 382 ILE A CA 1
ATOM 3037 C C . ILE A 1 382 ? -12.275 -23.847 -0.992 1.00 90.44 382 ILE A C 1
ATOM 3039 O O . ILE A 1 382 ? -12.721 -24.294 -2.047 1.00 90.44 382 ILE A O 1
ATOM 3043 N N . ALA A 1 383 ? -12.162 -24.616 0.096 1.00 87.62 383 ALA A N 1
ATOM 3044 C CA . ALA A 1 383 ? -12.383 -26.068 0.088 1.00 87.62 383 ALA A CA 1
ATOM 3045 C C . ALA A 1 383 ? -13.760 -26.480 -0.471 1.00 87.62 383 ALA A C 1
ATOM 3047 O O . ALA A 1 383 ? -13.860 -27.429 -1.250 1.00 87.62 383 ALA A O 1
ATOM 3048 N N . SER A 1 384 ? -14.825 -25.748 -0.118 1.00 88.12 384 SER A N 1
ATOM 3049 C CA . SER A 1 384 ? -16.180 -26.018 -0.622 1.00 88.12 384 SER A CA 1
ATOM 3050 C C . SER A 1 384 ? -16.307 -25.740 -2.133 1.00 88.12 384 SER A C 1
ATOM 3052 O O . SER A 1 384 ? -16.666 -26.664 -2.865 1.00 88.12 384 SER A O 1
ATOM 3054 N N . PRO A 1 385 ? -15.944 -24.551 -2.659 1.00 89.44 385 PRO A N 1
ATOM 3055 C CA . PRO A 1 385 ? -15.860 -24.316 -4.104 1.00 89.44 385 PRO A CA 1
ATOM 3056 C C . PRO A 1 385 ? -14.987 -25.327 -4.861 1.00 89.44 385 PRO A C 1
ATOM 3058 O O . PRO A 1 385 ? -15.368 -25.780 -5.939 1.00 89.44 385 PRO A O 1
ATOM 3061 N N . LEU A 1 386 ? -13.844 -25.716 -4.288 1.00 88.19 386 LEU A N 1
ATOM 3062 C CA . LEU A 1 386 ? -12.884 -26.625 -4.917 1.00 88.19 386 LEU A CA 1
ATOM 3063 C C . LEU A 1 386 ? -13.424 -28.056 -5.049 1.00 88.19 386 LEU A C 1
ATOM 3065 O O . LEU A 1 386 ? -13.088 -28.757 -6.000 1.00 88.19 386 LEU A O 1
ATOM 3069 N N . SER A 1 387 ? -14.320 -28.473 -4.146 1.00 87.25 387 SER A N 1
ATOM 3070 C CA . SER A 1 387 ? -14.973 -29.790 -4.201 1.00 87.25 387 SER A CA 1
ATOM 3071 C C . SER A 1 387 ? -15.799 -30.029 -5.473 1.00 87.25 387 SER A C 1
ATOM 3073 O O . SER A 1 387 ? -16.071 -31.178 -5.812 1.00 87.25 387 SER A O 1
ATOM 3075 N N . ARG A 1 388 ? -16.166 -28.959 -6.194 1.00 88.44 388 ARG A N 1
ATOM 3076 C CA . ARG A 1 388 ? -16.950 -29.013 -7.439 1.00 88.44 388 ARG A CA 1
ATOM 3077 C C . ARG A 1 388 ? -16.115 -29.339 -8.681 1.00 88.44 388 ARG A C 1
ATOM 3079 O O . ARG A 1 388 ? -16.694 -29.621 -9.725 1.00 88.44 388 ARG A O 1
ATOM 3086 N N . TYR A 1 389 ? -14.786 -29.280 -8.592 1.00 87.06 389 TYR A N 1
ATOM 3087 C CA . TYR A 1 389 ? -13.894 -29.560 -9.716 1.00 87.06 389 TYR A CA 1
ATOM 3088 C C . TYR A 1 389 ? -13.584 -31.061 -9.842 1.00 87.06 389 TYR A C 1
ATOM 3090 O O . TYR A 1 389 ? -13.521 -31.765 -8.827 1.00 87.06 389 TYR A O 1
ATOM 3098 N N . PRO A 1 390 ? -13.340 -31.568 -11.068 1.00 79.31 390 PRO A N 1
ATOM 3099 C CA . PRO A 1 390 ? -12.763 -32.898 -11.242 1.00 79.31 390 PRO A CA 1
ATOM 3100 C C . PRO A 1 390 ? -11.380 -32.940 -10.564 1.00 79.31 390 PRO A C 1
ATOM 3102 O O . PRO A 1 390 ? -10.659 -31.947 -10.576 1.00 79.31 390 PRO A O 1
ATOM 3105 N N . ASN A 1 391 ? -11.008 -34.070 -9.954 1.00 85.62 391 ASN A N 1
ATOM 3106 C CA . ASN A 1 391 ? -9.778 -34.234 -9.150 1.00 85.62 391 ASN A CA 1
ATOM 3107 C C . ASN A 1 391 ? -9.720 -33.406 -7.848 1.00 85.62 391 ASN A C 1
ATOM 3109 O O . ASN A 1 391 ? -8.637 -33.049 -7.379 1.00 85.62 391 ASN A O 1
ATOM 3113 N N . SER A 1 392 ? -10.870 -33.134 -7.224 1.00 87.44 392 SER A N 1
ATOM 3114 C CA . SER A 1 392 ? -10.966 -32.327 -6.000 1.00 87.44 392 SER A CA 1
ATOM 3115 C C . SER A 1 392 ? -10.068 -32.791 -4.846 1.00 87.44 392 SER A C 1
ATOM 3117 O O . SER A 1 392 ? -9.553 -31.942 -4.125 1.00 87.44 392 SER A O 1
ATOM 3119 N N . GLU A 1 393 ? -9.824 -34.092 -4.660 1.00 89.56 393 GLU A N 1
ATOM 3120 C CA . GLU A 1 393 ? -8.902 -34.584 -3.621 1.00 89.56 393 GLU A CA 1
ATOM 3121 C C . GLU A 1 393 ? -7.470 -34.086 -3.849 1.00 89.56 393 GLU A C 1
ATOM 3123 O O . GLU A 1 393 ? -6.875 -33.474 -2.963 1.00 89.56 393 GLU A O 1
ATOM 3128 N N . ARG A 1 394 ? -6.948 -34.262 -5.069 1.00 90.81 394 ARG A N 1
ATOM 3129 C CA . ARG A 1 394 ? -5.603 -33.817 -5.457 1.00 90.81 394 ARG A CA 1
ATOM 3130 C C . ARG A 1 394 ? -5.475 -32.295 -5.402 1.00 90.81 394 ARG A C 1
ATOM 3132 O O . ARG A 1 394 ? -4.469 -31.787 -4.912 1.00 90.81 394 ARG A O 1
ATOM 3139 N N . LEU A 1 395 ? -6.508 -31.568 -5.829 1.00 91.00 395 LEU A N 1
ATOM 3140 C CA . LEU A 1 395 ? -6.549 -30.109 -5.719 1.00 91.00 395 LEU A CA 1
ATOM 3141 C C . LEU A 1 395 ? -6.588 -29.637 -4.259 1.00 91.00 395 LEU A C 1
ATOM 3143 O O . LEU A 1 395 ? -5.945 -28.644 -3.924 1.00 91.00 395 LEU A O 1
ATOM 3147 N N . ASN A 1 396 ? -7.297 -30.343 -3.373 1.00 91.50 396 ASN A N 1
ATOM 3148 C CA . ASN A 1 396 ? -7.300 -30.034 -1.941 1.00 91.50 396 ASN A CA 1
ATOM 3149 C C . ASN A 1 396 ? -5.926 -30.284 -1.304 1.00 91.50 396 ASN A C 1
ATOM 3151 O O . ASN A 1 396 ? -5.496 -29.474 -0.484 1.00 91.50 396 ASN A O 1
ATOM 3155 N N . THR A 1 397 ? -5.218 -31.345 -1.704 1.00 92.25 397 THR A N 1
ATOM 3156 C CA . THR A 1 397 ? -3.829 -31.581 -1.279 1.00 92.25 397 THR A CA 1
ATOM 3157 C C . THR A 1 397 ? -2.892 -30.486 -1.788 1.00 92.25 397 THR A C 1
ATOM 3159 O O . THR A 1 397 ? -2.047 -30.007 -1.035 1.00 92.25 397 THR A O 1
ATOM 3162 N N . LEU A 1 398 ? -3.048 -30.038 -3.040 1.00 93.88 398 LEU A N 1
ATOM 3163 C CA . LEU A 1 398 ? -2.285 -28.902 -3.563 1.00 93.88 398 LEU A CA 1
ATOM 3164 C C . LEU A 1 398 ? -2.571 -27.626 -2.763 1.00 93.88 398 LEU A C 1
ATOM 3166 O O . LEU A 1 398 ? -1.633 -26.960 -2.340 1.00 93.88 398 LEU A O 1
ATOM 3170 N N . LEU A 1 399 ? -3.845 -27.305 -2.516 1.00 94.62 399 LEU A N 1
ATOM 3171 C CA . LEU A 1 399 ? -4.243 -26.149 -1.711 1.00 94.62 399 LEU A CA 1
ATOM 3172 C C . LEU A 1 399 ? -3.618 -26.205 -0.310 1.00 94.62 399 LEU A C 1
ATOM 3174 O O . LEU A 1 399 ? -3.082 -25.202 0.143 1.00 94.62 399 LEU A O 1
ATOM 3178 N N . GLU A 1 400 ? -3.649 -27.358 0.358 1.00 94.00 400 GLU A N 1
ATOM 3179 C CA . GLU A 1 400 ? -2.995 -27.562 1.657 1.00 94.00 400 GLU A CA 1
ATOM 3180 C C . GLU A 1 400 ? -1.493 -27.282 1.590 1.00 94.00 400 GLU A C 1
ATOM 3182 O O . GLU A 1 400 ? -1.013 -26.420 2.322 1.00 94.00 400 GLU A O 1
ATOM 3187 N N . ASN A 1 401 ? -0.783 -27.903 0.645 1.00 94.06 401 ASN A N 1
ATOM 3188 C CA . ASN A 1 401 ? 0.655 -27.699 0.468 1.00 94.06 401 ASN A CA 1
ATOM 3189 C C . ASN A 1 401 ? 1.011 -26.233 0.171 1.00 94.06 401 ASN A C 1
ATOM 3191 O O . ASN A 1 401 ? 2.000 -25.722 0.693 1.00 94.06 401 ASN A O 1
ATOM 3195 N N . VAL A 1 402 ? 0.218 -25.548 -0.663 1.00 95.19 402 VAL A N 1
ATOM 3196 C CA . VAL A 1 402 ? 0.422 -24.127 -0.988 1.00 95.19 402 VAL A CA 1
ATOM 3197 C C . VAL A 1 402 ? 0.222 -23.268 0.259 1.00 95.19 402 VAL A C 1
ATOM 3199 O O . VAL A 1 402 ? 1.063 -22.418 0.542 1.00 95.19 402 VAL A O 1
ATOM 3202 N N . MET A 1 403 ? -0.863 -23.477 1.012 1.00 94.75 403 MET A N 1
ATOM 3203 C CA . MET A 1 403 ? -1.141 -22.691 2.220 1.00 94.75 403 MET A CA 1
ATOM 3204 C C . MET A 1 403 ? -0.072 -22.917 3.296 1.00 94.75 403 MET A C 1
ATOM 3206 O O . MET A 1 403 ? 0.427 -21.942 3.849 1.00 94.75 403 MET A O 1
ATOM 3210 N N . GLU A 1 404 ? 0.331 -24.168 3.540 1.00 93.38 404 GLU A N 1
ATOM 3211 C CA . GLU A 1 404 ? 1.403 -24.501 4.488 1.00 93.38 404 GLU A CA 1
ATOM 3212 C C . GLU A 1 404 ? 2.731 -23.853 4.099 1.00 93.38 404 GLU A C 1
ATOM 3214 O O . GLU A 1 404 ? 3.410 -23.283 4.950 1.00 93.38 404 GLU A O 1
ATOM 3219 N N . LYS A 1 405 ? 3.091 -23.884 2.808 1.00 94.00 405 LYS A N 1
ATOM 3220 C CA . LYS A 1 405 ? 4.331 -23.263 2.330 1.00 94.00 405 LYS A CA 1
ATOM 3221 C C . LYS A 1 405 ? 4.322 -21.747 2.455 1.00 94.00 405 LYS A C 1
ATOM 3223 O O . LYS A 1 405 ? 5.338 -21.174 2.842 1.00 94.00 405 LYS A O 1
ATOM 3228 N N . PHE A 1 406 ? 3.195 -21.095 2.173 1.00 93.69 406 PHE A N 1
ATOM 3229 C CA . PHE A 1 406 ? 3.063 -19.663 2.430 1.00 93.69 406 PHE A CA 1
ATOM 3230 C C . PHE A 1 406 ? 3.198 -19.339 3.914 1.00 93.69 406 PHE A C 1
ATOM 3232 O O . PHE A 1 406 ? 3.979 -18.455 4.257 1.00 93.69 406 PHE A O 1
ATOM 3239 N N . ASP A 1 407 ? 2.474 -20.047 4.782 1.00 91.44 407 ASP A N 1
ATOM 3240 C CA . ASP A 1 407 ? 2.515 -19.801 6.224 1.00 91.44 407 ASP A CA 1
ATOM 3241 C C . ASP A 1 407 ? 3.940 -20.036 6.781 1.00 91.44 407 ASP A C 1
ATOM 3243 O O . ASP A 1 407 ? 4.433 -19.213 7.548 1.00 91.44 407 ASP A O 1
ATOM 3247 N N . GLU A 1 408 ? 4.655 -21.075 6.327 1.00 91.31 408 GLU A N 1
ATOM 3248 C CA . GLU A 1 408 ? 6.063 -21.341 6.680 1.00 91.31 408 GLU A CA 1
ATOM 3249 C C . GLU A 1 408 ? 6.996 -20.201 6.238 1.00 91.31 408 GLU A C 1
ATOM 3251 O O . GLU A 1 408 ? 7.777 -19.675 7.037 1.00 91.31 408 GLU A O 1
ATOM 3256 N N . MET A 1 409 ? 6.907 -19.788 4.970 1.00 91.88 409 MET A N 1
ATOM 3257 C CA . MET A 1 409 ? 7.745 -18.721 4.423 1.00 91.88 409 MET A CA 1
ATOM 3258 C C . MET A 1 409 ? 7.488 -17.381 5.113 1.00 91.88 409 MET A C 1
ATOM 3260 O O . MET A 1 409 ? 8.438 -16.671 5.444 1.00 91.88 409 MET A O 1
ATOM 3264 N N . ILE A 1 410 ? 6.222 -17.035 5.348 1.00 91.56 410 ILE A N 1
ATOM 3265 C CA . ILE A 1 410 ? 5.855 -15.794 6.030 1.00 91.56 410 ILE A CA 1
ATOM 3266 C C . ILE A 1 410 ? 6.304 -15.852 7.487 1.00 91.56 410 ILE A C 1
ATOM 3268 O O . ILE A 1 410 ? 6.912 -14.892 7.952 1.00 91.56 410 ILE A O 1
ATOM 3272 N N . SER A 1 411 ? 6.100 -16.978 8.179 1.00 88.06 411 SER A N 1
ATOM 3273 C CA . SER A 1 411 ? 6.529 -17.124 9.570 1.00 88.06 411 SER A CA 1
ATOM 3274 C C . SER A 1 411 ? 8.044 -16.938 9.707 1.00 88.06 411 SER A C 1
ATOM 3276 O O . SER A 1 411 ? 8.500 -16.164 10.547 1.00 88.06 411 SER A O 1
ATOM 3278 N N . SER A 1 412 ? 8.827 -17.517 8.787 1.00 88.25 412 SER A N 1
ATOM 3279 C CA . SER A 1 412 ? 10.285 -17.323 8.734 1.00 88.25 412 SER A CA 1
ATOM 3280 C C . SER A 1 412 ? 10.719 -15.877 8.455 1.00 88.25 412 SER A C 1
ATOM 3282 O O . SER A 1 412 ? 11.822 -15.482 8.825 1.00 88.25 412 SER A O 1
ATOM 3284 N N . PHE A 1 413 ? 9.870 -15.088 7.787 1.00 87.38 413 PHE A N 1
ATOM 3285 C CA . PHE A 1 413 ? 10.128 -13.683 7.479 1.00 87.38 413 PHE A CA 1
ATOM 3286 C C . PHE A 1 413 ? 9.753 -12.760 8.641 1.00 87.38 413 PHE A C 1
ATOM 3288 O O . PHE A 1 413 ? 10.453 -11.782 8.900 1.00 87.38 413 PHE A O 1
ATOM 3295 N N . THR A 1 414 ? 8.634 -13.035 9.316 1.00 84.94 414 THR A N 1
ATOM 3296 C CA . THR A 1 414 ? 8.047 -12.107 10.288 1.00 84.94 414 THR A CA 1
ATOM 3297 C C . THR A 1 414 ? 8.380 -12.441 11.735 1.00 84.94 414 THR A C 1
ATOM 3299 O O . THR A 1 414 ? 8.430 -11.528 12.554 1.00 84.94 414 THR A O 1
ATOM 3302 N N . HIS A 1 415 ? 8.584 -13.709 12.092 1.00 81.19 415 HIS A N 1
ATOM 3303 C CA . HIS A 1 415 ? 8.802 -14.096 13.485 1.00 81.19 415 HIS A CA 1
ATOM 3304 C C . HIS A 1 415 ? 10.279 -14.097 13.875 1.00 81.19 415 HIS A C 1
ATOM 3306 O O . HIS A 1 415 ? 11.183 -14.269 13.060 1.00 81.19 415 HIS A O 1
ATOM 3312 N N . LEU A 1 416 ? 10.510 -13.894 15.173 1.00 78.62 416 LEU A N 1
ATOM 3313 C CA . LEU A 1 416 ? 11.825 -14.059 15.777 1.00 78.62 416 LEU A CA 1
ATOM 3314 C C . LEU A 1 416 ? 12.316 -15.496 15.591 1.00 78.62 416 LEU A C 1
ATOM 3316 O O . LEU A 1 416 ? 11.545 -16.448 15.720 1.00 78.62 416 LEU A O 1
ATOM 3320 N N . GLU A 1 417 ? 13.618 -15.638 15.356 1.00 78.38 417 GLU A N 1
ATOM 3321 C CA . GLU A 1 417 ? 14.267 -16.942 15.267 1.00 78.38 417 GLU A CA 1
ATOM 3322 C C . GLU A 1 417 ? 14.024 -17.783 16.530 1.00 78.38 417 GLU A C 1
ATOM 3324 O O . GLU A 1 417 ? 13.849 -17.264 17.640 1.00 78.38 417 GLU A O 1
ATOM 3329 N N . GLY A 1 418 ? 14.068 -19.110 16.365 1.00 77.94 418 GLY A N 1
ATOM 3330 C CA . GLY A 1 418 ? 13.790 -20.076 17.431 1.00 77.94 418 GLY A CA 1
ATOM 3331 C C . GLY A 1 418 ? 14.659 -19.915 18.684 1.00 77.94 418 GLY A C 1
ATOM 3332 O O . GLY A 1 418 ? 14.257 -20.361 19.759 1.00 77.94 418 GLY A O 1
ATOM 3333 N N . GLU A 1 419 ? 15.797 -19.223 18.592 1.00 83.81 419 GLU A N 1
ATOM 3334 C CA . GLU A 1 419 ? 16.660 -18.880 19.729 1.00 83.81 419 GLU A CA 1
ATOM 3335 C C . GLU A 1 419 ? 15.940 -18.038 20.800 1.00 83.81 419 GLU A C 1
ATOM 3337 O O . GLU A 1 419 ? 16.208 -18.186 21.993 1.00 83.81 419 GLU A O 1
ATOM 3342 N N . PHE A 1 420 ? 14.962 -17.212 20.409 1.00 84.44 420 PHE A N 1
ATOM 3343 C CA . PHE A 1 420 ? 14.186 -16.376 21.334 1.00 84.44 420 PHE A CA 1
ATOM 3344 C C . PHE A 1 420 ? 12.985 -17.101 21.960 1.00 84.44 420 PHE A C 1
ATOM 3346 O O . PHE A 1 420 ? 12.357 -16.565 22.878 1.00 84.44 420 PHE A O 1
ATOM 3353 N N . SER A 1 421 ? 12.671 -18.326 21.522 1.00 85.00 421 SER A N 1
ATOM 3354 C CA . SER A 1 421 ? 11.490 -19.084 21.973 1.00 85.00 421 SER A CA 1
ATOM 3355 C C . SER A 1 421 ? 11.419 -19.242 23.497 1.00 85.00 421 SER A C 1
ATOM 3357 O O . SER A 1 421 ? 10.357 -19.054 24.094 1.00 85.00 421 SER A O 1
ATOM 3359 N N . GLY A 1 422 ? 12.558 -19.499 24.150 1.00 86.81 422 GLY A N 1
ATOM 3360 C CA . GLY A 1 422 ? 12.642 -19.614 25.607 1.00 86.81 422 GLY A CA 1
ATOM 3361 C C . GLY A 1 422 ? 12.284 -18.312 26.330 1.00 86.81 422 GLY A C 1
ATOM 3362 O O . GLY A 1 422 ? 11.521 -18.329 27.293 1.00 86.81 422 GLY A O 1
ATOM 3363 N N . MET A 1 423 ? 12.766 -17.169 25.836 1.00 89.44 423 MET A N 1
ATOM 3364 C CA . MET A 1 423 ? 12.463 -15.851 26.412 1.00 89.44 423 MET A CA 1
ATOM 3365 C C . MET A 1 423 ? 10.993 -15.474 26.203 1.00 89.44 423 MET A C 1
ATOM 3367 O O . MET A 1 423 ? 10.343 -14.943 27.110 1.00 89.44 423 MET A O 1
ATOM 3371 N N . ILE A 1 424 ? 10.437 -15.808 25.035 1.00 87.00 424 ILE A N 1
ATOM 3372 C CA . ILE A 1 424 ? 9.012 -15.630 24.742 1.00 87.00 424 ILE A CA 1
ATOM 3373 C C . ILE A 1 424 ? 8.170 -16.451 25.728 1.00 87.00 424 ILE A C 1
ATOM 3375 O O . ILE A 1 424 ? 7.250 -15.919 26.342 1.00 87.00 424 ILE A O 1
ATOM 3379 N N . GLN A 1 425 ? 8.517 -17.715 25.976 1.00 87.75 425 GLN A N 1
ATOM 3380 C CA . GLN A 1 425 ? 7.775 -18.550 26.925 1.00 87.75 425 GLN A CA 1
ATOM 3381 C C . GLN A 1 425 ? 7.888 -18.057 28.380 1.00 87.75 425 GLN A C 1
ATOM 3383 O O . GLN A 1 425 ? 6.918 -18.112 29.142 1.00 87.75 425 GLN A O 1
ATOM 3388 N N . ILE A 1 426 ? 9.048 -17.527 28.776 1.00 88.06 426 ILE A N 1
ATOM 3389 C CA . ILE A 1 426 ? 9.242 -16.933 30.107 1.00 88.06 426 ILE A CA 1
ATOM 3390 C C . ILE A 1 426 ? 8.367 -15.682 30.279 1.00 88.06 426 ILE A C 1
ATOM 3392 O O . ILE A 1 426 ? 7.702 -15.535 31.304 1.00 88.06 426 ILE A O 1
ATOM 3396 N N . THR A 1 427 ? 8.315 -14.803 29.275 1.00 89.50 427 THR A N 1
ATOM 3397 C CA . THR A 1 427 ? 7.466 -13.594 29.320 1.00 89.50 427 THR A CA 1
ATOM 3398 C C . THR A 1 427 ? 5.973 -13.921 29.282 1.00 89.50 427 THR A C 1
ATOM 3400 O O . THR A 1 427 ? 5.199 -13.263 29.974 1.00 89.50 427 THR A O 1
ATOM 3403 N N . LYS A 1 428 ? 5.568 -14.992 28.583 1.00 86.94 428 LYS A N 1
ATOM 3404 C CA . LYS A 1 428 ? 4.196 -15.529 28.638 1.00 86.94 428 LYS A CA 1
ATOM 3405 C C . LYS A 1 428 ? 3.811 -16.066 30.013 1.00 86.94 428 LYS A C 1
ATOM 3407 O O . LYS A 1 428 ? 2.648 -16.010 30.378 1.00 86.94 428 LYS A O 1
ATOM 3412 N N . THR A 1 429 ? 4.741 -16.594 30.798 1.00 83.81 429 THR A N 1
ATOM 3413 C CA . THR A 1 429 ? 4.422 -17.164 32.121 1.00 83.81 429 THR A CA 1
ATOM 3414 C C . THR A 1 429 ? 4.519 -16.130 33.250 1.00 83.81 429 THR A C 1
ATOM 3416 O O . THR A 1 429 ? 3.737 -16.171 34.197 1.00 83.81 429 THR A O 1
ATOM 3419 N N . HIS A 1 430 ? 5.424 -15.153 33.140 1.00 82.31 430 HIS A N 1
ATOM 3420 C CA . HIS A 1 430 ? 5.693 -14.143 34.172 1.00 82.31 430 HIS A CA 1
ATOM 3421 C C . HIS A 1 430 ? 5.162 -12.768 33.743 1.00 82.31 430 HIS A C 1
ATOM 3423 O O . HIS A 1 430 ? 5.931 -11.885 33.355 1.00 82.31 430 HIS A O 1
ATOM 3429 N N . ARG A 1 431 ? 3.831 -12.605 33.788 1.00 79.00 431 ARG A N 1
ATOM 3430 C CA . ARG A 1 431 ? 3.115 -11.428 33.253 1.00 79.00 431 ARG A CA 1
ATOM 3431 C C . ARG A 1 431 ? 2.849 -10.306 34.267 1.00 79.00 431 ARG A C 1
ATOM 3433 O O . ARG A 1 431 ? 2.425 -9.227 33.859 1.00 79.00 431 ARG A O 1
ATOM 3440 N N . SER A 1 432 ? 3.093 -10.539 35.558 1.00 72.69 432 SER A N 1
ATOM 3441 C CA . SER A 1 432 ? 2.933 -9.545 36.629 1.00 72.69 432 SER A CA 1
ATOM 3442 C C . SER A 1 432 ? 4.278 -9.214 37.292 1.00 72.69 432 SER A C 1
ATOM 3444 O O . SER A 1 432 ? 5.167 -10.074 37.337 1.00 72.69 432 SER A O 1
ATOM 3446 N N . PRO A 1 433 ? 4.444 -7.989 37.825 1.00 61.53 433 PRO A N 1
ATOM 3447 C CA . PRO A 1 433 ? 5.629 -7.624 38.601 1.00 61.53 433 PRO A CA 1
ATOM 3448 C C . PRO A 1 433 ? 5.766 -8.473 39.880 1.00 61.53 433 PRO A C 1
ATOM 3450 O O . PRO A 1 433 ? 6.875 -8.857 40.245 1.00 61.53 433 PRO A O 1
ATOM 3453 N N . GLU A 1 434 ? 4.649 -8.862 40.503 1.00 57.78 434 GLU A N 1
ATOM 3454 C CA . GLU A 1 434 ? 4.620 -9.688 41.722 1.00 57.78 434 GLU A CA 1
ATOM 3455 C C . GLU A 1 434 ? 5.188 -11.102 41.505 1.00 57.78 434 GLU A C 1
ATOM 3457 O O . GLU A 1 434 ? 5.886 -11.637 42.370 1.00 57.78 434 GLU A O 1
ATOM 3462 N N . ASN A 1 435 ? 4.992 -11.680 40.312 1.00 55.69 435 ASN A N 1
ATOM 3463 C CA . ASN A 1 435 ? 5.553 -12.987 39.949 1.00 55.69 435 ASN A CA 1
ATOM 3464 C C . ASN A 1 435 ? 7.091 -12.969 39.825 1.00 55.69 435 ASN A C 1
ATOM 3466 O O . ASN A 1 435 ? 7.706 -14.032 39.749 1.00 55.69 435 ASN A O 1
ATOM 3470 N N . MET A 1 436 ? 7.724 -11.788 39.800 1.00 55.25 436 MET A N 1
ATOM 3471 C CA . MET A 1 436 ? 9.182 -11.631 39.687 1.00 55.25 436 MET A CA 1
ATOM 3472 C C . MET A 1 436 ? 9.885 -11.330 41.017 1.00 55.25 436 MET A C 1
ATOM 3474 O O . MET A 1 436 ? 11.118 -11.347 41.054 1.00 55.25 436 MET A O 1
ATOM 3478 N N . GLU A 1 437 ? 9.136 -11.039 42.086 1.00 50.06 437 GLU A N 1
ATOM 3479 C CA . GLU A 1 437 ? 9.674 -10.586 43.383 1.00 50.06 437 GLU A CA 1
ATOM 3480 C C . GLU A 1 437 ? 9.304 -11.496 44.569 1.00 50.06 437 GLU A C 1
ATOM 3482 O O . GLU A 1 437 ? 9.719 -11.245 45.700 1.00 50.06 437 GLU A O 1
ATOM 3487 N N . GLY A 1 438 ? 8.572 -12.590 44.331 1.00 49.56 438 GLY A N 1
ATOM 3488 C CA . GLY A 1 438 ? 8.178 -13.533 45.379 1.00 49.56 438 GLY A CA 1
ATOM 3489 C C . GLY A 1 438 ? 9.372 -14.226 46.075 1.00 49.56 438 GLY A C 1
ATOM 3490 O O . GLY A 1 438 ? 10.281 -14.710 45.396 1.00 49.56 438 GLY A O 1
ATOM 3491 N N . PRO A 1 439 ? 9.354 -14.392 47.416 1.00 48.28 439 PRO A N 1
ATOM 3492 C CA . PRO A 1 439 ? 10.463 -14.954 48.206 1.00 48.28 439 PRO A CA 1
ATOM 3493 C C . PRO A 1 439 ? 10.716 -16.463 47.990 1.00 48.28 439 PRO A C 1
ATOM 3495 O O . PRO A 1 439 ? 11.577 -17.041 48.651 1.00 48.28 439 PRO A O 1
ATOM 3498 N N . ALA A 1 440 ? 9.972 -17.113 47.088 1.00 46.41 440 ALA A N 1
ATOM 3499 C CA . ALA A 1 440 ? 9.997 -18.559 46.859 1.00 46.41 440 ALA A CA 1
ATOM 3500 C C . ALA A 1 440 ? 10.478 -18.985 45.454 1.00 46.41 440 ALA A C 1
ATOM 3502 O O . ALA A 1 440 ? 10.589 -20.186 45.201 1.00 46.41 440 ALA A O 1
ATOM 3503 N N . LEU A 1 441 ? 10.795 -18.054 44.542 1.00 48.56 441 LEU A N 1
ATOM 3504 C CA . LEU A 1 441 ? 11.393 -18.407 43.250 1.00 48.56 441 LEU A CA 1
ATOM 3505 C C . LEU A 1 441 ? 12.921 -18.398 43.369 1.00 48.56 441 LEU A C 1
ATOM 3507 O O . LEU A 1 441 ? 13.525 -17.369 43.652 1.00 48.56 441 LEU A O 1
ATOM 3511 N N . ARG A 1 442 ? 13.552 -19.555 43.132 1.00 51.19 442 ARG A N 1
ATOM 3512 C CA . ARG A 1 442 ? 15.006 -19.685 42.934 1.00 51.19 442 ARG A CA 1
ATOM 3513 C C . ARG A 1 442 ? 15.529 -18.512 42.091 1.00 51.19 442 ARG A C 1
ATOM 3515 O O . ARG A 1 442 ? 15.009 -18.284 41.000 1.00 51.19 442 ARG A O 1
ATOM 3522 N N . ASN A 1 443 ? 16.564 -17.831 42.587 1.00 61.16 443 ASN A N 1
ATOM 3523 C CA . ASN A 1 443 ? 17.157 -16.604 42.035 1.00 61.16 443 ASN A CA 1
ATOM 3524 C C . ASN A 1 443 ? 17.390 -16.588 40.506 1.00 61.16 443 ASN A C 1
ATOM 3526 O O . ASN A 1 443 ? 17.424 -15.509 39.922 1.00 61.16 443 ASN A O 1
ATOM 3530 N N . ASP A 1 444 ? 17.499 -17.744 39.847 1.00 69.62 444 ASP A N 1
ATOM 3531 C CA . ASP A 1 444 ? 17.760 -17.842 38.407 1.00 69.62 444 ASP A CA 1
ATOM 3532 C C . ASP A 1 444 ? 16.537 -17.524 37.526 1.00 69.62 444 ASP A C 1
ATOM 3534 O O . ASP A 1 444 ? 16.675 -16.800 36.544 1.00 69.62 444 ASP A O 1
ATOM 3538 N N . ILE A 1 445 ? 15.328 -17.999 37.867 1.00 74.50 445 ILE A N 1
ATOM 3539 C CA . ILE A 1 445 ? 14.137 -17.854 36.994 1.00 74.50 445 ILE A CA 1
ATOM 3540 C C . ILE A 1 445 ? 13.626 -16.409 36.999 1.00 74.50 445 ILE A C 1
ATOM 3542 O O . ILE A 1 445 ? 13.325 -15.850 35.946 1.00 74.50 445 ILE A O 1
ATOM 3546 N N . GLY A 1 446 ? 13.587 -15.773 38.175 1.00 74.06 446 GLY A N 1
ATOM 3547 C CA . GLY A 1 446 ? 13.219 -14.359 38.293 1.00 74.06 446 GLY A CA 1
ATOM 3548 C C . GLY A 1 446 ? 14.206 -13.442 37.561 1.00 74.06 446 GLY A C 1
ATOM 3549 O O . GLY A 1 446 ? 13.794 -12.490 36.898 1.00 74.06 446 GLY A O 1
ATOM 3550 N N . LEU A 1 447 ? 15.507 -13.759 37.603 1.00 80.12 447 LEU A N 1
ATOM 3551 C CA . LEU A 1 447 ? 16.528 -13.036 36.841 1.00 80.12 447 LEU A CA 1
ATOM 3552 C C . LEU A 1 447 ? 16.344 -13.230 35.329 1.00 80.12 447 LEU A C 1
ATOM 3554 O O . LEU A 1 447 ? 16.438 -12.266 34.570 1.00 80.12 447 LEU A O 1
ATOM 3558 N N . GLN A 1 448 ? 16.021 -14.449 34.893 1.00 84.12 448 GLN A N 1
ATOM 3559 C CA . GLN A 1 448 ? 15.762 -14.772 33.490 1.00 84.12 448 GLN A CA 1
ATOM 3560 C C . GLN A 1 448 ? 14.497 -14.077 32.961 1.00 84.12 448 GLN A C 1
ATOM 3562 O O . GLN A 1 448 ? 14.485 -13.592 31.827 1.00 84.12 448 GLN A O 1
ATOM 3567 N N . ALA A 1 449 ? 13.456 -13.954 33.791 1.00 84.88 449 ALA A N 1
ATOM 3568 C CA . ALA A 1 449 ? 12.260 -13.173 33.484 1.00 84.88 449 ALA A CA 1
ATOM 3569 C C . ALA A 1 449 ? 12.585 -11.683 33.346 1.00 84.88 449 ALA A C 1
ATOM 3571 O O . ALA A 1 449 ? 12.267 -11.088 32.316 1.00 84.88 449 ALA A O 1
ATOM 3572 N N . LYS A 1 450 ? 13.304 -11.096 34.313 1.00 85.50 450 LYS A N 1
ATOM 3573 C CA . LYS A 1 450 ? 13.763 -9.698 34.240 1.00 85.50 450 LYS A CA 1
ATOM 3574 C C . LYS A 1 450 ? 14.611 -9.440 32.993 1.00 85.50 450 LYS A C 1
ATOM 3576 O O . LYS A 1 450 ? 14.399 -8.443 32.308 1.00 85.50 450 LYS A O 1
ATOM 3581 N N . HIS A 1 451 ? 15.526 -10.350 32.661 1.00 88.12 451 HIS A N 1
ATOM 3582 C CA . HIS A 1 451 ? 16.330 -10.264 31.443 1.00 88.12 451 HIS A CA 1
ATOM 3583 C C . HIS A 1 451 ? 15.453 -10.309 30.185 1.00 88.12 451 HIS A C 1
ATOM 3585 O O . HIS A 1 451 ? 15.607 -9.465 29.309 1.00 88.12 451 HIS A O 1
ATOM 3591 N N . SER A 1 452 ? 14.494 -11.236 30.116 1.00 91.38 452 SER A N 1
ATOM 3592 C CA . SER A 1 452 ? 13.600 -11.380 28.958 1.00 91.38 452 SER A CA 1
ATOM 3593 C C . SER A 1 452 ? 12.743 -10.135 28.721 1.00 91.38 452 SER A C 1
ATOM 3595 O O . SER A 1 452 ? 12.667 -9.644 27.595 1.00 91.38 452 SER A O 1
ATOM 3597 N N . TRP A 1 453 ? 12.176 -9.565 29.786 1.00 91.81 453 TRP A N 1
ATOM 3598 C CA . TRP A 1 453 ? 11.428 -8.309 29.718 1.00 91.81 453 TRP A CA 1
ATOM 3599 C C . TRP A 1 453 ? 12.310 -7.105 29.371 1.00 91.81 453 TRP A C 1
ATOM 3601 O O . TRP A 1 453 ? 11.898 -6.255 28.582 1.00 91.81 453 TRP A O 1
ATOM 3611 N N . SER A 1 454 ? 13.539 -7.051 29.894 1.00 91.00 454 SER A N 1
ATOM 3612 C CA . SER A 1 454 ? 14.522 -6.022 29.532 1.00 91.00 454 SER A CA 1
ATOM 3613 C C . SER A 1 454 ? 14.888 -6.090 28.046 1.00 91.00 454 SER A C 1
ATOM 3615 O O . SER A 1 454 ? 14.879 -5.072 27.358 1.00 91.00 454 SER A O 1
ATOM 3617 N N . THR A 1 455 ? 15.120 -7.293 27.507 1.00 93.00 455 THR A N 1
ATOM 3618 C CA . THR A 1 455 ? 15.389 -7.487 26.076 1.00 93.00 455 THR A CA 1
ATOM 3619 C C . THR A 1 455 ? 14.218 -7.028 25.213 1.00 93.00 455 THR A C 1
ATOM 3621 O O . THR A 1 455 ? 14.434 -6.275 24.265 1.00 93.00 455 THR A O 1
ATOM 3624 N N . LEU A 1 456 ? 12.983 -7.413 25.552 1.00 94.31 456 LEU A N 1
ATOM 3625 C CA . LEU A 1 456 ? 11.791 -6.943 24.841 1.00 94.31 456 LEU A CA 1
ATOM 3626 C C . LEU A 1 456 ? 11.694 -5.409 24.865 1.00 94.31 456 LEU A C 1
ATOM 3628 O O . LEU A 1 456 ? 11.490 -4.781 23.825 1.00 94.31 456 LEU A O 1
ATOM 3632 N N . HIS A 1 457 ? 11.913 -4.792 26.028 1.00 93.50 457 HIS A N 1
ATOM 3633 C CA . HIS A 1 457 ? 11.928 -3.338 26.161 1.00 93.50 457 HIS A CA 1
ATOM 3634 C C . HIS A 1 457 ? 13.001 -2.683 25.270 1.00 93.50 457 HIS A C 1
ATOM 3636 O O . HIS A 1 457 ? 12.712 -1.699 24.584 1.00 93.50 457 HIS A O 1
ATOM 3642 N N . SER A 1 458 ? 14.220 -3.233 25.231 1.00 93.38 458 SER A N 1
ATOM 3643 C CA . SER A 1 458 ? 15.308 -2.756 24.366 1.00 93.38 458 SER A CA 1
ATOM 3644 C C . SER A 1 458 ? 14.995 -2.896 22.876 1.00 93.38 458 SER A C 1
ATOM 3646 O O . SER A 1 458 ? 15.327 -1.995 22.106 1.00 93.38 458 SER A O 1
ATOM 3648 N N . LEU A 1 459 ? 14.340 -3.985 22.459 1.00 93.81 459 LEU A N 1
ATOM 3649 C CA . LEU A 1 459 ? 13.912 -4.174 21.070 1.00 93.81 459 LEU A CA 1
ATOM 3650 C C . LEU A 1 459 ? 12.899 -3.100 20.660 1.00 93.81 459 LEU A C 1
ATOM 3652 O O . LEU A 1 459 ? 13.096 -2.430 19.647 1.00 93.81 459 LEU A O 1
ATOM 3656 N N . LEU A 1 460 ? 11.870 -2.869 21.481 1.00 94.38 460 LEU A N 1
ATOM 3657 C CA . LEU A 1 460 ? 10.825 -1.867 21.229 1.00 94.38 460 LEU A CA 1
ATOM 3658 C C . LEU A 1 460 ? 11.367 -0.432 21.118 1.00 94.38 460 LEU A C 1
ATOM 3660 O O . LEU A 1 460 ? 10.820 0.381 20.374 1.00 94.38 460 LEU A O 1
ATOM 3664 N N . HIS A 1 461 ? 12.459 -0.131 21.823 1.00 93.56 461 HIS A N 1
ATOM 3665 C CA . HIS A 1 461 ? 13.108 1.182 21.812 1.00 93.56 461 HIS A CA 1
ATOM 3666 C C . HIS A 1 461 ? 14.295 1.273 20.843 1.00 93.56 461 HIS A C 1
ATOM 3668 O O . HIS A 1 461 ? 15.009 2.274 20.838 1.00 93.56 461 HIS A O 1
ATOM 3674 N N . SER A 1 462 ? 14.525 0.252 20.013 1.00 92.44 462 SER A N 1
ATOM 3675 C CA . SER A 1 462 ? 15.629 0.264 19.058 1.00 92.44 462 SER A CA 1
ATOM 3676 C C . SER A 1 462 ? 15.400 1.276 17.932 1.00 92.44 462 SER A C 1
ATOM 3678 O O . SER A 1 462 ? 14.309 1.375 17.360 1.00 92.44 462 SER A O 1
ATOM 3680 N N . GLU A 1 463 ? 16.465 1.977 17.539 1.00 88.38 463 GLU A N 1
ATOM 3681 C CA . GLU A 1 463 ? 16.475 2.821 16.338 1.00 88.38 463 GLU A CA 1
ATOM 3682 C C . GLU A 1 463 ? 16.326 1.980 15.059 1.00 88.38 463 GLU A C 1
ATOM 3684 O O . GLU A 1 463 ? 15.705 2.411 14.082 1.00 88.38 463 GLU A O 1
ATOM 3689 N N . ARG A 1 464 ? 16.826 0.735 15.075 1.00 87.38 464 ARG A N 1
ATOM 3690 C CA . ARG A 1 464 ? 16.742 -0.189 13.939 1.00 87.38 464 ARG A CA 1
ATOM 3691 C C . ARG A 1 464 ? 15.312 -0.695 13.769 1.00 87.38 464 ARG A C 1
ATOM 3693 O O . ARG A 1 464 ? 14.760 -1.337 14.661 1.00 87.38 464 ARG A O 1
ATOM 3700 N N . LEU A 1 465 ? 14.738 -0.450 12.588 1.00 84.12 465 LEU A N 1
ATOM 3701 C CA . LEU A 1 465 ? 13.358 -0.826 12.262 1.00 84.12 465 LEU A CA 1
ATOM 3702 C C . LEU A 1 465 ? 13.095 -2.326 12.449 1.00 84.12 465 LEU A C 1
ATOM 3704 O O . LEU A 1 465 ? 12.091 -2.673 13.058 1.00 84.12 465 LEU A O 1
ATOM 3708 N N . SER A 1 466 ? 13.999 -3.195 11.990 1.00 81.81 466 SER A N 1
ATOM 3709 C CA . SER A 1 466 ? 13.838 -4.653 12.092 1.00 81.81 466 SER A CA 1
ATOM 3710 C C . SER A 1 466 ? 13.768 -5.138 13.543 1.00 81.81 466 SER A C 1
ATOM 3712 O O . SER A 1 466 ? 12.887 -5.911 13.900 1.00 81.81 466 SER A O 1
ATOM 3714 N N . TYR A 1 467 ? 14.640 -4.631 14.418 1.00 88.44 467 TYR A N 1
ATOM 3715 C CA . TYR A 1 467 ? 14.627 -4.991 15.842 1.00 88.44 467 TYR A CA 1
ATOM 3716 C C . TYR A 1 467 ? 13.363 -4.494 16.538 1.00 88.44 467 TYR A C 1
ATOM 3718 O O . TYR A 1 467 ? 12.762 -5.219 17.330 1.00 88.44 467 TYR A O 1
ATOM 3726 N N . ARG A 1 468 ? 12.923 -3.281 16.194 1.00 91.00 468 ARG A N 1
ATOM 3727 C CA . ARG A 1 468 ? 11.685 -2.712 16.721 1.00 91.00 468 ARG A CA 1
ATOM 3728 C C . ARG A 1 468 ? 10.451 -3.484 16.266 1.00 91.00 468 ARG A C 1
ATOM 3730 O O . ARG A 1 468 ? 9.585 -3.751 17.094 1.00 91.00 468 ARG A O 1
ATOM 3737 N N . GLN A 1 469 ? 10.381 -3.878 14.994 1.00 87.50 469 GLN A N 1
ATOM 3738 C CA . GLN A 1 469 ? 9.305 -4.724 14.467 1.00 87.50 469 GLN A CA 1
ATOM 3739 C C . GLN A 1 469 ? 9.246 -6.064 15.201 1.00 87.50 469 GLN A C 1
ATOM 3741 O O . GLN A 1 469 ? 8.179 -6.433 15.683 1.00 87.50 469 GLN A O 1
ATOM 3746 N N . ASN A 1 470 ? 10.388 -6.723 15.401 1.00 87.94 470 ASN A N 1
ATOM 3747 C CA . ASN A 1 470 ? 10.456 -7.970 16.161 1.00 87.94 470 ASN A CA 1
ATOM 3748 C C . ASN A 1 470 ? 9.965 -7.804 17.608 1.00 87.94 470 ASN A C 1
ATOM 3750 O O . ASN A 1 470 ? 9.195 -8.627 18.103 1.00 87.94 470 ASN A O 1
ATOM 3754 N N . GLY A 1 471 ? 10.354 -6.712 18.277 1.00 92.75 471 GLY A N 1
ATOM 3755 C CA . GLY A 1 471 ? 9.835 -6.374 19.604 1.00 92.75 471 GLY A CA 1
ATOM 3756 C C . GLY A 1 471 ? 8.318 -6.154 19.605 1.00 92.75 471 GLY A C 1
ATOM 3757 O O . GLY A 1 471 ? 7.624 -6.631 20.499 1.00 92.75 471 GLY A O 1
ATOM 3758 N N . CYS A 1 472 ? 7.781 -5.479 18.584 1.00 92.88 472 CYS A N 1
ATOM 3759 C CA . CYS A 1 472 ? 6.341 -5.247 18.454 1.00 92.88 472 CYS A CA 1
ATOM 3760 C C . CYS A 1 472 ? 5.560 -6.545 18.194 1.00 92.88 472 CYS A C 1
ATOM 3762 O O . CYS A 1 472 ? 4.470 -6.717 18.734 1.00 92.88 472 CYS A O 1
ATOM 3764 N N . ILE A 1 473 ? 6.110 -7.463 17.397 1.00 90.56 473 ILE A N 1
ATOM 3765 C CA . ILE A 1 473 ? 5.514 -8.778 17.123 1.00 90.56 473 ILE A CA 1
ATOM 3766 C C . ILE A 1 473 ? 5.443 -9.601 18.409 1.00 90.56 473 ILE A C 1
ATOM 3768 O O . ILE A 1 473 ? 4.361 -10.063 18.771 1.00 90.56 473 ILE A O 1
ATOM 3772 N N . TRP A 1 474 ? 6.551 -9.678 19.155 1.00 92.69 474 TRP A N 1
ATOM 3773 C CA . TRP A 1 474 ? 6.589 -10.352 20.454 1.00 92.69 474 TRP A CA 1
ATOM 3774 C C . TRP A 1 474 ? 5.578 -9.736 21.435 1.00 92.69 474 TRP A C 1
ATOM 3776 O O . TRP A 1 474 ? 4.783 -10.459 22.036 1.00 92.69 474 TRP A O 1
ATOM 3786 N N . LEU A 1 475 ? 5.526 -8.405 21.556 1.00 94.56 475 LEU A N 1
ATOM 3787 C CA . LEU A 1 475 ? 4.537 -7.740 22.408 1.00 94.56 475 LEU A CA 1
ATOM 3788 C C . LEU A 1 475 ? 3.092 -8.052 21.979 1.00 94.56 475 LEU A C 1
ATOM 3790 O O . LEU A 1 475 ? 2.247 -8.327 22.829 1.00 94.56 475 LEU A O 1
ATOM 3794 N N . GLY A 1 476 ? 2.809 -8.051 20.675 1.00 92.31 476 GLY A N 1
ATOM 3795 C CA . GLY A 1 476 ? 1.499 -8.414 20.135 1.00 92.31 476 GLY A CA 1
ATOM 3796 C C . GLY A 1 476 ? 1.078 -9.840 20.497 1.00 92.31 476 GLY A C 1
ATOM 3797 O O . GLY A 1 476 ? -0.072 -10.058 20.875 1.00 92.31 476 GLY A O 1
ATOM 3798 N N . ASP A 1 477 ? 2.008 -10.796 20.449 1.00 89.50 477 ASP A N 1
ATOM 3799 C CA . ASP A 1 477 ? 1.742 -12.186 20.840 1.00 89.50 477 ASP A CA 1
ATOM 3800 C C . ASP A 1 477 ? 1.408 -12.305 22.331 1.00 89.50 477 ASP A C 1
ATOM 3802 O O . ASP A 1 477 ? 0.495 -13.044 22.698 1.00 89.50 477 ASP A O 1
ATOM 3806 N N . LEU A 1 478 ? 2.092 -11.539 23.189 1.00 91.94 478 LEU A N 1
ATOM 3807 C CA . LEU A 1 478 ? 1.786 -11.479 24.623 1.00 91.94 478 LEU A CA 1
ATOM 3808 C C . LEU A 1 478 ? 0.403 -10.870 24.897 1.00 91.94 478 LEU A C 1
ATOM 3810 O O . LEU A 1 478 ? -0.309 -11.336 25.781 1.00 91.94 478 LEU A O 1
ATOM 3814 N N . LEU A 1 479 ? 0.001 -9.843 24.143 1.00 92.88 479 LEU A N 1
ATOM 3815 C CA . LEU A 1 479 ? -1.317 -9.213 24.289 1.00 92.88 479 LEU A CA 1
ATOM 3816 C C . LEU A 1 479 ? -2.455 -10.126 23.821 1.00 92.88 479 LEU A C 1
ATOM 3818 O O . LEU A 1 479 ? -3.527 -10.131 24.420 1.00 92.88 479 LEU A O 1
ATOM 3822 N N . ILE A 1 480 ? -2.233 -10.921 22.775 1.00 90.88 480 ILE A N 1
ATOM 3823 C CA . ILE A 1 480 ? -3.213 -11.925 22.348 1.00 90.88 480 ILE A CA 1
ATOM 3824 C C . ILE A 1 480 ? -3.335 -13.037 23.386 1.00 90.88 480 ILE A C 1
ATOM 3826 O O . ILE A 1 480 ? -4.451 -13.445 23.692 1.00 90.88 480 ILE A O 1
ATOM 3830 N N . ASP A 1 481 ? -2.224 -13.451 23.992 1.00 88.75 481 ASP A N 1
ATOM 3831 C CA . ASP A 1 481 ? -2.197 -14.436 25.077 1.00 88.75 481 ASP A CA 1
ATOM 3832 C C . ASP A 1 481 ? -2.923 -13.948 26.355 1.00 88.75 481 ASP A C 1
ATOM 3834 O O . ASP A 1 481 ? -3.446 -14.741 27.142 1.00 88.75 481 ASP A O 1
ATOM 3838 N N . GLU A 1 482 ? -3.033 -12.629 26.565 1.00 87.88 482 GLU A N 1
ATOM 3839 C CA . GLU A 1 482 ? -3.892 -12.045 27.609 1.00 87.88 482 GLU A CA 1
ATOM 3840 C C . GLU A 1 482 ? -5.390 -12.239 27.331 1.00 87.88 482 GLU A C 1
ATOM 3842 O O . GLU A 1 482 ? -6.174 -12.393 28.274 1.00 87.88 482 GLU A O 1
ATOM 3847 N N . ILE A 1 483 ? -5.787 -12.235 26.056 1.00 88.38 483 ILE A N 1
ATOM 3848 C CA . ILE A 1 483 ? -7.181 -12.387 25.617 1.00 88.38 483 ILE A CA 1
ATOM 3849 C C . ILE A 1 483 ? -7.553 -13.870 25.495 1.00 88.38 483 ILE A C 1
ATOM 3851 O O . ILE A 1 483 ? -8.645 -14.267 25.907 1.00 88.38 483 ILE A O 1
ATOM 3855 N N . SER A 1 484 ? -6.651 -14.690 24.948 1.00 85.44 484 SER A N 1
ATOM 3856 C CA . SER A 1 484 ? -6.868 -16.117 24.695 1.00 85.44 484 SER A CA 1
ATOM 3857 C C . SER A 1 484 ? -6.651 -17.007 25.916 1.00 85.44 484 SER A C 1
ATOM 3859 O O . SER A 1 484 ? -7.127 -18.137 25.913 1.00 85.44 484 SER A O 1
ATOM 3861 N N . GLY A 1 485 ? -5.897 -16.539 26.917 1.00 70.88 485 GLY A N 1
ATOM 3862 C CA . GLY A 1 485 ? -5.476 -17.355 28.053 1.00 70.88 485 GLY A CA 1
ATOM 3863 C C . GLY A 1 485 ? -6.636 -17.963 28.850 1.00 70.88 485 GLY A C 1
ATOM 3864 O O . GLY A 1 485 ? -7.692 -17.344 29.011 1.00 70.88 485 GLY A O 1
ATOM 3865 N N . GLU A 1 486 ? -6.388 -19.157 29.398 1.00 57.28 486 GLU A N 1
ATOM 3866 C CA . GLU A 1 486 ? -7.252 -19.905 30.325 1.00 57.28 486 GLU A CA 1
ATOM 3867 C C . GLU A 1 486 ? -7.358 -19.205 31.695 1.00 57.28 486 GLU A C 1
ATOM 3869 O O . GLU A 1 486 ? -7.006 -19.750 32.737 1.00 57.28 486 GLU A O 1
ATOM 3874 N N . ARG A 1 487 ? -7.824 -17.955 31.727 1.00 56.38 487 ARG A N 1
ATOM 3875 C CA . ARG A 1 487 ? -8.508 -17.466 32.929 1.00 56.38 487 ARG A CA 1
ATOM 3876 C C . ARG A 1 487 ? -9.848 -18.199 33.009 1.00 56.38 487 ARG A C 1
ATOM 3878 O O . ARG A 1 487 ? -10.393 -18.545 31.965 1.00 56.38 487 ARG A O 1
ATOM 3885 N N . ASP A 1 488 ? -10.388 -18.409 34.210 1.00 55.06 488 ASP A N 1
ATOM 3886 C CA . ASP A 1 488 ? -11.640 -19.148 34.499 1.00 55.06 488 ASP A CA 1
ATOM 3887 C C . ASP A 1 488 ? -12.931 -18.547 33.861 1.00 55.06 488 ASP A C 1
ATOM 3889 O O . ASP A 1 488 ? -14.041 -18.725 34.362 1.00 55.06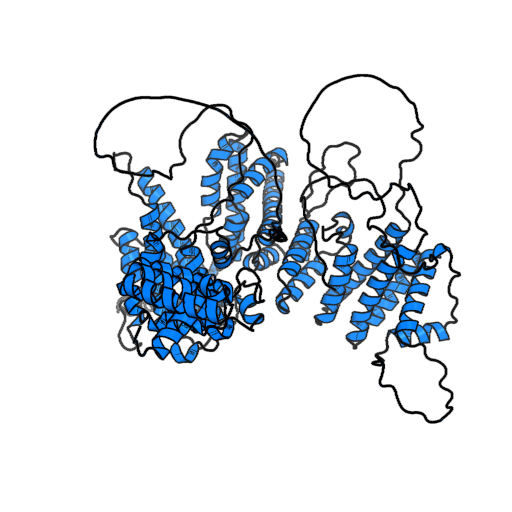 488 ASP A O 1
ATOM 3893 N N . GLY A 1 489 ? -12.821 -17.796 32.760 1.00 66.12 489 GLY A N 1
ATOM 3894 C CA . GLY A 1 489 ? -13.895 -17.102 32.066 1.00 66.12 489 GLY A CA 1
ATOM 3895 C C . GLY A 1 489 ? -13.878 -17.297 30.546 1.00 66.12 489 GLY A C 1
ATOM 3896 O O . GLY A 1 489 ? -12.988 -17.884 29.943 1.00 66.12 489 GLY A O 1
ATOM 3897 N N . THR A 1 490 ? -14.920 -16.778 29.902 1.00 81.12 490 THR A N 1
ATOM 3898 C CA . THR A 1 490 ? -15.055 -16.756 28.437 1.00 81.12 490 THR A CA 1
ATOM 3899 C C . THR A 1 490 ? -14.098 -15.749 27.780 1.00 81.12 490 THR A C 1
ATOM 3901 O O . THR A 1 490 ? -13.696 -14.764 28.403 1.00 81.12 490 THR A O 1
ATOM 3904 N N . ILE A 1 491 ? -13.833 -15.901 26.477 1.00 85.81 491 ILE A N 1
ATOM 3905 C CA . ILE A 1 491 ? -13.082 -14.905 25.682 1.00 85.81 491 ILE A CA 1
ATOM 3906 C C . ILE A 1 491 ? -13.683 -13.496 25.834 1.00 85.81 491 ILE A C 1
ATOM 3908 O O . ILE A 1 491 ? -12.958 -12.513 25.965 1.00 85.81 491 ILE A O 1
ATOM 3912 N N . TRP A 1 492 ? -15.011 -13.383 25.912 1.00 86.50 492 TRP A N 1
ATOM 3913 C CA . TRP A 1 492 ? -15.703 -12.103 26.093 1.00 86.50 492 TRP A CA 1
ATOM 3914 C C . TRP A 1 492 ? -15.394 -11.430 27.438 1.00 86.50 492 TRP A C 1
ATOM 3916 O O . TRP A 1 492 ? -15.217 -10.213 27.490 1.00 86.50 492 TRP A O 1
ATOM 3926 N N . SER A 1 493 ? -15.291 -12.200 28.527 1.00 86.69 493 SER A N 1
ATOM 3927 C CA . SER A 1 493 ? -14.865 -11.661 29.828 1.00 86.69 493 SER A CA 1
ATOM 3928 C C . SER A 1 493 ? -13.396 -11.241 29.820 1.00 86.69 493 SER A C 1
ATOM 3930 O O . SER A 1 493 ? -13.070 -10.210 30.407 1.00 86.69 493 SER A O 1
ATOM 3932 N N . ASN A 1 494 ? -12.535 -11.970 29.102 1.00 88.38 494 ASN A N 1
ATOM 3933 C CA . ASN A 1 494 ? -11.127 -11.601 28.951 1.00 88.38 494 ASN A CA 1
ATOM 3934 C C . ASN A 1 494 ? -10.976 -10.290 28.172 1.00 88.38 494 ASN A C 1
ATOM 3936 O O . ASN A 1 494 ? -10.231 -9.417 28.601 1.00 88.38 494 ASN A O 1
ATOM 3940 N N . ILE A 1 495 ? -11.742 -10.097 27.091 1.00 89.69 495 ILE A N 1
ATOM 3941 C CA . ILE A 1 495 ? -11.770 -8.836 26.331 1.00 89.69 495 ILE A CA 1
ATOM 3942 C C . ILE A 1 495 ? -12.204 -7.665 27.221 1.00 89.69 495 ILE A C 1
ATOM 3944 O O . ILE A 1 495 ? -11.576 -6.608 27.204 1.00 89.69 495 ILE A O 1
ATOM 3948 N N . LYS A 1 496 ? -13.242 -7.852 28.043 1.00 88.56 496 LYS A N 1
ATOM 3949 C CA . LYS A 1 496 ? -13.703 -6.808 28.966 1.00 88.56 496 LYS A CA 1
ATOM 3950 C C . LYS A 1 496 ? -12.654 -6.476 30.034 1.00 88.56 496 LYS A C 1
ATOM 3952 O O . LYS A 1 496 ? -12.432 -5.306 30.332 1.00 88.56 496 LYS A O 1
ATOM 3957 N N . SER A 1 497 ? -11.990 -7.491 30.590 1.00 88.56 497 SER A N 1
ATOM 3958 C CA . SER A 1 497 ? -10.881 -7.294 31.532 1.00 88.56 497 SER A CA 1
ATOM 3959 C C . SER A 1 497 ? -9.702 -6.577 30.870 1.00 88.56 497 SER A C 1
ATOM 3961 O O . SER A 1 497 ? -9.144 -5.654 31.454 1.00 88.56 497 SER A O 1
ATOM 3963 N N . PHE A 1 498 ? -9.369 -6.941 29.632 1.00 89.81 498 PHE A N 1
ATOM 3964 C CA . PHE A 1 498 ? -8.318 -6.300 28.849 1.00 89.81 498 PHE A CA 1
ATOM 3965 C C . PHE A 1 498 ? -8.595 -4.803 28.639 1.00 89.81 498 PHE A C 1
ATOM 3967 O O . PHE A 1 498 ? -7.708 -3.975 28.836 1.00 89.81 498 PHE A O 1
ATOM 3974 N N . GLN A 1 499 ? -9.839 -4.442 28.313 1.00 89.44 499 GLN A N 1
ATOM 3975 C CA . GLN A 1 499 ? -10.261 -3.044 28.173 1.00 89.44 499 GLN A CA 1
ATOM 3976 C C . GLN A 1 499 ? -10.125 -2.267 29.484 1.00 89.44 499 GLN A C 1
ATOM 3978 O O . GLN A 1 499 ? -9.579 -1.166 29.482 1.00 89.44 499 GLN A O 1
ATOM 3983 N N . GLU A 1 500 ? -10.584 -2.826 30.604 1.00 87.69 500 GLU A N 1
ATOM 3984 C CA . GLU A 1 500 ? -10.451 -2.187 31.919 1.00 87.69 500 GLU A CA 1
ATOM 3985 C C . GLU A 1 500 ? -8.972 -1.970 32.282 1.00 87.69 500 GLU A C 1
ATOM 3987 O O . GLU A 1 500 ? -8.587 -0.879 32.702 1.00 87.69 500 GLU A O 1
ATOM 3992 N N . ASN A 1 501 ? -8.116 -2.956 32.008 1.00 87.81 501 ASN A N 1
ATOM 3993 C CA . ASN A 1 501 ? -6.680 -2.859 32.261 1.00 87.81 501 ASN A CA 1
ATOM 3994 C C . ASN A 1 501 ? -6.000 -1.763 31.418 1.00 87.81 501 ASN A C 1
ATOM 3996 O O . ASN A 1 501 ? -5.104 -1.091 31.924 1.00 87.81 501 ASN A O 1
ATOM 4000 N N . ILE A 1 502 ? -6.436 -1.523 30.171 1.00 87.50 502 ILE A N 1
ATOM 4001 C CA . ILE A 1 502 ? -5.958 -0.377 29.367 1.00 87.50 502 ILE A CA 1
ATOM 4002 C C . ILE A 1 502 ? -6.315 0.947 30.054 1.00 87.50 502 ILE A C 1
ATOM 4004 O O . ILE A 1 502 ? -5.464 1.830 30.185 1.00 87.50 502 ILE A O 1
ATOM 4008 N N . HIS A 1 503 ? -7.556 1.084 30.529 1.00 81.19 503 HIS A N 1
ATOM 4009 C CA . HIS A 1 503 ? -8.005 2.296 31.217 1.00 81.19 503 HIS A CA 1
ATOM 4010 C C . HIS A 1 503 ? -7.256 2.528 32.536 1.00 81.19 503 HIS A C 1
ATOM 4012 O O . HIS A 1 503 ? -6.995 3.677 32.900 1.00 81.19 503 HIS A O 1
ATOM 4018 N N . GLN A 1 504 ? -6.908 1.457 33.253 1.00 79.75 504 GLN A N 1
ATOM 4019 C CA . GLN A 1 504 ? -6.140 1.526 34.496 1.00 79.75 504 GLN A CA 1
ATOM 4020 C C . GLN A 1 504 ? -4.673 1.878 34.244 1.00 79.75 504 GLN A C 1
ATOM 4022 O O . GLN A 1 504 ? -4.167 2.809 34.872 1.00 79.75 504 GLN A O 1
ATOM 4027 N N . ALA A 1 505 ? -4.018 1.231 33.275 1.00 76.88 505 ALA A N 1
ATOM 4028 C CA . ALA A 1 505 ? -2.624 1.506 32.915 1.00 76.88 505 ALA A CA 1
ATOM 4029 C C . ALA A 1 505 ? -2.381 2.990 32.576 1.00 76.88 505 ALA A C 1
ATOM 4031 O O . ALA A 1 505 ? -1.291 3.516 32.804 1.00 76.88 505 ALA A O 1
ATOM 4032 N N . GLY A 1 506 ? -3.407 3.690 32.080 1.00 62.97 506 GLY A N 1
ATOM 4033 C CA . GLY A 1 506 ? -3.329 5.111 31.758 1.00 62.97 506 GLY A CA 1
ATOM 4034 C C . GLY A 1 506 ? -3.450 6.093 32.928 1.00 62.97 506 GLY A C 1
ATOM 4035 O O . GLY A 1 506 ? -3.117 7.264 32.758 1.00 62.97 506 GLY A O 1
ATOM 4036 N N . LYS A 1 507 ? -3.914 5.660 34.108 1.00 63.56 507 LYS A N 1
ATOM 4037 C CA . LYS A 1 507 ? -4.142 6.541 35.272 1.00 63.56 507 LYS A CA 1
ATOM 4038 C C . LYS A 1 507 ? -2.953 6.625 36.230 1.00 63.56 507 LYS A C 1
ATOM 4040 O O . LYS A 1 507 ? -2.899 7.561 37.025 1.00 63.56 507 LYS A O 1
ATOM 4045 N N . HIS A 1 508 ? -2.027 5.669 36.176 1.00 54.62 508 HIS A N 1
ATOM 4046 C CA . HIS A 1 508 ? -0.926 5.576 37.132 1.00 54.62 508 HIS A CA 1
ATOM 4047 C C . HIS A 1 508 ? 0.352 6.239 36.595 1.00 54.62 508 HIS A C 1
ATOM 4049 O O . HIS A 1 508 ? 0.956 5.795 35.614 1.00 54.62 508 HIS A O 1
ATOM 4055 N N . ASP A 1 509 ? 0.794 7.292 37.284 1.00 48.62 509 ASP A N 1
ATOM 4056 C CA . ASP A 1 509 ? 2.207 7.662 37.316 1.00 48.62 509 ASP A CA 1
ATOM 4057 C C . ASP A 1 509 ? 2.974 6.551 38.051 1.00 48.62 509 ASP A C 1
ATOM 4059 O O . ASP A 1 509 ? 2.433 5.923 38.960 1.00 48.62 509 ASP A O 1
ATOM 4063 N N . PHE A 1 510 ? 4.219 6.295 37.641 1.00 46.47 510 PHE A N 1
ATOM 4064 C CA . PHE A 1 510 ? 5.088 5.156 37.998 1.00 46.47 510 PHE A CA 1
ATOM 4065 C C . PHE A 1 510 ? 5.315 4.866 39.511 1.00 46.47 510 PHE A C 1
ATOM 4067 O O . PHE A 1 510 ? 6.176 4.059 39.849 1.00 46.47 510 PHE A O 1
ATOM 4074 N N . SER A 1 511 ? 4.601 5.511 40.439 1.00 44.56 511 SER A N 1
ATOM 4075 C CA . SER A 1 511 ? 4.793 5.421 41.892 1.00 44.56 511 SER A CA 1
ATOM 4076 C C . SER A 1 511 ? 3.903 4.404 42.619 1.00 44.56 511 SER A C 1
ATOM 4078 O O . SER A 1 511 ? 4.159 4.121 43.786 1.00 44.56 511 SER A O 1
ATOM 4080 N N . THR A 1 512 ? 2.882 3.837 41.968 1.00 43.44 512 THR A N 1
ATOM 4081 C CA . THR A 1 512 ? 2.038 2.776 42.551 1.00 43.44 512 THR A CA 1
ATOM 4082 C C . THR A 1 512 ? 2.108 1.534 41.673 1.00 43.44 512 THR A C 1
ATOM 4084 O O . THR A 1 512 ? 2.002 1.648 40.453 1.00 43.44 512 THR A O 1
ATOM 4087 N N . VAL A 1 513 ? 2.345 0.365 42.280 1.00 50.31 513 VAL A N 1
ATOM 4088 C CA . VAL A 1 513 ? 2.328 -0.930 41.582 1.00 50.31 513 VAL A CA 1
ATOM 4089 C C . VAL A 1 513 ? 0.958 -1.056 40.926 1.00 50.31 513 VAL A C 1
ATOM 4091 O O . VAL A 1 513 ? -0.054 -1.140 41.613 1.00 50.31 513 VAL A O 1
ATOM 4094 N N . SER A 1 514 ? 0.916 -0.931 39.602 1.00 54.97 514 SER A N 1
ATOM 4095 C CA . SER A 1 514 ? -0.321 -1.089 38.851 1.00 54.97 514 SER A CA 1
ATOM 4096 C C . SER A 1 514 ? -0.623 -2.579 38.751 1.00 54.97 514 SER A C 1
ATOM 4098 O O . SER A 1 514 ? 0.239 -3.345 38.322 1.00 54.97 514 SER A O 1
ATOM 4100 N N . ASP A 1 515 ? -1.853 -2.968 39.085 1.00 66.69 515 ASP A N 1
ATOM 4101 C CA . ASP A 1 515 ? -2.370 -4.331 38.885 1.00 66.69 515 ASP A CA 1
ATOM 4102 C C . ASP A 1 515 ? -2.493 -4.702 37.389 1.00 66.69 515 ASP A C 1
ATOM 4104 O O . ASP A 1 515 ? -2.830 -5.836 37.039 1.00 66.69 515 ASP A O 1
ATOM 4108 N N . ALA A 1 516 ? -2.225 -3.756 36.477 1.00 78.38 516 ALA A N 1
ATOM 4109 C CA . ALA A 1 516 ? -2.288 -3.985 35.043 1.00 78.38 516 ALA A CA 1
ATOM 4110 C C . ALA A 1 516 ? -1.169 -4.944 34.574 1.00 78.38 516 ALA A C 1
ATOM 4112 O O . ALA A 1 516 ? 0.010 -4.725 34.879 1.00 78.38 516 ALA A O 1
ATOM 4113 N N . PRO A 1 517 ? -1.495 -5.964 33.754 1.00 87.38 517 PRO A N 1
ATOM 4114 C CA . PRO A 1 517 ? -0.510 -6.874 33.172 1.00 87.38 517 PRO A CA 1
ATOM 4115 C C . PRO A 1 517 ? 0.641 -6.142 32.468 1.00 87.38 517 PRO A C 1
ATOM 4117 O O . PRO A 1 517 ? 0.425 -5.161 31.748 1.00 87.38 517 PRO A O 1
ATOM 4120 N N . LEU A 1 518 ? 1.865 -6.661 32.610 1.00 88.19 518 LEU A N 1
ATOM 4121 C CA . LEU A 1 518 ? 3.072 -6.086 32.002 1.00 88.19 518 LEU A CA 1
ATOM 4122 C C . LEU A 1 518 ? 2.964 -5.863 30.481 1.00 88.19 518 LEU A C 1
ATOM 4124 O O . LEU A 1 518 ? 3.393 -4.795 30.042 1.00 88.19 518 LEU A O 1
ATOM 4128 N N . PRO A 1 519 ? 2.373 -6.768 29.663 1.00 91.81 519 PRO A N 1
ATOM 4129 C CA . PRO A 1 519 ? 2.189 -6.507 28.232 1.00 91.81 519 PRO A CA 1
ATOM 4130 C C . PRO A 1 519 ? 1.373 -5.234 27.953 1.00 91.81 519 PRO A C 1
ATOM 4132 O O . PRO A 1 519 ? 1.741 -4.431 27.098 1.00 91.81 519 PRO A O 1
ATOM 4135 N N . ILE A 1 520 ? 0.283 -5.021 28.699 1.00 90.88 520 ILE A N 1
ATOM 4136 C CA . ILE A 1 520 ? -0.609 -3.865 28.524 1.00 90.88 520 ILE A CA 1
ATOM 4137 C C . ILE A 1 520 ? 0.112 -2.588 28.960 1.00 90.88 520 ILE A C 1
ATOM 4139 O O . ILE A 1 520 ? 0.126 -1.599 28.229 1.00 90.88 520 ILE A O 1
ATOM 4143 N N . SER A 1 521 ? 0.788 -2.640 30.109 1.00 89.19 521 SER A N 1
ATOM 4144 C CA . SER A 1 521 ? 1.602 -1.534 30.620 1.00 89.19 521 SER A CA 1
ATOM 4145 C C . SER A 1 521 ? 2.722 -1.143 29.650 1.00 89.19 521 SER A C 1
ATOM 4147 O O . SER A 1 521 ? 2.956 0.045 29.427 1.00 89.19 521 SER A O 1
ATOM 4149 N N . LEU A 1 522 ? 3.384 -2.124 29.026 1.00 91.19 522 LEU A N 1
ATOM 4150 C CA . LEU A 1 522 ? 4.445 -1.888 28.050 1.00 91.19 522 LEU A CA 1
ATOM 4151 C C . LEU A 1 522 ? 3.901 -1.277 26.754 1.00 91.19 522 LEU A C 1
ATOM 4153 O O . LEU A 1 522 ? 4.491 -0.320 26.260 1.00 91.19 522 LEU A O 1
ATOM 4157 N N . MET A 1 523 ? 2.764 -1.770 26.245 1.00 92.44 523 MET A N 1
ATOM 4158 C CA . MET A 1 523 ? 2.082 -1.188 25.084 1.00 92.44 523 MET A CA 1
ATOM 4159 C C . MET A 1 523 ? 1.735 0.281 25.340 1.00 92.44 523 MET A C 1
ATOM 4161 O O . MET A 1 523 ? 2.168 1.149 24.585 1.00 92.44 523 MET A O 1
ATOM 4165 N N . CYS A 1 524 ? 1.028 0.578 26.433 1.00 88.94 524 CYS A N 1
ATOM 4166 C CA . CYS A 1 524 ? 0.669 1.948 26.804 1.00 88.94 524 CYS A CA 1
ATOM 4167 C C . CYS A 1 524 ? 1.910 2.831 27.046 1.00 88.94 524 CYS A C 1
ATOM 4169 O O . CYS A 1 524 ? 1.910 4.011 26.707 1.00 88.94 524 CYS A O 1
ATOM 4171 N N . GLY A 1 525 ? 2.998 2.264 27.576 1.00 87.44 525 GLY A N 1
ATOM 4172 C CA . GLY A 1 525 ? 4.263 2.967 27.791 1.00 87.44 525 GLY A CA 1
ATOM 4173 C C . GLY A 1 525 ? 4.932 3.488 26.512 1.00 87.44 525 GLY A C 1
ATOM 4174 O O . GLY A 1 525 ? 5.629 4.500 26.578 1.00 87.44 525 GLY A O 1
ATOM 4175 N N . LEU A 1 526 ? 4.692 2.871 25.346 1.00 90.12 526 LEU A N 1
ATOM 4176 C CA . LEU A 1 526 ? 5.265 3.321 24.066 1.00 90.12 526 LEU A CA 1
ATOM 4177 C C . LEU A 1 526 ? 4.818 4.740 23.684 1.00 90.12 526 LEU A C 1
ATOM 4179 O O . LEU A 1 526 ? 5.598 5.486 23.086 1.00 90.12 526 LEU A O 1
ATOM 4183 N N . LEU A 1 527 ? 3.594 5.129 24.055 1.00 86.31 527 LEU A N 1
ATOM 4184 C CA . LEU A 1 527 ? 3.042 6.456 23.764 1.00 86.31 527 LEU A CA 1
ATOM 4185 C C . LEU A 1 527 ? 3.731 7.577 24.561 1.00 86.31 527 LEU A C 1
ATOM 4187 O O . LEU A 1 527 ? 3.898 8.681 24.038 1.00 86.31 527 LEU A O 1
ATOM 4191 N N . LYS A 1 528 ? 4.281 7.250 25.741 1.00 83.12 528 LYS A N 1
ATOM 4192 C CA . LYS A 1 528 ? 5.044 8.183 26.592 1.00 83.12 528 LYS A CA 1
ATOM 4193 C C . LYS A 1 528 ? 6.388 8.601 25.985 1.00 83.12 528 LYS A C 1
ATOM 4195 O O . LYS A 1 528 ? 7.001 9.574 26.438 1.00 83.12 528 LYS A O 1
ATOM 4200 N N . SER A 1 529 ? 6.864 7.894 24.958 1.00 85.06 529 SER A N 1
ATOM 4201 C CA . SER A 1 529 ? 8.148 8.170 24.313 1.00 85.06 529 SER A CA 1
ATOM 4202 C C . SER A 1 529 ? 8.190 9.544 23.636 1.00 85.06 529 SER A C 1
ATOM 4204 O O . SER A 1 529 ? 7.214 10.028 23.066 1.00 85.06 529 SER A O 1
ATOM 4206 N N . LYS A 1 530 ? 9.373 10.170 23.639 1.00 82.56 530 LYS A N 1
ATOM 4207 C CA . LYS A 1 530 ? 9.633 11.407 22.883 1.00 82.56 530 LYS A CA 1
ATOM 4208 C C . LYS A 1 530 ? 9.806 11.159 21.381 1.00 82.56 530 LYS A C 1
ATOM 4210 O O . LYS A 1 530 ? 9.755 12.102 20.602 1.00 82.56 530 LYS A O 1
ATOM 4215 N N . HIS A 1 531 ? 10.033 9.913 20.968 1.00 85.81 531 HIS A N 1
ATOM 4216 C CA . HIS A 1 531 ? 10.347 9.568 19.585 1.00 85.81 531 HIS A CA 1
ATOM 4217 C C . HIS A 1 531 ? 9.103 9.098 18.821 1.00 85.81 531 HIS A C 1
ATOM 4219 O O . HIS A 1 531 ? 8.497 8.086 19.176 1.00 85.81 531 HIS A O 1
ATOM 4225 N N . ASN A 1 532 ? 8.755 9.782 17.723 1.00 84.38 532 ASN A N 1
ATOM 4226 C CA . ASN A 1 532 ? 7.568 9.479 16.902 1.00 84.38 532 ASN A CA 1
ATOM 4227 C C . ASN A 1 532 ? 7.578 8.033 16.383 1.00 84.38 532 ASN A C 1
ATOM 4229 O O . ASN A 1 532 ? 6.541 7.377 16.373 1.00 84.38 532 ASN A O 1
ATOM 4233 N N . TYR A 1 533 ? 8.753 7.505 16.023 1.00 85.50 533 TYR A N 1
ATOM 4234 C CA . TYR A 1 533 ? 8.903 6.135 15.523 1.00 85.50 533 TYR A CA 1
ATOM 4235 C C . TYR A 1 533 ? 8.703 5.050 16.598 1.00 85.50 533 TYR A C 1
ATOM 4237 O O . TYR A 1 533 ? 8.417 3.906 16.248 1.00 85.50 533 TYR A O 1
ATOM 4245 N N . ILE A 1 534 ? 8.850 5.382 17.889 1.00 90.06 534 ILE A N 1
ATOM 4246 C CA . ILE A 1 534 ? 8.529 4.475 19.008 1.00 90.06 534 ILE A CA 1
ATOM 4247 C C . ILE A 1 534 ? 7.026 4.520 19.279 1.00 90.06 534 ILE A C 1
ATOM 4249 O O . ILE A 1 534 ? 6.399 3.471 19.402 1.00 90.06 534 ILE A O 1
ATOM 4253 N N . ARG A 1 535 ? 6.433 5.722 19.265 1.00 89.00 535 ARG A N 1
ATOM 4254 C CA . ARG A 1 535 ? 4.975 5.911 19.347 1.00 89.00 535 ARG A CA 1
ATOM 4255 C C . ARG A 1 535 ? 4.243 5.191 18.211 1.00 89.00 535 ARG A C 1
ATOM 4257 O O . ARG A 1 535 ? 3.219 4.564 18.447 1.00 89.00 535 ARG A O 1
ATOM 4264 N N . TRP A 1 536 ? 4.818 5.163 17.009 1.00 88.56 536 TRP A N 1
ATOM 4265 C CA . TRP A 1 536 ? 4.311 4.362 15.890 1.00 88.56 536 TRP A CA 1
ATOM 4266 C C . TRP A 1 536 ? 4.220 2.860 16.220 1.00 88.56 536 TRP A C 1
ATOM 4268 O O . TRP A 1 536 ? 3.304 2.178 15.765 1.00 88.56 536 TRP A O 1
ATOM 4278 N N . GLY A 1 537 ? 5.125 2.347 17.062 1.00 91.62 537 GLY A N 1
ATOM 4279 C CA . GLY A 1 537 ? 5.089 0.967 17.548 1.00 91.62 537 GLY A CA 1
ATOM 4280 C C . GLY A 1 537 ? 3.794 0.626 18.291 1.00 91.62 537 GLY A C 1
ATOM 4281 O O . GLY A 1 537 ? 3.272 -0.468 18.106 1.00 91.62 537 GLY A O 1
ATOM 4282 N N . PHE A 1 538 ? 3.211 1.568 19.045 1.00 93.19 538 PHE A N 1
ATOM 4283 C CA . PHE A 1 538 ? 1.894 1.388 19.673 1.00 93.19 538 PHE A CA 1
ATOM 4284 C C . PHE A 1 538 ? 0.806 1.108 18.631 1.00 93.19 538 PHE A C 1
ATOM 4286 O O . PHE A 1 538 ? 0.045 0.151 18.765 1.00 93.19 538 PHE A O 1
ATOM 4293 N N . LEU A 1 539 ? 0.759 1.917 17.569 1.00 93.19 539 LEU A N 1
ATOM 4294 C CA . LEU A 1 539 ? -0.234 1.792 16.500 1.00 93.19 539 LEU A CA 1
ATOM 4295 C C . LEU A 1 539 ? -0.063 0.486 15.722 1.00 93.19 539 LEU A C 1
ATOM 4297 O O . LEU A 1 539 ? -1.052 -0.173 15.411 1.00 93.19 539 LEU A O 1
ATOM 4301 N N . PHE A 1 540 ? 1.181 0.086 15.455 1.00 92.62 540 PHE A N 1
ATOM 4302 C CA . PHE A 1 540 ? 1.481 -1.194 14.817 1.00 92.62 540 PHE A CA 1
ATOM 4303 C C . PHE A 1 540 ? 1.016 -2.382 15.671 1.00 92.62 540 PHE A C 1
ATOM 4305 O O . PHE A 1 540 ? 0.347 -3.287 15.169 1.00 92.62 540 PHE A O 1
ATOM 4312 N N . VAL A 1 541 ? 1.329 -2.369 16.972 1.00 95.50 541 VAL A N 1
ATOM 4313 C CA . VAL A 1 541 ? 0.900 -3.413 17.916 1.00 95.50 541 VAL A CA 1
ATOM 4314 C C . VAL A 1 541 ? -0.625 -3.463 18.009 1.00 95.50 541 VAL A C 1
ATOM 4316 O O . VAL A 1 541 ? -1.194 -4.554 17.987 1.00 95.50 541 VAL A O 1
ATOM 4319 N N . LEU A 1 542 ? -1.296 -2.308 18.048 1.00 95.44 542 LEU A N 1
ATOM 4320 C CA . LEU A 1 542 ? -2.755 -2.229 18.065 1.00 95.44 542 LEU A CA 1
ATOM 4321 C C . LEU A 1 542 ? -3.374 -2.799 16.782 1.00 95.44 542 LEU A C 1
ATOM 4323 O O . LEU A 1 542 ? -4.289 -3.611 16.859 1.00 95.44 542 LEU A O 1
ATOM 4327 N N . GLU A 1 543 ? -2.879 -2.423 15.603 1.00 94.31 543 GLU A N 1
ATOM 4328 C CA . GLU A 1 543 ? -3.386 -2.942 14.326 1.00 94.31 543 GLU A CA 1
ATOM 4329 C C . GLU A 1 543 ? -3.231 -4.470 14.235 1.00 94.31 543 GLU A C 1
ATOM 4331 O O . GLU A 1 543 ? -4.185 -5.173 13.881 1.00 94.31 543 GLU A O 1
ATOM 4336 N N . ARG A 1 544 ? -2.066 -4.998 14.641 1.00 93.38 544 ARG A N 1
ATOM 4337 C CA . ARG A 1 544 ? -1.816 -6.444 14.757 1.00 93.38 544 ARG A CA 1
ATOM 4338 C C . ARG A 1 544 ? -2.799 -7.104 15.726 1.00 93.38 544 ARG A C 1
ATOM 4340 O O . ARG A 1 544 ? -3.402 -8.121 15.377 1.00 93.38 544 ARG A O 1
ATOM 4347 N N . LEU A 1 545 ? -2.972 -6.531 16.918 1.00 94.50 545 LEU A N 1
ATOM 4348 C CA . LEU A 1 545 ? -3.883 -7.028 17.950 1.00 94.50 545 LEU A CA 1
ATOM 4349 C C . LEU A 1 545 ? -5.313 -7.124 17.412 1.00 94.50 545 LEU A C 1
ATOM 4351 O O . LEU A 1 545 ? -5.932 -8.177 17.516 1.00 94.50 545 LEU A O 1
ATOM 4355 N N . LEU A 1 546 ? -5.824 -6.063 16.782 1.00 94.75 546 LEU A N 1
ATOM 4356 C CA . LEU A 1 546 ? -7.180 -6.035 16.227 1.00 94.75 546 LEU A CA 1
ATOM 4357 C C . LEU A 1 546 ? -7.376 -7.114 15.155 1.00 94.75 546 LEU A C 1
ATOM 4359 O O . LEU A 1 546 ? -8.394 -7.808 15.168 1.00 94.75 546 LEU A O 1
ATOM 4363 N N . MET A 1 547 ? -6.399 -7.303 14.262 1.00 91.88 547 MET A N 1
ATOM 4364 C CA . MET A 1 547 ? -6.472 -8.351 13.241 1.00 91.88 547 MET A CA 1
ATOM 4365 C C . MET A 1 547 ? -6.440 -9.760 13.837 1.00 91.88 547 MET A C 1
ATOM 4367 O O . MET A 1 547 ? -7.260 -10.597 13.461 1.00 91.88 547 MET A O 1
ATOM 4371 N N . ARG A 1 548 ? -5.557 -10.032 14.803 1.00 90.44 548 ARG A N 1
ATOM 4372 C CA . ARG A 1 548 ? -5.489 -11.355 15.438 1.00 90.44 548 ARG A CA 1
ATOM 4373 C C . ARG A 1 548 ? -6.704 -11.629 16.335 1.00 90.44 548 ARG A C 1
ATOM 4375 O O . ARG A 1 548 ? -7.179 -12.761 16.366 1.00 90.44 548 ARG A O 1
ATOM 4382 N N . CYS A 1 549 ? -7.274 -10.605 16.973 1.00 91.19 549 CYS A N 1
ATOM 4383 C CA . CYS A 1 549 ? -8.540 -10.703 17.703 1.00 91.19 549 CYS A CA 1
ATOM 4384 C C . CYS A 1 549 ? -9.707 -11.109 16.795 1.00 91.19 549 CYS A C 1
ATOM 4386 O O . CYS A 1 549 ? -10.510 -11.947 17.199 1.00 91.19 549 CYS A O 1
ATOM 4388 N N . LYS A 1 550 ? -9.796 -10.574 15.566 1.00 90.56 550 LYS A N 1
ATOM 4389 C CA . LYS A 1 550 ? -10.813 -11.013 14.589 1.00 90.56 550 LYS A CA 1
ATOM 4390 C C . LYS A 1 550 ? -10.707 -12.515 14.323 1.00 90.56 550 LYS A C 1
ATOM 4392 O O . LYS A 1 550 ? -11.700 -13.224 14.447 1.00 90.56 550 LYS A O 1
ATOM 4397 N N . PHE A 1 551 ? -9.496 -13.005 14.054 1.00 87.69 551 PHE A N 1
ATOM 4398 C CA . PHE A 1 551 ? -9.261 -14.429 13.794 1.00 87.69 551 PHE A CA 1
ATOM 4399 C C . PHE A 1 551 ? -9.586 -15.311 14.996 1.00 87.69 551 PHE A C 1
ATOM 4401 O O . PHE A 1 551 ? -10.259 -16.326 14.846 1.00 87.69 551 PHE A O 1
ATOM 4408 N N . LEU A 1 552 ? -9.178 -14.896 16.192 1.00 88.12 552 LEU A N 1
ATOM 4409 C CA . LEU A 1 552 ? -9.472 -15.615 17.427 1.00 88.12 552 LEU A CA 1
ATOM 4410 C C . LEU A 1 552 ? -10.984 -15.725 17.687 1.00 88.12 552 LEU A C 1
ATOM 4412 O O . LEU A 1 552 ? -11.478 -16.783 18.077 1.00 88.12 552 LEU A O 1
ATOM 4416 N N . LEU A 1 553 ? -11.742 -14.658 17.427 1.00 88.19 553 LEU A N 1
ATOM 4417 C CA . LEU A 1 553 ? -13.200 -14.671 17.552 1.00 88.19 553 LEU A CA 1
ATOM 4418 C C . LEU A 1 553 ? -13.878 -15.546 16.481 1.00 88.19 553 LEU A C 1
ATOM 4420 O O . LEU A 1 553 ? -14.912 -16.162 16.753 1.00 88.19 553 LEU A O 1
ATOM 4424 N N . ASP A 1 554 ? -13.311 -15.623 15.277 1.00 85.19 554 ASP A N 1
ATOM 4425 C CA . ASP A 1 554 ? -13.770 -16.528 14.217 1.00 85.19 554 ASP A CA 1
ATOM 4426 C C . ASP A 1 554 ? -13.501 -17.998 14.553 1.00 85.19 554 ASP A C 1
ATOM 4428 O O . ASP A 1 554 ? -14.388 -18.839 14.399 1.00 85.19 554 ASP A O 1
ATOM 4432 N N . GLU A 1 555 ? -12.320 -18.312 15.084 1.00 84.06 555 GLU A N 1
ATOM 4433 C CA . GLU A 1 555 ? -11.978 -19.652 15.570 1.00 84.06 555 GLU A CA 1
ATOM 4434 C C . GLU A 1 555 ? -12.892 -20.092 16.720 1.00 84.06 555 GLU A C 1
ATOM 4436 O O . GLU A 1 555 ? -13.390 -21.221 16.716 1.00 84.06 555 GLU A O 1
ATOM 4441 N N . TYR A 1 556 ? -13.183 -19.190 17.660 1.00 82.88 556 TYR A N 1
ATOM 4442 C CA . TYR A 1 556 ? -14.079 -19.468 18.781 1.00 82.88 556 TYR A CA 1
ATOM 4443 C C . TYR A 1 556 ? -15.515 -19.785 18.341 1.00 82.88 556 TYR A C 1
ATOM 4445 O O . TYR A 1 556 ? -16.116 -20.743 18.831 1.00 82.88 556 TYR A O 1
ATOM 4453 N N . GLU A 1 557 ? -16.068 -19.029 17.384 1.00 81.50 557 GLU A N 1
ATOM 4454 C CA . GLU A 1 557 ? -17.399 -19.315 16.826 1.00 81.50 557 GLU A CA 1
ATOM 4455 C C . GLU A 1 557 ? -17.443 -20.704 16.168 1.00 81.50 557 GLU A C 1
ATOM 4457 O O . GLU A 1 557 ? -18.390 -21.473 16.366 1.00 81.50 557 GLU A O 1
ATOM 4462 N N . MET A 1 558 ? -16.395 -21.073 15.427 1.00 75.81 558 MET A N 1
ATOM 4463 C CA . MET A 1 558 ? -16.318 -22.399 14.813 1.00 75.81 558 MET A CA 1
ATOM 4464 C C . MET A 1 558 ? -16.254 -23.523 15.856 1.00 75.81 558 MET A C 1
ATOM 4466 O O . MET A 1 558 ? -16.878 -24.567 15.669 1.00 75.81 558 MET A O 1
ATOM 4470 N N . GLN A 1 559 ? -15.548 -23.326 16.970 1.00 76.00 559 GLN A N 1
ATOM 4471 C CA . GLN A 1 559 ? -15.510 -24.309 18.057 1.00 76.00 559 GLN A CA 1
ATOM 4472 C C . GLN A 1 559 ? -16.876 -24.467 18.741 1.00 76.00 559 GLN A C 1
ATOM 4474 O O . GLN A 1 559 ? -17.281 -25.592 19.034 1.00 76.00 559 GLN A O 1
ATOM 4479 N N . GLN A 1 560 ? -17.620 -23.373 18.941 1.00 71.88 560 GLN A N 1
ATOM 4480 C CA . GLN A 1 560 ? -18.962 -23.428 19.534 1.00 71.88 560 GLN A CA 1
ATOM 4481 C C . GLN A 1 560 ? -20.025 -24.020 18.599 1.00 71.88 560 GLN A C 1
ATOM 4483 O O . GLN A 1 560 ? -20.915 -24.742 19.048 1.00 71.88 560 GLN A O 1
ATOM 4488 N N . SER A 1 561 ? -19.946 -23.754 17.294 1.00 65.25 561 SER A N 1
ATOM 4489 C CA . SER A 1 561 ? -20.877 -24.347 16.320 1.00 65.25 561 SER A CA 1
ATOM 4490 C C . SER A 1 561 ? -20.714 -25.866 16.200 1.00 65.25 561 SER A C 1
ATOM 4492 O O . SER A 1 561 ? -21.698 -26.568 16.000 1.00 65.25 561 SER A O 1
ATOM 4494 N N . ARG A 1 562 ? -19.501 -26.397 16.413 1.00 60.25 562 ARG A N 1
ATOM 4495 C CA . ARG A 1 562 ? -19.252 -27.849 16.482 1.00 60.25 562 ARG A CA 1
ATOM 4496 C C . ARG A 1 562 ? -19.768 -28.505 17.766 1.00 60.25 562 ARG A C 1
ATOM 4498 O O . ARG A 1 562 ? -19.956 -29.716 17.772 1.00 60.25 562 ARG A O 1
ATOM 4505 N N . SER A 1 563 ? -19.970 -27.744 18.845 1.00 57.62 563 SER A N 1
ATOM 4506 C CA . SER A 1 563 ? -20.423 -28.268 20.142 1.00 57.62 563 SER A CA 1
ATOM 4507 C C . SER A 1 563 ? -21.924 -28.093 20.405 1.00 57.62 563 SER A C 1
ATOM 4509 O O . SER A 1 563 ? -22.445 -28.694 21.344 1.00 57.62 563 SER A O 1
ATOM 4511 N N . SER A 1 564 ? -22.636 -27.306 19.588 1.00 49.69 564 SER A N 1
ATOM 4512 C CA . SER A 1 564 ? -24.045 -26.945 19.801 1.00 49.69 564 SER A CA 1
ATOM 4513 C C . SER A 1 564 ? -24.999 -27.534 18.750 1.00 49.69 564 SER A C 1
ATOM 4515 O O . SER A 1 564 ? -25.646 -26.815 17.998 1.00 49.69 564 SER A O 1
ATOM 4517 N N . ASP A 1 565 ? -25.188 -28.856 18.779 1.00 44.41 565 ASP A N 1
ATOM 4518 C CA . ASP A 1 565 ? -26.261 -29.561 18.041 1.00 44.41 565 ASP A CA 1
ATOM 4519 C C . ASP A 1 565 ? -27.664 -29.404 18.688 1.00 44.41 565 ASP A C 1
ATOM 4521 O O . ASP A 1 565 ? -28.628 -30.078 18.327 1.00 44.41 565 ASP A O 1
ATOM 4525 N N . LEU A 1 566 ? -27.823 -28.497 19.661 1.00 41.22 566 LEU A N 1
ATOM 4526 C CA . LEU A 1 566 ? -29.062 -28.306 20.424 1.00 41.22 566 LEU A CA 1
ATOM 4527 C C . LEU A 1 566 ? -29.596 -26.870 20.304 1.00 41.22 566 LEU A C 1
ATOM 4529 O O . LEU A 1 566 ? -29.370 -26.014 21.155 1.00 41.22 566 LEU A O 1
ATOM 4533 N N . GLY A 1 567 ? -30.365 -26.634 19.238 1.00 43.50 567 GLY A N 1
ATOM 4534 C CA . GLY A 1 567 ? -31.566 -25.786 19.240 1.00 43.50 567 GLY A CA 1
ATOM 4535 C C . GLY A 1 567 ? -31.490 -24.396 19.889 1.00 43.50 567 GLY A C 1
ATOM 4536 O O . GLY A 1 567 ? -32.391 -24.044 20.653 1.00 43.50 567 GLY A O 1
ATOM 4537 N N . HIS A 1 568 ? -30.479 -23.576 19.588 1.00 41.16 568 HIS A N 1
ATOM 4538 C CA . HIS A 1 568 ? -30.457 -22.173 20.017 1.00 41.16 568 HIS A CA 1
ATOM 4539 C C . HIS A 1 568 ? -30.551 -21.182 18.853 1.00 41.16 568 HIS A C 1
ATOM 4541 O O . HIS A 1 568 ? -29.850 -21.265 17.850 1.00 41.16 568 HIS A O 1
ATOM 4547 N N . ARG A 1 569 ? -31.490 -20.241 19.027 1.00 44.16 569 ARG A N 1
ATOM 4548 C CA . ARG A 1 569 ? -31.767 -19.040 18.224 1.00 44.16 569 ARG A CA 1
ATOM 4549 C C . ARG A 1 569 ? -30.457 -18.471 17.660 1.00 44.16 569 ARG A C 1
ATOM 4551 O O . ARG A 1 569 ? -29.561 -18.197 18.451 1.00 44.16 569 ARG A O 1
ATOM 4558 N N . LYS A 1 570 ? -30.365 -18.264 16.336 1.00 51.06 570 LYS A N 1
ATOM 4559 C CA . LYS A 1 570 ? -29.243 -17.571 15.667 1.00 51.06 570 LYS A CA 1
ATOM 4560 C C . LYS A 1 570 ? -28.937 -16.262 16.409 1.00 51.06 570 LYS A C 1
ATOM 4562 O O . LYS A 1 570 ? -29.632 -15.266 16.217 1.00 51.06 570 LYS A O 1
ATOM 4567 N N . LYS A 1 571 ? -27.951 -16.283 17.305 1.00 60.47 571 LYS A N 1
ATOM 4568 C CA . LYS A 1 571 ? -27.382 -15.080 17.906 1.00 60.47 571 LYS A CA 1
ATOM 4569 C C . LYS A 1 571 ? -26.537 -14.428 16.816 1.00 60.47 571 LYS A C 1
ATOM 4571 O O . LYS A 1 571 ? -25.787 -15.129 16.141 1.00 60.47 571 LYS A O 1
ATOM 4576 N N . ASP A 1 572 ? -26.708 -13.128 16.597 1.00 65.00 572 ASP A N 1
ATOM 4577 C CA . ASP A 1 572 ? -25.923 -12.401 15.598 1.00 65.00 572 ASP A CA 1
ATOM 4578 C C . ASP A 1 572 ? -24.501 -12.173 16.130 1.00 65.00 572 ASP A C 1
ATOM 4580 O O . ASP A 1 572 ? -24.179 -11.136 16.711 1.00 65.00 572 ASP A O 1
ATOM 4584 N N . TRP A 1 573 ? -23.662 -13.200 15.991 1.00 76.19 573 TRP A N 1
ATOM 4585 C CA . TRP A 1 573 ? -22.269 -13.172 16.426 1.00 76.19 573 TRP A CA 1
ATOM 4586 C C . TRP A 1 573 ? -21.449 -12.125 15.674 1.00 76.19 573 TRP A C 1
ATOM 4588 O O . TRP A 1 573 ? -20.475 -11.618 16.224 1.00 76.19 573 TRP A O 1
ATOM 4598 N N . HIS A 1 574 ? -21.831 -11.756 14.448 1.00 80.06 574 HIS A N 1
ATOM 4599 C CA . HIS A 1 574 ? -21.063 -10.817 13.634 1.00 80.06 574 HIS A CA 1
ATOM 4600 C C . HIS A 1 574 ? -21.026 -9.419 14.253 1.00 80.06 574 HIS A C 1
ATOM 4602 O O . HIS A 1 574 ? -19.958 -8.808 14.332 1.00 80.06 574 HIS A O 1
ATOM 4608 N N . LEU A 1 575 ? -22.169 -8.930 14.739 1.00 85.19 575 LEU A N 1
ATOM 4609 C CA . LEU A 1 575 ? -22.235 -7.621 15.380 1.00 85.19 575 LEU A CA 1
ATOM 4610 C C . LEU A 1 575 ? -21.518 -7.617 16.740 1.00 85.19 575 LEU A C 1
ATOM 4612 O O . LEU A 1 575 ? -20.778 -6.680 17.031 1.00 85.19 575 LEU A O 1
ATOM 4616 N N . ASP A 1 576 ? -21.665 -8.680 17.538 1.00 86.88 576 ASP A N 1
ATOM 4617 C CA . ASP A 1 576 ? -20.959 -8.828 18.822 1.00 86.88 576 ASP A CA 1
ATOM 4618 C C . ASP A 1 576 ? -19.429 -8.841 18.633 1.00 86.88 576 ASP A C 1
ATOM 4620 O O . ASP A 1 576 ? -18.696 -8.191 19.383 1.00 86.88 576 ASP A O 1
ATOM 4624 N N . LYS A 1 577 ? -18.936 -9.523 17.590 1.00 90.00 577 LYS A N 1
ATOM 4625 C CA . LYS A 1 577 ? -17.513 -9.527 17.217 1.00 90.00 577 LYS A CA 1
ATOM 4626 C C . LYS A 1 577 ? -17.025 -8.141 16.816 1.00 90.00 577 LYS A C 1
ATOM 4628 O O . LYS A 1 577 ? -15.999 -7.686 17.320 1.00 90.00 577 LYS A O 1
ATOM 4633 N N . ALA A 1 578 ? -17.768 -7.465 15.938 1.00 90.38 578 ALA A N 1
ATOM 4634 C CA . ALA A 1 578 ? -17.438 -6.111 15.509 1.00 90.38 578 ALA A CA 1
ATOM 4635 C C . ALA A 1 578 ? -17.402 -5.145 16.703 1.00 90.38 578 ALA A C 1
ATOM 4637 O O . ALA A 1 578 ? -16.465 -4.359 16.828 1.00 90.38 578 ALA A O 1
ATOM 4638 N N . HIS A 1 579 ? -18.362 -5.256 17.626 1.00 90.88 579 HIS A N 1
ATOM 4639 C CA . HIS A 1 579 ? -18.385 -4.476 18.860 1.00 90.88 579 HIS A CA 1
ATOM 4640 C C . HIS A 1 579 ? -17.147 -4.706 19.726 1.00 90.88 579 HIS A C 1
ATOM 4642 O O . HIS A 1 579 ? -16.532 -3.731 20.144 1.00 90.88 579 HIS A O 1
ATOM 4648 N N . ALA A 1 580 ? -16.739 -5.956 19.955 1.00 91.19 580 ALA A N 1
ATOM 4649 C CA . ALA A 1 580 ? -15.549 -6.237 20.757 1.00 91.19 580 ALA A CA 1
ATOM 4650 C C . ALA A 1 580 ? -14.269 -5.650 20.147 1.00 91.19 580 ALA A C 1
ATOM 4652 O O . ALA A 1 580 ? -13.457 -5.066 20.866 1.00 91.19 580 ALA A O 1
ATOM 4653 N N . VAL A 1 581 ? -14.099 -5.762 18.827 1.00 93.94 581 VAL A N 1
ATOM 4654 C CA . VAL A 1 581 ? -12.947 -5.181 18.120 1.00 93.94 581 VAL A CA 1
ATOM 4655 C C . VAL A 1 581 ? -12.969 -3.652 18.208 1.00 93.94 581 VAL A C 1
ATOM 4657 O O . VAL A 1 581 ? -11.940 -3.046 18.511 1.00 93.94 581 VAL A O 1
ATOM 4660 N N . ILE A 1 582 ? -14.134 -3.026 18.010 1.00 93.38 582 ILE A N 1
ATOM 4661 C CA . ILE A 1 582 ? -14.292 -1.571 18.145 1.00 93.38 582 ILE A CA 1
ATOM 4662 C C . ILE A 1 582 ? -13.996 -1.115 19.568 1.00 93.38 582 ILE A C 1
ATOM 4664 O O . ILE A 1 582 ? -13.300 -0.124 19.735 1.00 93.38 582 ILE A O 1
ATOM 4668 N N . ASP A 1 583 ? -14.457 -1.832 20.587 1.00 91.50 583 ASP A N 1
ATOM 4669 C CA . ASP A 1 583 ? -14.224 -1.444 21.977 1.00 91.50 583 ASP A CA 1
ATOM 4670 C C . ASP A 1 583 ? -12.738 -1.517 22.353 1.00 91.50 583 ASP A C 1
ATOM 4672 O O . ASP A 1 583 ? -12.233 -0.623 23.035 1.00 91.50 583 ASP A O 1
ATOM 4676 N N . ILE A 1 584 ? -12.014 -2.548 21.890 1.00 93.19 584 ILE A N 1
ATOM 4677 C CA . ILE A 1 584 ? -10.554 -2.642 22.068 1.00 93.19 584 ILE A CA 1
ATOM 4678 C C . ILE A 1 584 ? -9.871 -1.458 21.375 1.00 93.19 584 ILE A C 1
ATOM 4680 O O . ILE A 1 584 ? -9.081 -0.750 22.001 1.00 93.19 584 ILE A O 1
ATOM 4684 N N . MET A 1 585 ? -10.207 -1.217 20.103 1.00 95.12 585 MET A N 1
ATOM 4685 C CA . MET A 1 585 ? -9.660 -0.108 19.320 1.00 95.12 585 MET A CA 1
ATOM 4686 C C . MET A 1 585 ? -9.933 1.236 19.999 1.00 95.12 585 MET A C 1
ATOM 4688 O O . MET A 1 585 ? -9.013 2.021 20.198 1.00 95.12 585 MET A O 1
ATOM 4692 N N . SER A 1 586 ? -11.184 1.506 20.368 1.00 92.88 586 SER A N 1
ATOM 4693 C CA . SER A 1 586 ? -11.590 2.771 20.969 1.00 92.88 586 SER A CA 1
ATOM 4694 C C . SER A 1 586 ? -10.926 2.997 22.321 1.00 92.88 586 SER A C 1
ATOM 4696 O O . SER A 1 586 ? -10.455 4.102 22.562 1.00 92.88 586 SER A O 1
ATOM 4698 N N . SER A 1 587 ? -10.813 1.966 23.165 1.00 90.00 587 SER A N 1
ATOM 4699 C CA . SER A 1 587 ? -10.117 2.070 24.456 1.00 90.00 587 SER A CA 1
ATOM 4700 C C . SER A 1 587 ? -8.639 2.432 24.273 1.00 90.00 587 SER A C 1
ATOM 4702 O O . SER A 1 587 ? -8.123 3.314 24.958 1.00 90.00 587 SER A O 1
ATOM 4704 N N . ALA A 1 588 ? -7.962 1.790 23.316 1.00 91.12 588 ALA A N 1
ATOM 4705 C CA . ALA A 1 588 ? -6.551 2.032 23.033 1.00 91.12 588 ALA A CA 1
ATOM 4706 C C . ALA A 1 588 ? -6.304 3.406 22.380 1.00 91.12 588 ALA A C 1
ATOM 4708 O O . ALA A 1 588 ? -5.432 4.152 22.817 1.00 91.12 588 ALA A O 1
ATOM 4709 N N . LEU A 1 589 ? -7.084 3.782 21.364 1.00 90.62 589 LEU A N 1
ATOM 4710 C CA . LEU A 1 589 ? -6.913 5.070 20.681 1.00 90.62 589 LEU A CA 1
ATOM 4711 C C . LEU A 1 589 ? -7.323 6.257 21.560 1.00 90.62 589 LEU A C 1
ATOM 4713 O O . LEU A 1 589 ? -6.712 7.319 21.490 1.00 90.62 589 LEU A O 1
ATOM 4717 N N . LEU A 1 590 ? -8.323 6.094 22.430 1.00 87.44 590 LEU A N 1
ATOM 4718 C CA . LEU A 1 590 ? -8.708 7.153 23.362 1.00 87.44 590 LEU A CA 1
ATOM 4719 C C . LEU A 1 590 ? -7.599 7.413 24.390 1.00 87.44 590 LEU A C 1
ATOM 4721 O O . LEU A 1 590 ? -7.395 8.556 24.797 1.00 87.44 590 LEU A O 1
ATOM 4725 N N . PHE A 1 591 ? -6.850 6.375 24.774 1.00 82.00 591 PHE A N 1
ATOM 4726 C CA . PHE A 1 591 ? -5.669 6.531 25.618 1.00 82.00 591 PHE A CA 1
ATOM 4727 C C . PHE A 1 591 ? -4.601 7.417 24.951 1.00 82.00 591 PHE A C 1
ATOM 4729 O O . PHE A 1 591 ? -4.090 8.325 25.602 1.00 82.00 591 PHE A O 1
ATOM 4736 N N . GLN A 1 592 ? -4.357 7.249 23.646 1.00 81.44 592 GLN A N 1
ATOM 4737 C CA . GLN A 1 592 ? -3.454 8.119 22.878 1.00 81.44 592 GLN A CA 1
ATOM 4738 C C . GLN A 1 592 ? -3.887 9.596 22.890 1.00 81.44 592 GLN A C 1
ATOM 4740 O O . GLN A 1 592 ? -3.036 10.478 22.959 1.00 81.44 592 GLN A O 1
ATOM 4745 N N . ILE A 1 593 ? -5.194 9.877 22.848 1.00 79.38 593 ILE A N 1
ATOM 4746 C CA . ILE A 1 593 ? -5.722 11.253 22.889 1.00 79.38 593 ILE A CA 1
ATOM 4747 C C . ILE A 1 593 ? -5.625 11.862 24.295 1.00 79.38 593 ILE A C 1
ATOM 4749 O O . ILE A 1 593 ? -5.297 13.038 24.444 1.00 79.38 593 ILE A O 1
ATOM 4753 N N . ASN A 1 594 ? -5.933 11.078 25.330 1.00 73.69 594 ASN A N 1
ATOM 4754 C CA . ASN A 1 594 ? -6.061 11.562 26.709 1.00 73.69 594 ASN A CA 1
ATOM 4755 C C . ASN A 1 594 ? -4.731 11.714 27.453 1.00 73.69 594 ASN A C 1
ATOM 4757 O O . ASN A 1 594 ? -4.703 12.260 28.562 1.00 73.69 594 ASN A O 1
ATOM 4761 N N . GLU A 1 595 ? -3.633 11.215 26.895 1.00 69.69 595 GLU A N 1
ATOM 4762 C CA . GLU A 1 595 ? -2.323 11.355 27.508 1.00 69.69 595 GLU A CA 1
ATOM 4763 C C . GLU A 1 595 ? -1.926 12.847 27.561 1.00 69.69 595 GLU A C 1
ATOM 4765 O O . GLU A 1 595 ? -1.718 13.504 26.544 1.00 69.69 595 GLU A O 1
ATOM 4770 N N . LYS A 1 596 ? -1.856 13.402 28.782 1.00 54.44 596 LYS A N 1
ATOM 4771 C CA . LYS A 1 596 ? -1.780 14.854 29.065 1.00 54.44 596 LYS A CA 1
ATOM 4772 C C . LYS A 1 596 ? -0.544 15.568 28.500 1.00 54.44 596 LYS A C 1
ATOM 4774 O O . LYS A 1 596 ? -0.561 16.787 28.370 1.00 54.44 596 LYS A O 1
ATOM 4779 N N . ASP A 1 597 ? 0.497 14.823 28.140 1.00 51.22 597 ASP A N 1
ATOM 4780 C CA . ASP A 1 597 ? 1.701 15.335 27.476 1.00 51.22 597 ASP A CA 1
ATOM 4781 C C . ASP A 1 597 ? 1.508 15.568 25.961 1.00 51.22 597 ASP A C 1
ATOM 4783 O O . ASP A 1 597 ? 2.404 16.092 25.292 1.00 51.22 597 ASP A O 1
ATOM 4787 N N . CYS A 1 598 ? 0.369 15.161 25.390 1.00 51.19 598 CYS A N 1
ATOM 4788 C CA . CYS A 1 598 ? 0.145 15.151 23.945 1.00 51.19 598 CYS A CA 1
ATOM 4789 C C . CYS A 1 598 ? -0.211 16.525 23.360 1.00 51.19 598 CYS A C 1
ATOM 4791 O O . CYS A 1 598 ? 0.108 16.796 22.208 1.00 51.19 598 CYS A O 1
ATOM 4793 N N . THR A 1 599 ? -0.776 17.459 24.120 1.00 46.75 599 THR A N 1
ATOM 4794 C CA . THR A 1 599 ? -1.166 18.766 23.554 1.00 46.75 599 THR A CA 1
ATOM 4795 C C . THR A 1 599 ? 0.016 19.622 23.080 1.00 46.75 599 THR A C 1
ATOM 4797 O O . THR A 1 599 ? -0.169 20.420 22.172 1.00 46.75 599 THR A O 1
ATOM 4800 N N . ASN A 1 600 ? 1.234 19.407 23.602 1.00 48.47 600 ASN A N 1
ATOM 4801 C CA . ASN A 1 600 ? 2.458 20.092 23.144 1.00 48.47 600 ASN A CA 1
ATOM 4802 C C . ASN A 1 600 ? 3.393 19.206 22.283 1.00 48.47 600 ASN A C 1
ATOM 4804 O O . ASN A 1 600 ? 4.389 19.702 21.764 1.00 48.47 600 ASN A O 1
ATOM 4808 N N . LYS A 1 601 ? 3.122 17.894 22.142 1.00 52.22 601 LYS A N 1
ATOM 4809 C CA . LYS A 1 601 ? 3.984 16.930 21.409 1.00 52.22 601 LYS A CA 1
ATOM 4810 C C . LYS A 1 601 ? 3.565 16.688 19.946 1.00 52.2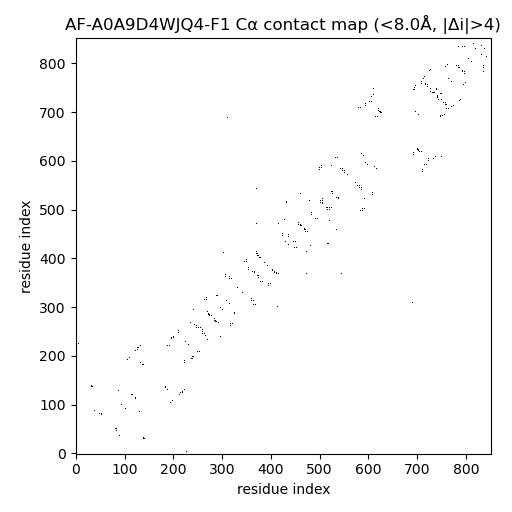2 601 LYS A C 1
ATOM 4812 O O . LYS A 1 601 ? 4.325 16.052 19.215 1.00 52.22 601 LYS A O 1
ATOM 4817 N N . TYR A 1 602 ? 2.373 17.123 19.524 1.00 53.50 602 TYR A N 1
ATOM 4818 C CA . TYR A 1 602 ? 1.741 16.672 18.269 1.00 53.50 602 TYR A CA 1
ATOM 4819 C C . TYR A 1 602 ? 1.646 17.715 17.146 1.00 53.50 602 TYR A C 1
ATOM 4821 O O . TYR A 1 602 ? 1.169 17.364 16.072 1.00 53.50 602 TYR A O 1
ATOM 4829 N N . GLU A 1 603 ? 2.236 18.908 17.293 1.00 49.03 603 GLU A N 1
ATOM 4830 C CA . GLU A 1 603 ? 2.464 19.808 16.140 1.00 49.03 603 GLU A CA 1
ATOM 4831 C C . GLU A 1 603 ? 3.293 19.137 15.018 1.00 49.03 603 GLU A C 1
ATOM 4833 O O . GLU A 1 603 ? 3.255 19.573 13.875 1.00 49.03 603 GLU A O 1
ATOM 4838 N N . THR A 1 604 ? 4.016 18.046 15.318 1.00 51.94 604 THR A N 1
ATOM 4839 C CA . THR A 1 604 ? 4.920 17.345 14.382 1.00 51.94 604 THR A CA 1
ATOM 4840 C C . THR A 1 604 ? 4.628 15.848 14.200 1.00 51.94 604 THR A C 1
ATOM 4842 O O . THR A 1 604 ? 5.423 15.146 13.577 1.00 51.94 604 THR A O 1
ATOM 4845 N N . ASP A 1 605 ? 3.511 15.322 14.723 1.00 71.50 605 ASP A N 1
ATOM 4846 C CA . ASP A 1 605 ? 3.216 13.874 14.693 1.00 71.50 605 ASP A CA 1
ATOM 4847 C C . ASP A 1 605 ? 1.974 13.510 13.868 1.00 71.50 605 ASP A C 1
ATOM 4849 O O . ASP A 1 605 ? 1.210 12.593 14.180 1.00 71.50 605 ASP A O 1
ATOM 4853 N N . CYS A 1 606 ? 1.775 14.237 12.771 1.00 76.75 606 CYS A N 1
ATOM 4854 C CA . CYS A 1 606 ? 0.661 13.997 11.867 1.00 76.75 606 CYS A CA 1
ATOM 4855 C C . CYS A 1 606 ? 0.680 12.571 11.277 1.00 76.75 606 CYS A C 1
ATOM 4857 O O . CYS A 1 606 ? -0.382 12.005 11.035 1.00 76.75 606 CYS A O 1
ATOM 4859 N N . THR A 1 607 ? 1.852 11.943 11.110 1.00 77.44 607 THR A N 1
ATOM 4860 C CA . THR A 1 607 ? 1.977 10.567 10.594 1.00 77.44 607 THR A CA 1
ATOM 4861 C C . THR A 1 607 ? 1.284 9.555 11.508 1.00 77.44 607 THR A C 1
ATOM 4863 O O . THR A 1 607 ? 0.534 8.701 11.035 1.00 77.44 607 THR A O 1
ATOM 4866 N N . ASN A 1 608 ? 1.471 9.660 12.828 1.00 84.88 608 ASN A N 1
ATOM 4867 C CA . ASN A 1 608 ? 0.801 8.767 13.773 1.00 84.88 608 ASN A CA 1
ATOM 4868 C C . ASN A 1 608 ? -0.706 9.057 13.857 1.00 84.88 608 ASN A C 1
ATOM 4870 O O . ASN A 1 608 ? -1.498 8.124 13.979 1.00 84.88 608 ASN A O 1
ATOM 4874 N N . ILE A 1 609 ? -1.126 10.322 13.726 1.00 86.62 609 ILE A N 1
ATOM 4875 C CA . ILE A 1 609 ? -2.553 10.697 13.682 1.00 86.62 609 ILE A CA 1
ATOM 4876 C C . ILE A 1 609 ? -3.230 10.109 12.440 1.00 86.62 609 ILE A C 1
ATOM 4878 O O . ILE A 1 609 ? -4.313 9.529 12.520 1.00 86.62 609 ILE A O 1
ATOM 4882 N N . LEU A 1 610 ? -2.582 10.209 11.285 1.00 85.50 610 LEU A N 1
ATOM 4883 C CA . LEU A 1 610 ? -3.075 9.643 10.037 1.00 85.50 610 LEU A CA 1
ATOM 4884 C C . LEU A 1 610 ? -3.143 8.112 10.110 1.00 85.50 610 LEU A C 1
ATOM 4886 O O . LEU A 1 610 ? -4.143 7.528 9.694 1.00 85.50 610 LEU A O 1
ATOM 4890 N N . LYS A 1 611 ? -2.145 7.454 10.718 1.00 87.12 611 LYS A N 1
ATOM 4891 C CA . LYS A 1 611 ? -2.189 6.002 10.938 1.00 87.12 611 LYS A CA 1
ATOM 4892 C C . LYS A 1 611 ? -3.296 5.587 11.915 1.00 87.12 611 LYS A C 1
ATOM 4894 O O . LYS A 1 611 ? -3.946 4.568 11.697 1.00 87.12 611 LYS A O 1
ATOM 4899 N N . MET A 1 612 ? -3.563 6.382 12.949 1.00 91.12 612 MET A N 1
ATOM 4900 C CA . MET A 1 612 ? -4.725 6.190 13.822 1.00 91.12 612 MET A CA 1
ATOM 4901 C C . MET A 1 612 ? -6.040 6.256 13.027 1.00 91.12 612 MET A C 1
ATOM 4903 O O . MET A 1 612 ? -6.912 5.408 13.221 1.00 91.12 612 MET A O 1
ATOM 4907 N N . CYS A 1 613 ? -6.176 7.219 12.110 1.00 91.19 613 CYS A N 1
ATOM 4908 C CA . CYS A 1 613 ? -7.356 7.338 11.249 1.00 91.19 613 CYS A CA 1
ATOM 4909 C C . CYS A 1 613 ? -7.497 6.141 10.296 1.00 91.19 613 CYS A C 1
ATOM 4911 O O . CYS A 1 613 ? -8.597 5.627 10.119 1.00 91.19 613 CYS A O 1
ATOM 4913 N N . ASP A 1 614 ? -6.392 5.659 9.723 1.00 88.50 614 ASP A N 1
ATOM 4914 C CA . ASP A 1 614 ? -6.368 4.448 8.891 1.00 88.50 614 ASP A CA 1
ATOM 4915 C C . ASP A 1 614 ? -6.863 3.214 9.667 1.00 88.50 614 ASP A C 1
ATOM 4917 O O . ASP A 1 614 ? -7.761 2.505 9.203 1.00 88.50 614 ASP A O 1
ATOM 4921 N N . ILE A 1 615 ? -6.376 3.014 10.900 1.00 92.31 615 ILE A N 1
ATOM 4922 C CA . ILE A 1 615 ? -6.873 1.954 11.791 1.00 92.31 615 ILE A CA 1
ATOM 4923 C C . ILE A 1 615 ? -8.375 2.139 12.028 1.00 92.31 615 ILE A C 1
ATOM 4925 O O . ILE A 1 615 ? -9.136 1.199 11.808 1.00 92.31 615 ILE A O 1
ATOM 4929 N N . LEU A 1 616 ? -8.823 3.343 12.390 1.00 94.06 616 LEU A N 1
ATOM 4930 C CA . LEU A 1 616 ? -10.236 3.642 12.631 1.00 94.06 616 LEU A CA 1
ATOM 4931 C C . LEU A 1 616 ? -11.118 3.278 11.425 1.00 94.06 616 LEU A C 1
ATOM 4933 O O . LEU A 1 616 ? -12.096 2.541 11.566 1.00 94.06 616 LEU A O 1
ATOM 4937 N N . PHE A 1 617 ? -10.760 3.735 10.225 1.00 92.44 617 PHE A N 1
ATOM 4938 C CA . PHE A 1 617 ? -11.534 3.456 9.016 1.00 92.44 617 PHE A CA 1
ATOM 4939 C C . PHE A 1 617 ? -11.500 1.979 8.627 1.00 92.44 617 PHE A C 1
ATOM 4941 O O . PHE A 1 617 ? -12.521 1.448 8.198 1.00 92.44 617 PHE A O 1
ATOM 4948 N N . SER A 1 618 ? -10.373 1.288 8.819 1.00 89.31 618 SER A N 1
ATOM 4949 C CA . SER A 1 618 ? -10.264 -0.149 8.531 1.00 89.31 618 SER A CA 1
ATOM 4950 C C . SER A 1 618 ? -11.189 -1.020 9.395 1.00 89.31 618 SER A C 1
ATOM 4952 O O . SER A 1 618 ? -11.549 -2.125 8.987 1.00 89.31 618 SER A O 1
ATOM 4954 N N . GLN A 1 619 ? -11.582 -0.539 10.583 1.00 91.88 619 GLN A N 1
ATOM 4955 C CA . GLN A 1 619 ? -12.520 -1.244 11.462 1.00 91.88 619 GLN A CA 1
ATOM 4956 C C . GLN A 1 619 ? -13.981 -0.837 11.241 1.00 91.88 619 GLN A C 1
ATOM 4958 O O . GLN A 1 619 ? -14.875 -1.642 11.492 1.00 91.88 619 GLN A O 1
ATOM 4963 N N . LEU A 1 620 ? -14.234 0.396 10.793 1.00 91.38 620 LEU A N 1
ATOM 4964 C CA . LEU A 1 620 ? -15.588 0.937 10.635 1.00 91.38 620 LEU A CA 1
ATOM 4965 C C . LEU A 1 620 ? -16.175 0.730 9.238 1.00 91.38 620 LEU A C 1
ATOM 4967 O O . LEU A 1 620 ? -17.381 0.519 9.101 1.00 91.38 620 LEU A O 1
ATOM 4971 N N . CYS A 1 621 ? -15.346 0.829 8.203 1.00 90.25 621 CYS A N 1
ATOM 4972 C CA . CYS A 1 621 ? -15.809 0.867 6.827 1.00 90.25 621 CYS A CA 1
ATOM 4973 C C . CYS A 1 621 ? -15.899 -0.539 6.222 1.00 90.25 621 CYS A C 1
ATOM 4975 O O . CYS A 1 621 ? -14.961 -1.333 6.286 1.00 90.25 621 CYS A O 1
ATOM 4977 N N . LEU A 1 622 ? -17.014 -0.814 5.550 1.00 86.56 622 LEU A N 1
ATOM 4978 C CA . LEU A 1 622 ? -17.244 -2.016 4.757 1.00 86.56 622 LEU A CA 1
ATOM 4979 C C . LEU A 1 622 ? -17.240 -1.635 3.279 1.00 86.56 622 LEU A C 1
ATOM 4981 O O . LEU A 1 622 ? -17.937 -0.703 2.881 1.00 86.56 622 LEU A O 1
ATOM 4985 N N . LYS A 1 623 ? -16.465 -2.344 2.456 1.00 82.69 623 LYS A N 1
ATOM 4986 C CA . LYS A 1 623 ? -16.466 -2.122 1.003 1.00 82.69 623 LYS A CA 1
ATOM 4987 C C . LYS A 1 623 ? -17.781 -2.609 0.400 1.00 82.69 623 LYS A C 1
ATOM 4989 O O . LYS A 1 623 ? -18.253 -3.692 0.743 1.00 82.69 623 LYS A O 1
ATOM 4994 N N . VAL A 1 624 ? -18.339 -1.823 -0.511 1.00 77.25 624 VAL A N 1
ATOM 4995 C CA . VAL A 1 624 ? -19.515 -2.194 -1.298 1.00 77.25 624 VAL A CA 1
ATOM 4996 C C . VAL A 1 624 ? -19.018 -2.822 -2.601 1.00 77.25 624 VAL A C 1
ATOM 4998 O O . VAL A 1 624 ? -18.271 -2.169 -3.329 1.00 77.25 624 VAL A O 1
ATOM 5001 N N . PRO A 1 625 ? -19.381 -4.078 -2.911 1.00 63.62 625 PRO A N 1
ATOM 5002 C CA . PRO A 1 625 ? -19.075 -4.658 -4.213 1.00 63.62 625 PRO A CA 1
ATOM 5003 C C . PRO A 1 625 ? -19.719 -3.812 -5.326 1.00 63.62 625 PRO A C 1
ATOM 5005 O O . PRO A 1 625 ? -20.879 -3.417 -5.170 1.00 63.62 625 PRO A O 1
ATOM 5008 N N . PRO A 1 626 ? -19.022 -3.526 -6.440 1.00 54.97 626 PRO A N 1
ATOM 5009 C CA . PRO A 1 626 ? -19.619 -2.793 -7.551 1.00 54.97 626 PRO A CA 1
ATOM 5010 C C . PRO A 1 626 ? -20.852 -3.541 -8.080 1.00 54.97 626 PRO A C 1
ATOM 5012 O O . PRO A 1 626 ? -20.829 -4.757 -8.257 1.00 54.97 626 PRO A O 1
ATOM 5015 N N . ALA A 1 627 ? -21.939 -2.810 -8.339 1.00 41.44 627 ALA A N 1
ATOM 5016 C CA . ALA A 1 627 ? -23.250 -3.359 -8.704 1.00 41.44 627 ALA A CA 1
ATOM 5017 C C . ALA A 1 627 ? -23.332 -3.992 -10.117 1.00 41.44 627 ALA A C 1
ATOM 5019 O O . ALA A 1 627 ? -24.426 -4.253 -10.607 1.00 41.44 627 ALA A O 1
ATOM 5020 N N . MET A 1 628 ? -22.203 -4.281 -10.770 1.00 35.62 628 MET A N 1
ATOM 5021 C CA . MET A 1 628 ? -22.142 -5.005 -12.042 1.00 35.62 628 MET A CA 1
ATOM 5022 C C . MET A 1 628 ? -21.256 -6.243 -11.915 1.00 35.62 628 MET A C 1
ATOM 5024 O O . MET A 1 628 ? -20.097 -6.267 -12.307 1.00 35.62 628 MET A O 1
ATOM 5028 N N . ALA A 1 629 ? -21.851 -7.300 -11.380 1.00 30.41 629 ALA A N 1
ATOM 5029 C CA . ALA A 1 629 ? -21.486 -8.669 -11.705 1.00 30.41 629 ALA A CA 1
ATOM 5030 C C . ALA A 1 629 ? -22.797 -9.447 -11.854 1.00 30.41 629 ALA A C 1
ATOM 5032 O O . ALA A 1 629 ? -23.146 -10.288 -11.029 1.00 30.41 629 ALA A O 1
ATOM 5033 N N . LEU A 1 630 ? -23.576 -9.102 -12.887 1.00 29.19 630 LEU A N 1
ATOM 5034 C CA . LEU A 1 630 ? -24.579 -10.024 -13.408 1.00 29.19 630 LEU A CA 1
ATOM 5035 C C . LEU A 1 630 ? -23.801 -11.230 -13.933 1.00 29.19 630 LEU A C 1
ATOM 5037 O O . LEU A 1 630 ? -23.156 -11.169 -14.977 1.00 29.19 630 LEU A O 1
ATOM 5041 N N . SER A 1 631 ? -23.814 -12.302 -13.148 1.00 25.77 631 SER A N 1
ATOM 5042 C CA . SER A 1 631 ? -23.393 -13.625 -13.576 1.00 25.77 631 SER A CA 1
ATOM 5043 C C . SER A 1 631 ? -24.172 -13.985 -14.837 1.00 25.77 631 SER A C 1
ATOM 5045 O O . SER A 1 631 ? -25.393 -14.139 -14.797 1.00 25.77 631 SER A O 1
ATOM 5047 N N . TYR A 1 632 ? -23.473 -14.086 -15.960 1.00 26.05 632 TYR A N 1
ATOM 5048 C CA . TYR A 1 632 ? -24.039 -14.618 -17.188 1.00 26.05 632 TYR A CA 1
ATOM 5049 C C . TYR A 1 632 ? -24.253 -16.133 -17.026 1.00 26.05 632 TYR A C 1
ATOM 5051 O O . TYR A 1 632 ? -23.291 -16.864 -16.796 1.00 26.05 632 TYR A O 1
ATOM 5059 N N . GLY A 1 633 ? -25.507 -16.580 -17.168 1.00 26.75 633 GLY A N 1
ATOM 5060 C CA . GLY A 1 633 ? -25.899 -17.980 -17.384 1.00 26.75 633 GLY A CA 1
ATOM 5061 C C . GLY A 1 633 ? -26.557 -18.681 -16.192 1.00 26.75 633 GLY A C 1
ATOM 5062 O O . GLY A 1 633 ? -25.874 -19.295 -15.379 1.00 26.75 633 GLY A O 1
ATOM 5063 N N . ASP A 1 634 ? -27.888 -18.625 -16.135 1.00 26.34 634 ASP A N 1
ATOM 5064 C CA . ASP A 1 634 ? -28.753 -19.354 -15.200 1.00 26.34 634 ASP A CA 1
ATOM 5065 C C . ASP A 1 634 ? -29.194 -20.690 -15.836 1.00 26.34 634 ASP A C 1
ATOM 5067 O O . ASP A 1 634 ? -29.638 -20.691 -16.983 1.00 26.34 634 ASP A O 1
ATOM 5071 N N . ASP A 1 635 ? -29.047 -21.811 -15.116 1.00 27.12 635 ASP A N 1
ATOM 5072 C CA . ASP A 1 635 ? -30.151 -22.762 -14.908 1.00 27.12 635 ASP A CA 1
ATOM 5073 C C . ASP A 1 635 ? -29.826 -23.815 -13.816 1.00 27.12 635 ASP A C 1
ATOM 5075 O O . ASP A 1 635 ? -29.043 -24.748 -13.992 1.00 27.12 635 ASP A O 1
ATOM 5079 N N . MET A 1 636 ? -30.536 -23.656 -12.689 1.00 26.45 636 MET A N 1
ATOM 5080 C CA . MET A 1 636 ? -31.209 -24.701 -11.894 1.00 26.45 636 MET A CA 1
ATOM 5081 C C . MET A 1 636 ? -30.380 -25.688 -11.040 1.00 26.45 636 MET A C 1
ATOM 5083 O O . MET A 1 636 ? -30.183 -26.845 -11.394 1.00 26.45 636 MET A O 1
ATOM 5087 N N . GLN A 1 637 ? -30.085 -25.313 -9.789 1.00 25.09 637 GLN A N 1
ATOM 5088 C CA . GLN A 1 637 ? -30.909 -25.663 -8.607 1.00 25.09 637 GLN A CA 1
ATOM 5089 C C . GLN A 1 637 ? -30.211 -25.242 -7.303 1.00 25.09 637 GLN A C 1
ATOM 5091 O O . GLN A 1 637 ? -29.053 -25.550 -7.033 1.00 25.09 637 GLN A O 1
ATOM 5096 N N . HIS A 1 638 ? -30.959 -24.508 -6.485 1.00 26.77 638 HIS A N 1
ATOM 5097 C CA . HIS A 1 638 ? -30.527 -23.924 -5.225 1.00 26.77 638 HIS A CA 1
ATOM 5098 C C . HIS A 1 638 ? -30.319 -24.980 -4.130 1.00 26.77 638 HIS A C 1
ATOM 5100 O O . HIS A 1 638 ? -31.254 -25.676 -3.738 1.00 26.77 638 HIS A O 1
ATOM 5106 N N . GLY A 1 639 ? -29.117 -24.998 -3.552 1.00 23.72 639 GLY A N 1
ATOM 5107 C CA . GLY A 1 639 ? -28.836 -25.531 -2.221 1.00 23.72 639 GLY A CA 1
ATOM 5108 C C . GLY A 1 639 ? -28.266 -24.415 -1.347 1.00 23.72 639 GLY A C 1
ATOM 5109 O O . GLY A 1 639 ? -27.085 -24.094 -1.442 1.00 23.72 639 GLY A O 1
ATOM 5110 N N . ASN A 1 640 ? -29.132 -23.793 -0.546 1.00 25.84 640 ASN A N 1
ATOM 5111 C CA . ASN A 1 640 ? -28.837 -22.708 0.394 1.00 25.84 640 ASN A CA 1
ATOM 5112 C C . ASN A 1 640 ? -27.591 -22.964 1.259 1.00 25.84 640 ASN A C 1
ATOM 5114 O O . ASN A 1 640 ? -27.556 -23.969 1.961 1.00 25.84 640 ASN A O 1
ATOM 5118 N N . ASN A 1 641 ? -26.649 -22.007 1.286 1.00 23.81 641 ASN A N 1
ATOM 5119 C CA . ASN A 1 641 ? -25.883 -21.603 2.481 1.00 23.81 641 ASN A CA 1
ATOM 5120 C C . ASN A 1 641 ? -25.004 -20.357 2.219 1.00 23.81 641 ASN A C 1
ATOM 5122 O O . ASN A 1 641 ? -23.786 -20.387 2.354 1.00 23.81 641 ASN A O 1
ATOM 5126 N N . LEU A 1 642 ? -25.636 -19.224 1.898 1.00 25.02 642 LEU A N 1
ATOM 5127 C CA . LEU A 1 642 ? -25.088 -17.896 2.192 1.00 25.02 642 LEU A CA 1
ATOM 5128 C C . LEU A 1 642 ? -26.186 -17.091 2.891 1.00 25.02 642 LEU A C 1
ATOM 5130 O O . LEU A 1 642 ? -27.158 -16.671 2.275 1.00 25.02 642 LEU A O 1
ATOM 5134 N N . ASN A 1 643 ? -26.065 -16.937 4.208 1.00 21.66 643 ASN A N 1
ATOM 5135 C CA . ASN A 1 643 ? -26.984 -16.137 5.010 1.00 21.66 643 ASN A CA 1
ATOM 5136 C C . ASN A 1 643 ? -26.347 -14.779 5.309 1.00 21.66 643 ASN A C 1
ATOM 5138 O O . ASN A 1 643 ? -25.506 -14.709 6.196 1.00 21.66 643 ASN A O 1
ATOM 5142 N N . CYS A 1 644 ? -26.810 -13.712 4.655 1.00 22.11 644 CYS A N 1
ATOM 5143 C CA . CYS A 1 644 ? -27.049 -12.426 5.316 1.00 22.11 644 CYS A CA 1
ATOM 5144 C C . CYS A 1 644 ? -27.930 -11.543 4.422 1.00 22.11 644 CYS A C 1
ATOM 5146 O O . CYS A 1 644 ? -27.518 -11.209 3.321 1.00 22.11 644 CYS A O 1
ATOM 5148 N N . PHE A 1 645 ? -29.153 -11.264 4.888 1.00 25.25 645 PHE A N 1
ATOM 5149 C CA . PHE A 1 645 ? -29.940 -10.021 4.787 1.00 25.25 645 PHE A CA 1
ATOM 5150 C C . PHE A 1 645 ? -31.424 -10.375 4.973 1.00 25.25 645 PHE A C 1
ATOM 5152 O O . PHE A 1 645 ? -32.159 -10.620 4.021 1.00 25.25 645 PHE A O 1
ATOM 5159 N N . SER A 1 646 ? -31.882 -10.414 6.227 1.00 21.31 646 SER A N 1
ATOM 5160 C CA . SER A 1 646 ? -33.314 -10.424 6.546 1.00 21.31 646 SER A CA 1
ATOM 5161 C C . SER A 1 646 ? -33.760 -9.003 6.886 1.00 21.31 646 SER A C 1
ATOM 5163 O O . SER A 1 646 ? -33.505 -8.506 7.984 1.00 21.31 646 SER A O 1
ATOM 5165 N N . LEU A 1 647 ? -34.432 -8.347 5.942 1.00 25.44 647 LEU A N 1
ATOM 5166 C CA . LEU A 1 647 ? -35.176 -7.114 6.185 1.00 25.44 647 LEU A CA 1
ATOM 5167 C C . LEU A 1 647 ? -36.464 -7.468 6.945 1.00 25.44 647 LEU A C 1
ATOM 5169 O O . LEU A 1 647 ? -37.432 -7.950 6.364 1.00 25.44 647 LEU A O 1
ATOM 5173 N N . ASN A 1 648 ? -36.480 -7.232 8.256 1.00 21.98 648 ASN A N 1
ATOM 5174 C CA . ASN A 1 648 ? -37.703 -7.279 9.056 1.00 21.98 648 ASN A CA 1
ATOM 5175 C C . ASN A 1 648 ? -38.444 -5.938 8.934 1.00 21.98 648 ASN A C 1
ATOM 5177 O O . ASN A 1 648 ? -38.023 -4.942 9.522 1.00 21.98 648 ASN A O 1
ATOM 5181 N N . LYS A 1 649 ? -39.588 -5.919 8.240 1.00 25.41 649 LYS A N 1
ATOM 5182 C CA . LYS A 1 649 ? -40.646 -4.920 8.461 1.00 25.41 649 LYS A CA 1
ATOM 5183 C C . LYS A 1 649 ? -41.854 -5.620 9.087 1.00 25.41 649 LYS A C 1
ATOM 5185 O O . LYS A 1 649 ? -42.352 -6.608 8.559 1.00 25.41 649 LYS A O 1
ATOM 5190 N N . LYS A 1 650 ? -42.262 -5.106 10.251 1.00 24.06 650 LYS A N 1
ATOM 5191 C CA . LYS A 1 650 ? -43.427 -5.519 11.045 1.00 24.06 650 LYS A CA 1
ATOM 5192 C C . LYS A 1 650 ? -44.722 -5.453 10.227 1.00 24.06 650 LYS A C 1
ATOM 5194 O O . LYS A 1 650 ? -44.942 -4.477 9.514 1.00 24.06 650 LYS A O 1
ATOM 5199 N N . CYS A 1 651 ? -45.571 -6.461 10.414 1.00 21.31 651 CYS A N 1
ATOM 5200 C CA . CYS A 1 651 ? -47.007 -6.397 10.153 1.00 21.31 651 CYS A CA 1
ATOM 5201 C C . CYS A 1 651 ? -47.686 -5.468 11.169 1.00 21.31 651 CYS A C 1
ATOM 5203 O O . CYS A 1 651 ? -47.266 -5.450 12.324 1.00 21.31 651 CYS A O 1
ATOM 5205 N N . ASP A 1 652 ? -48.715 -4.740 10.734 1.00 22.94 652 ASP A N 1
ATOM 5206 C CA . ASP A 1 652 ? -50.030 -4.690 11.392 1.00 22.94 652 ASP A CA 1
ATOM 5207 C C . ASP A 1 652 ? -51.023 -3.874 10.545 1.00 22.94 652 ASP A C 1
ATOM 5209 O O . ASP A 1 652 ? -50.684 -2.798 10.052 1.00 22.94 652 ASP A O 1
ATOM 5213 N N . GLY A 1 653 ? -52.259 -4.379 10.432 1.00 22.66 653 GLY A N 1
ATOM 5214 C CA . GLY A 1 653 ? -53.454 -3.557 10.205 1.00 22.66 653 GLY A CA 1
ATOM 5215 C C . GLY A 1 653 ? -54.187 -3.696 8.866 1.00 22.66 653 GLY A C 1
ATOM 5216 O O . GLY A 1 653 ? -54.067 -2.832 8.008 1.00 22.66 653 GLY A O 1
ATOM 5217 N N . ASP A 1 654 ? -54.987 -4.759 8.748 1.00 21.75 654 ASP A N 1
ATOM 5218 C CA . ASP A 1 654 ? -56.245 -4.904 7.990 1.00 21.75 654 ASP A CA 1
ATOM 5219 C C . ASP A 1 654 ? -56.856 -3.653 7.314 1.00 21.75 654 ASP A C 1
ATOM 5221 O O . ASP A 1 654 ? -57.230 -2.692 7.987 1.00 21.75 654 ASP A O 1
ATOM 5225 N N . ASN A 1 655 ? -57.135 -3.732 6.003 1.00 22.86 655 ASN A N 1
ATOM 5226 C CA . ASN A 1 655 ? -58.486 -4.002 5.469 1.00 22.86 655 ASN A CA 1
ATOM 5227 C C . ASN A 1 655 ? -58.620 -3.690 3.963 1.00 22.86 655 ASN A C 1
ATOM 5229 O O . ASN A 1 655 ? -58.346 -2.583 3.512 1.00 22.86 655 ASN A O 1
ATOM 5233 N N . SER A 1 656 ? -59.249 -4.639 3.257 1.00 23.30 656 SER A N 1
ATOM 5234 C CA . SER A 1 656 ? -60.174 -4.461 2.117 1.00 23.30 656 SER A CA 1
ATOM 5235 C C . SER A 1 656 ? -59.608 -3.958 0.764 1.00 23.30 656 SER A C 1
ATOM 5237 O O . SER A 1 656 ? -59.052 -2.877 0.663 1.00 23.30 656 SER A O 1
ATOM 5239 N N . VAL A 1 657 ? -59.583 -4.792 -0.288 1.00 22.16 657 VAL A N 1
ATOM 5240 C CA . VAL A 1 657 ? -60.660 -5.088 -1.276 1.00 22.16 657 VAL A CA 1
ATOM 5241 C C . VAL A 1 657 ? -60.607 -4.179 -2.523 1.00 22.16 657 VAL A C 1
ATOM 5243 O O . VAL A 1 657 ? -61.031 -3.035 -2.506 1.00 22.16 657 VAL A O 1
ATOM 5246 N N . HIS A 1 658 ? -60.144 -4.810 -3.609 1.00 21.64 658 HIS A N 1
ATOM 5247 C CA . HIS A 1 658 ? -60.601 -4.774 -5.008 1.00 21.64 658 HIS A CA 1
ATOM 5248 C C . HIS A 1 658 ? -60.703 -3.494 -5.871 1.00 21.64 658 HIS A C 1
ATOM 5250 O O . HIS A 1 658 ? -61.349 -2.514 -5.527 1.00 21.64 658 HIS A O 1
ATOM 5256 N N . LYS A 1 659 ? -60.292 -3.752 -7.132 1.00 21.98 659 LYS A N 1
ATOM 5257 C CA . LYS A 1 659 ? -60.684 -3.204 -8.451 1.00 21.98 659 LYS A CA 1
ATOM 5258 C C . LYS A 1 659 ? -59.904 -1.985 -8.950 1.00 21.98 659 LYS A C 1
ATOM 5260 O O . LYS A 1 659 ? -59.927 -0.929 -8.345 1.00 21.98 659 LYS A O 1
ATOM 5265 N N . GLU A 1 660 ? -59.035 -2.159 -9.947 1.00 20.50 660 GLU A N 1
ATOM 5266 C CA . GLU A 1 660 ? -59.274 -2.405 -11.391 1.00 20.50 660 GLU A CA 1
ATOM 5267 C C . GLU A 1 660 ? -59.493 -1.115 -12.201 1.00 20.50 660 GLU A C 1
ATOM 5269 O O . GLU A 1 660 ? -60.458 -0.388 -11.985 1.00 20.50 660 GLU A O 1
ATOM 5274 N N . ASN A 1 661 ? -58.654 -1.003 -13.239 1.00 20.62 661 ASN A N 1
ATOM 5275 C CA . ASN A 1 661 ? -59.017 -0.747 -14.638 1.00 20.62 661 ASN A CA 1
ATOM 5276 C C . ASN A 1 661 ? -58.810 0.648 -15.276 1.00 20.62 661 ASN A C 1
ATOM 5278 O O . ASN A 1 661 ? -59.569 1.582 -15.045 1.00 20.62 661 ASN A O 1
ATOM 5282 N N . THR A 1 662 ? -57.922 0.616 -16.298 1.00 21.47 662 THR A N 1
ATOM 5283 C CA . THR A 1 662 ? -57.998 1.242 -17.653 1.00 21.47 662 THR A CA 1
ATOM 5284 C C . THR A 1 662 ? -57.860 2.773 -17.773 1.00 21.47 662 THR A C 1
ATOM 5286 O O . THR A 1 662 ? -58.258 3.492 -16.876 1.00 21.47 662 THR A O 1
ATOM 5289 N N . LEU A 1 663 ? -57.328 3.396 -18.839 1.00 19.97 663 LEU A N 1
ATOM 5290 C CA . LEU A 1 663 ? -57.022 3.029 -20.234 1.00 19.97 663 LEU A CA 1
ATOM 5291 C C . LEU A 1 663 ? -56.040 4.073 -20.839 1.00 19.97 663 LEU A C 1
ATOM 5293 O O . LEU A 1 663 ? -56.006 5.216 -20.393 1.00 19.97 663 LEU A O 1
ATOM 5297 N N . HIS A 1 664 ? -55.328 3.678 -21.904 1.00 21.56 664 HIS A N 1
ATOM 5298 C CA . HIS A 1 664 ? -54.762 4.496 -23.005 1.00 21.56 664 HIS A CA 1
ATOM 5299 C C . HIS A 1 664 ? -55.646 5.699 -23.440 1.00 21.56 664 HIS A C 1
ATOM 5301 O O . HIS A 1 664 ? -56.854 5.641 -23.253 1.00 21.56 664 HIS A O 1
ATOM 5307 N N . LYS A 1 665 ? -55.197 6.776 -24.111 1.00 21.17 665 LYS A N 1
ATOM 5308 C CA . LYS A 1 665 ? -54.187 6.992 -25.175 1.00 21.17 665 LYS A CA 1
ATOM 5309 C C . LYS A 1 665 ? -54.091 8.521 -25.420 1.00 21.17 665 LYS A C 1
ATOM 5311 O O . LYS A 1 665 ? -55.096 9.185 -25.207 1.00 21.17 665 LYS A O 1
ATOM 5316 N N . ASP A 1 666 ? -52.948 9.049 -25.876 1.00 19.22 666 ASP A N 1
ATOM 5317 C CA . ASP A 1 666 ? -52.817 9.936 -27.063 1.00 19.22 666 ASP A CA 1
ATOM 5318 C C . ASP A 1 666 ? -51.476 10.712 -27.109 1.00 19.22 666 ASP A C 1
ATOM 5320 O O . ASP A 1 666 ? -50.948 11.181 -26.105 1.00 19.22 666 ASP A O 1
ATOM 5324 N N . LYS A 1 667 ? -50.920 10.798 -28.324 1.00 21.75 667 LYS A N 1
ATOM 5325 C CA . LYS A 1 667 ? -49.830 11.679 -28.812 1.00 21.75 667 LYS A CA 1
ATOM 5326 C C . LYS A 1 667 ? -50.476 12.705 -29.779 1.00 21.75 667 LYS A C 1
ATOM 5328 O O . LYS A 1 667 ? -51.604 12.429 -30.190 1.00 21.75 667 LYS A O 1
ATOM 5333 N N . PRO A 1 668 ? -49.777 13.716 -30.346 1.00 40.47 668 PRO A N 1
ATOM 5334 C CA . PRO A 1 668 ? -48.517 14.406 -29.998 1.00 40.47 668 PRO A CA 1
ATOM 5335 C C . PRO A 1 668 ? -48.699 15.955 -29.986 1.00 40.47 668 PRO A C 1
ATOM 5337 O O . PRO A 1 668 ? -49.800 16.437 -30.226 1.00 40.47 668 PRO A O 1
ATOM 5340 N N . ASN A 1 669 ? -47.640 16.739 -29.729 1.00 21.30 669 ASN A N 1
ATOM 5341 C CA . ASN A 1 669 ? -47.289 17.927 -30.537 1.00 21.30 669 ASN A CA 1
ATOM 5342 C C . ASN A 1 669 ? -45.941 18.536 -30.114 1.00 21.30 669 ASN A C 1
ATOM 5344 O O . ASN A 1 669 ? -45.597 18.586 -28.934 1.00 21.30 669 ASN A O 1
ATOM 5348 N N . GLU A 1 670 ? -45.200 18.946 -31.139 1.00 26.03 670 GLU A N 1
ATOM 5349 C CA . GLU A 1 670 ? -43.913 19.638 -31.152 1.00 26.03 670 GLU A CA 1
ATOM 5350 C C . GLU A 1 670 ? -44.060 21.099 -30.693 1.00 26.03 670 GLU A C 1
ATOM 5352 O O . GLU A 1 670 ? -45.078 21.719 -30.981 1.00 26.03 670 GLU A O 1
ATOM 5357 N N . GLU A 1 671 ? -43.052 21.641 -30.000 1.00 22.72 671 GLU A N 1
ATOM 5358 C CA . GLU A 1 671 ? -42.342 22.875 -30.389 1.00 22.72 671 GLU A CA 1
ATOM 5359 C C . GLU A 1 671 ? -41.232 23.231 -29.378 1.00 22.72 671 GLU A C 1
ATOM 5361 O O . GLU A 1 671 ? -41.277 22.918 -28.188 1.00 22.72 671 GLU A O 1
ATOM 5366 N N . GLU A 1 672 ? -40.179 23.818 -29.934 1.00 24.62 672 GLU A N 1
ATOM 5367 C CA . GLU A 1 672 ? -38.833 24.033 -29.413 1.00 24.62 672 GLU A CA 1
ATOM 5368 C C . GLU A 1 672 ? -38.735 25.060 -28.270 1.00 24.62 672 GLU A C 1
ATOM 5370 O O . GLU A 1 672 ? -39.440 26.062 -28.272 1.00 24.62 672 GLU A O 1
ATOM 5375 N N . ALA A 1 673 ? -37.757 24.879 -27.365 1.00 22.67 673 ALA A N 1
ATOM 5376 C CA . ALA A 1 673 ? -36.825 25.945 -26.953 1.00 22.67 673 ALA A CA 1
ATOM 5377 C C . ALA A 1 673 ? -35.779 25.452 -25.926 1.00 22.67 673 ALA A C 1
ATOM 5379 O O . ALA A 1 673 ? -36.056 25.276 -24.742 1.00 22.67 673 ALA A O 1
ATOM 5380 N N . GLY A 1 674 ? -34.541 25.287 -26.405 1.00 25.94 674 GLY A N 1
ATOM 5381 C CA . GLY A 1 674 ? -33.291 25.626 -25.712 1.00 25.94 674 GLY A CA 1
ATOM 5382 C C . GLY A 1 674 ? -33.051 25.126 -24.282 1.00 25.94 674 GLY A C 1
ATOM 5383 O O . GLY A 1 674 ? -33.172 25.893 -23.329 1.00 25.94 674 GLY A O 1
ATOM 5384 N N . LYS A 1 675 ? -32.503 23.914 -24.132 1.00 24.30 675 LYS A N 1
ATOM 5385 C CA . LYS A 1 675 ? -31.688 23.559 -22.956 1.00 24.30 675 LYS A CA 1
ATOM 5386 C C . LYS A 1 675 ? -30.268 23.215 -23.387 1.00 24.30 675 LYS A C 1
ATOM 5388 O O . LYS A 1 675 ? -30.026 22.196 -24.023 1.00 24.30 675 LYS A O 1
ATOM 5393 N N . ARG A 1 676 ? -29.330 24.091 -23.011 1.00 23.19 676 ARG A N 1
ATOM 5394 C CA . ARG A 1 676 ? -27.888 23.820 -22.991 1.00 23.19 676 ARG A CA 1
ATOM 5395 C C . ARG A 1 676 ? -27.643 22.532 -22.199 1.00 23.19 676 ARG A C 1
ATOM 5397 O O . ARG A 1 676 ? -27.841 22.519 -20.988 1.00 23.19 676 ARG A O 1
ATOM 5404 N N . SER A 1 677 ? -27.200 21.474 -22.869 1.00 21.05 677 SER A N 1
ATOM 5405 C CA . SER A 1 677 ? -26.629 20.300 -22.216 1.00 21.05 677 SER A CA 1
ATOM 5406 C C . SER A 1 677 ? -25.181 20.611 -21.826 1.00 21.05 677 SER A C 1
ATOM 5408 O O . SER A 1 677 ? -24.298 20.641 -22.684 1.00 21.05 677 SER A O 1
ATOM 5410 N N . SER A 1 678 ? -24.912 20.853 -20.542 1.00 22.38 678 SER A N 1
ATOM 5411 C CA . SER A 1 678 ? -23.560 20.668 -20.011 1.00 22.38 678 SER A CA 1
ATOM 5412 C C . SER A 1 678 ? -23.385 19.180 -19.718 1.00 22.38 678 SER A C 1
ATOM 5414 O O . SER A 1 678 ? -23.893 18.672 -18.719 1.00 22.38 678 SER A O 1
ATOM 5416 N N . TYR A 1 679 ? -22.715 18.475 -20.622 1.00 22.09 679 TYR A N 1
ATOM 5417 C CA . TYR A 1 679 ? -22.228 17.122 -20.377 1.00 22.09 679 TYR A CA 1
ATOM 5418 C C . TYR A 1 679 ? -21.272 17.132 -19.168 1.00 22.09 679 TYR A C 1
ATOM 5420 O O . TYR A 1 679 ? -20.367 17.972 -19.140 1.00 22.09 679 TYR A O 1
ATOM 5428 N N . PRO A 1 680 ? -21.424 16.241 -18.171 1.00 25.12 680 PRO A N 1
ATOM 5429 C CA . PRO A 1 680 ? -20.359 15.990 -17.217 1.00 25.12 680 PRO A CA 1
ATOM 5430 C C . PRO A 1 680 ? -19.255 15.180 -17.909 1.00 25.12 680 PRO A C 1
ATOM 5432 O O . PRO A 1 680 ? -19.498 14.159 -18.547 1.00 25.12 680 PRO A O 1
ATOM 5435 N N . ASN A 1 681 ? -18.040 15.704 -17.805 1.00 21.86 681 ASN A N 1
ATOM 5436 C CA . ASN A 1 681 ? -16.810 15.185 -18.383 1.00 21.86 681 ASN A CA 1
ATOM 5437 C C . ASN A 1 681 ? -16.399 13.900 -17.631 1.00 21.86 681 ASN A C 1
ATOM 5439 O O . ASN A 1 681 ? -15.868 13.980 -16.523 1.00 21.86 681 ASN A O 1
ATOM 5443 N N . ASN A 1 682 ? -16.668 12.723 -18.200 1.00 24.36 682 ASN A N 1
ATOM 5444 C CA . ASN A 1 682 ? -16.191 11.443 -17.672 1.00 24.36 682 ASN A CA 1
ATOM 5445 C C . ASN A 1 682 ? -14.718 11.235 -18.060 1.00 24.36 682 ASN A C 1
ATOM 5447 O O . ASN A 1 682 ? -14.420 10.726 -19.132 1.00 24.36 682 ASN A O 1
ATOM 5451 N N . TYR A 1 683 ? -13.807 11.595 -17.156 1.00 24.97 683 TYR A N 1
ATOM 5452 C CA . TYR A 1 683 ? -12.444 11.055 -17.098 1.00 24.97 683 TYR A CA 1
ATOM 5453 C C . TYR A 1 683 ? -12.226 10.486 -15.692 1.00 24.97 683 TYR A C 1
ATOM 5455 O O . TYR A 1 683 ? -11.562 11.098 -14.857 1.00 24.97 683 TYR A O 1
ATOM 5463 N N . HIS A 1 684 ? -12.840 9.340 -15.397 1.00 26.97 684 HIS A N 1
ATOM 5464 C CA . HIS A 1 684 ? -12.554 8.578 -14.181 1.00 26.97 684 HIS A CA 1
ATOM 5465 C C . HIS A 1 684 ? -11.755 7.336 -14.587 1.00 26.97 684 HIS A C 1
ATOM 5467 O O . HIS A 1 684 ? -12.303 6.371 -15.102 1.00 26.97 684 HIS A O 1
ATOM 5473 N N . MET A 1 685 ? -10.434 7.408 -14.418 1.00 35.75 685 MET A N 1
ATOM 5474 C CA . MET A 1 685 ? -9.536 6.257 -14.522 1.00 35.75 685 MET A CA 1
ATOM 5475 C C . MET A 1 685 ? -9.688 5.413 -13.249 1.00 35.75 685 MET A C 1
ATOM 5477 O O . MET A 1 685 ? -9.464 5.926 -12.147 1.00 35.75 685 MET A O 1
ATOM 5481 N N . ASP A 1 686 ? -10.039 4.134 -13.389 1.00 35.12 686 ASP A N 1
ATOM 5482 C CA . ASP A 1 686 ? -10.173 3.164 -12.295 1.00 35.12 686 ASP A CA 1
ATOM 5483 C C . ASP A 1 686 ? -8.805 2.733 -11.737 1.00 35.12 686 ASP A C 1
ATOM 5485 O O . ASP A 1 686 ? -8.359 1.593 -11.852 1.00 35.12 686 ASP A O 1
ATOM 5489 N N . HIS A 1 687 ? -8.118 3.648 -11.058 1.00 46.50 687 HIS A N 1
ATOM 5490 C CA . HIS A 1 687 ? -7.159 3.252 -10.034 1.00 46.50 687 HIS A CA 1
ATOM 5491 C C . HIS A 1 687 ? -7.927 3.065 -8.725 1.00 46.50 687 HIS A C 1
ATOM 5493 O O . HIS A 1 687 ? -8.063 4.018 -7.951 1.00 46.50 687 HIS A O 1
ATOM 5499 N N . GLU A 1 688 ? -8.436 1.847 -8.481 1.00 56.78 688 GLU A N 1
ATOM 5500 C CA . GLU A 1 688 ? -9.087 1.481 -7.214 1.00 56.78 688 GLU A CA 1
ATOM 5501 C C . GLU A 1 688 ? -8.151 1.835 -6.052 1.00 56.78 688 GLU A C 1
ATOM 5503 O O . GLU A 1 688 ? -7.156 1.158 -5.772 1.00 56.78 688 GLU A O 1
ATOM 5508 N N . THR A 1 689 ? -8.437 2.948 -5.385 1.00 60.88 689 THR A N 1
ATOM 5509 C CA . THR A 1 689 ? -7.617 3.405 -4.273 1.00 60.88 689 THR A CA 1
ATOM 5510 C C . THR A 1 689 ? -7.895 2.520 -3.064 1.00 60.88 689 THR A C 1
ATOM 5512 O O . THR A 1 689 ? -9.043 2.280 -2.704 1.00 60.88 689 THR A O 1
ATOM 5515 N N . ALA A 1 690 ? -6.836 2.027 -2.415 1.00 64.75 690 ALA A N 1
ATOM 5516 C CA . ALA A 1 690 ? -6.972 1.175 -1.235 1.00 64.75 690 ALA A CA 1
ATOM 5517 C C . ALA A 1 690 ? -7.455 1.941 0.013 1.00 64.75 690 ALA A C 1
ATOM 5519 O O . ALA A 1 690 ? -7.940 1.314 0.955 1.00 64.75 690 ALA A O 1
ATOM 5520 N N . ALA A 1 691 ? -7.330 3.273 0.027 1.00 76.69 691 ALA A N 1
ATOM 5521 C CA . ALA A 1 691 ? -7.694 4.116 1.160 1.00 76.69 691 ALA A CA 1
ATOM 5522 C C . ALA A 1 691 ? -9.212 4.127 1.401 1.00 76.69 691 ALA A C 1
ATOM 5524 O O . ALA A 1 691 ? -9.990 4.617 0.581 1.00 76.69 691 ALA A O 1
ATOM 5525 N N . MET A 1 692 ? -9.631 3.649 2.575 1.00 84.25 692 MET A N 1
ATOM 5526 C CA . MET A 1 692 ? -11.048 3.561 2.949 1.00 84.25 692 MET A CA 1
ATOM 5527 C C . MET A 1 692 ? -11.743 4.929 3.018 1.00 84.25 692 MET A C 1
ATOM 5529 O O . MET A 1 692 ? -12.935 5.005 2.738 1.00 84.25 692 MET A O 1
ATOM 5533 N N . ALA A 1 693 ? -11.011 6.002 3.342 1.00 85.62 693 ALA A N 1
ATOM 5534 C CA . ALA A 1 693 ? -11.533 7.371 3.333 1.00 85.62 693 ALA A CA 1
ATOM 5535 C C . ALA A 1 693 ? -12.007 7.790 1.930 1.00 85.62 693 ALA A C 1
ATOM 5537 O O . ALA A 1 693 ? -13.140 8.231 1.756 1.00 85.62 693 ALA A O 1
ATOM 5538 N N . ALA A 1 694 ? -11.176 7.563 0.908 1.00 82.75 694 ALA A N 1
ATOM 5539 C CA . ALA A 1 694 ? -11.541 7.845 -0.478 1.00 82.75 694 ALA A CA 1
ATOM 5540 C C . ALA A 1 694 ? -12.728 6.998 -0.942 1.00 82.75 694 ALA A C 1
ATOM 5542 O O . ALA A 1 694 ? -13.672 7.533 -1.518 1.00 82.75 694 ALA A O 1
ATOM 5543 N N . LEU A 1 695 ? -12.706 5.693 -0.645 1.00 83.56 695 LEU A N 1
ATOM 5544 C CA . LEU A 1 695 ? -13.800 4.788 -1.005 1.00 83.56 695 LEU A CA 1
ATOM 5545 C C . LEU A 1 695 ? -15.124 5.216 -0.360 1.00 83.56 695 LEU A C 1
ATOM 5547 O O . LEU A 1 695 ? -16.168 5.132 -1.003 1.00 83.56 695 LEU A O 1
ATOM 5551 N N . LEU A 1 696 ? -15.098 5.711 0.883 1.00 87.00 696 LEU A N 1
ATOM 5552 C CA . LEU A 1 696 ? -16.294 6.220 1.553 1.00 87.00 696 LEU A CA 1
ATOM 5553 C C . LEU A 1 696 ? -16.831 7.480 0.865 1.00 87.00 696 LEU A C 1
ATOM 5555 O O . LEU A 1 696 ? -18.025 7.559 0.590 1.00 87.00 696 LEU A O 1
ATOM 5559 N N . LEU A 1 697 ? -15.956 8.437 0.543 1.00 85.00 697 LEU A N 1
ATOM 5560 C CA . LEU A 1 697 ? -16.339 9.665 -0.164 1.00 85.00 697 LEU A CA 1
ATOM 5561 C C . LEU A 1 697 ? -16.875 9.388 -1.577 1.00 85.00 697 LEU A C 1
ATOM 5563 O O . LEU A 1 697 ? -17.745 10.112 -2.053 1.00 85.00 697 LEU A O 1
ATOM 5567 N N . GLN A 1 698 ? -16.391 8.328 -2.227 1.00 83.44 698 GLN A N 1
ATOM 5568 C CA . GLN A 1 698 ? -16.854 7.865 -3.540 1.00 83.44 698 GLN A CA 1
ATOM 5569 C C . GLN A 1 698 ? -18.127 7.001 -3.471 1.00 83.44 698 GLN A C 1
ATOM 5571 O O . GLN A 1 698 ? -18.644 6.595 -4.509 1.00 83.44 698 GLN A O 1
ATOM 5576 N N . GLY A 1 699 ? -18.635 6.685 -2.274 1.00 83.75 699 GLY A N 1
ATOM 5577 C CA . GLY A 1 699 ? -19.795 5.802 -2.096 1.00 83.75 699 GLY A CA 1
ATOM 5578 C C . GLY A 1 699 ? -19.516 4.317 -2.366 1.00 83.75 699 GLY A C 1
ATOM 5579 O O . GLY A 1 699 ? -20.447 3.520 -2.446 1.00 83.75 699 GLY A O 1
ATOM 5580 N N . GLN A 1 700 ? -18.244 3.930 -2.484 1.00 83.69 700 GLN A N 1
ATOM 5581 C CA . GLN A 1 700 ? -17.781 2.546 -2.659 1.00 83.69 700 GLN A CA 1
ATOM 5582 C C . GLN A 1 700 ? -17.493 1.839 -1.322 1.00 83.69 700 GLN A C 1
ATOM 5584 O O . GLN A 1 700 ? -17.168 0.652 -1.283 1.00 83.69 700 GLN A O 1
ATOM 5589 N N . ALA A 1 701 ? -17.613 2.552 -0.204 1.00 88.19 701 ALA A N 1
ATOM 5590 C CA . ALA A 1 701 ? -17.647 1.986 1.135 1.00 88.19 701 ALA A CA 1
ATOM 5591 C C . ALA A 1 701 ? -18.852 2.527 1.909 1.00 88.19 701 ALA A C 1
ATOM 5593 O O . ALA A 1 701 ? -19.385 3.589 1.595 1.00 88.19 701 ALA A O 1
ATOM 5594 N N . ILE A 1 702 ? -19.273 1.792 2.933 1.00 91.00 702 ILE A N 1
ATOM 5595 C CA . ILE A 1 702 ? -20.341 2.178 3.856 1.00 91.00 702 ILE A CA 1
ATOM 5596 C C . ILE A 1 702 ? -19.873 2.011 5.295 1.00 91.00 702 ILE A C 1
ATOM 5598 O O . ILE A 1 702 ? -19.059 1.137 5.596 1.00 91.00 702 ILE A O 1
ATOM 5602 N N . VAL A 1 703 ? -20.429 2.815 6.197 1.00 90.94 703 VAL A N 1
ATOM 5603 C CA . VAL A 1 703 ? -20.222 2.651 7.637 1.00 90.94 703 VAL A CA 1
ATOM 5604 C C . VAL A 1 703 ? -21.567 2.391 8.312 1.00 90.94 703 VAL A C 1
ATOM 5606 O O . VAL A 1 703 ? -22.443 3.259 8.271 1.00 90.94 703 VAL A O 1
ATOM 5609 N N . PRO A 1 704 ? -21.765 1.221 8.945 1.00 90.69 704 PRO A N 1
ATOM 5610 C CA . PRO A 1 704 ? -22.977 0.955 9.708 1.00 90.69 704 PRO A CA 1
ATOM 5611 C C . PRO A 1 704 ? -23.098 1.899 10.911 1.00 90.69 704 PRO A C 1
ATOM 5613 O O . PRO A 1 704 ? -22.181 2.018 11.728 1.00 90.69 704 PRO A O 1
ATOM 5616 N N . MET A 1 705 ? -24.264 2.531 11.067 1.00 88.75 705 MET A N 1
ATOM 5617 C CA . MET A 1 705 ? -24.523 3.478 12.162 1.00 88.75 705 MET A CA 1
ATOM 5618 C C . MET A 1 705 ? -24.383 2.846 13.552 1.00 88.75 705 MET A C 1
ATOM 5620 O O . MET A 1 705 ? -24.012 3.535 14.497 1.00 88.75 705 MET A O 1
ATOM 5624 N N . GLN A 1 706 ? -24.624 1.538 13.678 1.00 89.19 706 GLN A N 1
ATOM 5625 C CA . GLN A 1 706 ? -24.435 0.779 14.918 1.00 89.19 706 GLN A CA 1
ATOM 5626 C C . GLN A 1 706 ? -22.976 0.816 15.394 1.00 89.19 706 GLN A C 1
ATOM 5628 O O . GLN A 1 706 ? -22.725 0.897 16.594 1.00 89.19 706 GLN A O 1
ATOM 5633 N N . LEU A 1 707 ? -22.022 0.804 14.457 1.00 90.69 707 LEU A N 1
ATOM 5634 C CA . LEU A 1 707 ? -20.596 0.876 14.764 1.00 90.69 707 LEU A CA 1
ATOM 5635 C C . LEU A 1 707 ? -20.198 2.310 15.135 1.00 90.69 707 LEU A C 1
ATOM 5637 O O . LEU A 1 707 ? -19.552 2.512 16.160 1.00 90.69 707 LEU A O 1
ATOM 5641 N N . ILE A 1 708 ? -20.664 3.313 14.376 1.00 91.06 708 ILE A N 1
ATOM 5642 C CA . ILE A 1 708 ? -20.418 4.741 14.674 1.00 91.06 708 ILE A CA 1
ATOM 5643 C C . ILE A 1 708 ? -20.952 5.110 16.057 1.00 91.06 708 ILE A C 1
ATOM 5645 O O . ILE A 1 708 ? -20.271 5.786 16.824 1.00 91.06 708 ILE A O 1
ATOM 5649 N N . ALA A 1 709 ? -22.151 4.641 16.409 1.00 88.38 709 ALA A N 1
ATOM 5650 C CA . ALA A 1 709 ? -22.763 4.917 17.704 1.00 88.38 709 ALA A CA 1
ATOM 5651 C C . ALA A 1 709 ? -21.895 4.443 18.881 1.00 88.38 709 ALA A C 1
ATOM 5653 O O . ALA A 1 709 ? -21.968 5.035 19.957 1.00 88.38 709 ALA A O 1
ATOM 5654 N N . ARG A 1 710 ? -21.047 3.432 18.679 1.00 89.81 710 ARG A N 1
ATOM 5655 C CA . ARG A 1 710 ? -20.157 2.880 19.705 1.00 89.81 710 ARG A CA 1
ATOM 5656 C C . ARG A 1 710 ? -18.828 3.632 19.833 1.00 89.81 710 ARG A C 1
ATOM 5658 O O . ARG A 1 710 ? -18.217 3.604 20.894 1.00 89.81 710 ARG A O 1
ATOM 5665 N N . VAL A 1 711 ? -18.409 4.343 18.788 1.00 92.88 711 VAL A N 1
ATOM 5666 C CA . VAL A 1 711 ? -17.162 5.121 18.773 1.00 92.88 711 VAL A CA 1
ATOM 5667 C C . VAL A 1 711 ? -17.319 6.405 19.611 1.00 92.88 711 VAL A C 1
ATOM 5669 O O . VAL A 1 711 ? -18.303 7.135 19.425 1.00 92.88 711 VAL A O 1
ATOM 5672 N N . PRO A 1 712 ? -16.383 6.714 20.531 1.00 92.94 712 PRO A N 1
ATOM 5673 C CA . PRO A 1 712 ? -16.331 8.002 21.229 1.00 92.94 712 PRO A CA 1
ATOM 5674 C C . PRO A 1 712 ? -16.155 9.184 20.266 1.00 92.94 712 PRO A C 1
ATOM 5676 O O . PRO A 1 712 ? -15.346 9.107 19.341 1.00 92.94 712 PRO A O 1
ATOM 5679 N N . ALA A 1 713 ? -16.854 10.302 20.501 1.00 93.25 713 ALA A N 1
ATOM 5680 C CA . ALA A 1 713 ? -16.789 11.467 19.611 1.00 93.25 713 ALA A CA 1
ATOM 5681 C C . ALA A 1 713 ? -15.368 12.054 19.517 1.00 93.25 713 ALA A C 1
ATOM 5683 O O . ALA A 1 713 ? -14.954 12.474 18.434 1.00 93.25 713 ALA A O 1
ATOM 5684 N N . ALA A 1 714 ? -14.599 11.999 20.612 1.00 92.00 714 ALA A N 1
ATOM 5685 C CA . ALA A 1 714 ? -13.186 12.385 20.669 1.00 92.00 714 ALA A CA 1
ATOM 5686 C C . ALA A 1 714 ? -12.313 11.756 19.576 1.00 92.00 714 ALA A C 1
ATOM 5688 O O . ALA A 1 714 ? -11.467 12.446 19.013 1.00 92.00 714 ALA A O 1
ATOM 5689 N N . LEU A 1 715 ? -12.556 10.495 19.200 1.00 93.00 715 LEU A N 1
ATOM 5690 C CA . LEU A 1 715 ? -11.798 9.824 18.135 1.00 93.00 715 LEU A CA 1
ATOM 5691 C C . LEU A 1 715 ? -12.086 10.388 16.735 1.00 93.00 715 LEU A C 1
ATOM 5693 O O . LEU A 1 715 ? -11.357 10.076 15.799 1.00 93.00 715 LEU A O 1
ATOM 5697 N N . LEU A 1 716 ? -13.137 11.196 16.582 1.00 94.62 716 LEU A N 1
ATOM 5698 C CA . LEU A 1 716 ? -13.537 11.801 15.314 1.00 94.62 716 LEU A CA 1
ATOM 5699 C C . LEU A 1 716 ? -13.151 13.282 15.251 1.00 94.62 716 LEU A C 1
ATOM 5701 O O . LEU A 1 716 ? -12.500 13.701 14.295 1.00 94.62 716 LEU A O 1
ATOM 5705 N N . TYR A 1 717 ? -13.513 14.079 16.265 1.00 92.06 717 TYR A N 1
ATOM 5706 C CA . TYR A 1 717 ? -13.271 15.527 16.220 1.00 92.06 717 TYR A CA 1
ATOM 5707 C C . TYR A 1 717 ? -11.820 15.905 16.541 1.00 92.06 717 TYR A C 1
ATOM 5709 O O . TYR A 1 717 ? -11.308 16.864 15.971 1.00 92.06 717 TYR A O 1
ATOM 5717 N N . TRP A 1 718 ? -11.133 15.179 17.430 1.00 90.62 718 TRP A N 1
ATOM 5718 C CA . TRP A 1 718 ? -9.752 15.512 17.790 1.00 90.62 718 TRP A CA 1
ATOM 5719 C C . TRP A 1 718 ? -8.798 15.409 16.589 1.00 90.62 718 TRP A C 1
ATOM 5721 O O . TRP A 1 718 ? -8.161 16.417 16.281 1.00 90.62 718 TRP A O 1
ATOM 5731 N N . PRO A 1 719 ? -8.725 14.281 15.843 1.00 89.75 719 PRO A N 1
ATOM 5732 C CA . PRO A 1 719 ? -7.856 14.212 14.667 1.00 89.75 719 PRO A CA 1
ATOM 5733 C C . PRO A 1 719 ? -8.293 15.171 13.556 1.00 89.75 719 PRO A C 1
ATOM 5735 O O . PRO A 1 719 ? -7.438 15.700 12.849 1.00 89.75 719 PRO A O 1
ATOM 5738 N N . LEU A 1 720 ? -9.599 15.446 13.429 1.00 90.19 720 LEU A N 1
ATOM 5739 C CA . LEU A 1 720 ? -10.105 16.458 12.501 1.00 90.19 720 LEU A CA 1
ATOM 5740 C C . LEU A 1 720 ? -9.482 17.827 12.796 1.00 90.19 720 LEU A C 1
ATOM 5742 O O . LEU A 1 720 ? -9.023 18.478 11.874 1.00 90.19 720 LEU A O 1
ATOM 5746 N N . ILE A 1 721 ? -9.394 18.257 14.054 1.00 88.06 721 ILE A N 1
ATOM 5747 C CA . ILE A 1 721 ? -8.776 19.551 14.381 1.00 88.06 721 ILE A CA 1
ATOM 5748 C C . ILE A 1 721 ? -7.248 19.510 14.243 1.00 88.06 721 ILE A C 1
ATOM 5750 O O . ILE A 1 721 ? -6.656 20.454 13.731 1.00 88.06 721 ILE A O 1
ATOM 5754 N N . GLN A 1 722 ? -6.591 18.419 14.645 1.00 85.62 722 GLN A N 1
ATOM 5755 C CA . GLN A 1 722 ? -5.124 18.336 14.580 1.00 85.62 722 GLN A CA 1
ATOM 5756 C C . GLN A 1 722 ? -4.569 18.365 13.147 1.00 85.62 722 GLN A C 1
ATOM 5758 O O . GLN A 1 722 ? -3.446 18.805 12.929 1.00 85.62 722 GLN A O 1
ATOM 5763 N N . LEU A 1 723 ? -5.342 17.908 12.158 1.00 83.25 723 LEU A N 1
ATOM 5764 C CA . LEU A 1 723 ? -4.900 17.832 10.763 1.00 83.25 723 LEU A CA 1
ATOM 5765 C C . LEU A 1 723 ? -5.152 19.124 9.959 1.00 83.25 723 LEU A C 1
ATOM 5767 O O . LEU A 1 723 ? -5.120 19.068 8.731 1.00 83.25 723 LEU A O 1
ATOM 5771 N N . ASP A 1 724 ? -5.475 20.253 10.601 1.00 77.94 724 ASP A N 1
ATOM 5772 C CA . ASP A 1 724 ? -5.950 21.481 9.926 1.00 77.94 724 ASP A CA 1
ATOM 5773 C C . ASP A 1 724 ? -4.894 22.109 9.020 1.00 77.94 724 ASP A C 1
ATOM 5775 O O . ASP A 1 724 ? -5.116 22.277 7.822 1.00 77.94 724 ASP A O 1
ATOM 5779 N N . GLY A 1 725 ? -3.679 22.295 9.539 1.00 64.75 725 GLY A N 1
ATOM 5780 C CA . GLY A 1 725 ? -2.545 22.795 8.754 1.00 64.75 725 GLY A CA 1
ATOM 5781 C C . GLY A 1 725 ? -1.942 21.779 7.772 1.00 64.75 725 GLY A C 1
ATOM 5782 O O . GLY A 1 725 ? -1.217 22.160 6.861 1.00 64.75 725 GLY A O 1
ATOM 5783 N N . ALA A 1 726 ? -2.239 20.484 7.923 1.00 61.69 726 ALA A N 1
ATOM 5784 C CA . ALA A 1 726 ? -1.685 19.416 7.083 1.00 61.69 726 ALA A CA 1
ATOM 5785 C C . ALA A 1 726 ? -2.483 19.177 5.786 1.00 61.69 726 ALA A C 1
ATOM 5787 O O . ALA A 1 726 ? -2.069 18.386 4.934 1.00 61.69 726 ALA A O 1
ATOM 5788 N N . ALA A 1 727 ? -3.646 19.818 5.638 1.00 55.19 727 ALA A N 1
ATOM 5789 C CA . ALA A 1 727 ? -4.538 19.629 4.498 1.00 55.19 727 ALA A CA 1
ATOM 5790 C C . ALA A 1 727 ? -4.049 20.319 3.212 1.00 55.19 727 ALA A C 1
ATOM 5792 O O . ALA A 1 727 ? -4.485 19.920 2.129 1.00 55.19 727 ALA A O 1
ATOM 5793 N N . THR A 1 728 ? -3.159 21.318 3.313 1.00 51.44 728 THR A N 1
ATOM 5794 C CA . THR A 1 728 ? -2.780 22.159 2.168 1.00 51.44 728 THR A CA 1
ATOM 5795 C C . THR A 1 728 ? -1.408 21.859 1.562 1.00 51.44 728 THR A C 1
ATOM 5797 O O . THR A 1 728 ? -1.305 22.005 0.349 1.00 51.44 728 THR A O 1
ATOM 5800 N N . ASP A 1 729 ? -0.388 21.391 2.306 1.00 45.84 729 ASP A N 1
ATOM 5801 C CA . ASP A 1 729 ? 0.996 21.555 1.801 1.00 45.84 729 ASP A CA 1
ATOM 5802 C C . ASP A 1 729 ? 2.046 20.455 2.057 1.00 45.84 729 ASP A C 1
ATOM 5804 O O . ASP A 1 729 ? 3.185 20.643 1.633 1.00 45.84 729 ASP A O 1
ATOM 5808 N N . ASP A 1 730 ? 1.747 19.292 2.652 1.00 44.12 730 ASP A N 1
ATOM 5809 C CA . ASP A 1 730 ? 2.829 18.337 2.973 1.00 44.12 730 ASP A CA 1
ATOM 5810 C C . ASP A 1 730 ? 2.761 16.994 2.220 1.00 44.12 730 ASP A C 1
ATOM 5812 O O . ASP A 1 730 ? 2.180 15.996 2.660 1.00 44.12 730 ASP A O 1
ATOM 5816 N N . ILE A 1 731 ? 3.397 16.980 1.041 1.00 45.00 731 ILE A N 1
ATOM 5817 C CA . ILE A 1 731 ? 3.590 15.795 0.187 1.00 45.00 731 ILE A CA 1
ATOM 5818 C C . ILE A 1 731 ? 4.315 14.680 0.962 1.00 45.00 731 ILE A C 1
ATOM 5820 O O . ILE A 1 731 ? 3.959 13.509 0.821 1.00 45.00 731 ILE A O 1
ATOM 5824 N N . ALA A 1 732 ? 5.289 15.025 1.814 1.00 40.12 732 ALA A N 1
ATOM 5825 C CA . ALA A 1 732 ? 6.071 14.048 2.572 1.00 40.12 732 ALA A CA 1
ATOM 5826 C C . ALA A 1 732 ? 5.226 13.360 3.654 1.00 40.12 732 ALA A C 1
ATOM 5828 O O . ALA A 1 732 ? 5.348 12.153 3.879 1.00 40.12 732 ALA A O 1
ATOM 5829 N N . LEU A 1 733 ? 4.317 14.112 4.276 1.00 42.00 733 LEU A N 1
ATOM 5830 C CA . LEU A 1 733 ? 3.412 13.606 5.298 1.00 42.00 733 LEU A CA 1
ATOM 5831 C C . LEU A 1 733 ? 2.344 12.661 4.729 1.00 42.00 733 LEU A C 1
ATOM 5833 O O . LEU A 1 733 ? 2.043 11.637 5.343 1.00 42.00 733 LEU A O 1
ATOM 5837 N N . GLY A 1 734 ? 1.805 12.968 3.544 1.00 40.12 734 GLY A N 1
ATOM 5838 C CA . GLY A 1 734 ? 0.890 12.074 2.833 1.00 40.12 734 GLY A CA 1
ATOM 5839 C C . GLY A 1 734 ? 1.555 10.744 2.4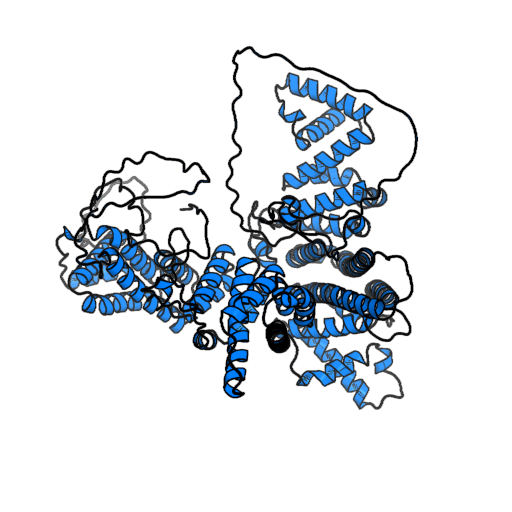63 1.00 40.12 734 GLY A C 1
ATOM 5840 O O . GLY A 1 734 ? 1.038 9.673 2.787 1.00 40.12 734 GLY A O 1
ATOM 5841 N N . ILE A 1 735 ? 2.752 10.792 1.873 1.00 46.72 735 ILE A N 1
ATOM 5842 C CA . ILE A 1 735 ? 3.477 9.589 1.433 1.00 46.72 735 ILE A CA 1
ATOM 5843 C C . ILE A 1 735 ? 3.840 8.677 2.618 1.00 46.72 735 ILE A C 1
ATOM 5845 O O . ILE A 1 735 ? 3.727 7.454 2.502 1.00 46.72 735 ILE A O 1
ATOM 5849 N N . ALA A 1 736 ? 4.192 9.243 3.779 1.00 39.41 736 ALA A N 1
ATOM 5850 C CA . ALA A 1 736 ? 4.552 8.483 4.981 1.00 39.41 736 ALA A CA 1
ATOM 5851 C C . ALA A 1 736 ? 3.422 7.587 5.535 1.00 39.41 736 ALA A C 1
ATOM 5853 O O . ALA A 1 736 ? 3.698 6.671 6.313 1.00 39.41 736 ALA A O 1
ATOM 5854 N N . VAL A 1 737 ? 2.165 7.816 5.129 1.00 37.59 737 VAL A N 1
ATOM 5855 C CA . VAL A 1 737 ? 0.985 7.050 5.578 1.00 37.59 737 VAL A CA 1
ATOM 5856 C C . VAL A 1 737 ? 0.199 6.374 4.453 1.00 37.59 737 VAL A C 1
ATOM 5858 O O . VAL A 1 737 ? -0.891 5.862 4.693 1.00 37.59 737 VAL A O 1
ATOM 5861 N N . GLY A 1 738 ? 0.728 6.356 3.226 1.00 41.19 738 GLY A N 1
ATOM 5862 C CA . GLY A 1 738 ? 0.025 5.790 2.065 1.00 41.19 738 GLY A CA 1
ATOM 5863 C C . GLY A 1 738 ? -1.038 6.713 1.453 1.00 41.19 738 GLY A C 1
ATOM 5864 O O . GLY A 1 738 ? -1.883 6.258 0.686 1.00 41.19 738 GLY A O 1
ATOM 5865 N N . SER A 1 739 ? -0.994 8.007 1.775 1.00 39.97 739 SER A N 1
ATOM 5866 C CA . SER A 1 739 ? -1.773 9.075 1.147 1.00 39.97 739 SER A CA 1
ATOM 5867 C C . SER A 1 739 ? -1.021 9.621 -0.076 1.00 39.97 739 SER A C 1
ATOM 5869 O O . SER A 1 739 ? 0.188 9.849 -0.046 1.00 39.97 739 SER A O 1
ATOM 5871 N N . LYS A 1 740 ? -1.731 9.846 -1.186 1.00 46.53 740 LYS A N 1
ATOM 5872 C CA . LYS A 1 740 ? -1.133 10.143 -2.502 1.00 46.53 740 LYS A CA 1
ATOM 5873 C C . LYS A 1 740 ? -0.593 11.576 -2.685 1.00 46.53 740 LYS A C 1
ATOM 5875 O O . LYS A 1 740 ? -0.228 11.931 -3.797 1.00 46.53 740 LYS A O 1
ATOM 5880 N N . GLY A 1 741 ? -0.491 12.395 -1.634 1.00 37.41 741 GLY A N 1
ATOM 5881 C CA . GLY A 1 741 ? 0.336 13.614 -1.655 1.00 37.41 741 GLY A CA 1
ATOM 5882 C C . GLY A 1 741 ? 0.015 14.634 -2.762 1.00 37.41 741 GLY A C 1
ATOM 5883 O O . GLY A 1 741 ? 0.926 15.084 -3.446 1.00 37.41 741 GLY A O 1
ATOM 5884 N N . ARG A 1 742 ? -1.263 14.996 -2.947 1.00 36.41 742 ARG A N 1
ATOM 5885 C CA . ARG A 1 742 ? -1.741 16.274 -3.526 1.00 36.41 742 ARG A CA 1
ATOM 5886 C C . ARG A 1 742 ? -3.152 16.549 -3.001 1.00 36.41 742 ARG A C 1
ATOM 5888 O O . ARG A 1 742 ? -3.914 15.604 -2.794 1.00 36.41 742 ARG A O 1
ATOM 5895 N N . GLY A 1 743 ? -3.541 17.819 -2.880 1.00 38.72 743 GLY A N 1
ATOM 5896 C CA . GLY A 1 743 ? -4.963 18.169 -2.898 1.00 38.72 743 GLY A CA 1
ATOM 5897 C C . GLY A 1 743 ? -5.592 17.607 -4.180 1.00 38.72 743 GLY A C 1
ATOM 5898 O O . GLY A 1 743 ? -5.066 17.845 -5.266 1.00 38.72 743 GLY A O 1
ATOM 5899 N N . ASN A 1 744 ? -6.666 16.826 -4.043 1.00 46.06 744 ASN A N 1
ATOM 5900 C CA . ASN A 1 744 ? -7.387 16.077 -5.091 1.00 46.06 744 ASN A CA 1
ATOM 5901 C C . ASN A 1 744 ? -6.845 14.689 -5.492 1.00 46.06 744 ASN A C 1
ATOM 5903 O O . ASN A 1 744 ? -7.326 14.141 -6.483 1.00 46.06 744 ASN A O 1
ATOM 5907 N N . LEU A 1 745 ? -5.909 14.078 -4.754 1.00 51.84 745 LEU A N 1
ATOM 5908 C CA . LEU A 1 745 ? -5.607 12.648 -4.935 1.00 51.84 745 LEU A CA 1
ATOM 5909 C C . LEU A 1 745 ? -6.354 11.782 -3.901 1.00 51.84 745 LEU A C 1
ATOM 5911 O O . LEU A 1 745 ? -6.353 12.138 -2.721 1.00 51.84 745 LEU A O 1
ATOM 5915 N N . PRO A 1 746 ? -6.952 10.640 -4.302 1.00 48.50 746 PRO A N 1
ATOM 5916 C CA . PRO A 1 746 ? -7.720 9.800 -3.387 1.00 48.50 746 PRO A CA 1
ATOM 5917 C C . PRO A 1 746 ? -6.877 9.311 -2.197 1.00 48.50 746 PRO A C 1
ATOM 5919 O O . PRO A 1 746 ? -5.794 8.752 -2.379 1.00 48.50 746 PRO A O 1
ATOM 5922 N N . GLY A 1 747 ? -7.385 9.499 -0.980 1.00 55.41 747 GLY A N 1
ATOM 5923 C CA . GLY A 1 747 ? -6.748 9.101 0.277 1.00 55.41 747 GLY A CA 1
ATOM 5924 C C . GLY A 1 747 ? -5.885 10.191 0.912 1.00 55.41 747 GLY A C 1
ATOM 5925 O O . GLY A 1 747 ? -5.195 9.906 1.886 1.00 55.41 747 GLY A O 1
ATOM 5926 N N . ALA A 1 748 ? -5.912 11.418 0.380 1.00 69.31 748 ALA A N 1
ATOM 5927 C CA . ALA A 1 748 ? -5.198 12.564 0.938 1.00 69.31 748 ALA A CA 1
ATOM 5928 C C . ALA A 1 748 ? -5.616 12.892 2.387 1.00 69.31 748 ALA A C 1
ATOM 5930 O O . ALA A 1 748 ? -6.705 12.532 2.836 1.00 69.31 748 ALA A O 1
ATOM 5931 N N . THR A 1 749 ? -4.792 13.661 3.110 1.00 77.31 749 THR A N 1
ATOM 5932 C CA . THR A 1 749 ? -5.145 14.201 4.441 1.00 77.31 749 THR A CA 1
ATOM 5933 C C . THR A 1 749 ? -6.496 14.920 4.415 1.00 77.31 749 THR A C 1
ATOM 5935 O O . THR A 1 749 ? -7.300 14.788 5.334 1.00 77.31 749 THR A O 1
ATOM 5938 N N . SER A 1 750 ? -6.778 15.624 3.321 1.00 78.44 750 SER A N 1
ATOM 5939 C CA . SER A 1 750 ? -8.049 16.296 3.079 1.00 78.44 750 SER A CA 1
ATOM 5940 C C . SER A 1 750 ? -9.226 15.306 2.967 1.00 78.44 750 SER A C 1
ATOM 5942 O O . SER A 1 750 ? -10.274 15.530 3.567 1.00 78.44 750 SER A O 1
ATOM 5944 N N . ASP A 1 751 ? -9.064 14.166 2.278 1.00 82.94 751 ASP A N 1
ATOM 5945 C CA . ASP A 1 751 ? -10.081 13.098 2.222 1.00 82.94 751 ASP A CA 1
ATOM 5946 C C . ASP A 1 751 ? -10.337 12.492 3.603 1.00 82.94 751 ASP A C 1
ATOM 5948 O O . ASP A 1 751 ? -11.482 12.227 3.972 1.00 82.94 751 ASP A 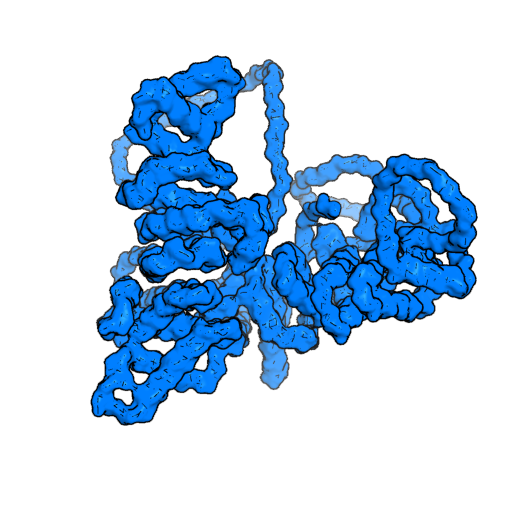O 1
ATOM 5952 N N . ILE A 1 752 ? -9.275 12.299 4.388 1.00 87.62 752 ILE A N 1
ATOM 5953 C CA . ILE A 1 752 ? -9.364 11.797 5.761 1.00 87.62 752 ILE A CA 1
ATOM 5954 C C . ILE A 1 752 ? -10.161 12.777 6.630 1.00 87.62 752 ILE A C 1
ATOM 5956 O O . ILE A 1 752 ? -11.106 12.350 7.290 1.00 87.62 752 ILE A O 1
ATOM 5960 N N . ARG A 1 753 ? -9.861 14.084 6.583 1.00 90.19 753 ARG A N 1
ATOM 5961 C CA . ARG A 1 753 ? -10.620 15.130 7.301 1.00 90.19 753 ARG A CA 1
ATOM 5962 C C . ARG A 1 753 ? -12.092 15.149 6.903 1.00 90.19 753 ARG A C 1
ATOM 5964 O O . ARG A 1 753 ? -12.969 15.099 7.763 1.00 90.19 753 ARG A O 1
ATOM 5971 N N . ALA A 1 754 ? -12.364 15.179 5.602 1.00 89.25 754 ALA A N 1
ATOM 5972 C CA . ALA A 1 754 ? -13.718 15.167 5.063 1.00 89.25 754 ALA A CA 1
ATOM 5973 C C . ALA A 1 754 ? -14.504 13.929 5.542 1.00 89.25 754 ALA A C 1
ATOM 5975 O O . ALA A 1 754 ? -15.646 14.043 5.988 1.00 89.25 754 ALA A O 1
ATOM 5976 N N . THR A 1 755 ? -13.861 12.760 5.535 1.00 92.25 755 THR A N 1
ATOM 5977 C CA . THR A 1 755 ? -14.427 11.497 6.034 1.00 92.25 755 THR A CA 1
ATOM 5978 C C . THR A 1 755 ? -14.690 11.553 7.542 1.00 92.25 755 THR A C 1
ATOM 5980 O O . THR A 1 755 ? -15.792 11.217 7.974 1.00 92.25 755 THR A O 1
ATOM 5983 N N . LEU A 1 756 ? -13.730 12.020 8.352 1.00 94.81 756 LEU A N 1
ATOM 5984 C CA . LEU A 1 756 ? -13.900 12.185 9.804 1.00 94.81 756 LEU A CA 1
ATOM 5985 C C . LEU A 1 756 ? -15.099 13.078 10.130 1.00 94.81 756 LEU A C 1
ATOM 5987 O O . LEU A 1 756 ? -15.900 12.731 10.998 1.00 94.81 756 LEU A O 1
ATOM 5991 N N . LEU A 1 757 ? -15.254 14.194 9.412 1.00 95.31 757 LEU A N 1
ATOM 5992 C CA . LEU A 1 757 ? -16.378 15.102 9.607 1.00 95.31 757 LEU A CA 1
ATOM 5993 C C . LEU A 1 757 ? -17.716 14.440 9.267 1.00 95.31 757 LEU A C 1
ATOM 5995 O O . LEU A 1 757 ? -18.666 14.584 10.032 1.00 95.31 757 LEU A O 1
ATOM 5999 N N . LEU A 1 758 ? -17.806 13.692 8.165 1.00 94.12 758 LEU A N 1
ATOM 6000 C CA . LEU A 1 758 ? -19.033 12.968 7.814 1.00 94.12 758 LEU A CA 1
ATOM 6001 C C . LEU A 1 758 ? -19.410 11.929 8.880 1.00 94.12 758 LEU A C 1
ATOM 6003 O O . LEU A 1 758 ? -20.581 11.828 9.256 1.00 94.12 758 LEU A O 1
ATOM 6007 N N . LEU A 1 759 ? -18.429 11.197 9.419 1.00 95.25 759 LEU A N 1
ATOM 6008 C CA . LEU A 1 759 ? -18.658 10.256 10.520 1.00 95.25 759 LEU A CA 1
ATOM 6009 C C . LEU A 1 759 ? -19.080 10.973 11.806 1.00 95.25 759 LEU A C 1
ATOM 6011 O O . LEU A 1 759 ? -19.989 10.505 12.494 1.00 95.25 759 LEU A O 1
ATOM 6015 N N . LEU A 1 760 ? -18.471 12.124 12.113 1.00 95.94 760 LEU A N 1
ATOM 6016 C CA . LEU A 1 760 ? -18.836 12.945 13.266 1.00 95.94 760 LEU A CA 1
ATOM 6017 C C . LEU A 1 760 ? -20.264 13.483 13.139 1.00 95.94 760 LEU A C 1
ATOM 6019 O O . LEU A 1 760 ? -21.037 13.401 14.090 1.00 95.94 760 LEU A O 1
ATOM 6023 N N . VAL A 1 761 ? -20.646 13.967 11.956 1.00 94.50 761 VAL A N 1
ATOM 6024 C CA . VAL A 1 761 ? -22.020 14.385 11.645 1.00 94.50 761 VAL A CA 1
ATOM 6025 C C . VAL A 1 761 ? -22.992 13.224 11.855 1.00 94.50 761 VAL A C 1
ATOM 6027 O O . VAL A 1 761 ? -24.027 13.405 12.502 1.00 94.50 761 VAL A O 1
ATOM 6030 N N . GLY A 1 762 ? -22.653 12.022 11.376 1.00 92.56 762 GLY A N 1
ATOM 6031 C CA . GLY A 1 762 ? -23.426 10.806 11.636 1.00 92.56 762 GLY A CA 1
ATOM 6032 C C . GLY A 1 762 ? -23.606 10.552 13.135 1.00 92.56 762 GLY A C 1
ATOM 6033 O O . GLY A 1 762 ? -24.739 10.440 13.610 1.00 92.56 762 GLY A O 1
ATOM 6034 N N . LYS A 1 763 ? -22.504 10.557 13.897 1.00 94.19 763 LYS A N 1
ATOM 6035 C CA . LYS A 1 763 ? -22.504 10.381 15.356 1.00 94.19 763 LYS A CA 1
ATOM 6036 C C . LYS A 1 763 ? -23.398 11.412 16.049 1.00 94.19 763 LYS A C 1
ATOM 6038 O O . LYS A 1 763 ? -24.325 11.011 16.746 1.00 94.19 763 LYS A O 1
ATOM 6043 N N . CYS A 1 764 ? -23.185 12.707 15.813 1.00 94.12 764 CYS A N 1
ATOM 6044 C CA . CYS A 1 764 ? -23.947 13.799 16.429 1.00 94.12 764 CYS A CA 1
ATOM 6045 C C . CYS A 1 764 ? -25.432 13.803 16.038 1.00 94.12 764 CYS A C 1
ATOM 6047 O O . CYS A 1 764 ? -26.266 14.278 16.804 1.00 94.12 764 CYS A O 1
ATOM 6049 N N . THR A 1 765 ? -25.776 13.277 14.858 1.00 90.50 765 THR A N 1
ATOM 6050 C CA . THR A 1 765 ? -27.177 13.106 14.444 1.00 90.50 765 THR A CA 1
ATOM 6051 C C . THR A 1 765 ? -27.852 11.981 15.230 1.00 90.50 765 THR A C 1
ATOM 6053 O O . THR A 1 765 ? -29.016 12.102 15.597 1.00 90.50 765 THR A O 1
ATOM 6056 N N . SER A 1 766 ? -27.130 10.887 15.496 1.00 88.12 766 SER A N 1
ATOM 6057 C CA . SER A 1 766 ? -27.655 9.734 16.243 1.00 88.12 766 SER A CA 1
ATOM 6058 C C . SER A 1 766 ? -27.599 9.882 17.767 1.00 88.12 766 SER A C 1
ATOM 6060 O O . SER A 1 766 ? -28.382 9.248 18.469 1.00 88.12 766 SER A O 1
ATOM 6062 N N . ASP A 1 767 ? -26.680 10.704 18.276 1.00 90.69 767 ASP A N 1
ATOM 6063 C CA . ASP A 1 767 ? -26.363 10.841 19.695 1.00 90.69 767 ASP A CA 1
ATOM 6064 C C . ASP A 1 767 ? -26.270 12.330 20.092 1.00 90.69 767 ASP A C 1
ATOM 6066 O O . ASP A 1 767 ? -25.242 12.983 19.869 1.00 90.69 767 ASP A O 1
ATOM 6070 N N . PRO A 1 768 ? -27.330 12.892 20.708 1.00 89.62 768 PRO A N 1
ATOM 6071 C CA . PRO A 1 768 ? -27.335 14.279 21.166 1.00 89.62 768 PRO A CA 1
ATOM 6072 C C . PRO A 1 768 ? -26.284 14.589 22.242 1.00 89.62 768 PRO A C 1
ATOM 6074 O O . PRO A 1 768 ? -25.909 15.753 22.399 1.00 89.62 768 PRO A O 1
ATOM 6077 N N . ALA A 1 769 ? -25.811 13.589 22.999 1.00 92.56 769 ALA A N 1
ATOM 6078 C CA . ALA A 1 769 ? -24.755 13.795 23.987 1.00 92.56 769 ALA A CA 1
ATOM 6079 C C . ALA A 1 769 ? -23.418 14.070 23.290 1.00 92.56 769 ALA A C 1
ATOM 6081 O O . ALA A 1 769 ? -22.738 15.026 23.656 1.00 92.56 769 ALA A O 1
ATOM 6082 N N . ALA A 1 770 ? -23.114 13.330 22.219 1.00 92.56 770 ALA A N 1
ATOM 6083 C CA . ALA A 1 770 ? -21.936 13.569 21.388 1.00 92.56 770 ALA A CA 1
ATOM 6084 C C . ALA A 1 770 ? -21.944 14.969 20.747 1.00 92.56 770 ALA A C 1
ATOM 6086 O O . ALA A 1 770 ? -20.911 15.627 20.686 1.00 92.56 770 ALA A O 1
ATOM 6087 N N . PHE A 1 771 ? -23.106 15.472 20.308 1.00 93.44 771 PHE A N 1
ATOM 6088 C CA . PHE A 1 771 ? -23.214 16.846 19.793 1.00 93.44 771 PHE A CA 1
ATOM 6089 C C . PHE A 1 771 ? -22.866 17.903 20.852 1.00 93.44 771 PHE A C 1
ATOM 6091 O O . PHE A 1 771 ? -22.195 18.889 20.552 1.00 93.44 771 PHE A O 1
ATOM 6098 N N . LYS A 1 772 ? -23.288 17.697 22.105 1.00 92.25 772 LYS A N 1
ATOM 6099 C CA . LYS A 1 772 ? -22.928 18.595 23.212 1.00 92.25 772 LYS A CA 1
ATOM 6100 C C . LYS A 1 772 ? -21.452 18.474 23.589 1.00 92.25 772 LYS A C 1
ATOM 6102 O O . LYS A 1 772 ? -20.825 19.499 23.836 1.00 92.25 772 LYS A O 1
ATOM 6107 N N . GLU A 1 773 ? -20.911 17.256 23.600 1.00 91.81 773 GLU A N 1
ATOM 6108 C CA . GLU A 1 773 ? -19.503 16.961 23.904 1.00 91.81 773 GLU A CA 1
ATOM 6109 C C . GLU A 1 773 ? -18.549 17.742 22.994 1.00 91.81 773 GLU A C 1
ATOM 6111 O O . GLU A 1 773 ? -17.614 18.367 23.486 1.00 91.81 773 GLU A O 1
ATOM 6116 N N . VAL A 1 774 ? -18.822 17.787 21.684 1.00 91.38 774 VAL A N 1
ATOM 6117 C CA . VAL A 1 774 ? -17.958 18.494 20.721 1.00 91.38 774 VAL A CA 1
ATOM 6118 C C . VAL A 1 774 ? -18.064 20.022 20.771 1.00 91.38 774 VAL A C 1
ATOM 6120 O O . VAL A 1 774 ? -17.316 20.705 20.081 1.00 91.38 774 VAL A O 1
ATOM 6123 N N . GLY A 1 775 ? -18.975 20.584 21.572 1.00 91.06 775 GLY A N 1
ATOM 6124 C CA . GLY A 1 775 ? -19.208 22.031 21.662 1.00 91.06 775 GLY A CA 1
ATOM 6125 C C . GLY A 1 775 ? -20.415 22.542 20.864 1.00 91.06 775 GLY A C 1
ATOM 6126 O O . GLY A 1 775 ? -20.599 23.757 20.742 1.00 91.06 775 GLY A O 1
ATOM 6127 N N . GLY A 1 776 ? -21.260 21.642 20.350 1.00 92.06 776 GLY A N 1
ATOM 6128 C CA . GLY A 1 776 ? -22.519 21.973 19.682 1.00 92.06 776 GLY A CA 1
ATOM 6129 C C . GLY A 1 776 ? -22.340 22.802 18.410 1.00 92.06 776 GLY A C 1
ATOM 6130 O O . GLY A 1 776 ? -21.378 22.636 17.664 1.00 92.06 776 GLY A O 1
ATOM 6131 N N . GLU A 1 777 ? -23.268 23.727 18.156 1.00 91.06 777 GLU A N 1
ATOM 6132 C CA . GLU A 1 777 ? -23.262 24.540 16.933 1.00 91.06 777 GLU A CA 1
ATOM 6133 C C . GLU A 1 777 ? -22.001 25.395 16.777 1.00 91.06 777 GLU A C 1
ATOM 6135 O O . GLU A 1 777 ? -21.538 25.595 15.656 1.00 91.06 777 GLU A O 1
ATOM 6140 N N . ARG A 1 778 ? -21.411 25.866 17.885 1.00 91.94 778 ARG A N 1
ATOM 6141 C CA . ARG A 1 778 ? -20.209 26.717 17.858 1.00 91.94 778 ARG A CA 1
ATOM 6142 C C . ARG A 1 778 ? -19.028 26.020 17.187 1.00 91.94 778 ARG A C 1
ATOM 6144 O O . ARG A 1 778 ? -18.313 26.657 16.422 1.00 91.94 778 ARG A O 1
ATOM 6151 N N . PHE A 1 779 ? -18.865 24.722 17.436 1.00 94.62 779 PHE A N 1
ATOM 6152 C CA . PHE A 1 779 ? -17.822 23.913 16.811 1.00 94.62 779 PHE A CA 1
ATOM 6153 C C . PHE A 1 779 ? -17.988 23.863 15.288 1.00 94.62 779 PHE A C 1
ATOM 6155 O O . PHE A 1 779 ? -17.076 24.215 14.546 1.00 94.62 779 PHE A O 1
ATOM 6162 N N . PHE A 1 780 ? -19.181 23.513 14.805 1.00 94.62 780 PHE A N 1
ATOM 6163 C CA . PHE A 1 780 ? -19.452 23.431 13.367 1.00 94.62 780 PHE A CA 1
ATOM 6164 C C . PHE A 1 780 ? -19.402 24.806 12.681 1.00 94.62 780 PHE A C 1
ATOM 6166 O O . PHE A 1 780 ? -18.930 24.910 11.549 1.00 94.62 780 PHE A O 1
ATOM 6173 N N . ARG A 1 781 ? -19.814 25.881 13.367 1.00 92.12 781 ARG A N 1
ATOM 6174 C CA . ARG A 1 781 ? -19.671 27.254 12.853 1.00 92.12 781 ARG A CA 1
ATOM 6175 C C . ARG A 1 781 ? -18.208 27.647 12.660 1.00 92.12 781 ARG A C 1
ATOM 6177 O O . ARG A 1 781 ? -17.906 28.319 11.683 1.00 92.12 781 ARG A O 1
ATOM 6184 N N . HIS A 1 782 ? -17.310 27.206 13.541 1.00 92.00 782 HIS A N 1
ATOM 6185 C CA . HIS A 1 782 ? -15.875 27.441 13.378 1.00 92.00 782 HIS A CA 1
ATOM 6186 C C . HIS A 1 782 ? -15.321 26.770 12.109 1.00 92.00 782 HIS A C 1
ATOM 6188 O O . HIS A 1 782 ? -14.570 27.400 11.371 1.00 92.00 782 HIS A O 1
ATOM 6194 N N . LEU A 1 783 ? -15.784 25.556 11.782 1.00 91.44 783 LEU A N 1
ATOM 6195 C CA . LEU A 1 783 ? -15.398 24.833 10.558 1.00 91.44 783 LEU A CA 1
ATOM 6196 C C . LEU A 1 783 ? -15.883 25.491 9.251 1.00 91.44 783 LEU A C 1
ATOM 6198 O O . LEU A 1 783 ? -15.522 25.043 8.168 1.00 91.44 783 LEU A O 1
ATOM 6202 N N . LEU A 1 784 ? -16.712 26.539 9.309 1.00 87.31 784 LEU A N 1
ATOM 6203 C CA . LEU A 1 784 ? -17.081 27.307 8.113 1.00 87.31 784 LEU A CA 1
ATOM 6204 C C . LEU A 1 784 ? -15.918 28.161 7.587 1.00 87.31 784 LEU A C 1
ATOM 6206 O O . LEU A 1 784 ? -15.969 28.591 6.437 1.00 87.31 784 LEU A O 1
ATOM 6210 N N . GLU A 1 785 ? -14.907 28.429 8.414 1.00 86.81 785 GLU A N 1
ATOM 6211 C CA . GLU A 1 785 ? -13.678 29.144 8.036 1.00 86.81 785 GLU A CA 1
ATOM 6212 C C . GLU A 1 785 ? -12.545 28.188 7.608 1.00 86.81 785 GLU A C 1
ATOM 6214 O O . GLU A 1 785 ? -11.412 28.626 7.431 1.00 86.81 785 GLU A O 1
ATOM 6219 N N . ASP A 1 786 ? -12.826 26.887 7.473 1.00 84.50 786 ASP A N 1
ATOM 6220 C CA . ASP A 1 786 ? -11.829 25.866 7.136 1.00 84.50 786 ASP A CA 1
ATOM 6221 C C . ASP A 1 786 ? -11.272 26.044 5.713 1.00 84.50 786 ASP A C 1
ATOM 6223 O O . ASP A 1 786 ? -11.990 26.424 4.781 1.00 84.50 786 ASP A O 1
ATOM 6227 N N . MET A 1 787 ? -9.988 25.727 5.540 1.00 79.88 787 MET A N 1
ATOM 6228 C CA . MET A 1 787 ? -9.301 25.811 4.250 1.00 79.88 787 MET A CA 1
ATOM 6229 C C . MET A 1 787 ? -9.766 24.726 3.264 1.00 79.88 787 MET A C 1
ATOM 6231 O O . MET A 1 787 ? -9.765 24.957 2.051 1.00 79.88 787 MET A O 1
ATOM 6235 N N . ASP A 1 788 ? -10.184 23.548 3.747 1.00 79.06 788 ASP A N 1
ATOM 6236 C CA . ASP A 1 788 ? -10.818 22.528 2.909 1.00 79.06 788 ASP A CA 1
ATOM 6237 C C . ASP A 1 788 ? -12.295 22.880 2.688 1.00 79.06 788 ASP A C 1
ATOM 6239 O O . ASP A 1 788 ? -13.161 22.720 3.553 1.00 79.06 788 ASP A O 1
ATOM 6243 N N . SER A 1 789 ? -12.607 23.290 1.457 1.00 78.75 789 SER A N 1
ATOM 6244 C CA . SER A 1 789 ? -13.971 23.624 1.030 1.00 78.75 789 SER A CA 1
ATOM 6245 C C . SER A 1 789 ? -15.019 22.540 1.328 1.00 78.75 789 SER A C 1
ATOM 6247 O O . SER A 1 789 ? -16.184 22.870 1.557 1.00 78.75 789 SER A O 1
ATOM 6249 N N . ARG A 1 790 ? -14.640 21.254 1.364 1.00 84.44 790 ARG A N 1
ATOM 6250 C CA . ARG A 1 790 ? -15.561 20.151 1.684 1.00 84.44 790 ARG A CA 1
ATOM 6251 C C . ARG A 1 790 ? -15.901 20.116 3.165 1.00 84.44 790 ARG A C 1
ATOM 6253 O O . ARG A 1 790 ? -17.042 19.818 3.505 1.00 84.44 790 ARG A O 1
ATOM 6260 N N . VAL A 1 791 ? -14.948 20.453 4.034 1.00 88.00 791 VAL A N 1
ATOM 6261 C CA . VAL A 1 791 ? -15.185 20.564 5.479 1.00 88.00 791 VAL A CA 1
ATOM 6262 C C . VAL A 1 791 ? -16.193 21.679 5.752 1.00 88.00 791 VAL A C 1
ATOM 6264 O O . VAL A 1 791 ? -17.229 21.429 6.377 1.00 88.00 791 VAL A O 1
ATOM 6267 N N . ALA A 1 792 ? -15.971 22.864 5.178 1.00 84.56 792 ALA A N 1
ATOM 6268 C CA . ALA A 1 792 ? -16.911 23.979 5.276 1.00 84.56 792 ALA A CA 1
ATOM 6269 C C . ALA A 1 792 ? -18.294 23.619 4.700 1.00 84.56 792 ALA A C 1
ATOM 6271 O O . ALA A 1 792 ? -19.329 23.895 5.316 1.00 84.56 792 ALA A O 1
ATOM 6272 N N . TYR A 1 793 ? -18.326 22.938 3.550 1.00 85.12 793 TYR A N 1
ATOM 6273 C CA . TYR A 1 793 ? -19.561 22.489 2.913 1.00 85.12 793 TYR A CA 1
ATOM 6274 C C . TYR A 1 793 ? -20.343 21.495 3.785 1.00 85.12 793 TYR A C 1
ATOM 6276 O O . TYR A 1 793 ? -21.509 21.746 4.091 1.00 85.12 793 TYR A O 1
ATOM 6284 N N . TYR A 1 794 ? -19.732 20.394 4.235 1.00 90.31 794 TYR A N 1
ATOM 6285 C CA . TYR A 1 794 ? -20.424 19.388 5.051 1.00 90.31 794 TYR A CA 1
ATOM 6286 C C . TYR A 1 794 ? -20.876 19.950 6.399 1.00 90.31 794 TYR A C 1
ATOM 6288 O O . TYR A 1 794 ? -21.987 19.648 6.840 1.00 90.31 794 TYR A O 1
ATOM 6296 N N . SER A 1 795 ? -20.066 20.816 7.016 1.00 92.81 795 SER A N 1
ATOM 6297 C CA . SER A 1 795 ? -20.453 21.524 8.236 1.00 92.81 795 SER A CA 1
ATOM 6298 C C . SER A 1 795 ? -21.689 22.403 8.006 1.00 92.81 795 SER A C 1
ATOM 6300 O O . SER A 1 795 ? -22.666 22.331 8.758 1.00 92.81 795 SER A O 1
ATOM 6302 N N . SER A 1 796 ? -21.702 23.173 6.912 1.00 90.00 796 SER A N 1
ATOM 6303 C CA . SER A 1 796 ? -22.835 24.038 6.576 1.00 90.00 796 SER A CA 1
ATOM 6304 C C . SER A 1 796 ? -24.120 23.262 6.285 1.00 90.00 796 SER A C 1
ATOM 6306 O O . SER A 1 796 ? -25.185 23.619 6.789 1.00 90.00 796 SER A O 1
ATOM 6308 N N . ALA A 1 797 ? -24.021 22.156 5.543 1.00 91.62 797 ALA A N 1
ATOM 6309 C CA . ALA A 1 797 ? -25.150 21.291 5.230 1.00 91.62 797 ALA A CA 1
ATOM 6310 C C . ALA A 1 797 ? -25.742 20.658 6.498 1.00 91.62 797 ALA A C 1
ATOM 6312 O O . ALA A 1 797 ? -26.963 20.574 6.639 1.00 91.62 797 ALA A O 1
ATOM 6313 N N . PHE A 1 798 ? -24.890 20.254 7.445 1.00 94.62 798 PHE A N 1
ATOM 6314 C CA . PHE A 1 798 ? -25.330 19.727 8.733 1.00 94.62 798 PHE A CA 1
ATOM 6315 C C . PHE A 1 798 ? -26.078 20.776 9.566 1.00 94.62 798 PHE A C 1
ATOM 6317 O O . PHE A 1 798 ? -27.186 20.503 10.032 1.00 94.62 798 PHE A O 1
ATOM 6324 N N . LEU A 1 799 ? -25.517 21.981 9.711 1.00 93.81 799 LEU A N 1
ATOM 6325 C CA . LEU A 1 799 ? -26.147 23.076 10.456 1.00 93.81 799 LEU A CA 1
ATOM 6326 C C . LEU A 1 799 ? -27.479 23.510 9.832 1.00 93.81 799 LEU A C 1
ATOM 6328 O O . LEU A 1 799 ? -28.466 23.662 10.549 1.00 93.81 799 LEU A O 1
ATOM 6332 N N . LEU A 1 800 ? -27.541 23.637 8.503 1.00 92.19 800 LEU A N 1
ATOM 6333 C CA . LEU A 1 800 ? -28.784 23.954 7.797 1.00 92.19 800 LEU A CA 1
ATOM 6334 C C . LEU A 1 800 ? -29.842 22.879 8.008 1.00 92.19 800 LEU A C 1
ATOM 6336 O O . LEU A 1 800 ? -30.969 23.203 8.375 1.00 92.19 800 LEU A O 1
ATOM 6340 N N . LYS A 1 801 ? -29.481 21.600 7.841 1.00 92.88 801 LYS A N 1
ATOM 6341 C CA . LYS A 1 801 ? -30.405 20.487 8.069 1.00 92.88 801 LYS A CA 1
ATOM 6342 C C . LYS A 1 801 ? -30.967 20.520 9.488 1.00 92.88 801 LYS A C 1
ATOM 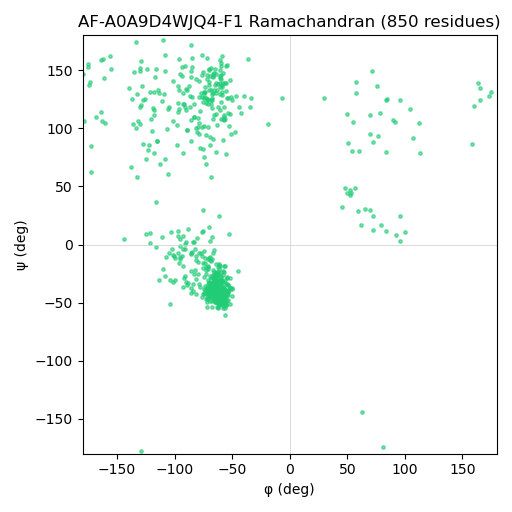6344 O O . LYS A 1 801 ? -32.168 20.335 9.653 1.00 92.88 801 LYS A O 1
ATOM 6349 N N . ARG A 1 802 ? -30.129 20.798 10.494 1.00 92.31 802 ARG A N 1
ATOM 6350 C CA . ARG A 1 802 ? -30.577 20.952 11.885 1.00 92.31 802 ARG A CA 1
ATOM 6351 C C . ARG A 1 802 ? -31.525 22.128 12.055 1.00 92.31 802 ARG A C 1
ATOM 6353 O O . ARG A 1 802 ? -32.584 21.943 12.637 1.00 92.31 802 ARG A O 1
ATOM 6360 N N . MET A 1 803 ? -31.193 23.298 11.517 1.00 90.44 803 MET A N 1
ATOM 6361 C CA . MET A 1 803 ? -32.052 24.481 11.602 1.00 90.44 803 MET A CA 1
ATOM 6362 C C . MET A 1 803 ? -33.417 24.223 10.945 1.00 90.44 803 MET A C 1
ATOM 6364 O O . MET A 1 803 ? -34.444 24.537 11.532 1.00 90.44 803 MET A O 1
ATOM 6368 N N . MET A 1 804 ? -33.446 23.532 9.800 1.00 90.50 804 MET A N 1
ATOM 6369 C CA . MET A 1 804 ? -34.682 23.100 9.136 1.00 90.50 804 MET A CA 1
ATOM 6370 C C . MET A 1 804 ? -35.518 22.127 9.980 1.00 90.50 804 MET A C 1
ATOM 6372 O O . MET A 1 804 ? -36.743 22.167 9.910 1.00 90.50 804 MET A O 1
ATOM 6376 N N . THR A 1 805 ? -34.884 21.235 10.747 1.00 90.06 805 THR A N 1
ATOM 6377 C CA . THR A 1 805 ? -35.594 20.227 11.553 1.00 90.06 805 THR A CA 1
ATOM 6378 C C . THR A 1 805 ? -35.961 20.697 12.959 1.00 90.06 805 THR A C 1
ATOM 6380 O O . THR A 1 805 ? -36.989 20.284 13.483 1.00 90.06 805 THR A O 1
ATOM 6383 N N . GLU A 1 806 ? -35.124 21.522 13.585 1.00 90.31 806 GLU A N 1
ATOM 6384 C CA . GLU A 1 806 ? -35.241 21.919 14.995 1.00 90.31 806 GLU A CA 1
ATOM 6385 C C . GLU A 1 806 ? -35.847 23.315 15.157 1.00 90.31 806 GLU A C 1
ATOM 6387 O O . GLU A 1 806 ? -36.557 23.553 16.131 1.00 90.31 806 GLU A O 1
ATOM 6392 N N . LYS A 1 807 ? -35.601 24.223 14.201 1.00 89.88 807 LYS A N 1
ATOM 6393 C CA . LYS A 1 807 ? -36.093 25.610 14.196 1.00 89.88 807 LYS A CA 1
ATOM 6394 C C . LYS A 1 807 ? -36.699 25.992 12.823 1.00 89.88 807 LYS A C 1
ATOM 6396 O O . LYS A 1 807 ? -36.228 26.937 12.183 1.00 89.88 807 LYS A O 1
ATOM 6401 N N . PRO A 1 808 ? -37.726 25.267 12.331 1.00 90.94 808 PRO A N 1
ATOM 6402 C CA . PRO A 1 808 ? -38.246 25.438 10.969 1.00 90.94 808 PRO A CA 1
ATOM 6403 C C . PRO A 1 808 ? -38.791 26.846 10.693 1.00 90.94 808 PRO A C 1
ATOM 6405 O O . PRO A 1 808 ? -38.590 27.364 9.596 1.00 90.94 808 PRO A O 1
ATOM 6408 N N . ASP A 1 809 ? -39.435 27.481 11.675 1.00 91.06 809 ASP A N 1
ATOM 6409 C CA . ASP A 1 809 ? -40.028 28.815 11.511 1.00 91.06 809 ASP A CA 1
ATOM 6410 C C . ASP A 1 809 ? -38.950 29.902 11.371 1.00 91.06 809 ASP A C 1
ATOM 6412 O O . ASP A 1 809 ? -39.019 30.748 10.477 1.00 91.06 809 ASP A O 1
ATOM 6416 N N . GLU A 1 810 ? -37.903 29.838 12.203 1.00 86.69 810 GLU A N 1
ATOM 6417 C CA . GLU A 1 810 ? -36.743 30.735 12.109 1.00 86.69 810 GLU A CA 1
ATOM 6418 C C . GLU A 1 810 ? -36.005 30.536 10.783 1.00 86.69 810 GLU A C 1
ATOM 6420 O O . GLU A 1 810 ? -35.656 31.510 10.112 1.00 86.69 810 GLU A O 1
ATOM 6425 N N . TYR A 1 811 ? -35.825 29.278 10.362 1.00 90.31 811 TYR A N 1
ATOM 6426 C CA . TYR A 1 811 ? -35.240 28.959 9.064 1.00 90.31 811 TYR A CA 1
ATOM 6427 C C . TYR A 1 811 ? -36.044 29.573 7.914 1.00 90.31 811 TYR A C 1
ATOM 6429 O O . TYR A 1 811 ? -35.465 30.227 7.048 1.00 90.31 811 TYR A O 1
ATOM 6437 N N . GLN A 1 812 ? -37.370 29.398 7.903 1.00 89.38 812 GLN A N 1
ATOM 6438 C CA . GLN A 1 812 ? -38.235 29.935 6.849 1.00 89.38 812 GLN A CA 1
ATOM 6439 C C . GLN A 1 812 ? -38.188 31.463 6.791 1.00 89.38 812 GLN A C 1
ATOM 6441 O O . GLN A 1 812 ? -38.072 32.023 5.700 1.00 89.38 812 GLN A O 1
ATOM 6446 N N . TYR A 1 813 ? -38.225 32.136 7.943 1.00 89.81 813 TYR A N 1
ATOM 6447 C CA . TYR A 1 813 ? -38.111 33.592 8.016 1.00 89.81 813 TYR A CA 1
ATOM 6448 C C . TYR A 1 813 ? -36.765 34.089 7.464 1.00 89.81 813 TYR A C 1
ATOM 6450 O O . TYR A 1 813 ? -36.722 34.977 6.608 1.00 89.81 813 TYR A O 1
ATOM 6458 N N . MET A 1 814 ? -35.656 33.478 7.894 1.00 89.44 814 MET A N 1
ATOM 6459 C CA . MET A 1 814 ? -34.322 33.843 7.411 1.00 89.44 814 MET A CA 1
ATOM 6460 C C . MET A 1 814 ? -34.143 33.533 5.922 1.00 89.44 814 MET A C 1
ATOM 6462 O O . MET A 1 814 ? -33.539 34.324 5.198 1.00 89.44 814 MET A O 1
ATOM 6466 N N . LEU A 1 815 ? -34.712 32.425 5.440 1.00 88.62 815 LEU A N 1
ATOM 6467 C CA . LEU A 1 815 ? -34.679 32.052 4.030 1.00 88.62 815 LEU A CA 1
ATOM 6468 C C . LEU A 1 815 ? -35.444 33.053 3.158 1.00 88.62 815 LEU A C 1
ATOM 6470 O O . LEU A 1 815 ? -34.931 33.443 2.114 1.00 88.62 815 LEU A O 1
ATOM 6474 N N . GLN A 1 816 ? -36.628 33.513 3.577 1.00 89.56 816 GLN A N 1
ATOM 6475 C CA . GLN A 1 816 ? -37.386 34.537 2.844 1.00 89.56 816 GLN A CA 1
ATOM 6476 C C . GLN A 1 816 ? -36.581 35.835 2.700 1.00 89.56 816 GLN A C 1
ATOM 6478 O O . GLN A 1 816 ? -36.470 36.377 1.599 1.00 89.56 816 GLN A O 1
ATOM 6483 N N . ASN A 1 817 ? -35.947 36.291 3.782 1.00 88.38 817 ASN A N 1
ATOM 6484 C CA . ASN A 1 817 ? -35.084 37.474 3.754 1.00 88.38 817 ASN A CA 1
ATOM 6485 C C . ASN A 1 817 ? -33.842 37.266 2.873 1.00 88.38 817 ASN A C 1
ATOM 6487 O O . ASN A 1 817 ? -33.436 38.169 2.136 1.00 88.38 817 ASN A O 1
ATOM 6491 N N . LEU A 1 818 ? -33.264 36.062 2.890 1.00 88.25 818 LEU A N 1
ATOM 6492 C CA . LEU A 1 818 ? -32.148 35.709 2.018 1.00 88.25 818 LEU A CA 1
ATOM 6493 C C . LEU A 1 818 ? -32.551 35.694 0.540 1.00 88.25 818 LEU A C 1
ATOM 6495 O O . LEU A 1 818 ? -31.787 36.185 -0.287 1.00 88.25 818 LEU A O 1
ATOM 6499 N N . VAL A 1 819 ? -33.747 35.201 0.201 1.00 88.50 819 VAL A N 1
ATOM 6500 C CA . VAL A 1 819 ? -34.286 35.233 -1.170 1.00 88.50 819 VAL A CA 1
ATOM 6501 C C . VAL A 1 819 ? -34.442 36.674 -1.652 1.00 88.50 819 VAL A C 1
ATOM 6503 O O . VAL A 1 819 ? -34.002 36.990 -2.755 1.00 88.50 819 VAL A O 1
ATOM 6506 N N . VAL A 1 820 ? -34.984 37.571 -0.821 1.00 87.06 820 VAL A N 1
ATOM 6507 C CA . VAL A 1 820 ? -35.094 39.002 -1.158 1.00 87.06 820 VAL A CA 1
ATOM 6508 C C . VAL A 1 820 ? -33.711 39.607 -1.422 1.00 87.06 820 VAL A C 1
ATOM 6510 O O . VAL A 1 820 ? -33.519 40.292 -2.427 1.00 87.06 820 VAL A O 1
ATOM 6513 N N . LYS A 1 821 ? -32.714 39.309 -0.579 1.00 84.00 821 LYS A N 1
ATOM 6514 C CA . LYS A 1 821 ? -31.328 39.772 -0.769 1.00 84.00 821 LYS A CA 1
ATOM 6515 C C . LYS A 1 821 ? -30.687 39.184 -2.033 1.00 84.00 821 LYS A C 1
ATOM 6517 O O . LYS A 1 821 ? -29.986 39.895 -2.754 1.00 84.00 821 LYS A O 1
ATOM 6522 N N . ALA A 1 822 ? -30.940 37.912 -2.338 1.00 81.62 822 ALA A N 1
ATOM 6523 C CA . ALA A 1 822 ? -30.455 37.249 -3.549 1.00 81.62 822 ALA A CA 1
ATOM 6524 C C . ALA A 1 822 ? -31.063 37.862 -4.820 1.00 81.62 822 ALA A C 1
ATOM 6526 O O . ALA A 1 822 ? -30.341 38.096 -5.786 1.00 81.62 822 ALA A O 1
ATOM 6527 N N . GLN A 1 823 ? -32.355 38.206 -4.793 1.00 85.19 823 GLN A N 1
ATOM 6528 C CA . GLN A 1 823 ? -33.040 38.914 -5.880 1.00 85.19 823 GLN A CA 1
ATOM 6529 C C . GLN A 1 823 ? -32.497 40.337 -6.066 1.00 85.19 823 GLN A C 1
ATOM 6531 O O . GLN A 1 823 ? -32.201 40.740 -7.187 1.00 85.19 823 GLN A O 1
ATOM 6536 N N . GLN A 1 824 ? -32.303 41.085 -4.973 1.00 84.69 824 GLN A N 1
A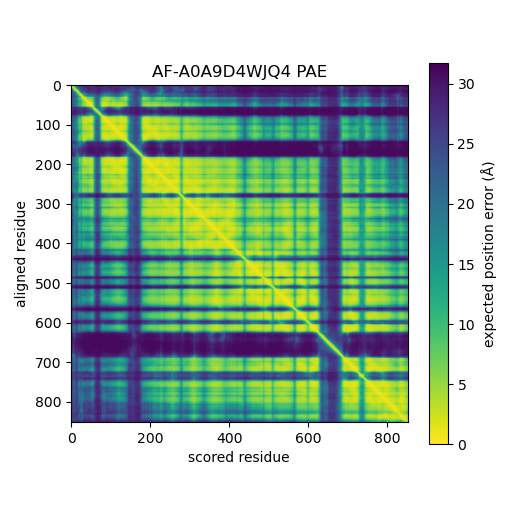TOM 6537 C CA . GLN A 1 824 ? -31.749 42.446 -5.014 1.00 84.69 824 GLN A CA 1
ATOM 6538 C C . GLN A 1 824 ? -30.305 42.490 -5.533 1.00 84.69 824 GLN A C 1
ATOM 6540 O O . GLN A 1 824 ? -29.916 43.455 -6.186 1.00 84.69 824 GLN A O 1
ATOM 6545 N N . SER A 1 825 ? -29.511 41.455 -5.247 1.00 80.62 825 SER A N 1
ATOM 6546 C CA . SER A 1 825 ? -28.109 41.343 -5.679 1.00 80.62 825 SER A CA 1
ATOM 6547 C C . SER A 1 825 ? -27.912 40.548 -6.976 1.00 80.62 825 SER A C 1
ATOM 6549 O O . SER A 1 825 ? -26.780 40.434 -7.443 1.00 80.62 825 SER A O 1
ATOM 6551 N N . ASN A 1 826 ? -28.991 40.014 -7.562 1.00 79.81 826 ASN A N 1
ATOM 6552 C CA . ASN A 1 826 ? -28.982 39.131 -8.730 1.00 79.81 826 ASN A CA 1
ATOM 6553 C C . ASN A 1 826 ? -27.995 37.947 -8.602 1.00 79.81 826 ASN A C 1
ATOM 6555 O O . ASN A 1 826 ? -27.228 37.656 -9.522 1.00 79.81 826 ASN A O 1
ATOM 6559 N N . ASN A 1 827 ? -27.975 37.288 -7.437 1.00 73.75 827 ASN A N 1
ATOM 6560 C CA . ASN A 1 827 ? -27.047 36.196 -7.127 1.00 73.75 827 ASN A CA 1
ATOM 6561 C C . ASN A 1 827 ? -27.773 34.937 -6.622 1.00 73.75 827 ASN A C 1
ATOM 6563 O O . ASN A 1 827 ? -27.901 34.706 -5.419 1.00 73.75 827 ASN A O 1
ATOM 6567 N N . GLU A 1 828 ? -28.204 34.090 -7.557 1.00 74.88 828 GLU A N 1
ATOM 6568 C CA . GLU A 1 828 ? -28.923 32.833 -7.281 1.00 74.88 828 GLU A CA 1
ATOM 6569 C C . GLU A 1 828 ? -28.077 31.802 -6.509 1.00 74.88 828 GLU A C 1
ATOM 6571 O O . GLU A 1 828 ? -28.615 30.988 -5.756 1.00 74.88 828 GLU A O 1
ATOM 6576 N N . LYS A 1 829 ? -26.739 31.888 -6.592 1.00 68.19 829 LYS A N 1
ATOM 6577 C CA . LYS A 1 829 ? -25.820 30.957 -5.909 1.00 68.19 829 LYS A CA 1
ATOM 6578 C C . LYS A 1 829 ? -25.947 30.988 -4.385 1.00 68.19 829 LYS A C 1
ATOM 6580 O O . LYS A 1 829 ? -25.563 30.024 -3.727 1.00 68.19 829 LYS A O 1
ATOM 6585 N N . LEU A 1 830 ? -26.492 32.072 -3.824 1.00 68.50 830 LEU A N 1
ATOM 6586 C CA . LEU A 1 830 ? -26.787 32.195 -2.393 1.00 68.50 830 LEU A CA 1
ATOM 6587 C C . LEU A 1 830 ? -27.813 31.162 -1.899 1.00 68.50 830 LEU A C 1
ATOM 6589 O O . LEU A 1 830 ? -27.884 30.926 -0.697 1.00 68.50 830 LEU A O 1
ATOM 6593 N N . LEU A 1 831 ? -28.601 30.562 -2.797 1.00 75.12 831 LEU A N 1
ATOM 6594 C CA . LEU A 1 831 ? -29.668 29.617 -2.456 1.00 75.12 831 LEU A CA 1
ATOM 6595 C C . LEU A 1 831 ? -29.337 28.166 -2.837 1.00 75.12 831 LEU A C 1
ATOM 6597 O O . LEU A 1 831 ? -29.837 27.249 -2.196 1.00 75.12 831 LEU A O 1
ATOM 6601 N N . GLU A 1 832 ? -28.494 27.945 -3.849 1.00 72.06 832 GLU A N 1
ATOM 6602 C CA . GLU A 1 832 ? -28.148 26.597 -4.333 1.00 72.06 832 GLU A CA 1
ATOM 6603 C C . GLU A 1 832 ? -27.069 25.904 -3.493 1.00 72.06 832 GLU A C 1
ATOM 6605 O O . GLU A 1 832 ? -27.019 24.677 -3.413 1.00 72.06 832 GLU A O 1
ATOM 6610 N N . ASN A 1 833 ? -26.175 26.683 -2.881 1.00 76.81 833 ASN A N 1
ATOM 6611 C CA . ASN A 1 833 ? -25.030 26.154 -2.155 1.00 76.81 833 ASN A CA 1
ATOM 6612 C C . ASN A 1 833 ? -25.253 26.260 -0.630 1.00 76.81 833 ASN A C 1
ATOM 6614 O O . ASN A 1 833 ? -25.323 27.382 -0.122 1.00 76.81 833 ASN A O 1
ATOM 6618 N N . PRO A 1 834 ? -25.291 25.135 0.118 1.00 80.12 834 PRO A N 1
ATOM 6619 C CA . PRO A 1 834 ? -25.453 25.115 1.575 1.00 80.12 834 PRO A CA 1
ATOM 6620 C C . PRO A 1 834 ? -24.499 26.046 2.335 1.00 80.12 834 PRO A C 1
ATOM 6622 O O . PRO A 1 834 ? -24.897 26.717 3.286 1.00 80.12 834 PRO A O 1
ATOM 6625 N N . TYR A 1 835 ? -23.247 26.153 1.891 1.00 81.81 835 TYR A N 1
ATOM 6626 C CA . TYR A 1 835 ? -22.271 27.025 2.534 1.00 81.81 835 TYR A CA 1
ATOM 6627 C C . TYR A 1 835 ? -22.635 28.500 2.356 1.00 81.81 835 TYR A C 1
ATOM 6629 O O . TYR A 1 835 ? -22.690 29.250 3.332 1.00 81.81 835 TYR A O 1
ATOM 6637 N N . LEU A 1 836 ? -22.950 28.911 1.124 1.00 81.81 836 LEU A N 1
ATOM 6638 C CA . LEU A 1 836 ? -23.350 30.290 0.835 1.00 81.81 836 LEU A CA 1
ATOM 6639 C C . LEU A 1 836 ? -24.679 30.650 1.505 1.00 81.81 836 LEU A C 1
ATOM 6641 O O . LEU A 1 836 ? -24.808 31.751 2.041 1.00 81.81 836 LEU A O 1
ATOM 6645 N N . GLN A 1 837 ? -25.630 29.715 1.532 1.00 84.62 837 GLN A N 1
ATOM 6646 C CA . GLN A 1 837 ? -26.921 29.897 2.186 1.00 84.62 837 GLN A CA 1
ATOM 6647 C C . GLN A 1 837 ? -26.748 30.130 3.688 1.00 84.62 837 GLN A C 1
ATOM 6649 O O . GLN A 1 837 ? -27.269 31.107 4.225 1.00 84.62 837 GLN A O 1
ATOM 6654 N N . LEU A 1 838 ? -25.967 29.285 4.368 1.00 86.88 838 LEU A N 1
ATOM 6655 C CA . LEU A 1 838 ? -25.726 29.438 5.799 1.00 86.88 838 LEU A CA 1
ATOM 6656 C C . LEU A 1 838 ? -24.957 30.725 6.119 1.00 86.88 838 LEU A C 1
ATOM 6658 O O . LEU A 1 838 ? -25.326 31.434 7.051 1.00 86.88 838 LEU A O 1
ATOM 6662 N N . ARG A 1 839 ? -23.928 31.070 5.334 1.00 85.38 839 ARG A N 1
ATOM 6663 C CA . ARG A 1 839 ? -23.196 32.341 5.485 1.00 85.38 839 ARG A CA 1
ATOM 6664 C C . ARG A 1 839 ? -24.109 33.550 5.315 1.00 85.38 839 ARG A C 1
ATOM 6666 O O . ARG A 1 839 ? -24.021 34.493 6.098 1.00 85.38 839 ARG A O 1
ATOM 6673 N N . GLY A 1 840 ? -25.003 33.503 4.330 1.00 84.50 840 GLY A N 1
ATOM 6674 C CA . GLY A 1 840 ? -26.006 34.535 4.103 1.00 84.50 840 GLY A CA 1
ATOM 6675 C C . GLY A 1 840 ? -26.974 34.677 5.278 1.00 84.50 840 GLY A C 1
ATOM 6676 O O . GLY A 1 840 ? -27.229 35.798 5.712 1.00 84.50 840 GLY A O 1
ATOM 6677 N N . ILE A 1 841 ? -27.457 33.559 5.829 1.00 88.75 841 ILE A N 1
ATOM 6678 C CA . ILE A 1 841 ? -28.336 33.549 7.008 1.00 88.75 841 ILE A CA 1
ATOM 6679 C C . ILE A 1 841 ? -27.616 34.108 8.241 1.00 88.75 841 ILE A C 1
ATOM 6681 O O . ILE A 1 841 ? -28.172 34.959 8.926 1.00 88.75 841 ILE A O 1
ATOM 6685 N N . LEU A 1 842 ? -26.375 33.689 8.503 1.00 86.62 842 LEU A N 1
ATOM 6686 C CA . LEU A 1 842 ? -25.592 34.188 9.639 1.00 86.62 842 LEU A CA 1
ATOM 6687 C C . LEU A 1 842 ? -25.313 35.693 9.525 1.00 86.62 842 LEU A C 1
ATOM 6689 O O . LEU A 1 842 ? -25.402 36.411 10.517 1.00 86.62 842 LEU A O 1
ATOM 6693 N N . GLN A 1 843 ? -25.023 36.188 8.318 1.00 85.06 843 GLN A N 1
ATOM 6694 C CA . GLN A 1 843 ? -24.862 37.623 8.087 1.00 85.06 843 GLN A CA 1
ATOM 6695 C C . GLN A 1 843 ? -26.173 38.380 8.337 1.00 85.06 843 GLN A C 1
ATOM 6697 O O . GLN A 1 843 ? -26.164 39.388 9.033 1.00 85.06 843 GLN A O 1
ATOM 6702 N N . LEU A 1 844 ? -27.300 37.877 7.822 1.00 85.75 844 LEU A N 1
ATOM 6703 C CA . LEU A 1 844 ? -28.618 38.481 8.038 1.00 85.75 844 LEU A CA 1
ATOM 6704 C C . LEU A 1 844 ? -29.013 38.500 9.515 1.00 85.75 844 LEU A C 1
ATOM 6706 O O . LEU A 1 844 ? -29.560 39.492 9.983 1.00 85.75 844 LEU A O 1
ATOM 6710 N N . ALA A 1 845 ? -28.731 37.429 10.253 1.00 83.44 845 ALA A N 1
ATOM 6711 C CA . ALA A 1 845 ? -29.005 37.372 11.681 1.00 83.44 845 ALA A CA 1
ATOM 6712 C C . ALA A 1 845 ? -28.189 38.409 12.457 1.00 83.44 845 ALA A C 1
ATOM 6714 O O . ALA A 1 845 ? -28.757 39.119 13.284 1.00 83.44 845 ALA A O 1
ATOM 6715 N N . ASN A 1 846 ? -26.904 38.572 12.120 1.00 83.25 846 ASN A N 1
ATOM 6716 C CA . ASN A 1 846 ? -26.064 39.623 12.694 1.00 83.25 846 ASN A CA 1
ATOM 6717 C C . ASN A 1 846 ? -26.597 41.028 12.360 1.00 83.25 846 ASN A C 1
ATOM 6719 O O . ASN A 1 846 ? -26.673 41.875 13.247 1.00 83.25 846 ASN A O 1
ATOM 6723 N N . ASP A 1 847 ? -27.008 41.263 11.109 1.00 81.25 847 ASP A N 1
ATOM 6724 C CA . ASP A 1 847 ? -27.558 42.548 10.652 1.00 81.25 847 ASP A CA 1
ATOM 6725 C C . ASP A 1 847 ? -28.894 42.888 11.349 1.00 81.25 847 ASP A C 1
ATOM 6727 O O . ASP A 1 847 ? -29.198 44.055 11.602 1.00 81.25 847 ASP A O 1
ATOM 6731 N N . LEU A 1 848 ? -29.692 41.867 11.674 1.00 77.38 848 LEU A N 1
ATOM 6732 C CA . LEU A 1 848 ? -31.000 41.982 12.327 1.00 77.38 848 LEU A CA 1
ATOM 6733 C C . LEU A 1 848 ? -30.934 41.882 13.865 1.00 77.38 848 LEU A C 1
ATOM 6735 O O . LEU A 1 848 ? -31.962 42.042 14.523 1.00 77.38 848 LEU A O 1
ATOM 6739 N N . GLY A 1 849 ? -29.754 41.631 14.445 1.00 69.50 849 GLY A N 1
ATOM 6740 C CA . GLY A 1 849 ? -29.552 41.507 15.893 1.00 69.50 849 GLY A CA 1
ATOM 6741 C C . GLY A 1 849 ? -30.112 40.223 16.522 1.00 69.50 849 GLY A C 1
ATOM 6742 O O . GLY A 1 849 ? -30.412 40.220 17.716 1.00 69.50 849 GLY A O 1
ATOM 6743 N N . TYR A 1 850 ? -30.272 39.149 15.745 1.00 72.44 850 TYR A N 1
ATOM 6744 C CA . TYR A 1 850 ? -30.676 37.833 16.249 1.00 72.44 850 TYR A CA 1
ATOM 6745 C C . TYR A 1 850 ? -29.455 37.003 16.650 1.00 72.44 850 TYR A C 1
ATOM 6747 O O . TYR A 1 850 ? -28.512 36.866 15.872 1.00 72.44 850 TYR A O 1
ATOM 6755 N N . ASP A 1 851 ? -29.507 36.393 17.834 1.00 59.72 851 ASP A N 1
ATOM 6756 C CA . ASP A 1 851 ? -28.522 35.399 18.265 1.00 59.72 851 ASP A CA 1
ATOM 6757 C C . ASP A 1 851 ? -29.017 34.018 17.797 1.00 59.72 851 ASP A C 1
ATOM 6759 O O . ASP A 1 851 ? -29.941 33.448 18.385 1.00 59.72 851 ASP A O 1
ATOM 6763 N N . LEU A 1 852 ? -28.485 33.542 16.664 1.00 60.56 852 LEU A N 1
ATOM 6764 C CA . LEU A 1 852 ? -28.841 32.239 16.079 1.00 60.56 852 LEU A CA 1
ATOM 6765 C C . LEU A 1 852 ? -28.217 31.081 16.843 1.00 60.56 852 LEU A C 1
ATOM 6767 O O . LEU A 1 852 ? -27.000 31.173 17.143 1.00 60.56 852 LEU A O 1
#

Foldseek 3Di:
DDDDFDDDDPDDDDDDDDPQDDPPPDPDDDQFLQRDDQDDDDPVVLVLLLVLLLDDDPDDDDDDDDDDDDDDDDPDRDHNVVSLVNVLSNLVSCCVVPVVVSQVVLLVSLVVQCPDPDPVSNLVSLVSLQVNLVSLVRNDDPPPDDDPPPDPDDPDDDDDDDDDDDDDDDDDDPDDPPDDDDSSNVSLLSSLLSLQVSLVVCLVVVPDDLSSLVSSLVSVQVSQARSHDGNLVSCQPHQLVSLLVSLVSCVVVVPFLVSNLSSLQSSLSNQWDFDPDDPDPDGGDTDGDPVSQVSNPHVLSLLVVLLVHFFLSSLVSSVVNVLNVLLVVVQVVCVVVVHDRDDPVLVVVVVVLCVVVSVSVLLSCCSNQVDADSLVVSLVVCLVVLVPDPVSVVSSVVSVSSSVSSRVVSNVNQEDPPVCVVLLVLCLVQFFPCSLPDPPDDPVSSVSPVVSLVLLLCQLPDPDPNSNSNSLSSLLVSLVCQLPPPDVDDSVVSLVVLLVLLVQLLPDDPPDRGPRTPSSNSLLVQLVDLDLVSVVSSLSSLLSNLVVLLVVLVVVVVVVVVVDPDDDDPDVSVLVSLLSSLSSLQSSVVSSVPRPVCVVRQLPNLLSLLSNLQSVLVSFKDFADPPPDPPPDDDDDDDDDDDDDDDDDDDDDDDDDDDDDDDDDDDDDDDDDDDDDPDDDDPDDPSPRPRSLLCVVVVRMDGDLSSLLSHQLCSQVVSLVSCQVVQADDQPSCSSNSHSRHVPGRNGSLSSSLSSLVSSLSNCVVDVVSCVVCPHLVNLVVQCPGPNPSSNQSSLVSVLVCCCVPVVPLSVVLVVVLVVVCVVVVNPVCPVGSSSVSVSSVVVCVVVVHDD

Solvent-accessible surface area (backbone atoms only — not comparable to full-atom values): 51309 Å² total; per-residue (Å²): 140,89,82,92,78,79,88,83,70,94,85,78,82,91,74,82,96,58,82,93,57,87,76,72,82,60,97,62,91,73,83,26,55,77,78,49,82,74,83,86,73,55,74,68,56,49,51,50,33,53,53,34,51,63,49,83,76,76,75,84,81,84,79,85,83,78,94,81,89,78,97,68,93,68,79,82,73,64,55,40,73,55,22,46,54,51,50,51,50,48,53,51,44,36,37,75,73,38,51,80,65,30,49,63,55,52,50,53,52,41,49,54,32,55,69,42,93,45,66,70,34,32,30,44,42,35,54,51,55,42,48,50,54,63,51,33,73,38,39,58,76,83,80,84,76,71,93,69,76,87,67,89,73,77,83,73,88,81,82,88,83,90,82,89,89,82,89,80,94,75,94,70,86,91,71,83,96,71,88,83,76,53,74,46,57,56,48,46,52,52,54,48,55,53,49,40,55,54,47,47,47,42,60,75,72,61,69,80,60,65,68,41,54,53,36,47,48,53,40,49,48,63,74,36,30,57,86,80,43,78,44,68,83,65,50,76,81,50,63,67,52,42,52,52,49,49,50,53,51,36,60,77,68,66,51,58,64,70,59,52,42,50,48,44,48,51,52,42,53,74,35,45,48,66,70,89,83,59,96,53,99,62,86,63,77,66,44,75,46,68,74,61,38,62,70,60,59,34,69,64,45,54,52,54,51,49,46,69,59,68,49,61,65,39,32,44,34,50,38,49,52,53,50,52,50,51,51,48,56,52,33,53,50,23,56,77,69,74,42,83,59,80,50,69,84,62,46,47,62,54,52,52,53,39,57,76,68,39,43,39,60,54,52,35,50,24,56,54,55,50,49,83,66,56,38,63,50,51,49,64,68,42,50,66,70,44,60,75,43,88,63,29,69,62,51,50,52,50,51,49,53,52,26,52,51,49,50,52,54,43,45,70,70,48,49,77,61,77,86,49,50,64,44,52,53,40,48,68,71,52,42,46,76,67,73,55,66,51,98,80,62,63,74,62,59,37,49,51,38,54,49,36,54,50,50,44,52,51,23,44,68,40,88,50,64,70,49,20,50,42,25,30,49,55,47,32,54,45,49,49,48,62,36,70,45,92,56,105,60,54,60,69,54,29,49,52,51,51,44,53,34,53,61,50,50,72,72,60,64,94,85,56,92,66,93,40,45,45,55,58,42,52,46,63,49,28,61,75,48,93,45,68,76,36,31,40,43,36,55,52,28,48,54,36,40,50,55,53,48,52,50,52,55,54,52,51,51,54,56,49,62,74,71,55,92,68,92,69,78,89,69,71,57,66,61,57,52,52,47,54,50,47,50,49,50,47,54,56,54,49,50,66,68,65,42,84,71,42,86,83,62,48,94,80,40,59,52,56,52,52,46,51,49,50,53,51,39,68,74,50,49,44,78,51,78,74,94,77,72,80,77,84,83,89,84,89,80,93,76,91,87,81,90,86,85,82,85,85,76,84,86,86,82,90,80,86,84,88,83,88,84,88,78,88,89,90,85,88,84,89,84,88,82,90,78,88,79,81,75,81,83,87,80,80,79,90,70,75,63,70,41,58,39,30,29,40,78,71,66,41,25,47,65,58,64,77,58,49,67,69,51,62,59,63,79,28,55,50,58,43,61,73,45,59,81,55,43,78,76,48,47,69,57,20,52,76,63,73,13,62,43,43,86,92,34,74,29,11,58,49,36,43,39,41,40,30,50,54,52,39,51,51,32,34,72,78,32,68,64,48,29,55,72,67,52,40,69,63,44,45,58,57,37,57,75,44,88,52,64,61,46,15,34,55,35,26,42,52,53,50,53,45,35,54,73,76,38,44,68,62,40,51,56,44,49,54,56,48,50,54,50,25,61,77,66,74,38,70,61,45,73,77,35,49,41,45,31,48,53,50,42,55,51,50,29,59,77,70,71,50,91,126

Organism: Pisum sativum (NCBI:txid3888)

Sequence (852 aa):
MVFCYEHDDSFREDFPVSTFRPRARQLFQYRCYSEQQPLRLNPAELCEVIAAVCSEISTPNTNFSTMSTRLTNNSGKPSMDVAVSVLIKLIIDMYVLDSQIATPLTLSLLEEMLSSSKTACRARAFDLILNLGVHAHLLEPLIADDTSTIEEEYSQESLFDIQLMAQGSKKGNFSSKLDNFSAIDNLESWILNILYEILLLLVQIEEKEESIWASALSCLLYFVCDRGKIQRKRLKVLDIRVIKALIQTSRKNSWAELVHCKLISILANMFYEVSDEAIEPVPSTPKFLVNQLDMIGGVQFLFREYALVNSKEERKNLYSILFGYVLHQINERCVATRVNEYGDDEIRPLATLLAQTNAADAFYISVKLGVEGIGGLLRRSIASPLSRYPNSERLNTLLENVMEKFDEMISSFTHLEGEFSGMIQITKTHRSPENMEGPALRNDIGLQAKHSWSTLHSLLHSERLSYRQNGCIWLGDLLIDEISGERDGTIWSNIKSFQENIHQAGKHDFSTVSDAPLPISLMCGLLKSKHNYIRWGFLFVLERLLMRCKFLLDEYEMQQSRSSDLGHRKKDWHLDKAHAVIDIMSSALLFQINEKDCTNKYETDCTNILKMCDILFSQLCLKVPPAMALSYGDDMQHGNNLNCFSLNKKCDGDNSVHKENTLHKDKPNEEEAGKRSSYPNNYHMDHETAAMAALLLQGQAIVPMQLIARVPAALLYWPLIQLDGAATDDIALGIAVGSKGRGNLPGATSDIRATLLLLLVGKCTSDPAAFKEVGGERFFRHLLEDMDSRVAYYSSAFLLKRMMTEKPDEYQYMLQNLVVKAQQSNNEKLLENPYLQLRGILQLANDLGYDL

Secondary structure (DSSP, 8-state):
---------SS-PPPP---SS-----SS-PPPGGGSPPP---HHHHHHHHHHHTS---------------------PPPHHHHHHHHHHHHHHHHHH-HHHHHHHHHHHHHHHHTSS-HHHHHHHHHHHHHHHHHHTTSS-------------------------------------S----HHHHHHHHHHHHHHHHHHHHHHTT---HHHHHHHHHHHHHHHEETTEE-GGGGGGS-HHHHHHHHHHHHHTT--HHHHHHHHHHHHHHTEE--S--SSSSPPPPEE-THHHHHTTSHHHHHHHHHH--SHHHHHHHHHHHHHHHHHHHHHHHHHHTPPPPPHHHHHHHHHHHHHTTHHHHHHHHHHHT---HHHHHHHHHHHHHTTSTTHHHHHHHHHHHHHHHHHHHHHHHSPPGGGHHHHHHHHH--SSGGGT-TTS-HHHHHHHHHHHHHHHHHHT-SSHHHHHHHHHHHHHHHHHHHHS--SS-HHHHHHHHHHHHHHHTT--TTS---S-HHHHHHHHGGG-S-HHHHHHHHHHHHHHHHHHHHHHHHHHHHHHHH--S------HHHHHHHHHHHHHHHHHHHHHH-TTGGGT-TT-HHHHHHHHHHHHHHH-EEPPPS----S-----------------------------------------------------------HHHHHHTTSEE--HHHHHHS-THHHHHHHHHTSTHHHH-HHHHHTTT--SSTTSTT-HHHHHHHHHHHHHHHHHH-HHHHHHTTTHHHHHHGGG-SSHHHHHHHHHHHHHHHHHH-HHHHHHHHHHHHHHHHHHT-THHHH-HHHHHHHHHHHHHHHT---

pLDDT: mean 73.97, std 24.4, range [19.22, 97.81]